Protein AF-0000000066937094 (afdb_homodimer)

Solvent-accessible surface area (backbone atoms only — not comparable to full-atom values): 58870 Å² total; per-residue (Å²): 141,88,82,90,90,79,93,78,87,83,82,85,70,92,77,89,86,86,92,88,85,76,85,80,78,78,75,83,84,70,74,81,71,80,71,82,70,67,65,80,76,81,76,72,77,78,65,53,54,15,79,53,80,78,81,79,72,78,82,64,87,67,72,87,69,83,79,69,82,76,73,72,65,81,46,59,64,57,49,49,49,55,46,52,71,67,68,49,63,71,70,76,47,98,64,79,74,77,84,73,80,79,71,79,73,72,82,66,80,80,77,72,86,78,73,82,68,75,74,68,67,77,71,56,58,86,73,41,40,57,66,53,36,38,50,50,53,49,49,52,48,54,50,31,56,53,35,59,75,34,50,42,61,63,88,70,42,30,37,35,48,46,65,52,85,87,37,66,68,50,35,44,52,49,36,50,51,50,51,57,50,58,34,83,86,42,95,53,90,35,32,40,28,35,51,50,80,42,61,81,28,73,76,44,28,46,66,62,58,28,67,74,36,74,70,38,55,79,27,55,44,66,37,52,67,62,49,38,52,74,43,40,72,69,37,49,31,33,39,35,46,37,54,49,67,52,52,52,48,51,47,58,40,28,62,48,67,45,48,46,33,40,30,25,9,87,65,76,65,40,88,65,9,77,35,57,48,91,49,41,69,63,52,49,49,42,40,64,71,69,18,40,25,38,43,57,34,60,19,34,34,36,34,38,30,40,52,48,89,59,90,74,60,87,54,89,71,48,51,65,39,42,65,54,40,90,40,18,65,50,29,70,51,37,42,81,74,54,74,48,49,28,54,29,32,42,33,43,25,18,69,91,50,90,54,68,27,58,36,38,36,29,46,64,78,36,80,53,38,57,44,48,13,46,24,40,37,39,20,26,26,64,11,13,77,45,69,36,35,77,47,70,31,50,38,35,42,55,82,39,68,41,33,39,40,25,50,30,72,48,69,53,83,60,72,64,33,37,39,36,45,39,53,47,41,35,33,47,27,30,37,56,81,50,91,62,54,35,24,40,28,46,56,83,74,46,75,43,81,34,50,61,46,14,32,36,39,39,30,52,37,92,47,44,42,33,36,46,42,70,78,96,44,69,74,57,46,55,42,50,30,47,30,66,72,42,53,52,54,68,70,72,67,76,72,71,80,69,74,75,76,73,75,76,74,76,77,73,72,77,74,87,116,142,82,88,74,85,71,91,80,79,91,78,81,77,87,72,87,75,85,89,80,82,74,77,79,77,79,75,80,83,70,72,81,72,79,73,78,69,67,65,80,78,81,76,72,76,77,66,53,52,17,78,52,79,78,81,77,73,78,83,65,86,66,73,88,70,82,79,70,82,75,74,73,67,79,46,59,64,57,48,50,49,53,48,52,70,67,67,50,62,71,69,76,48,98,62,82,76,76,84,73,78,80,70,81,71,70,82,69,78,79,75,71,85,77,74,80,65,75,72,68,66,77,71,56,57,87,70,41,40,58,65,52,35,37,49,49,52,49,51,53,48,54,49,32,57,55,35,58,74,35,49,45,62,60,88,69,44,30,37,36,49,43,64,53,85,87,37,69,68,51,34,43,52,49,36,53,52,50,50,56,51,57,34,82,86,42,94,52,88,35,30,41,29,35,51,51,78,41,60,80,26,75,76,45,28,47,66,64,56,26,67,73,38,74,71,37,55,79,27,55,44,65,37,52,67,64,48,38,52,75,43,41,72,69,38,48,30,33,40,36,48,37,56,48,67,53,51,53,48,51,46,56,40,28,61,48,67,46,47,46,33,41,30,24,9,89,64,74,64,42,90,65,10,77,35,56,48,92,49,42,68,63,51,49,50,42,38,65,72,70,18,39,26,38,43,57,35,59,20,34,34,38,34,38,31,40,53,48,88,60,92,73,60,86,53,89,69,48,52,65,39,43,66,54,41,90,39,19,66,50,29,70,51,38,42,82,75,52,73,46,51,28,53,28,32,43,32,43,24,17,68,90,49,91,56,66,27,58,37,38,34,29,46,65,78,35,79,53,38,56,44,48,13,45,23,40,37,40,22,26,26,64,11,14,77,44,68,38,34,78,46,69,32,49,38,36,41,55,84,39,69,42,33,38,39,27,51,30,72,49,70,54,85,61,70,66,35,36,37,37,46,38,52,46,40,32,32,46,26,30,37,56,81,48,91,62,54,36,26,40,29,45,57,81,74,46,76,44,82,36,51,59,46,14,32,36,40,38,29,51,37,92,47,43,41,34,36,45,43,70,80,96,44,70,73,56,48,57,41,50,31,46,30,66,71,43,53,52,54,68,69,73,66,75,73,71,80,70,75,76,76,74,76,76,74,75,76,71,76,77,74,86,116

InterPro domains:
  IPR002504 NAD kinase [MF_00361] (157-488)
  IPR002504 NAD kinase [PF01513] (160-290)
  IPR016064 NAD kinase/diacylglycerol kinase-like domain superfamily [SSF111331] (159-494)
  IPR017437 ATP-NAD kinase, PpnK-type, C-terminal [G3DSA:2.60.200.30] (332-476)
  IPR017438 Inorganic polyphosphate/ATP-NAD kinase, N-terminal [G3DSA:3.40.50.10330] (118-331)

Nearest PDB structures (foldseek):
  8kgc-assembly1_A  TM=9.316E-01  e=1.746E-36  Homo sapiens
  8kgc-assembly1_C  TM=9.253E-01  e=1.781E-34  Homo sapiens
  3pfn-assembly1_A  TM=8.921E-01  e=1.651E-33  Homo sapiens
  7mh7-assembly1_A  TM=9.205E-01  e=5.599E-28  Pseudomonas aeruginosa PAO1
  7qvs-assembly1_B-2  TM=9.093E-01  e=5.497E-27  Pseudomonas aeruginosa

Structure (mmCIF, N/CA/C/O backbone):
data_AF-0000000066937094-model_v1
#
loop_
_entity.id
_entity.type
_entity.pdbx_description
1 polymer 'NAD+ kinase'
#
loop_
_atom_site.group_PDB
_atom_site.id
_atom_site.type_symbol
_atom_site.label_atom_id
_atom_site.label_alt_id
_atom_site.label_comp_id
_atom_site.label_asym_id
_atom_site.label_entity_id
_atom_site.label_seq_id
_atom_site.pdbx_PDB_ins_code
_atom_site.Cartn_x
_atom_site.Cartn_y
_atom_site.Cartn_z
_atom_site.occupancy
_atom_site.B_iso_or_equiv
_atom_site.auth_seq_id
_atom_site.auth_comp_id
_atom_site.auth_asym_id
_atom_site.auth_atom_id
_atom_site.pdbx_PDB_model_num
ATOM 1 N N . MET A 1 1 ? -3.939 -84.562 -85.438 1 17.72 1 MET A N 1
ATOM 2 C CA . MET A 1 1 ? -4.18 -83.812 -86.625 1 17.72 1 MET A CA 1
ATOM 3 C C . MET A 1 1 ? -3.537 -82.438 -86.5 1 17.72 1 MET A C 1
ATOM 5 O O . MET A 1 1 ? -3.262 -81.938 -85.438 1 17.72 1 MET A O 1
ATOM 9 N N . SER A 1 2 ? -3.688 -81.562 -87.75 1 17.11 2 SER A N 1
ATOM 10 C CA . SER A 1 2 ? -2.906 -80.562 -88.438 1 17.11 2 SER A CA 1
ATOM 11 C C . SER A 1 2 ? -2.855 -79.25 -87.688 1 17.11 2 SER A C 1
ATOM 13 O O . SER A 1 2 ? -1.774 -78.812 -87.375 1 17.11 2 SER A O 1
ATOM 15 N N . SER A 1 3 ? -3.424 -78.188 -88.312 1 15.8 3 SER A N 1
ATOM 16 C CA . SER A 1 3 ? -2.898 -77.062 -89.125 1 15.8 3 SER A CA 1
ATOM 17 C C . SER A 1 3 ? -2.854 -75.812 -88.312 1 15.8 3 SER A C 1
ATOM 19 O O . SER A 1 3 ? -1.812 -75.125 -88.312 1 15.8 3 SER A O 1
ATOM 21 N N . SER A 1 4 ? -3.781 -74.812 -88.688 1 15.62 4 SER A N 1
ATOM 22 C CA . SER A 1 4 ? -3.613 -73.562 -89.438 1 15.62 4 SER A CA 1
ATOM 23 C C . SER A 1 4 ? -3.242 -72.438 -88.5 1 15.62 4 SER A C 1
ATOM 25 O O . SER A 1 4 ? -3.469 -72.5 -87.25 1 15.62 4 SER A O 1
ATOM 27 N N . ARG A 1 5 ? -3.305 -71 -89.125 1 16.33 5 ARG A N 1
ATOM 28 C CA . ARG A 1 5 ? -2.457 -69.938 -89.5 1 16.33 5 ARG A CA 1
ATOM 29 C C . ARG A 1 5 ? -2.467 -68.812 -88.5 1 16.33 5 ARG A C 1
ATOM 31 O O . ARG A 1 5 ? -3.219 -68.812 -87.5 1 16.33 5 ARG A O 1
ATOM 38 N N . ASP A 1 6 ? -2.875 -67.562 -88.938 1 15.14 6 ASP A N 1
ATOM 39 C CA . ASP A 1 6 ? -2.15 -66.312 -89.312 1 15.14 6 ASP A CA 1
ATOM 40 C C . ASP A 1 6 ? -2.387 -65.25 -88.25 1 15.14 6 ASP A C 1
ATOM 42 O O . ASP A 1 6 ? -1.456 -64.562 -87.812 1 15.14 6 ASP A O 1
ATOM 46 N N . ALA A 1 7 ? -3.674 -64.75 -87.938 1 17.91 7 ALA A N 1
ATOM 47 C CA . ALA A 1 7 ? -4.039 -63.375 -88.375 1 17.91 7 ALA A CA 1
ATOM 48 C C . ALA A 1 7 ? -3.533 -62.375 -87.312 1 17.91 7 ALA A C 1
ATOM 50 O O . ALA A 1 7 ? -3.768 -62.531 -86.125 1 17.91 7 ALA A O 1
ATOM 51 N N . PRO A 1 8 ? -2.709 -61.375 -87.75 1 17.17 8 PRO A N 1
ATOM 52 C CA . PRO A 1 8 ? -1.656 -60.5 -87.188 1 17.17 8 PRO A CA 1
ATOM 53 C C . PRO A 1 8 ? -2.201 -59.375 -86.312 1 17.17 8 PRO A C 1
ATOM 55 O O . PRO A 1 8 ? -1.7 -59.188 -85.188 1 17.17 8 PRO A O 1
ATOM 58 N N . GLN A 1 9 ? -3.01 -58.375 -86.875 1 16.08 9 GLN A N 1
ATOM 59 C CA . GLN A 1 9 ? -2.572 -57.031 -87.125 1 16.08 9 GLN A CA 1
ATOM 60 C C . GLN A 1 9 ? -2.891 -56.125 -85.938 1 16.08 9 GLN A C 1
ATOM 62 O O . GLN A 1 9 ? -4.012 -56.125 -85.375 1 16.08 9 GLN A O 1
ATOM 67 N N . VAL A 1 10 ? -1.925 -55.469 -85.125 1 18.11 10 VAL A N 1
ATOM 68 C CA . VAL A 1 10 ? -1.583 -54.688 -83.938 1 18.11 10 VAL A CA 1
ATOM 69 C C . VAL A 1 10 ? -2.082 -53.25 -84.125 1 18.11 10 VAL A C 1
ATOM 71 O O . VAL A 1 10 ? -1.78 -52.406 -83.25 1 18.11 10 VAL A O 1
ATOM 74 N N . SER A 1 11 ? -3.092 -53 -85.062 1 15.03 11 SER A N 1
ATOM 75 C CA . SER A 1 11 ? -3.025 -51.688 -85.625 1 15.03 11 SER A CA 1
ATOM 76 C C . SER A 1 11 ? -3.043 -50.594 -84.562 1 15.03 11 SER A C 1
ATOM 78 O O . SER A 1 11 ? -3.434 -50.875 -83.375 1 15.03 11 SER A O 1
ATOM 80 N N . ARG A 1 12 ? -3.17 -49.25 -85.062 1 15.29 12 ARG A N 1
ATOM 81 C CA . ARG A 1 12 ? -2.561 -47.938 -85.25 1 15.29 12 ARG A CA 1
ATOM 82 C C . ARG A 1 12 ? -3.121 -46.938 -84.25 1 15.29 12 ARG A C 1
ATOM 84 O O . ARG A 1 12 ? -2.365 -46.25 -83.562 1 15.29 12 ARG A O 1
ATOM 91 N N . ARG A 1 13 ? -4.316 -46.281 -84.625 1 15.41 13 ARG A N 1
ATOM 92 C CA . ARG A 1 13 ? -4.293 -44.906 -85.062 1 15.41 13 ARG A CA 1
ATOM 93 C C . ARG A 1 13 ? -4.477 -43.938 -83.875 1 15.41 13 ARG A C 1
ATOM 95 O O . ARG A 1 13 ? -4.098 -42.781 -84 1 15.41 13 ARG A O 1
ATOM 102 N N . ILE A 1 14 ? -5.316 -44.156 -82.938 1 17.12 14 ILE A N 1
ATOM 103 C CA . ILE A 1 14 ? -6.254 -43.031 -82.812 1 17.12 14 ILE A CA 1
ATOM 104 C C . ILE A 1 14 ? -5.531 -41.812 -82.25 1 17.12 14 ILE A C 1
ATOM 106 O O . ILE A 1 14 ? -4.852 -41.875 -81.25 1 17.12 14 ILE A O 1
ATOM 110 N N . SER A 1 15 ? -5.672 -40.656 -82.938 1 15.67 15 SER A N 1
ATOM 111 C CA . SER A 1 15 ? -5.047 -39.375 -83.188 1 15.67 15 SER A CA 1
ATOM 112 C C . SER A 1 15 ? -5.039 -38.531 -81.938 1 15.67 15 SER A C 1
ATOM 114 O O . SER A 1 15 ? -3.992 -38.031 -81.5 1 15.67 15 SER A O 1
ATOM 116 N N . GLU A 1 16 ? -5.992 -37.531 -81.812 1 16.97 16 GLU A N 1
ATOM 117 C CA . GLU A 1 16 ? -5.746 -36.094 -82 1 16.97 16 GLU A CA 1
ATOM 118 C C . GLU A 1 16 ? -5.371 -35.469 -80.688 1 16.97 16 GLU A C 1
ATOM 120 O O . GLU A 1 16 ? -5.676 -36 -79.625 1 16.97 16 GLU A O 1
ATOM 125 N N . VAL A 1 17 ? -5.223 -34 -80.688 1 16.84 17 VAL A N 1
ATOM 126 C CA . VAL A 1 17 ? -4.289 -32.938 -80.312 1 16.84 17 VAL A CA 1
ATOM 127 C C . VAL A 1 17 ? -4.586 -32.438 -78.875 1 16.84 17 VAL A C 1
ATOM 129 O O . VAL A 1 17 ? -3.699 -32.406 -78.062 1 16.84 17 VAL A O 1
ATOM 132 N N . LEU A 1 18 ? -5.227 -31.094 -78.688 1 16.41 18 LEU A N 1
ATOM 133 C CA . LEU A 1 18 ? -4.441 -29.906 -78.375 1 16.41 18 LEU A CA 1
ATOM 134 C C . LEU A 1 18 ? -4.508 -29.562 -76.938 1 16.41 18 LEU A C 1
ATOM 136 O O . LEU A 1 18 ? -3.475 -29.391 -76.25 1 16.41 18 LEU A O 1
ATOM 140 N N . PRO A 1 19 ? -5.324 -28.328 -76.438 1 17.52 19 PRO A N 1
ATOM 141 C CA . PRO A 1 19 ? -4.734 -27.062 -76 1 17.52 19 PRO A CA 1
ATOM 142 C C . PRO A 1 19 ? -4.531 -26.984 -74.5 1 17.52 19 PRO A C 1
ATOM 144 O O . PRO A 1 19 ? -5.051 -27.828 -73.75 1 17.52 19 PRO A O 1
ATOM 147 N N . ASP A 1 20 ? -4.578 -25.562 -73.875 1 17.92 20 ASP A N 1
ATOM 148 C CA . ASP A 1 20 ? -3.883 -24.625 -73 1 17.92 20 ASP A CA 1
ATOM 149 C C . ASP A 1 20 ? -4.457 -24.656 -71.625 1 17.92 20 ASP A C 1
ATOM 151 O O . ASP A 1 20 ? -5.664 -24.828 -71.438 1 17.92 20 ASP A O 1
ATOM 155 N N . ASP A 1 21 ? -3.68 -24.656 -70.5 1 17.38 21 ASP A N 1
ATOM 156 C CA . ASP A 1 21 ? -3.652 -25.031 -69.062 1 17.38 21 ASP A CA 1
ATOM 157 C C . ASP A 1 21 ? -4.492 -24.062 -68.25 1 17.38 21 ASP A C 1
ATOM 159 O O . ASP A 1 21 ? -5.027 -24.438 -67.188 1 17.38 21 ASP A O 1
ATOM 163 N N . ARG A 1 22 ? -4.324 -22.594 -68.25 1 18.39 22 ARG A N 1
ATOM 164 C CA . ARG A 1 22 ? -3.805 -21.859 -67.125 1 18.39 22 ARG A CA 1
ATOM 165 C C . ARG A 1 22 ? -4.922 -21.516 -66.125 1 18.39 22 ARG A C 1
ATOM 167 O O . ARG A 1 22 ? -4.707 -20.781 -65.188 1 18.39 22 ARG A O 1
ATOM 174 N N . GLN A 1 23 ? -6.137 -21.781 -66.188 1 17.23 23 GLN A N 1
ATOM 175 C CA . GLN A 1 23 ? -7.008 -20.781 -65.562 1 17.23 23 GLN A CA 1
ATOM 176 C C . GLN A 1 23 ? -6.816 -20.719 -64.062 1 17.23 23 GLN A C 1
ATOM 178 O O . GLN A 1 23 ? -6.883 -21.75 -63.375 1 17.23 23 GLN A O 1
ATOM 183 N N . ASP A 1 24 ? -6.285 -19.5 -63.5 1 19.53 24 ASP A N 1
ATOM 184 C CA . ASP A 1 24 ? -5.797 -18.906 -62.25 1 19.53 24 ASP A CA 1
ATOM 185 C C . ASP A 1 24 ? -6.922 -18.766 -61.219 1 19.53 24 ASP A C 1
ATOM 187 O O . ASP A 1 24 ? -7.836 -17.953 -61.406 1 19.53 24 ASP A O 1
ATOM 191 N N . GLY A 1 25 ? -7.605 -19.734 -60.781 1 17.98 25 GLY A N 1
ATOM 192 C CA . GLY A 1 25 ? -8.742 -19.531 -59.906 1 17.98 25 GLY A CA 1
ATOM 193 C C . GLY A 1 25 ? -8.367 -18.812 -58.625 1 17.98 25 GLY A C 1
ATOM 194 O O . GLY A 1 25 ? -7.52 -19.297 -57.875 1 17.98 25 GLY A O 1
ATOM 195 N N . SER A 1 26 ? -8.477 -17.453 -58.5 1 20.27 26 SER A N 1
ATOM 196 C CA . SER A 1 26 ? -8.281 -16.453 -57.469 1 20.27 26 SER A CA 1
ATOM 197 C C . SER A 1 26 ? -9.172 -16.75 -56.25 1 20.27 26 SER A C 1
ATOM 199 O O . SER A 1 26 ? -10.391 -16.594 -56.312 1 20.27 26 SER A O 1
ATOM 201 N N . SER A 1 27 ? -9.117 -17.875 -55.625 1 19.81 27 SER A N 1
ATOM 202 C CA . SER A 1 27 ? -10.039 -18.141 -54.531 1 19.81 27 SER A CA 1
ATOM 203 C C . SER A 1 27 ? -9.953 -17.062 -53.469 1 19.81 27 SER A C 1
ATOM 205 O O . SER A 1 27 ? -8.859 -16.594 -53.125 1 19.81 27 SER A O 1
ATOM 207 N N . SER A 1 28 ? -11.109 -16.375 -53.125 1 19.28 28 SER A N 1
ATOM 208 C CA . SER A 1 28 ? -11.547 -15.266 -52.312 1 19.28 28 SER A CA 1
ATOM 209 C C . SER A 1 28 ? -11.242 -15.523 -50.844 1 19.28 28 SER A C 1
ATOM 211 O O . SER A 1 28 ? -11.641 -16.547 -50.281 1 19.28 28 SER A O 1
ATOM 213 N N . GLU A 1 29 ? -10.141 -15.023 -50.281 1 20.19 29 GLU A N 1
ATOM 214 C CA . GLU A 1 29 ? -9.5 -14.953 -48.969 1 20.19 29 GLU A CA 1
ATOM 215 C C . GLU A 1 29 ? -10.43 -14.336 -47.938 1 20.19 29 GLU A C 1
ATOM 217 O O . GLU A 1 29 ? -10.008 -14.047 -46.812 1 20.19 29 GLU A O 1
ATOM 222 N N . ASP A 1 30 ? -11.766 -14.016 -48.188 1 20.27 30 ASP A N 1
ATOM 223 C CA . ASP A 1 30 ? -12.477 -13.023 -47.375 1 20.27 30 ASP A CA 1
ATOM 224 C C . ASP A 1 30 ? -12.836 -13.586 -46 1 20.27 30 ASP A C 1
ATOM 226 O O . ASP A 1 30 ? -13.156 -12.828 -45.094 1 20.27 30 ASP A O 1
ATOM 230 N N . ASP A 1 31 ? -13.227 -14.852 -45.812 1 19.94 31 ASP A N 1
ATOM 231 C CA . ASP A 1 31 ? -14.32 -15.031 -44.844 1 19.94 31 ASP A CA 1
ATOM 232 C C . ASP A 1 31 ? -13.82 -14.922 -43.406 1 19.94 31 ASP A C 1
ATOM 234 O O . ASP A 1 31 ? -14.625 -14.836 -42.469 1 19.94 31 ASP A O 1
ATOM 238 N N . TYR A 1 32 ? -12.711 -15.531 -43.125 1 20.08 32 TYR A N 1
ATOM 239 C CA . TYR A 1 32 ? -12.648 -16.047 -41.75 1 20.08 32 TYR A CA 1
ATOM 240 C C . TYR A 1 32 ? -12.406 -14.93 -40.75 1 20.08 32 TYR A C 1
ATOM 242 O O . TYR A 1 32 ? -11.398 -14.938 -40.031 1 20.08 32 TYR A O 1
ATOM 250 N N . ASN A 1 33 ? -12.609 -13.695 -41.125 1 22.41 33 ASN A N 1
ATOM 251 C CA . ASN A 1 33 ? -12.25 -12.641 -40.188 1 22.41 33 ASN A CA 1
ATOM 252 C C . ASN A 1 33 ? -13.18 -12.641 -38.969 1 22.41 33 ASN A C 1
ATOM 254 O O . ASN A 1 33 ? -14.07 -11.797 -38.875 1 22.41 33 ASN A O 1
ATOM 258 N N . ARG A 1 34 ? -13.695 -13.75 -38.406 1 21.59 34 ARG A N 1
ATOM 259 C CA . ARG A 1 34 ? -14.672 -13.562 -37.344 1 21.59 34 ARG A CA 1
ATOM 260 C C . ARG A 1 34 ? -14.047 -12.891 -36.125 1 21.59 34 ARG A C 1
ATOM 262 O O . ARG A 1 34 ? -13.023 -13.352 -35.625 1 21.59 34 ARG A O 1
ATOM 269 N N . LYS A 1 35 ? -14.523 -11.703 -35.75 1 24.5 35 LYS A N 1
ATOM 270 C CA . LYS A 1 35 ? -14.305 -10.516 -34.938 1 24.5 35 LYS A CA 1
ATOM 271 C C . LYS A 1 35 ? -14.484 -10.828 -33.438 1 24.5 35 LYS A C 1
ATOM 273 O O . LYS A 1 35 ? -15.422 -11.531 -33.062 1 24.5 35 LYS A O 1
ATOM 278 N N . ILE A 1 36 ? -13.43 -10.93 -32.688 1 25.38 36 ILE A N 1
ATOM 279 C CA . ILE A 1 36 ? -13.531 -11.008 -31.234 1 25.38 36 ILE A CA 1
ATOM 280 C C . ILE A 1 36 ? -14.422 -9.883 -30.719 1 25.38 36 ILE A C 1
ATOM 282 O O . ILE A 1 36 ? -14.172 -8.703 -31 1 25.38 36 ILE A O 1
ATOM 286 N N . GLU A 1 37 ? -15.625 -10.086 -30.453 1 24 37 GLU A N 1
ATOM 287 C CA . GLU A 1 37 ? -16.609 -9.156 -29.922 1 24 37 GLU A CA 1
ATOM 288 C C . GLU A 1 37 ? -16.391 -8.906 -28.438 1 24 37 GLU A C 1
ATOM 290 O O . GLU A 1 37 ? -16.266 -9.852 -27.656 1 24 37 GLU A O 1
ATOM 295 N N . VAL A 1 38 ? -15.797 -7.898 -28.156 1 26.7 38 VAL A N 1
ATOM 296 C CA . VAL A 1 38 ? -15.688 -7.484 -26.75 1 26.7 38 VAL A CA 1
ATOM 297 C C . VAL A 1 38 ? -17.016 -6.906 -26.281 1 26.7 38 VAL A C 1
ATOM 299 O O . VAL A 1 38 ? -17.547 -5.969 -26.875 1 26.7 38 VAL A O 1
ATOM 302 N N . VAL A 1 39 ? -17.781 -7.59 -25.562 1 27 39 VAL A N 1
ATOM 303 C CA . VAL A 1 39 ? -19.031 -7.094 -24.984 1 27 39 VAL A CA 1
ATOM 304 C C . VAL A 1 39 ? -18.734 -6.398 -23.656 1 27 39 VAL A C 1
ATOM 306 O O . VAL A 1 39 ? -18.094 -6.973 -22.766 1 27 39 VAL A O 1
ATOM 309 N N . PHE A 1 40 ? -18.875 -5.145 -23.609 1 24.61 40 PHE A N 1
ATOM 310 C CA . PHE A 1 40 ? -18.797 -4.348 -22.391 1 24.61 40 PHE A CA 1
ATOM 311 C C . PHE A 1 40 ? -20.047 -4.527 -21.531 1 24.61 40 PHE A C 1
ATOM 313 O O . PHE A 1 40 ? -21.156 -4.332 -22.016 1 24.61 40 PHE A O 1
ATOM 320 N N . ASP A 1 41 ? -20.062 -5.355 -20.578 1 29.72 41 ASP A N 1
ATOM 321 C CA . ASP A 1 41 ? -21.172 -5.316 -19.641 1 29.72 41 ASP A CA 1
ATOM 322 C C . ASP A 1 41 ? -21.141 -4.055 -18.781 1 29.72 41 ASP A C 1
ATOM 324 O O . ASP A 1 41 ? -20.094 -3.717 -18.219 1 29.72 41 ASP A O 1
ATOM 328 N N . ASN A 1 42 ? -22 -3.082 -18.938 1 28.95 42 ASN A N 1
ATOM 329 C CA . ASN A 1 42 ? -22.25 -1.836 -18.219 1 28.95 42 ASN A CA 1
ATOM 330 C C . ASN A 1 42 ? -22.578 -2.09 -16.75 1 28.95 42 ASN A C 1
ATOM 332 O O . ASN A 1 42 ? -23.734 -1.959 -16.344 1 28.95 42 ASN A O 1
ATOM 336 N N . ASP A 1 43 ? -22.219 -3.029 -16.109 1 30.31 43 ASP A N 1
ATOM 337 C CA . ASP A 1 43 ? -22.719 -3.051 -14.727 1 30.31 43 ASP A CA 1
ATOM 338 C C . ASP A 1 43 ? -22.094 -1.93 -13.906 1 30.31 43 ASP A C 1
ATOM 340 O O . ASP A 1 43 ? -20.891 -1.964 -13.602 1 30.31 43 ASP A O 1
ATOM 344 N N . VAL A 1 44 ? -22.625 -0.716 -13.93 1 31.69 44 VAL A N 1
ATOM 345 C CA . VAL A 1 44 ? -22.391 0.461 -13.102 1 31.69 44 VAL A CA 1
ATOM 346 C C . VAL A 1 44 ? -22.594 0.104 -11.633 1 31.69 44 VAL A C 1
ATOM 348 O O . VAL A 1 44 ? -23.703 -0.245 -11.211 1 31.69 44 VAL A O 1
ATOM 351 N N . ALA A 1 45 ? -21.797 -0.437 -11.023 1 35.44 45 ALA A N 1
ATOM 352 C CA . ALA A 1 45 ? -21.953 -0.576 -9.57 1 35.44 45 ALA A CA 1
ATOM 353 C C . ALA A 1 45 ? -22.328 0.753 -8.93 1 35.44 45 ALA A C 1
ATOM 355 O O . ALA A 1 45 ? -21.547 1.709 -8.953 1 35.44 45 ALA A O 1
ATOM 356 N N . ARG A 1 46 ? -23.688 1.083 -8.711 1 34.34 46 ARG A N 1
ATOM 357 C CA . ARG A 1 46 ? -24.281 2.285 -8.133 1 34.34 46 ARG A CA 1
ATOM 358 C C . ARG A 1 46 ? -24.016 2.35 -6.629 1 34.34 46 ARG A C 1
ATOM 360 O O . ARG A 1 46 ? -24.188 1.356 -5.922 1 34.34 46 ARG A O 1
ATOM 367 N N . ARG A 1 47 ? -23.203 3.221 -6.203 1 41.69 47 ARG A N 1
ATOM 368 C CA . ARG A 1 47 ? -23.109 3.562 -4.785 1 41.69 47 ARG A CA 1
ATOM 369 C C . ARG A 1 47 ? -24.422 4.137 -4.27 1 41.69 47 ARG A C 1
ATOM 371 O O . ARG A 1 47 ? -25.203 4.715 -5.035 1 41.69 47 ARG A O 1
ATOM 378 N N . ARG A 1 48 ? -24.844 3.875 -3.1 1 36.41 48 ARG A N 1
ATOM 379 C CA . ARG A 1 48 ? -26.109 4.262 -2.494 1 36.41 48 ARG A CA 1
ATOM 380 C C . ARG A 1 48 ? -26.297 5.773 -2.539 1 36.41 48 ARG A C 1
ATOM 382 O O . ARG A 1 48 ? -25.406 6.531 -2.148 1 36.41 48 ARG A O 1
ATOM 389 N N . LYS A 1 49 ? -27.422 6.188 -3.16 1 35.72 49 LYS A N 1
ATOM 390 C CA . LYS A 1 49 ? -27.859 7.559 -3.391 1 35.72 49 LYS A CA 1
ATOM 391 C C . LYS A 1 49 ? -28.125 8.281 -2.072 1 35.72 49 LYS A C 1
ATOM 393 O O . LYS A 1 49 ? -27.938 9.5 -1.977 1 35.72 49 LYS A O 1
ATOM 398 N N . SER A 1 50 ? -28.703 7.523 -1.178 1 34.47 50 SER A N 1
ATOM 399 C CA . SER A 1 50 ? -29.188 8.227 0.004 1 34.47 50 SER A CA 1
ATOM 400 C C . SER A 1 50 ? -28.078 9.023 0.673 1 34.47 50 SER A C 1
ATOM 402 O O . SER A 1 50 ? -28.328 9.859 1.537 1 34.47 50 SER A O 1
ATOM 404 N N . SER A 1 51 ? -26.969 8.586 0.444 1 33.03 51 SER A N 1
ATOM 405 C CA . SER A 1 51 ? -25.891 9.375 1.037 1 33.03 51 SER A CA 1
ATOM 406 C C . SER A 1 51 ? -25.75 10.719 0.337 1 33.03 51 SER A C 1
ATOM 408 O O . SER A 1 51 ? -24.812 11.469 0.613 1 33.03 51 SER A O 1
ATOM 410 N N . THR A 1 52 ? -26.766 10.961 -0.594 1 30.48 52 THR A N 1
ATOM 411 C CA . THR A 1 52 ? -26.75 12.219 -1.338 1 30.48 52 THR A CA 1
ATOM 412 C C . THR A 1 52 ? -27.656 13.25 -0.672 1 30.48 52 THR A C 1
ATOM 414 O O . THR A 1 52 ? -28.812 12.961 -0.348 1 30.48 52 THR A O 1
ATOM 417 N N . VAL A 1 53 ? -27.328 14.148 0.107 1 29.16 53 VAL A N 1
ATOM 418 C CA . VAL A 1 53 ? -28.141 15.227 0.673 1 29.16 53 VAL A CA 1
ATOM 419 C C . VAL A 1 53 ? -28.672 16.109 -0.447 1 29.16 53 VAL A C 1
ATOM 421 O O . VAL A 1 53 ? -27.906 16.609 -1.272 1 29.16 53 VAL A O 1
ATOM 424 N N . LEU A 1 54 ? -29.922 15.922 -0.793 1 25.83 54 LEU A N 1
ATOM 425 C CA . LEU A 1 54 ? -30.578 16.938 -1.599 1 25.83 54 LEU A CA 1
ATOM 426 C C . LEU A 1 54 ? -30.656 18.266 -0.849 1 25.83 54 LEU A C 1
ATOM 428 O O . LEU A 1 54 ? -31.156 18.312 0.28 1 25.83 54 LEU A O 1
ATOM 432 N N . ALA A 1 55 ? -29.875 19.266 -1.021 1 27.72 55 ALA A N 1
ATOM 433 C CA . ALA A 1 55 ? -29.984 20.641 -0.533 1 27.72 55 ALA A CA 1
ATOM 434 C C . ALA A 1 55 ? -31.359 21.234 -0.843 1 27.72 55 ALA A C 1
ATOM 436 O O . ALA A 1 55 ? -31.672 21.5 -2.004 1 27.72 55 ALA A O 1
ATOM 437 N N . GLU A 1 56 ? -32.438 20.875 -0.249 1 27.14 56 GLU A N 1
ATOM 438 C CA . GLU A 1 56 ? -33.625 21.703 -0.353 1 27.14 56 GLU A CA 1
ATOM 439 C C . GLU A 1 56 ? -33.406 23.078 0.282 1 27.14 56 GLU A C 1
ATOM 441 O O . GLU A 1 56 ? -33.312 23.188 1.505 1 27.14 56 GLU A O 1
ATOM 446 N N . THR A 1 57 ? -32.625 24.078 -0.193 1 26.08 57 THR A N 1
ATOM 447 C CA . THR A 1 57 ? -32.656 25.453 0.305 1 26.08 57 THR A CA 1
ATOM 448 C C . THR A 1 57 ? -34.031 26.047 0.153 1 26.08 57 THR A C 1
ATOM 450 O O . THR A 1 57 ? -34.625 26.016 -0.934 1 26.08 57 THR A O 1
ATOM 453 N N . PRO A 1 58 ? -34.781 26.203 1.175 1 26.47 58 PRO A N 1
ATOM 454 C CA . PRO A 1 58 ? -35.938 27.094 1.071 1 26.47 58 PRO A CA 1
ATOM 455 C C . PRO A 1 58 ? -35.594 28.422 0.393 1 26.47 58 PRO A C 1
ATOM 457 O O . PRO A 1 58 ? -34.469 28.875 0.457 1 26.47 58 PRO A O 1
ATOM 460 N N . ALA A 1 59 ? -36.406 28.969 -0.595 1 27.02 59 ALA A N 1
ATOM 461 C CA . ALA A 1 59 ? -36.375 30.125 -1.472 1 27.02 59 ALA A CA 1
ATOM 462 C C . ALA A 1 59 ? -36.375 31.422 -0.663 1 27.02 59 ALA A C 1
ATOM 464 O O . ALA A 1 59 ? -37.406 31.969 -0.356 1 27.02 59 ALA A O 1
ATOM 465 N N . VAL A 1 60 ? -35.812 31.5 0.547 1 25.42 60 VAL A N 1
ATOM 466 C CA . VAL A 1 60 ? -36 32.844 1.059 1 25.42 60 VAL A CA 1
ATOM 467 C C . VAL A 1 60 ? -35.469 33.875 0.033 1 25.42 60 VAL A C 1
ATOM 469 O O . VAL A 1 60 ? -34.562 33.562 -0.745 1 25.42 60 VAL A O 1
ATOM 472 N N . GLU A 1 61 ? -36.25 34.969 -0.246 1 26.97 61 GLU A N 1
ATOM 473 C CA . GLU A 1 61 ? -36.094 36.094 -1.147 1 26.97 61 GLU A CA 1
ATOM 474 C C . GLU A 1 61 ? -34.656 36.656 -1.043 1 26.97 61 GLU A C 1
ATOM 476 O O . GLU A 1 61 ? -34.312 37.25 -0.027 1 26.97 61 GLU A O 1
ATOM 481 N N . LYS A 1 62 ? -33.719 35.844 -1.48 1 26.67 62 LYS A N 1
ATOM 482 C CA . LYS A 1 62 ? -32.312 36.188 -1.23 1 26.67 62 LYS A CA 1
ATOM 483 C C . LYS A 1 62 ? -31.953 37.531 -1.867 1 26.67 62 LYS A C 1
ATOM 485 O O . LYS A 1 62 ? -32.219 37.75 -3.055 1 26.67 62 LYS A O 1
ATOM 490 N N . PRO A 1 63 ? -31.812 38.5 -0.994 1 23.75 63 PRO A N 1
ATOM 491 C CA . PRO A 1 63 ? -31.484 39.812 -1.565 1 23.75 63 PRO A CA 1
ATOM 492 C C . PRO A 1 63 ? -30.344 39.75 -2.582 1 23.75 63 PRO A C 1
ATOM 494 O O . PRO A 1 63 ? -29.531 38.812 -2.543 1 23.75 63 PRO A O 1
ATOM 497 N N . GLN A 1 64 ? -30.328 40.406 -3.725 1 25.25 64 GLN A N 1
ATOM 498 C CA . GLN A 1 64 ? -29.5 40.531 -4.922 1 25.25 64 GLN A CA 1
ATOM 499 C C . GLN A 1 64 ? -28.031 40.719 -4.559 1 25.25 64 GLN A C 1
ATOM 501 O O . GLN A 1 64 ? -27.609 41.844 -4.223 1 25.25 64 GLN A O 1
ATOM 506 N N . ARG A 1 65 ? -27.469 39.875 -3.615 1 24.75 65 ARG A N 1
ATOM 507 C CA . ARG A 1 65 ? -26.141 40.344 -3.252 1 24.75 65 ARG A CA 1
ATOM 508 C C . ARG A 1 65 ? -25.188 40.312 -4.453 1 24.75 65 ARG A C 1
ATOM 510 O O . ARG A 1 65 ? -25.344 39.438 -5.328 1 24.75 65 ARG A O 1
ATOM 517 N N . ILE A 1 66 ? -24.328 41.281 -4.738 1 25.05 66 ILE A N 1
ATOM 518 C CA . ILE A 1 66 ? -23.328 41.719 -5.699 1 25.05 66 ILE A CA 1
ATOM 519 C C . ILE A 1 66 ? -22.266 40.625 -5.867 1 25.05 66 ILE A C 1
ATOM 521 O O . ILE A 1 66 ? -21.641 40.219 -4.891 1 25.05 66 ILE A O 1
ATOM 525 N N . GLN A 1 67 ? -22.453 39.75 -6.82 1 26.38 67 GLN A N 1
ATOM 526 C CA . GLN A 1 67 ? -21.641 38.594 -7.164 1 26.38 67 GLN A CA 1
ATOM 527 C C . GLN A 1 67 ? -20.188 39 -7.359 1 26.38 67 GLN A C 1
ATOM 529 O O . GLN A 1 67 ? -19.828 39.625 -8.352 1 26.38 67 GLN A O 1
ATOM 534 N N . ALA A 1 68 ? -19.438 39.375 -6.363 1 25.95 68 ALA A N 1
ATOM 535 C CA . ALA A 1 68 ? -18.031 39.688 -6.559 1 25.95 68 ALA A CA 1
ATOM 536 C C . ALA A 1 68 ? -17.297 38.531 -7.234 1 25.95 68 ALA A C 1
ATOM 538 O O . ALA A 1 68 ? -17.531 37.375 -6.922 1 25.95 68 ALA A O 1
ATOM 539 N N . GLU A 1 69 ? -16.938 38.625 -8.5 1 27.78 69 GLU A N 1
ATOM 540 C CA . GLU A 1 69 ? -16.109 37.781 -9.352 1 27.78 69 GLU A CA 1
ATOM 541 C C . GLU A 1 69 ? -15.055 37.031 -8.531 1 27.78 69 GLU A C 1
ATOM 543 O O . GLU A 1 69 ? -14.211 37.688 -7.891 1 27.78 69 GLU A O 1
ATOM 548 N N . ARG A 1 70 ? -15.391 35.906 -7.938 1 27.39 70 ARG A N 1
ATOM 549 C CA . ARG A 1 70 ? -14.523 35.062 -7.125 1 27.39 70 ARG A CA 1
ATOM 550 C C . ARG A 1 70 ? -13.219 34.75 -7.859 1 27.39 70 ARG A C 1
ATOM 552 O O . ARG A 1 70 ? -13.2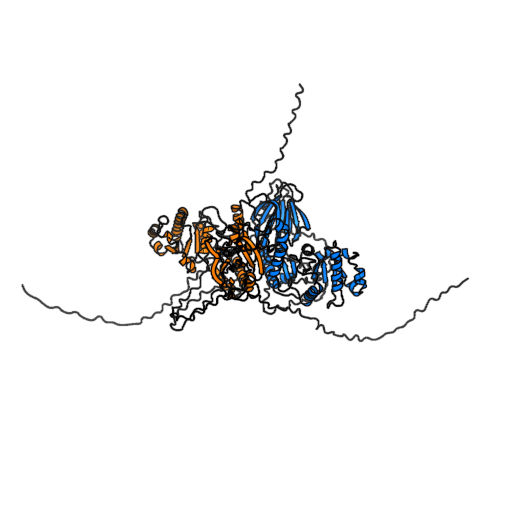42 34.25 -8.984 1 27.39 70 ARG A O 1
ATOM 559 N N . THR A 1 71 ? -12.211 35.5 -7.668 1 27.95 71 THR A N 1
ATOM 560 C CA . THR A 1 71 ? -10.812 35.281 -8.016 1 27.95 71 THR A CA 1
ATOM 561 C C . THR A 1 71 ? -10.453 33.812 -7.84 1 27.95 71 THR A C 1
ATOM 563 O O . THR A 1 71 ? -10.633 33.25 -6.758 1 27.95 71 THR A O 1
ATOM 566 N N . LYS A 1 72 ? -10.453 33 -8.938 1 32.28 72 LYS A N 1
ATOM 567 C CA . LYS A 1 72 ? -9.961 31.625 -9.047 1 32.28 72 LYS A CA 1
ATOM 568 C C . LYS A 1 72 ? -8.789 31.375 -8.109 1 32.28 72 LYS A C 1
ATOM 570 O O . LYS A 1 72 ? -7.906 32.219 -7.973 1 32.28 72 LYS A O 1
ATOM 575 N N . SER A 1 73 ? -9.039 30.641 -7.168 1 32.22 73 SER A N 1
ATOM 576 C CA . SER A 1 73 ? -8.07 30.266 -6.145 1 32.22 73 SER A CA 1
ATOM 577 C C . SER A 1 73 ? -6.691 30 -6.754 1 32.22 73 SER A C 1
ATOM 579 O O . SER A 1 73 ? -6.582 29.375 -7.812 1 32.22 73 SER A O 1
ATOM 581 N N . GLN A 1 74 ? -5.68 30.812 -6.617 1 34 74 GLN A N 1
ATOM 582 C CA . GLN A 1 74 ? -4.25 30.781 -6.906 1 34 74 GLN A CA 1
ATOM 583 C C . GLN A 1 74 ? -3.602 29.5 -6.375 1 34 74 GLN A C 1
ATOM 585 O O . GLN A 1 74 ? -2.377 29.375 -6.391 1 34 74 GLN A O 1
ATOM 590 N N . CYS A 1 75 ? -4.355 28.672 -5.887 1 41.34 75 CYS A N 1
ATOM 591 C CA . CYS A 1 75 ? -3.635 27.531 -5.336 1 41.34 75 CYS A CA 1
ATOM 592 C C . CYS A 1 75 ? -3.203 26.562 -6.441 1 41.34 75 CYS A C 1
ATOM 594 O O . CYS A 1 75 ? -4.039 26.047 -7.188 1 41.34 75 CYS A O 1
ATOM 596 N N . LEU A 1 76 ? -2.016 26.531 -6.75 1 43.97 76 LEU A N 1
ATOM 597 C CA . LEU A 1 76 ? -1.343 25.797 -7.82 1 43.97 76 LEU A CA 1
ATOM 598 C C . LEU A 1 76 ? -1.844 24.359 -7.902 1 43.97 76 LEU A C 1
ATOM 600 O O . LEU A 1 76 ? -2.203 23.891 -8.984 1 43.97 76 LEU A O 1
ATOM 604 N N . VAL A 1 77 ? -1.835 23.797 -6.82 1 45.75 77 VAL A N 1
ATOM 605 C CA . VAL A 1 77 ? -2.156 22.375 -6.844 1 45.75 77 VAL A CA 1
ATOM 606 C C . VAL A 1 77 ? -3.604 22.172 -7.285 1 45.75 77 VAL A C 1
ATOM 608 O O . VAL A 1 77 ? -3.893 21.328 -8.133 1 45.75 77 VAL A O 1
ATOM 611 N N . HIS A 1 78 ? -4.371 22.969 -6.723 1 48.19 78 HIS A N 1
ATOM 612 C CA . HIS A 1 78 ? -5.785 22.828 -7.055 1 48.19 78 HIS A CA 1
ATOM 613 C C . HIS A 1 78 ? -6.062 23.25 -8.492 1 48.19 78 HIS A C 1
ATOM 615 O O . HIS A 1 78 ? -6.848 22.609 -9.195 1 48.19 78 HIS A O 1
ATOM 621 N N . LYS A 1 79 ? -5.348 24.25 -8.828 1 51 79 LYS A N 1
ATOM 622 C CA . LYS A 1 79 ? -5.434 24.672 -10.227 1 51 79 LYS A CA 1
ATOM 623 C C . LYS A 1 79 ? -4.934 23.578 -11.164 1 51 79 LYS A C 1
ATOM 625 O O . LYS A 1 79 ? -5.52 23.344 -12.219 1 51 79 LYS A O 1
ATOM 630 N N . LEU A 1 80 ? -3.912 23.016 -10.57 1 50 80 LEU A N 1
ATOM 631 C CA . LEU A 1 80 ? -3.328 21.953 -11.383 1 50 80 LEU A CA 1
ATOM 632 C C . LEU A 1 80 ? -4.246 20.734 -11.43 1 50 80 LEU A C 1
ATOM 634 O O . LEU A 1 80 ? -4.418 20.125 -12.484 1 50 80 LEU A O 1
ATOM 638 N N . VAL A 1 81 ? -4.816 20.438 -10.344 1 48.75 81 VAL A N 1
ATOM 639 C CA . VAL A 1 81 ? -5.73 19.297 -10.25 1 48.75 81 VAL A CA 1
ATOM 640 C C . VAL A 1 81 ? -6.996 19.594 -11.055 1 48.75 81 VAL A C 1
ATOM 642 O O . VAL A 1 81 ? -7.496 18.719 -11.773 1 48.75 81 VAL A O 1
ATOM 645 N N . GLU A 1 82 ? -7.551 20.703 -10.93 1 46.88 82 GLU A N 1
ATOM 646 C CA . GLU A 1 82 ? -8.75 21.109 -11.664 1 46.88 82 GLU A CA 1
ATOM 647 C C . GLU A 1 82 ? -8.508 21.062 -13.172 1 46.88 82 GLU A C 1
ATOM 649 O O . GLU A 1 82 ? -9.383 20.625 -13.93 1 46.88 82 GLU A O 1
ATOM 654 N N . LYS A 1 83 ? -7.383 21.453 -13.539 1 44.69 83 LYS A N 1
ATOM 655 C CA . LYS A 1 83 ? -7.059 21.422 -14.961 1 44.69 83 LYS A CA 1
ATOM 656 C C . LYS A 1 83 ? -6.914 19.984 -15.461 1 44.69 83 LYS A C 1
ATOM 658 O O . LYS A 1 83 ? -7.293 19.672 -16.594 1 44.69 83 LYS A O 1
ATOM 663 N N . SER A 1 84 ? -6.355 19.188 -14.68 1 44.25 84 SER A N 1
ATOM 664 C CA . SER A 1 84 ? -6.176 17.797 -15.062 1 44.25 84 SER A CA 1
ATOM 665 C C . SER A 1 84 ? -7.512 17.062 -15.109 1 44.25 84 SER A C 1
ATOM 667 O O . SER A 1 84 ? -7.711 16.188 -15.953 1 44.25 84 SER A O 1
ATOM 669 N N . SER A 1 85 ? -8.406 17.266 -14.234 1 39.28 85 SER A N 1
ATOM 670 C CA . SER A 1 85 ? -9.703 16.609 -14.164 1 39.28 85 SER A CA 1
ATOM 671 C C . SER A 1 85 ? -10.562 16.938 -15.367 1 39.28 85 SER A C 1
ATOM 673 O O . SER A 1 85 ? -11.562 16.266 -15.641 1 39.28 85 SER A O 1
ATOM 675 N N . LEU A 1 86 ? -10.453 18.156 -15.883 1 34.59 86 LEU A N 1
ATOM 676 C CA . LEU A 1 86 ? -11.305 18.562 -17 1 34.59 86 LEU A CA 1
ATOM 677 C C . LEU A 1 86 ? -10.836 17.922 -18.297 1 34.59 86 LEU A C 1
ATOM 679 O O . LEU A 1 86 ? -11.289 18.297 -19.375 1 34.59 86 LEU A O 1
ATOM 683 N N . GLY A 1 87 ? -10.219 16.688 -18.359 1 35.25 87 GLY A N 1
ATOM 684 C CA . GLY A 1 87 ? -9.914 15.961 -19.578 1 35.25 87 GLY A CA 1
ATOM 685 C C . GLY A 1 87 ? -8.867 16.641 -20.438 1 35.25 87 GLY A C 1
ATOM 686 O O . GLY A 1 87 ? -8.648 16.25 -21.578 1 35.25 87 GLY A O 1
ATOM 687 N N . GLN A 1 88 ? -8.688 17.891 -20.312 1 32.09 88 GLN A N 1
ATOM 688 C CA . GLN A 1 88 ? -7.684 18.516 -21.156 1 32.09 88 GLN A CA 1
ATOM 689 C C . GLN A 1 88 ? -6.301 17.938 -20.906 1 32.09 88 GLN A C 1
ATOM 691 O O . GLN A 1 88 ? -5.789 18 -19.781 1 32.09 88 GLN A O 1
ATOM 696 N N . GLN A 1 89 ? -6.148 16.781 -21.547 1 31.8 89 GLN A N 1
ATOM 697 C CA . GLN A 1 89 ? -4.781 16.266 -21.547 1 31.8 89 GLN A CA 1
ATOM 698 C C . GLN A 1 89 ? -3.77 17.406 -21.703 1 31.8 89 GLN A C 1
ATOM 700 O O . GLN A 1 89 ? -3.828 18.156 -22.672 1 31.8 89 GLN A O 1
ATOM 705 N N . PRO A 1 90 ? -3.254 18 -20.797 1 31.03 90 PRO A N 1
ATOM 706 C CA . PRO A 1 90 ? -2.238 18.906 -21.344 1 31.03 90 PRO A CA 1
ATOM 707 C C . PRO A 1 90 ? -1.375 18.25 -22.422 1 31.03 90 PRO A C 1
ATOM 709 O O . PRO A 1 90 ? -0.999 17.078 -22.281 1 31.03 90 PRO A O 1
ATOM 712 N N . LEU A 1 91 ? -1.738 18.375 -23.719 1 27.55 91 LEU A N 1
ATOM 713 C CA . LEU A 1 91 ? -0.667 18.078 -24.672 1 27.55 91 LEU A CA 1
ATOM 714 C C . LEU A 1 91 ? 0.699 18.328 -24.031 1 27.55 91 LEU A C 1
ATOM 716 O O . LEU A 1 91 ? 1.013 19.453 -23.641 1 27.55 91 LEU A O 1
ATOM 720 N N . VAL A 1 92 ? 1.099 17.375 -23.422 1 28.84 92 VAL A N 1
ATOM 721 C CA . VAL A 1 92 ? 2.514 17.469 -23.078 1 28.84 92 VAL A CA 1
ATOM 722 C C . VAL A 1 92 ? 3.314 17.922 -24.297 1 28.84 92 VAL A C 1
ATOM 724 O O . VAL A 1 92 ? 3.664 17.109 -25.156 1 28.84 92 VAL A O 1
ATOM 727 N N . GLU A 1 93 ? 2.873 18.781 -25.219 1 27.39 93 GLU A N 1
ATOM 728 C CA . GLU A 1 93 ? 3.988 19.422 -25.906 1 27.39 93 GLU A CA 1
ATOM 729 C C . GLU A 1 93 ? 5.102 19.797 -24.938 1 27.39 93 GLU A C 1
ATOM 731 O O . GLU A 1 93 ? 4.848 20 -23.75 1 27.39 93 GLU A O 1
ATOM 736 N N . SER A 1 94 ? 6.383 19.609 -25.312 1 28.48 94 SER A N 1
ATOM 737 C CA . SER A 1 94 ? 7.551 19.984 -24.531 1 28.48 94 SER A CA 1
ATOM 738 C C . SER A 1 94 ? 7.273 21.234 -23.703 1 28.48 94 SER A C 1
ATOM 740 O O . SER A 1 94 ? 8 21.516 -22.75 1 28.48 94 SER A O 1
ATOM 742 N N . LYS A 1 95 ? 6.465 22.266 -24.406 1 24.64 95 LYS A N 1
ATOM 743 C CA . LYS A 1 95 ? 6.324 23.625 -23.891 1 24.64 95 LYS A CA 1
ATOM 744 C C . LYS A 1 95 ? 5.098 23.75 -22.984 1 24.64 95 LYS A C 1
ATOM 746 O O . LYS A 1 95 ? 3.963 23.609 -23.453 1 24.64 95 LYS A O 1
ATOM 751 N N . LEU A 1 96 ? 5.043 23.359 -21.75 1 27.58 96 LEU A N 1
ATOM 752 C CA . LEU A 1 96 ? 3.98 23.641 -20.797 1 27.58 96 LEU A CA 1
ATOM 753 C C . LEU A 1 96 ? 3.328 24.984 -21.094 1 27.58 96 LEU A C 1
ATOM 755 O O . LEU A 1 96 ? 3.996 26.031 -21.078 1 27.58 96 LEU A O 1
ATOM 759 N N . GLU A 1 97 ? 2.279 25.156 -22 1 26.58 97 GLU A N 1
ATOM 760 C CA . GLU A 1 97 ? 1.48 26.344 -22.344 1 26.58 97 GLU A CA 1
ATOM 761 C C . GLU A 1 97 ? 1.166 27.172 -21.109 1 26.58 97 GLU A C 1
ATOM 763 O O . GLU A 1 97 ? 1.054 26.625 -20 1 26.58 97 GLU A O 1
ATOM 768 N N . GLN A 1 98 ? 1.233 28.531 -21.219 1 25.36 98 GLN A N 1
ATOM 769 C CA . GLN A 1 98 ? 0.956 29.688 -20.375 1 25.36 98 GLN A CA 1
ATOM 770 C C . GLN A 1 98 ? -0.47 29.641 -19.844 1 25.36 98 GLN A C 1
ATOM 772 O O . GLN A 1 98 ? -1.432 29.609 -20.609 1 25.36 98 GLN A O 1
ATOM 777 N N . ILE A 1 99 ? -0.907 28.922 -19 1 26.95 99 ILE A N 1
ATOM 778 C CA . ILE A 1 99 ? -2.24 29.094 -18.438 1 26.95 99 ILE A CA 1
ATOM 779 C C . ILE A 1 99 ? -2.533 30.578 -18.266 1 26.95 99 ILE A C 1
ATOM 781 O O . ILE A 1 99 ? -1.888 31.266 -17.469 1 26.95 99 ILE A O 1
ATOM 785 N N . ASP A 1 100 ? -3.025 31.312 -19.359 1 24.62 100 ASP A N 1
ATOM 786 C CA . ASP A 1 100 ? -3.412 32.719 -19.484 1 24.62 100 ASP A CA 1
ATOM 787 C C . ASP A 1 100 ? -4.469 33.094 -18.453 1 24.62 100 ASP A C 1
ATOM 789 O O . ASP A 1 100 ? -5.395 32.312 -18.203 1 24.62 100 ASP A O 1
ATOM 793 N N . GLU A 1 101 ? -4.156 34.031 -17.594 1 25.03 101 GLU A N 1
ATOM 794 C CA . GLU A 1 101 ? -5.047 34.812 -16.719 1 25.03 101 GLU A CA 1
ATOM 795 C C . GLU A 1 101 ? -6.191 35.438 -17.516 1 25.03 101 GLU A C 1
ATOM 797 O O . GLU A 1 101 ? -5.961 36.188 -18.453 1 25.03 101 GLU A O 1
ATOM 802 N N . ILE A 1 102 ? -7.309 34.844 -17.812 1 25.3 102 ILE A N 1
ATOM 803 C CA . ILE A 1 102 ? -8.461 35.594 -18.328 1 25.3 102 ILE A CA 1
ATOM 804 C C . ILE A 1 102 ? -8.727 36.812 -17.469 1 25.3 102 ILE A C 1
ATOM 806 O O . ILE A 1 102 ? -8.859 36.719 -16.25 1 25.3 102 ILE A O 1
ATOM 810 N N . GLU A 1 103 ? -8.359 37.969 -18 1 23.12 103 GLU A N 1
ATOM 811 C CA . GLU A 1 103 ? -8.758 39.281 -17.484 1 23.12 103 GLU A CA 1
ATOM 812 C C . GLU A 1 103 ? -10.266 39.375 -17.297 1 23.12 103 GLU A C 1
ATOM 814 O O . GLU A 1 103 ? -11.031 39 -18.188 1 23.12 103 GLU A O 1
ATOM 819 N N . PRO A 1 104 ? -10.719 39.562 -16.016 1 23.73 104 PRO A N 1
ATOM 820 C CA . PRO A 1 104 ? -12.133 39.906 -15.844 1 23.73 104 PRO A CA 1
ATOM 821 C C . PRO A 1 104 ? -12.555 41.125 -16.672 1 23.73 104 PRO A C 1
ATOM 823 O O . PRO A 1 104 ? -11.922 42.156 -16.578 1 23.73 104 PRO A O 1
ATOM 826 N N . SER A 1 105 ? -12.719 41 -17.922 1 23.39 105 SER A N 1
ATOM 827 C CA . SER A 1 105 ? -13.344 42.156 -18.531 1 23.39 105 SER A CA 1
ATOM 828 C C . SER A 1 105 ? -14.578 42.594 -17.75 1 23.39 105 SER A C 1
ATOM 830 O O . SER A 1 105 ? -15.367 41.781 -17.297 1 23.39 105 SER A O 1
ATOM 832 N N . SER A 1 106 ? -14.539 43.844 -17.203 1 22.39 106 SER A N 1
ATOM 833 C CA . SER A 1 106 ? -15.43 44.688 -16.406 1 22.39 106 SER A CA 1
ATOM 834 C C . SER A 1 106 ? -16.766 44.906 -17.094 1 22.39 106 SER A C 1
ATOM 836 O O . SER A 1 106 ? -17.547 45.781 -16.703 1 22.39 106 SER A O 1
ATOM 838 N N . LYS A 1 107 ? -17.047 44.375 -18.312 1 23.45 107 LYS A N 1
ATOM 839 C CA . LYS A 1 107 ? -18.344 44.938 -18.656 1 23.45 107 LYS A CA 1
ATOM 840 C C . LYS A 1 107 ? -19.406 44.562 -17.641 1 23.45 107 LYS A C 1
ATOM 842 O O . LYS A 1 107 ? -19.703 43.375 -17.469 1 23.45 107 LYS A O 1
ATOM 847 N N . LEU A 1 108 ? -19.578 45.438 -16.594 1 23.11 108 LEU A N 1
ATOM 848 C CA . LEU A 1 108 ? -20.609 45.562 -15.578 1 23.11 108 LEU A CA 1
ATOM 849 C C . LEU A 1 108 ? -22 45.562 -16.203 1 23.11 108 LEU A C 1
ATOM 851 O O . LEU A 1 108 ? -22.828 46.406 -15.891 1 23.11 108 LEU A O 1
ATOM 855 N N . ASP A 1 109 ? -22.219 44.969 -17.391 1 24.11 109 ASP A N 1
ATOM 856 C CA . ASP A 1 109 ? -23.625 45.25 -17.609 1 24.11 109 ASP A CA 1
ATOM 857 C C . ASP A 1 109 ? -24.484 44.75 -16.453 1 24.11 109 ASP A C 1
ATOM 859 O O . ASP A 1 109 ? -24.25 43.656 -15.938 1 24.11 109 ASP A O 1
ATOM 863 N N . VAL A 1 110 ? -25.266 45.625 -15.734 1 24.05 110 VAL A N 1
ATOM 864 C CA . VAL A 1 110 ? -26.016 45.844 -14.5 1 24.05 110 VAL A CA 1
ATOM 865 C C . VAL A 1 110 ? -26.984 44.656 -14.281 1 24.05 110 VAL A C 1
ATOM 867 O O . VAL A 1 110 ? -27.094 44.156 -13.164 1 24.05 110 VAL A O 1
ATOM 870 N N . ASN A 1 111 ? -28 44.531 -15.094 1 26.23 111 ASN A N 1
ATOM 871 C CA . ASN A 1 111 ? -29.344 44.219 -14.609 1 26.23 111 ASN A CA 1
ATOM 872 C C . ASN A 1 111 ? -29.562 42.719 -14.477 1 26.23 111 ASN A C 1
ATOM 874 O O . ASN A 1 111 ? -30.594 42.281 -13.969 1 26.23 111 ASN A O 1
ATOM 878 N N . GLY A 1 112 ? -28.953 41.906 -15.43 1 25.66 112 GLY A N 1
ATOM 879 C CA . GLY A 1 112 ? -29.797 40.719 -15.469 1 25.66 112 GLY A CA 1
ATOM 880 C C . GLY A 1 112 ? -29.516 39.75 -14.328 1 25.66 112 GLY A C 1
ATOM 881 O O . GLY A 1 112 ? -28.484 39.844 -13.672 1 25.66 112 GLY A O 1
ATOM 882 N N . PRO A 1 113 ? -30.516 38.875 -13.719 1 26.67 113 PRO A N 1
ATOM 883 C CA . PRO A 1 113 ? -30.547 38 -12.555 1 26.67 113 PRO A CA 1
ATOM 884 C C . PRO A 1 113 ? -29.438 36.938 -12.586 1 26.67 113 PRO A C 1
ATOM 886 O O . PRO A 1 113 ? -29.25 36.281 -13.602 1 26.67 113 PRO A O 1
ATOM 889 N N . THR A 1 114 ? -28.172 37.344 -12.109 1 28.02 114 THR A N 1
ATOM 890 C CA . THR A 1 114 ? -26.984 36.5 -12.117 1 28.02 114 THR A CA 1
ATOM 891 C C . THR A 1 114 ? -27.297 35.156 -11.477 1 28.02 114 THR A C 1
ATOM 893 O O . THR A 1 114 ? -27.625 35.062 -10.297 1 28.02 114 THR A O 1
ATOM 896 N N . SER A 1 115 ? -27.922 34.188 -12.164 1 27.38 115 SER A N 1
ATOM 897 C CA . SER A 1 115 ? -28.156 32.812 -11.742 1 27.38 115 SER A CA 1
ATOM 898 C C . SER A 1 115 ? -26.875 32.156 -11.25 1 27.38 115 SER A C 1
ATOM 900 O O . SER A 1 115 ? -25.828 32.25 -11.891 1 27.38 115 SER A O 1
ATOM 902 N N . GLY A 1 116 ? -26.609 32.188 -9.914 1 26.42 116 GLY A N 1
ATOM 903 C CA . GLY A 1 116 ? -25.594 31.5 -9.141 1 26.42 116 GLY A CA 1
ATOM 904 C C . GLY A 1 116 ? -25.312 30.094 -9.656 1 26.42 116 GLY A C 1
ATOM 905 O O . GLY A 1 116 ? -25.562 29.109 -8.945 1 26.42 116 GLY A O 1
ATOM 906 N N . LYS A 1 117 ? -25.391 29.812 -10.93 1 30.14 117 LYS A N 1
ATOM 907 C CA . LYS A 1 117 ? -25.156 28.484 -11.461 1 30.14 117 LYS A CA 1
ATOM 908 C C . LYS A 1 117 ? -23.719 28.031 -11.172 1 30.14 117 LYS A C 1
ATOM 910 O O . LYS A 1 117 ? -23.344 26.906 -11.531 1 30.14 117 LYS A O 1
ATOM 915 N N . ASP A 1 118 ? -22.844 28.906 -10.992 1 30.86 118 ASP A N 1
ATOM 916 C CA . ASP A 1 118 ? -21.5 28.391 -11.219 1 30.86 118 ASP A CA 1
ATOM 917 C C . ASP A 1 118 ? -21 27.641 -9.992 1 30.86 118 ASP A C 1
ATOM 919 O O . ASP A 1 118 ? -19.797 27.344 -9.883 1 30.86 118 ASP A O 1
ATOM 923 N N . ASP A 1 119 ? -21.594 27.719 -8.773 1 30.95 119 ASP A N 1
ATOM 924 C CA . ASP A 1 119 ? -21.125 26.812 -7.73 1 30.95 119 ASP A CA 1
ATOM 925 C C . ASP A 1 119 ? -21.125 25.375 -8.227 1 30.95 119 ASP A C 1
ATOM 927 O O . ASP A 1 119 ? -22.125 24.656 -8.102 1 30.95 119 ASP A O 1
ATOM 931 N N . ILE A 1 120 ? -20.609 25.188 -9.227 1 31.78 120 ILE A N 1
ATOM 932 C CA . ILE A 1 120 ? -20.391 23.766 -9.469 1 31.78 120 ILE A CA 1
ATOM 933 C C . ILE A 1 120 ? -19.703 23.141 -8.258 1 31.78 120 ILE A C 1
ATOM 935 O O . ILE A 1 120 ? -18.516 23.375 -8.008 1 31.78 120 ILE A O 1
ATOM 939 N N . ARG A 1 121 ? -20.219 23.125 -7.047 1 35.31 121 ARG A N 1
ATOM 940 C CA . ARG A 1 121 ? -19.844 22.438 -5.812 1 35.31 121 ARG A CA 1
ATOM 941 C C . ARG A 1 121 ? -19.125 21.125 -6.105 1 35.31 121 ARG A C 1
ATOM 943 O O . ARG A 1 121 ? -19.688 20.25 -6.762 1 35.31 121 ARG A O 1
ATOM 950 N N . ALA A 1 122 ? -17.812 21.219 -6.066 1 45.78 122 ALA A N 1
ATOM 951 C CA . ALA A 1 122 ? -17.062 19.953 -6.141 1 45.78 122 ALA A CA 1
ATOM 952 C C . ALA A 1 122 ? -17.734 18.875 -5.312 1 45.78 122 ALA A C 1
ATOM 954 O O . ALA A 1 122 ? -18.062 19.078 -4.145 1 45.78 122 ALA A O 1
ATOM 955 N N . THR A 1 123 ? -18.281 18.016 -5.848 1 48.91 123 THR A N 1
ATOM 956 C CA . THR A 1 123 ? -18.938 16.875 -5.23 1 48.91 123 THR A CA 1
ATOM 957 C C . THR A 1 123 ? -18.016 16.188 -4.234 1 48.91 123 THR A C 1
ATOM 959 O O . THR A 1 123 ? -16.859 15.93 -4.535 1 48.91 123 THR A O 1
ATOM 962 N N . GLU A 1 124 ? -18.453 16.156 -2.943 1 63.22 124 GLU A N 1
ATOM 963 C CA . GLU A 1 124 ? -17.766 15.398 -1.906 1 63.22 124 GLU A CA 1
ATOM 964 C C . GLU A 1 124 ? -17.359 14.016 -2.41 1 63.22 124 GLU A C 1
ATOM 966 O O . GLU A 1 124 ? -18.109 13.383 -3.17 1 63.22 124 GLU A O 1
ATOM 971 N N . SER A 1 125 ? -16.188 13.648 -2.111 1 65.25 125 SER A N 1
ATOM 972 C CA . SER A 1 125 ? -15.617 12.383 -2.568 1 65.25 125 SER A CA 1
ATOM 973 C C . SER A 1 125 ? -16.562 11.219 -2.293 1 65.25 125 SER A C 1
ATOM 975 O O . SER A 1 125 ? -16.641 10.281 -3.092 1 65.25 125 SER A O 1
ATOM 977 N N . ARG A 1 126 ? -17.312 11.336 -1.199 1 60.69 126 ARG A N 1
ATOM 978 C CA . ARG A 1 126 ? -18.203 10.234 -0.809 1 60.69 126 ARG A CA 1
ATOM 979 C C . ARG A 1 126 ? -19.297 10.016 -1.848 1 60.69 126 ARG A C 1
ATOM 981 O O . ARG A 1 126 ? -19.906 8.945 -1.897 1 60.69 126 ARG A O 1
ATOM 988 N N . LEU A 1 127 ? -19.453 11.062 -2.566 1 65.75 127 LEU A N 1
ATOM 989 C CA . LEU A 1 127 ? -20.547 11 -3.527 1 65.75 127 LEU A CA 1
ATOM 990 C C . LEU A 1 127 ? -20.062 10.516 -4.887 1 65.75 127 LEU A C 1
ATOM 992 O O . LEU A 1 127 ? -20.859 10.312 -5.805 1 65.75 127 LEU A O 1
ATOM 996 N N . LEU A 1 128 ? -18.859 10.289 -4.875 1 66.44 128 LEU A N 1
ATOM 997 C CA . LEU A 1 128 ? -18.281 9.852 -6.141 1 66.44 128 LEU A CA 1
ATOM 998 C C . LEU A 1 128 ? -18.484 8.352 -6.34 1 66.44 128 LEU A C 1
ATOM 1000 O O . LEU A 1 128 ? -18.5 7.586 -5.375 1 66.44 128 LEU A O 1
ATOM 1004 N N . THR A 1 129 ? -18.781 8.023 -7.547 1 70.81 129 THR A N 1
ATOM 1005 C CA . THR A 1 129 ? -18.766 6.602 -7.891 1 70.81 129 THR A CA 1
ATOM 1006 C C . THR A 1 129 ? -17.359 6.023 -7.734 1 70.81 129 THR A C 1
ATOM 1008 O O . THR A 1 129 ? -16.391 6.766 -7.59 1 70.81 129 THR A O 1
ATOM 1011 N N . LYS A 1 130 ? -17.359 4.762 -7.699 1 76.44 130 LYS A N 1
ATOM 1012 C CA . LYS A 1 130 ? -16.062 4.094 -7.621 1 76.44 130 LYS A CA 1
ATOM 1013 C C . LYS A 1 130 ? -15.148 4.523 -8.766 1 76.44 130 LYS A C 1
ATOM 1015 O O . LYS A 1 130 ? -13.969 4.789 -8.555 1 76.44 130 LYS A O 1
ATOM 1020 N N . LYS A 1 131 ? -15.727 4.621 -9.898 1 75.31 131 LYS A N 1
ATOM 1021 C CA . LYS A 1 131 ? -14.945 5.027 -11.07 1 75.31 131 LYS A CA 1
ATOM 1022 C C . LYS A 1 131 ? -14.461 6.469 -10.93 1 75.31 131 LYS A C 1
ATOM 1024 O O . LYS A 1 131 ? -13.297 6.77 -11.211 1 75.31 131 LYS A O 1
ATOM 1029 N N . GLN A 1 132 ? -15.344 7.301 -10.453 1 76.12 132 GLN A N 1
ATOM 1030 C CA . GLN A 1 132 ? -14.984 8.703 -10.289 1 76.12 132 GLN A CA 1
ATOM 1031 C C . GLN A 1 132 ? -13.906 8.883 -9.234 1 76.12 132 GLN A C 1
ATOM 1033 O O . GLN A 1 132 ? -12.984 9.68 -9.406 1 76.12 132 GLN A O 1
ATOM 1038 N N . LEU A 1 133 ? -14.078 8.109 -8.211 1 80.75 133 LEU A N 1
ATOM 1039 C CA . LEU A 1 133 ? -13.078 8.164 -7.152 1 80.75 133 LEU A CA 1
ATOM 1040 C C . LEU A 1 133 ? -11.727 7.656 -7.648 1 80.75 133 LEU A C 1
ATOM 1042 O O . LEU A 1 133 ? -10.688 8.234 -7.336 1 80.75 133 LEU A O 1
ATOM 1046 N N . SER A 1 134 ? -11.773 6.59 -8.352 1 79.25 134 SER A N 1
ATOM 1047 C CA . SER A 1 134 ? -10.555 6.031 -8.922 1 79.25 134 SER A CA 1
ATOM 1048 C C . SER A 1 134 ? -9.867 7.031 -9.852 1 79.25 134 SER A C 1
ATOM 1050 O O . SER A 1 134 ? -8.656 7.223 -9.781 1 79.25 134 SER A O 1
ATOM 1052 N N . ASP A 1 135 ? -10.633 7.684 -10.641 1 78.31 135 ASP A N 1
ATOM 1053 C CA . ASP A 1 135 ? -10.094 8.68 -11.562 1 78.31 135 ASP A CA 1
ATOM 1054 C C . ASP A 1 135 ? -9.5 9.867 -10.805 1 78.31 135 ASP A C 1
ATOM 1056 O O . ASP A 1 135 ? -8.43 10.359 -11.156 1 78.31 135 ASP A O 1
ATOM 1060 N N . MET A 1 136 ? -10.234 10.258 -9.852 1 81.56 136 MET A N 1
ATOM 1061 C CA . MET A 1 136 ? -9.758 11.352 -9.016 1 81.56 136 MET A CA 1
ATOM 1062 C C . MET A 1 136 ? -8.438 10.984 -8.336 1 81.56 136 MET A C 1
ATOM 1064 O O . MET A 1 136 ? -7.477 11.758 -8.383 1 81.56 136 MET A O 1
ATOM 1068 N N . ALA A 1 137 ? -8.445 9.836 -7.766 1 80.19 137 ALA A N 1
ATOM 1069 C CA . ALA A 1 137 ? -7.242 9.383 -7.066 1 80.19 137 ALA A CA 1
ATOM 1070 C C . ALA A 1 137 ? -6.059 9.273 -8.023 1 80.19 137 ALA A C 1
ATOM 1072 O O . ALA A 1 137 ? -4.938 9.656 -7.688 1 80.19 137 ALA A O 1
ATOM 1073 N N . MET A 1 138 ? -6.305 8.805 -9.188 1 76.25 138 MET A N 1
ATOM 1074 C CA . MET A 1 138 ? -5.262 8.664 -10.195 1 76.25 138 MET A CA 1
ATOM 1075 C C . MET A 1 138 ? -4.75 10.031 -10.648 1 76.25 138 MET A C 1
ATOM 1077 O O . MET A 1 138 ? -3.553 10.203 -10.883 1 76.25 138 MET A O 1
ATOM 1081 N N . SER A 1 139 ? -5.633 10.898 -10.75 1 77.81 139 SER A N 1
ATOM 1082 C CA . SER A 1 139 ? -5.254 12.25 -11.148 1 77.81 139 SER A CA 1
ATOM 1083 C C . SER A 1 139 ? -4.359 12.906 -10.094 1 77.81 139 SER A C 1
ATOM 1085 O O . SER A 1 139 ? -3.348 13.523 -10.438 1 77.81 139 SER A O 1
ATOM 1087 N N . VAL A 1 140 ? -4.75 12.742 -8.93 1 81.5 140 VAL A N 1
ATOM 1088 C CA . VAL A 1 140 ? -3.965 13.305 -7.836 1 81.5 140 VAL A CA 1
ATOM 1089 C C . VAL A 1 140 ? -2.578 12.664 -7.812 1 81.5 140 VAL A C 1
ATOM 1091 O O . VAL A 1 140 ? -1.574 13.352 -7.605 1 81.5 140 VAL A O 1
ATOM 1094 N N . ARG A 1 141 ? -2.516 11.414 -8.133 1 79.19 141 ARG A N 1
ATOM 1095 C CA . ARG A 1 141 ? -1.247 10.695 -8.141 1 79.19 141 ARG A CA 1
ATOM 1096 C C . ARG A 1 141 ? -0.349 11.18 -9.273 1 79.19 141 ARG A C 1
ATOM 1098 O O . ARG A 1 141 ? 0.862 11.32 -9.094 1 79.19 141 ARG A O 1
ATOM 1105 N N . THR A 1 142 ? -0.933 11.289 -10.367 1 76.25 142 THR A N 1
ATOM 1106 C CA . THR A 1 142 ? -0.178 11.766 -11.523 1 76.25 142 THR A CA 1
ATOM 1107 C C . THR A 1 142 ? 0.394 13.156 -11.242 1 76.25 142 THR A C 1
ATOM 1109 O O . THR A 1 142 ? 1.552 13.43 -11.57 1 76.25 142 THR A O 1
ATOM 1112 N N . LEU A 1 143 ? -0.397 13.93 -10.656 1 79.12 143 LEU A N 1
ATOM 1113 C CA . LEU A 1 143 ? 0.054 15.266 -10.289 1 79.12 143 LEU A CA 1
ATOM 1114 C C . LEU A 1 143 ? 1.184 15.195 -9.266 1 79.12 143 LEU A C 1
ATOM 1116 O O . LEU A 1 143 ? 2.17 15.93 -9.375 1 79.12 143 LEU A O 1
ATOM 1120 N N . ALA A 1 144 ? 0.978 14.352 -8.289 1 82.38 144 ALA A N 1
ATOM 1121 C CA . ALA A 1 144 ? 1.987 14.188 -7.25 1 82.38 144 ALA A CA 1
ATOM 1122 C C . ALA A 1 144 ? 3.326 13.758 -7.844 1 82.38 144 ALA A C 1
ATOM 1124 O O . ALA A 1 144 ? 4.375 14.281 -7.457 1 82.38 144 ALA A O 1
ATOM 1125 N N . LYS A 1 145 ? 3.309 12.906 -8.711 1 75.5 145 LYS A N 1
ATOM 1126 C CA . LYS A 1 145 ? 4.523 12.43 -9.367 1 75.5 145 LYS A CA 1
ATOM 1127 C C . LYS A 1 145 ? 5.207 13.555 -10.141 1 75.5 145 LYS A C 1
ATOM 1129 O O . LYS A 1 145 ? 6.43 13.703 -10.086 1 75.5 145 LYS A O 1
ATOM 1134 N N . ARG A 1 146 ? 4.473 14.258 -10.781 1 73.56 146 ARG A N 1
ATOM 1135 C CA . ARG A 1 146 ? 5.008 15.359 -11.57 1 73.56 146 ARG A CA 1
ATOM 1136 C C . ARG A 1 146 ? 5.645 16.422 -10.672 1 73.56 146 ARG A C 1
ATOM 1138 O O . ARG A 1 146 ? 6.738 16.906 -10.961 1 73.56 146 ARG A O 1
ATOM 1145 N N . LEU A 1 147 ? 4.992 16.734 -9.641 1 76.62 147 LEU A N 1
ATOM 1146 C CA . LEU A 1 147 ? 5.465 17.781 -8.742 1 76.62 147 LEU A CA 1
ATOM 1147 C C . LEU A 1 147 ? 6.695 17.312 -7.969 1 76.62 147 LEU A C 1
ATOM 1149 O O . LEU A 1 147 ? 7.547 18.125 -7.605 1 76.62 147 LEU A O 1
ATOM 1153 N N . GLY A 1 148 ? 6.668 16.047 -7.703 1 74.88 148 GLY A N 1
ATOM 1154 C CA . GLY A 1 148 ? 7.777 15.508 -6.93 1 74.88 148 GLY A CA 1
ATOM 1155 C C . GLY A 1 148 ? 9.117 15.641 -7.637 1 74.88 148 GLY A C 1
ATOM 1156 O O . GLY A 1 148 ? 10.164 15.672 -6.992 1 74.88 148 GLY A O 1
ATOM 1157 N N . ASN A 1 149 ? 9.109 15.805 -8.867 1 70.06 149 ASN A N 1
ATOM 1158 C CA . ASN A 1 149 ? 10.344 15.844 -9.641 1 70.06 149 ASN A CA 1
ATOM 1159 C C . ASN A 1 149 ? 10.641 17.25 -10.164 1 70.06 149 ASN A C 1
ATOM 1161 O O . ASN A 1 149 ? 11.633 17.469 -10.859 1 70.06 149 ASN A O 1
ATOM 1165 N N . LEU A 1 150 ? 9.805 18.219 -9.711 1 74.19 150 LEU A N 1
ATOM 1166 C CA . LEU A 1 150 ? 9.953 19.562 -10.258 1 74.19 150 LEU A CA 1
ATOM 1167 C C . LEU A 1 150 ? 10.086 20.594 -9.133 1 74.19 150 LEU A C 1
ATOM 1169 O O . LEU A 1 150 ? 9.5 20.422 -8.062 1 74.19 150 LEU A O 1
ATOM 1173 N N . LYS A 1 151 ? 10.938 21.5 -9.414 1 81.31 151 LYS A N 1
ATOM 1174 C CA . LYS A 1 151 ? 10.945 22.703 -8.586 1 81.31 151 LYS A CA 1
ATOM 1175 C C . LYS A 1 151 ? 9.891 23.688 -9.055 1 81.31 151 LYS A C 1
ATOM 1177 O O . LYS A 1 151 ? 9.828 24.031 -10.234 1 81.31 151 LYS A O 1
ATOM 1182 N N . VAL A 1 152 ? 9.086 24.156 -8.117 1 82.62 152 VAL A N 1
ATOM 1183 C CA . VAL A 1 152 ? 7.984 25.047 -8.453 1 82.62 152 VAL A CA 1
ATOM 1184 C C . VAL A 1 152 ? 8.266 26.438 -7.918 1 82.62 152 VAL A C 1
ATOM 1186 O O . VAL A 1 152 ? 8.539 26.609 -6.727 1 82.62 152 VAL A O 1
ATOM 1189 N N . ARG A 1 153 ? 8.227 27.359 -8.766 1 84.75 153 ARG A N 1
ATOM 1190 C CA . ARG A 1 153 ? 8.375 28.75 -8.336 1 84.75 153 ARG A CA 1
ATOM 1191 C C . ARG A 1 153 ? 7.023 29.344 -7.961 1 84.75 153 ARG A C 1
ATOM 1193 O O . ARG A 1 153 ? 6.082 29.312 -8.758 1 84.75 153 ARG A O 1
ATOM 1200 N N . LEU A 1 154 ? 6.973 29.828 -6.758 1 84 154 LEU A N 1
ATOM 1201 C CA . LEU A 1 154 ? 5.738 30.391 -6.227 1 84 154 LEU A CA 1
ATOM 1202 C C . LEU A 1 154 ? 5.824 31.922 -6.133 1 84 154 LEU A C 1
ATOM 1204 O O . LEU A 1 154 ? 6.898 32.469 -5.875 1 84 154 LEU A O 1
ATOM 1208 N N . ARG A 1 155 ? 4.762 32.594 -6.473 1 86.5 155 ARG A N 1
ATOM 1209 C CA . ARG A 1 155 ? 4.656 34.031 -6.156 1 86.5 155 ARG A CA 1
ATOM 1210 C C . ARG A 1 155 ? 4.102 34.25 -4.75 1 86.5 155 ARG A C 1
ATOM 1212 O O . ARG A 1 155 ? 2.887 34.281 -4.555 1 86.5 155 ARG A O 1
ATOM 1219 N N . VAL A 1 156 ? 4.973 34.438 -3.895 1 93.5 156 VAL A N 1
ATOM 1220 C CA . VAL A 1 156 ? 4.598 34.5 -2.486 1 93.5 156 VAL A CA 1
ATOM 1221 C C . VAL A 1 156 ? 4.539 35.938 -2.014 1 93.5 156 VAL A C 1
ATOM 1223 O O . VAL A 1 156 ? 5.477 36.719 -2.238 1 93.5 156 VAL A O 1
ATOM 1226 N N . ARG A 1 157 ? 3.447 36.375 -1.461 1 95.25 157 ARG A N 1
ATOM 1227 C CA . ARG A 1 157 ? 3.312 37.656 -0.83 1 95.25 157 ARG A CA 1
ATOM 1228 C C . ARG A 1 157 ? 2.789 37.531 0.597 1 95.25 157 ARG A C 1
ATOM 1230 O O . ARG A 1 157 ? 3.336 38.125 1.522 1 95.25 157 ARG A O 1
ATOM 1237 N N . ALA A 1 158 ? 1.721 36.781 0.737 1 97.5 158 ALA A N 1
ATOM 1238 C CA . ALA A 1 158 ? 1.109 36.562 2.047 1 97.5 158 ALA A CA 1
ATOM 1239 C C . ALA A 1 158 ? 1.598 35.25 2.682 1 97.5 158 ALA A C 1
ATOM 1241 O O . ALA A 1 158 ? 1.297 34.188 2.191 1 97.5 158 ALA A O 1
ATOM 1242 N N . ILE A 1 159 ? 2.314 35.406 3.77 1 98.31 159 ILE A N 1
ATOM 1243 C CA . ILE A 1 159 ? 2.92 34.25 4.426 1 98.31 159 ILE A CA 1
ATOM 1244 C C . ILE A 1 159 ? 2.225 34 5.762 1 98.31 159 ILE A C 1
ATOM 1246 O O . ILE A 1 159 ? 2.088 34.906 6.582 1 98.31 159 ILE A O 1
ATOM 1250 N N . PHE A 1 160 ? 1.771 32.781 5.934 1 98.38 160 PHE A N 1
ATOM 1251 C CA . PHE A 1 160 ? 1.106 32.312 7.145 1 98.38 160 PHE A CA 1
ATOM 1252 C C . PHE A 1 160 ? 2.1 31.641 8.078 1 98.38 160 PHE A C 1
ATOM 1254 O O . PHE A 1 160 ? 2.695 30.625 7.723 1 98.38 160 PHE A O 1
ATOM 1261 N N . LEU A 1 161 ? 2.25 32.188 9.32 1 98.56 161 LEU A N 1
ATOM 1262 C CA . LEU A 1 161 ? 3.119 31.578 10.305 1 98.56 161 LEU A CA 1
ATOM 1263 C C . LEU A 1 161 ? 2.301 30.828 11.352 1 98.56 161 LEU A C 1
ATOM 1265 O O . LEU A 1 161 ? 1.375 31.391 11.945 1 98.56 161 LEU A O 1
ATOM 1269 N N . LEU A 1 162 ? 2.68 29.578 11.531 1 97.81 162 LEU A N 1
ATOM 1270 C CA . LEU A 1 162 ? 2 28.734 12.508 1 97.81 162 LEU A CA 1
ATOM 1271 C C . LEU A 1 162 ? 2.99 28.172 13.531 1 97.81 162 LEU A C 1
ATOM 1273 O O . LEU A 1 162 ? 4.012 27.594 13.156 1 97.81 162 LEU A O 1
ATOM 1277 N N . THR A 1 163 ? 2.701 28.406 14.812 1 95.94 163 THR A N 1
ATOM 1278 C CA . THR A 1 163 ? 3.531 27.891 15.898 1 95.94 163 THR A CA 1
ATOM 1279 C C . THR A 1 163 ? 2.67 27.469 17.078 1 95.94 163 THR A C 1
ATOM 1281 O O . THR A 1 163 ? 1.454 27.672 17.078 1 95.94 163 THR A O 1
ATOM 1284 N N . LYS A 1 164 ? 3.316 26.766 17.984 1 90.62 164 LYS A N 1
ATOM 1285 C CA . LYS A 1 164 ? 2.646 26.469 19.25 1 90.62 164 LYS A CA 1
ATOM 1286 C C . LYS A 1 164 ? 2.719 27.641 20.203 1 90.62 164 LYS A C 1
ATOM 1288 O O . LYS A 1 164 ? 3.795 27.984 20.703 1 90.62 164 LYS A O 1
ATOM 1293 N N . ILE A 1 165 ? 1.637 28.156 20.594 1 89.25 165 ILE A N 1
ATOM 1294 C CA . ILE A 1 165 ? 1.577 29.453 21.266 1 89.25 165 ILE A CA 1
ATOM 1295 C C . ILE A 1 165 ? 1.859 29.266 22.75 1 89.25 165 ILE A C 1
ATOM 1297 O O . ILE A 1 165 ? 2.102 30.25 23.469 1 89.25 165 ILE A O 1
ATOM 1301 N N . TYR A 1 166 ? 1.91 28.078 23.203 1 87.06 166 TYR A N 1
ATOM 1302 C CA . TYR A 1 166 ? 2.143 27.875 24.625 1 87.06 166 TYR A CA 1
ATOM 1303 C C . TYR A 1 166 ? 3.629 27.703 24.922 1 87.06 166 TYR A C 1
ATOM 1305 O O . TYR A 1 166 ? 4.043 27.688 26.078 1 87.06 166 TYR A O 1
ATOM 1313 N N . ASP A 1 167 ? 4.391 27.688 23.938 1 90.06 167 ASP A N 1
ATOM 1314 C CA . ASP A 1 167 ? 5.836 27.531 24.062 1 90.06 167 ASP A CA 1
ATOM 1315 C C . ASP A 1 167 ? 6.551 28.859 23.844 1 90.06 167 ASP A C 1
ATOM 1317 O O . ASP A 1 167 ? 6.684 29.312 22.703 1 90.06 167 ASP A O 1
ATOM 1321 N N . LYS A 1 168 ? 7.156 29.422 24.875 1 91.12 168 LYS A N 1
ATOM 1322 C CA . LYS A 1 168 ? 7.797 30.734 24.812 1 91.12 168 LYS A CA 1
ATOM 1323 C C . LYS A 1 168 ? 8.961 30.734 23.828 1 91.12 168 LYS A C 1
ATOM 1325 O O . LYS A 1 168 ? 9.188 31.734 23.141 1 91.12 168 LYS A O 1
ATOM 1330 N N . THR A 1 169 ? 9.641 29.656 23.859 1 92.56 169 THR A N 1
ATOM 1331 C CA . THR A 1 169 ? 10.766 29.562 22.938 1 92.56 169 THR A CA 1
ATOM 1332 C C . THR A 1 169 ? 10.289 29.641 21.5 1 92.56 169 THR A C 1
ATOM 1334 O O . THR A 1 169 ? 10.914 30.312 20.672 1 92.56 169 THR A O 1
ATOM 1337 N N . LEU A 1 170 ? 9.25 29.016 21.219 1 94.5 170 LEU A N 1
ATOM 1338 C CA . LEU A 1 170 ? 8.703 29.016 19.859 1 94.5 170 LEU A CA 1
ATOM 1339 C C . LEU A 1 170 ? 8.164 30.391 19.5 1 94.5 170 LEU A C 1
ATOM 1341 O O . LEU A 1 170 ? 8.25 30.797 18.344 1 94.5 170 LEU A O 1
ATOM 1345 N N . ILE A 1 171 ? 7.645 31.078 20.453 1 96.06 171 ILE A N 1
ATOM 1346 C CA . ILE A 1 171 ? 7.137 32.406 20.219 1 96.06 171 ILE A CA 1
ATOM 1347 C C . ILE A 1 171 ? 8.289 33.344 19.844 1 96.06 171 ILE A C 1
ATOM 1349 O O . ILE A 1 171 ? 8.18 34.156 18.938 1 96.06 171 ILE A O 1
ATOM 1353 N N . SER A 1 172 ? 9.359 33.188 20.578 1 95.88 172 SER A N 1
ATOM 1354 C CA . SER A 1 172 ? 10.539 34 20.281 1 95.88 172 SER A CA 1
ATOM 1355 C C . SER A 1 172 ? 11.062 33.719 18.875 1 95.88 172 SER A C 1
ATOM 1357 O O . SER A 1 172 ? 11.453 34.656 18.172 1 95.88 172 SER A O 1
ATOM 1359 N N . LYS A 1 173 ? 11.102 32.469 18.562 1 96.94 173 LYS A N 1
ATOM 1360 C CA . LYS A 1 173 ? 11.547 32.094 17.219 1 96.94 173 LYS A CA 1
ATOM 1361 C C . LYS A 1 173 ? 10.594 32.625 16.156 1 96.94 173 LYS A C 1
ATOM 1363 O O . LYS A 1 173 ? 11.023 33.031 15.07 1 96.94 173 LYS A O 1
ATOM 1368 N N . THR A 1 174 ? 9.328 32.594 16.422 1 97.81 174 THR A N 1
ATOM 1369 C CA . THR A 1 174 ? 8.328 33.156 15.523 1 97.81 174 THR A CA 1
ATOM 1370 C C . THR A 1 174 ? 8.562 34.656 15.328 1 97.81 174 THR A C 1
ATOM 1372 O O . THR A 1 174 ? 8.43 35.156 14.219 1 97.81 174 THR A O 1
ATOM 1375 N N . LYS A 1 175 ? 8.883 35.312 16.406 1 97.94 175 LYS A N 1
ATOM 1376 C CA . LYS A 1 175 ? 9.219 36.75 16.344 1 97.94 175 LYS A CA 1
ATOM 1377 C C . LYS A 1 175 ? 10.414 37 15.43 1 97.94 175 LYS A C 1
ATOM 1379 O O . LYS A 1 175 ? 10.391 37.906 14.602 1 97.94 175 LYS A O 1
ATOM 1384 N N . GLU A 1 176 ? 11.359 36.156 15.578 1 97.38 176 GLU A N 1
ATOM 1385 C CA . GLU A 1 176 ? 12.57 36.25 14.766 1 97.38 176 GLU A CA 1
ATOM 1386 C C . GLU A 1 176 ? 12.258 36.094 13.281 1 97.38 176 GLU A C 1
ATOM 1388 O O . GLU A 1 176 ? 12.719 36.906 12.461 1 97.38 176 GLU A O 1
ATOM 1393 N N . VAL A 1 177 ? 11.523 35.094 12.93 1 98.38 177 VAL A N 1
ATOM 1394 C CA . VAL A 1 177 ? 11.172 34.844 11.539 1 98.38 177 VAL A CA 1
ATOM 1395 C C . VAL A 1 177 ? 10.305 35.969 11 1 98.38 177 VAL A C 1
ATOM 1397 O O . VAL A 1 177 ? 10.484 36.406 9.852 1 98.38 177 VAL A O 1
ATOM 1400 N N . THR A 1 178 ? 9.367 36.469 11.805 1 98.5 178 THR A N 1
ATOM 1401 C CA . THR A 1 178 ? 8.492 37.562 11.406 1 98.5 178 THR A CA 1
ATOM 1402 C C . THR A 1 178 ? 9.312 38.812 11.062 1 98.5 178 THR A C 1
ATOM 1404 O O . THR A 1 178 ? 9.109 39.406 10.016 1 98.5 178 THR A O 1
ATOM 1407 N N . ARG A 1 179 ? 10.227 39.094 11.945 1 97.5 179 ARG A N 1
ATOM 1408 C CA . ARG A 1 179 ? 11.094 40.25 11.742 1 97.5 179 ARG A CA 1
ATOM 1409 C C . ARG A 1 179 ? 11.898 40.125 10.453 1 97.5 179 ARG A C 1
ATOM 1411 O O . ARG A 1 179 ? 12.031 41.062 9.688 1 97.5 179 ARG A O 1
ATOM 1418 N N . TRP A 1 180 ? 12.375 38.938 10.289 1 97.88 180 TRP A N 1
ATOM 1419 C CA . TRP A 1 180 ? 13.188 38.688 9.109 1 97.88 180 TRP A CA 1
ATOM 1420 C C . TRP A 1 180 ? 12.367 38.844 7.832 1 97.88 180 TRP A C 1
ATOM 1422 O O . TRP A 1 180 ? 12.828 39.438 6.859 1 97.88 180 TRP A O 1
ATOM 1432 N N . LEU A 1 181 ? 11.164 38.344 7.816 1 98.25 181 LEU A N 1
ATOM 1433 C CA . LEU A 1 181 ? 10.297 38.375 6.652 1 98.25 181 LEU A CA 1
ATOM 1434 C C . LEU A 1 181 ? 9.875 39.812 6.348 1 98.25 181 LEU A C 1
ATOM 1436 O O . LEU A 1 181 ? 9.703 40.188 5.184 1 98.25 181 LEU A O 1
ATOM 1440 N N . LEU A 1 182 ? 9.727 40.625 7.398 1 97.94 182 LEU A N 1
ATOM 1441 C CA . LEU A 1 182 ? 9.258 42 7.238 1 97.94 182 LEU A CA 1
ATOM 1442 C C . LEU A 1 182 ? 10.406 42.938 6.879 1 97.94 182 LEU A C 1
ATOM 1444 O O . LEU A 1 182 ? 10.18 44.062 6.41 1 97.94 182 LEU A O 1
ATOM 1448 N N . SER A 1 183 ? 11.555 42.438 7.109 1 95.81 183 SER A N 1
ATOM 1449 C CA . SER A 1 183 ? 12.734 43.281 6.938 1 95.81 183 SER A CA 1
ATOM 1450 C C . SER A 1 183 ? 12.82 43.844 5.52 1 95.81 183 SER A C 1
ATOM 1452 O O . SER A 1 183 ? 12.391 43.188 4.566 1 95.81 183 SER A O 1
ATOM 1454 N N . LYS A 1 184 ? 13.484 44.969 5.305 1 91.25 184 LYS A N 1
ATOM 1455 C CA . LYS A 1 184 ? 13.641 45.656 4.031 1 91.25 184 LYS A CA 1
ATOM 1456 C C . LYS A 1 184 ? 14.648 44.938 3.133 1 91.25 184 LYS A C 1
ATOM 1458 O O . LYS A 1 184 ? 14.703 45.188 1.928 1 91.25 184 LYS A O 1
ATOM 1463 N N . ASP A 1 185 ? 15.328 44.031 3.77 1 91.31 185 ASP A N 1
ATOM 1464 C CA . ASP A 1 185 ? 16.344 43.312 3.012 1 91.31 185 ASP A CA 1
ATOM 1465 C C . ASP A 1 185 ? 15.695 42.281 2.072 1 91.31 185 ASP A C 1
ATOM 1467 O O . ASP A 1 185 ? 16.359 41.719 1.194 1 91.31 185 ASP A O 1
ATOM 1471 N N . ARG A 1 186 ? 14.445 42.094 2.256 1 91.94 186 ARG A N 1
ATOM 1472 C CA . ARG A 1 186 ? 13.727 41.156 1.385 1 91.94 186 ARG A CA 1
ATOM 1473 C C . ARG A 1 186 ? 13.391 41.812 0.051 1 91.94 186 ARG A C 1
ATOM 1475 O O . ARG A 1 186 ? 13.062 43 0.001 1 91.94 186 ARG A O 1
ATOM 1482 N N . SER A 1 187 ? 13.406 41.031 -1.026 1 90 187 SER A N 1
ATOM 1483 C CA . SER A 1 187 ? 13.094 41.562 -2.355 1 90 187 SER A CA 1
ATOM 1484 C C . SER A 1 187 ? 11.594 41.812 -2.512 1 90 187 SER A C 1
ATOM 1486 O O . SER A 1 187 ? 11.172 42.531 -3.406 1 90 187 SER A O 1
ATOM 1488 N N . VAL A 1 188 ? 10.797 41.188 -1.74 1 93.38 188 VAL A N 1
ATOM 1489 C CA . VAL A 1 188 ? 9.344 41.312 -1.768 1 93.38 188 VAL A CA 1
ATOM 1490 C C . VAL A 1 188 ? 8.836 41.781 -0.411 1 93.38 188 VAL A C 1
ATOM 1492 O O . VAL A 1 188 ? 9.305 41.344 0.634 1 93.38 188 VAL A O 1
ATOM 1495 N N . PRO A 1 189 ? 7.934 42.812 -0.44 1 95.69 189 PRO A N 1
ATOM 1496 C CA . PRO A 1 189 ? 7.305 43.219 0.822 1 95.69 189 PRO A CA 1
ATOM 1497 C C . PRO A 1 189 ? 6.246 42.219 1.296 1 95.69 189 PRO A C 1
ATOM 1499 O O . PRO A 1 189 ? 5.047 42.469 1.122 1 95.69 189 PRO A O 1
ATOM 1502 N N . TYR A 1 190 ? 6.668 41.25 1.939 1 97.69 190 TYR A N 1
ATOM 1503 C CA . TYR A 1 190 ? 5.777 40.188 2.375 1 97.69 190 TYR A CA 1
ATOM 1504 C C . TYR A 1 190 ? 4.773 40.688 3.4 1 97.69 190 TYR A C 1
ATOM 1506 O O . TYR A 1 190 ? 5.09 41.562 4.207 1 97.69 190 TYR A O 1
ATOM 1514 N N . ILE A 1 191 ? 3.57 40.219 3.314 1 98.31 191 ILE A N 1
ATOM 1515 C CA . ILE A 1 191 ? 2.588 40.344 4.383 1 98.31 191 ILE A CA 1
ATOM 1516 C C . ILE A 1 191 ? 2.637 39.094 5.273 1 98.31 191 ILE A C 1
ATOM 1518 O O . ILE A 1 191 ? 2.549 37.969 4.785 1 98.31 191 ILE A O 1
ATOM 1522 N N . VAL A 1 192 ? 2.816 39.281 6.531 1 98.69 192 VAL A N 1
ATOM 1523 C CA . VAL A 1 192 ? 3.002 38.156 7.449 1 98.69 192 VAL A CA 1
ATOM 1524 C C . VAL A 1 192 ? 1.784 38.031 8.359 1 98.69 192 VAL A C 1
ATOM 1526 O O . VAL A 1 192 ? 1.384 39 9.016 1 98.69 192 VAL A O 1
ATOM 1529 N N . TYR A 1 193 ? 1.191 36.906 8.367 1 98.62 193 TYR A N 1
ATOM 1530 C CA . TYR A 1 193 ? 0.058 36.594 9.234 1 98.62 193 TYR A CA 1
ATOM 1531 C C . TYR A 1 193 ? 0.486 35.719 10.406 1 98.62 193 TYR A C 1
ATOM 1533 O O . TYR A 1 193 ? 1.015 34.625 10.211 1 98.62 193 TYR A O 1
ATOM 1541 N N . VAL A 1 194 ? 0.294 36.188 11.609 1 98.38 194 VAL A N 1
ATOM 1542 C CA . VAL A 1 194 ? 0.506 35.406 12.82 1 98.38 194 VAL A CA 1
ATOM 1543 C C . VAL A 1 194 ? -0.824 35.188 13.539 1 98.38 194 VAL A C 1
ATOM 1545 O O . VAL A 1 194 ? -1.815 35.844 13.234 1 98.38 194 VAL A O 1
ATOM 1548 N N . GLU A 1 195 ? -0.85 34.156 14.414 1 97.69 195 GLU A N 1
ATOM 1549 C CA . GLU A 1 195 ? -2.088 33.875 15.133 1 97.69 195 GLU A CA 1
ATOM 1550 C C . GLU A 1 195 ? -2.539 35.062 15.953 1 97.69 195 GLU A C 1
ATOM 1552 O O . GLU A 1 195 ? -1.713 35.781 16.531 1 97.69 195 GLU A O 1
ATOM 1557 N N . ASP A 1 196 ? -3.775 35.312 16.062 1 96.94 196 ASP A N 1
ATOM 1558 C CA . ASP A 1 196 ? -4.348 36.5 16.703 1 96.94 196 ASP A CA 1
ATOM 1559 C C . ASP A 1 196 ? -3.986 36.531 18.188 1 96.94 196 ASP A C 1
ATOM 1561 O O . ASP A 1 196 ? -3.875 37.625 18.766 1 96.94 196 ASP A O 1
ATOM 1565 N N . SER A 1 197 ? -3.785 35.406 18.75 1 94.94 197 SER A N 1
ATOM 1566 C CA . SER A 1 197 ? -3.42 35.375 20.172 1 94.94 197 SER A CA 1
ATOM 1567 C C . SER A 1 197 ? -2.049 36 20.406 1 94.94 197 SER A C 1
ATOM 1569 O O . SER A 1 197 ? -1.705 36.312 21.547 1 94.94 197 SER A O 1
ATOM 1571 N N . LEU A 1 198 ? -1.3 36.219 19.359 1 96.38 198 LEU A N 1
ATOM 1572 C CA . LEU A 1 198 ? 0.039 36.781 19.5 1 96.38 198 LEU A CA 1
ATOM 1573 C C . LEU A 1 198 ? -0.007 38.281 19.484 1 96.38 198 LEU A C 1
ATOM 1575 O O . LEU A 1 198 ? 0.98 38.938 19.812 1 96.38 198 LEU A O 1
ATOM 1579 N N . LYS A 1 199 ? -1.104 38.844 19.125 1 95.75 199 LYS A N 1
ATOM 1580 C CA . LYS A 1 199 ? -1.231 40.312 18.984 1 95.75 199 LYS A CA 1
ATOM 1581 C C . LYS A 1 199 ? -0.821 41 20.281 1 95.75 199 LYS A C 1
ATOM 1583 O O . LYS A 1 199 ? -0.077 42 20.234 1 95.75 199 LYS A O 1
ATOM 1588 N N . ASP A 1 200 ? -1.283 40.438 21.375 1 94.31 200 ASP A N 1
ATOM 1589 C CA . ASP A 1 200 ? -1.025 41.094 22.656 1 94.31 200 ASP A CA 1
ATOM 1590 C C . ASP A 1 200 ? -0.05 40.281 23.5 1 94.31 200 ASP A C 1
ATOM 1592 O O . ASP A 1 200 ? 0.056 40.5 24.719 1 94.31 200 ASP A O 1
ATOM 1596 N N . ASN A 1 201 ? 0.542 39.344 22.875 1 95.62 201 ASN A N 1
ATOM 1597 C CA . ASN A 1 201 ? 1.5 38.5 23.594 1 95.62 201 ASN A CA 1
ATOM 1598 C C . ASN A 1 201 ? 2.811 39.25 23.844 1 95.62 201 ASN A C 1
ATOM 1600 O O . ASN A 1 201 ? 3.465 39.688 22.906 1 95.62 201 ASN A O 1
ATOM 1604 N N . PRO A 1 202 ? 3.221 39.344 25.031 1 94.12 202 PRO A N 1
ATOM 1605 C CA . PRO A 1 202 ? 4.41 40.156 25.344 1 94.12 202 PRO A CA 1
ATOM 1606 C C . PRO A 1 202 ? 5.688 39.562 24.766 1 94.12 202 PRO A C 1
ATOM 1608 O O . PRO A 1 202 ? 6.621 40.281 24.422 1 94.12 202 PRO A O 1
ATOM 1611 N N . ALA A 1 203 ? 5.707 38.281 24.703 1 94.44 203 ALA A N 1
ATOM 1612 C CA . ALA A 1 203 ? 6.91 37.625 24.172 1 94.44 203 ALA A CA 1
ATOM 1613 C C . ALA A 1 203 ? 7.055 37.875 22.672 1 94.44 203 ALA A C 1
ATOM 1615 O O . ALA A 1 203 ? 8.172 38.031 22.172 1 94.44 203 ALA A O 1
ATOM 1616 N N . PHE A 1 204 ? 6.023 37.906 21.984 1 96.94 204 PHE A N 1
ATOM 1617 C CA . PHE A 1 204 ? 6.047 38.188 20.547 1 96.94 204 PHE A CA 1
ATOM 1618 C C . PHE A 1 204 ? 6.297 39.656 20.297 1 96.94 204 PHE A C 1
ATOM 1620 O O . PHE A 1 204 ? 7.016 40.031 19.375 1 96.94 204 PHE A O 1
ATOM 1627 N N . ASP A 1 205 ? 5.652 40.531 21.078 1 96.69 205 ASP A N 1
ATOM 1628 C CA . ASP A 1 205 ? 5.895 41.969 21.094 1 96.69 205 ASP A CA 1
ATOM 1629 C C . ASP A 1 205 ? 5.621 42.594 19.734 1 96.69 205 ASP A C 1
ATOM 1631 O O . ASP A 1 205 ? 6.496 43.25 19.156 1 96.69 205 ASP A O 1
ATOM 1635 N N . ALA A 1 206 ? 4.375 42.438 19.281 1 97 206 ALA A N 1
ATOM 1636 C CA . ALA A 1 206 ? 3.969 42.969 17.984 1 97 206 ALA A CA 1
ATOM 1637 C C . ALA A 1 206 ? 4.246 44.469 17.891 1 97 206 ALA A C 1
ATOM 1639 O O . ALA A 1 206 ? 4.684 44.969 16.859 1 97 206 ALA A O 1
ATOM 1640 N N . GLU A 1 207 ? 3.99 45.188 18.938 1 95.94 207 GLU A N 1
ATOM 1641 C CA . GLU A 1 207 ? 4.223 46.625 18.953 1 95.94 207 GLU A CA 1
ATOM 1642 C C . GLU A 1 207 ? 5.703 46.969 18.781 1 95.94 207 GLU A C 1
ATOM 1644 O O . GLU A 1 207 ? 6.059 47.906 18.094 1 95.94 207 GLU A O 1
ATOM 1649 N N . GLY A 1 208 ? 6.449 46.188 19.531 1 96.38 208 GLY A N 1
ATOM 1650 C CA . GLY A 1 208 ? 7.883 46.344 19.375 1 96.38 208 GLY A CA 1
ATOM 1651 C C . GLY A 1 208 ? 8.367 46.125 17.953 1 96.38 208 GLY A C 1
ATOM 1652 O O . GLY A 1 208 ? 9.227 46.844 17.469 1 96.38 208 GLY A O 1
ATOM 1653 N N . ILE A 1 209 ? 7.875 45.156 17.281 1 96.69 209 ILE A N 1
ATOM 1654 C CA . ILE A 1 209 ? 8.227 44.844 15.898 1 96.69 209 ILE A CA 1
ATOM 1655 C C . ILE A 1 209 ? 7.828 46.031 15 1 96.69 209 ILE A C 1
ATOM 1657 O O . ILE A 1 209 ? 8.633 46.5 14.188 1 96.69 209 ILE A O 1
ATOM 1661 N N . CYS A 1 210 ? 6.613 46.5 15.195 1 95.75 210 CYS A N 1
ATOM 1662 C CA . CYS A 1 210 ? 6.062 47.562 14.328 1 95.75 210 CYS A CA 1
ATOM 1663 C C . CYS A 1 210 ? 6.762 48.875 14.57 1 95.75 210 CYS A C 1
ATOM 1665 O O . CYS A 1 210 ? 6.738 49.75 13.703 1 95.75 210 CYS A O 1
ATOM 1667 N N . ALA A 1 211 ? 7.34 49.031 15.711 1 95.81 211 ALA A N 1
ATOM 1668 C CA . ALA A 1 211 ? 8.055 50.25 16.047 1 95.81 211 ALA A CA 1
ATOM 1669 C C . ALA A 1 211 ? 9.359 50.344 15.266 1 95.81 211 ALA A C 1
ATOM 1671 O O . ALA A 1 211 ? 9.906 51.438 15.094 1 95.81 211 ALA A O 1
ATOM 1672 N N . GLU A 1 212 ? 9.836 49.281 14.82 1 94.44 212 GLU A N 1
ATOM 1673 C CA . GLU A 1 212 ? 11.109 49.25 14.102 1 94.44 212 GLU A CA 1
ATOM 1674 C C . GLU A 1 212 ? 10.977 49.906 12.734 1 94.44 212 GLU A C 1
ATOM 1676 O O . GLU A 1 212 ? 11.914 50.562 12.258 1 94.44 212 GLU A O 1
ATOM 1681 N N . ASP A 1 213 ? 9.898 49.719 12.117 1 93.31 213 ASP A N 1
ATOM 1682 C CA . ASP A 1 213 ? 9.602 50.281 10.805 1 93.31 213 ASP A CA 1
ATOM 1683 C C . ASP A 1 213 ? 8.094 50.469 10.617 1 93.31 213 ASP A C 1
ATOM 1685 O O . ASP A 1 213 ? 7.324 49.531 10.75 1 93.31 213 ASP A O 1
ATOM 1689 N N . PRO A 1 214 ? 7.691 51.688 10.289 1 91.38 214 PRO A N 1
ATOM 1690 C CA . PRO A 1 214 ? 6.262 51.969 10.133 1 91.38 214 PRO A CA 1
ATOM 1691 C C . PRO A 1 214 ? 5.598 51.062 9.086 1 91.38 214 PRO A C 1
ATOM 1693 O O . PRO A 1 214 ? 4.406 50.75 9.203 1 91.38 214 PRO A O 1
ATOM 1696 N N . SER A 1 215 ? 6.348 50.625 8.086 1 93.31 215 SER A N 1
ATOM 1697 C CA . SER A 1 215 ? 5.777 49.781 7.051 1 93.31 215 SER A CA 1
ATOM 1698 C C . SER A 1 215 ? 5.375 48.438 7.617 1 93.31 215 SER A C 1
ATOM 1700 O O . SER A 1 215 ? 4.551 47.719 7.031 1 93.31 215 SER A O 1
ATOM 1702 N N . PHE A 1 216 ? 5.953 48 8.703 1 96.5 216 PHE A N 1
ATOM 1703 C CA . PHE A 1 216 ? 5.672 46.688 9.32 1 96.5 216 PHE A CA 1
ATOM 1704 C C . PHE A 1 216 ? 4.234 46.625 9.82 1 96.5 216 PHE A C 1
ATOM 1706 O O . PHE A 1 216 ? 3.604 45.562 9.781 1 96.5 216 PHE A O 1
ATOM 1713 N N . ARG A 1 217 ? 3.717 47.781 10.297 1 94.62 217 ARG A N 1
ATOM 1714 C CA . ARG A 1 217 ? 2.383 47.812 10.883 1 94.62 217 ARG A CA 1
ATOM 1715 C C . ARG A 1 217 ? 1.317 47.438 9.867 1 94.62 217 ARG A C 1
ATOM 1717 O O . ARG A 1 217 ? 0.331 46.781 10.203 1 94.62 217 ARG A O 1
ATOM 1724 N N . GLU A 1 218 ? 1.544 47.812 8.656 1 95.12 218 GLU A N 1
ATOM 1725 C CA . GLU A 1 218 ? 0.587 47.5 7.598 1 95.12 218 GLU A CA 1
ATOM 1726 C C . GLU A 1 218 ? 0.759 46.062 7.102 1 95.12 218 GLU A C 1
ATOM 1728 O O . GLU A 1 218 ? -0.162 45.469 6.52 1 95.12 218 GLU A O 1
ATOM 1733 N N . ARG A 1 219 ? 1.889 45.5 7.312 1 98.06 219 ARG A N 1
ATOM 1734 C CA . ARG A 1 219 ? 2.215 44.219 6.703 1 98.06 219 ARG A CA 1
ATOM 1735 C C . ARG A 1 219 ? 2.135 43.062 7.727 1 98.06 219 ARG A C 1
ATOM 1737 O O . ARG A 1 219 ? 2.146 41.906 7.359 1 98.06 219 ARG A O 1
ATOM 1744 N N . LEU A 1 220 ? 2.08 43.375 8.992 1 98.44 220 LEU A N 1
ATOM 1745 C CA . LEU A 1 220 ? 1.833 42.406 10.039 1 98.44 220 LEU A CA 1
ATOM 1746 C C . LEU A 1 220 ? 0.338 42.25 10.289 1 98.44 220 LEU A C 1
ATOM 1748 O O . LEU A 1 220 ? -0.334 43.188 10.703 1 98.44 220 LEU A O 1
ATOM 1752 N N . ARG A 1 221 ? -0.141 41.094 9.945 1 98.19 221 ARG A N 1
ATOM 1753 C CA . ARG A 1 221 ? -1.562 40.781 10.086 1 98.19 221 ARG A CA 1
ATOM 1754 C C . ARG A 1 221 ? -1.783 39.594 11 1 98.19 221 ARG A C 1
ATOM 1756 O O . ARG A 1 221 ? -0.823 38.969 11.445 1 98.19 221 ARG A O 1
ATOM 1763 N N . TYR A 1 222 ? -3.062 39.344 11.336 1 97.81 222 TYR A N 1
ATOM 1764 C CA . TYR A 1 222 ? -3.402 38.312 12.289 1 97.81 222 TYR A CA 1
ATOM 1765 C C . TYR A 1 222 ? -4.434 37.344 11.703 1 97.81 222 TYR A C 1
ATOM 1767 O O . TYR A 1 222 ? -5.332 37.781 10.969 1 97.81 222 TYR A O 1
ATOM 1775 N N . TRP A 1 223 ? -4.23 36.094 11.977 1 97.19 223 TRP A N 1
ATOM 1776 C CA . TRP A 1 223 ? -5.195 35.094 11.516 1 97.19 223 TRP A CA 1
ATOM 1777 C C . TRP A 1 223 ? -5.84 34.375 12.703 1 97.19 223 TRP A C 1
ATOM 1779 O O . TRP A 1 223 ? -5.273 34.344 13.797 1 97.19 223 TRP A O 1
ATOM 1789 N N . ASP A 1 224 ? -7.059 33.875 12.547 1 95.81 224 ASP A N 1
ATOM 1790 C CA . ASP A 1 224 ? -7.727 32.906 13.414 1 95.81 224 ASP A CA 1
ATOM 1791 C C . ASP A 1 224 ? -8.25 31.703 12.609 1 95.81 224 ASP A C 1
ATOM 1793 O O . ASP A 1 224 ? -8.102 31.672 11.383 1 95.81 224 ASP A O 1
ATOM 1797 N N . ALA A 1 225 ? -8.734 30.766 13.297 1 93.25 225 ALA A N 1
ATOM 1798 C CA . ALA A 1 225 ? -9.156 29.516 12.664 1 93.25 225 ALA A CA 1
ATOM 1799 C C . ALA A 1 225 ? -10.219 29.781 11.602 1 93.25 225 ALA A C 1
ATOM 1801 O O . ALA A 1 225 ? -10.242 29.109 10.555 1 93.25 225 ALA A O 1
ATOM 1802 N N . GLU A 1 226 ? -11.055 30.703 11.828 1 94 226 GLU A N 1
ATOM 1803 C CA . GLU A 1 226 ? -12.133 31.016 10.891 1 94 226 GLU A CA 1
ATOM 1804 C C . GLU A 1 226 ? -11.586 31.594 9.594 1 94 226 GLU A C 1
ATOM 1806 O O . GLU A 1 226 ? -12.031 31.234 8.5 1 94 226 GLU A O 1
ATOM 1811 N N . LEU A 1 227 ? -10.68 32.5 9.773 1 93.62 227 LEU A N 1
ATOM 1812 C CA . LEU A 1 227 ? -10.07 33.094 8.594 1 93.62 227 LEU A CA 1
ATOM 1813 C C . LEU A 1 227 ? -9.383 32.031 7.738 1 93.62 227 LEU A C 1
ATOM 1815 O O . LEU A 1 227 ? -9.539 32.031 6.516 1 93.62 227 LEU A O 1
ATOM 1819 N N . ALA A 1 228 ? -8.594 31.172 8.359 1 92.06 228 ALA A N 1
ATOM 1820 C CA . ALA A 1 228 ? -7.891 30.125 7.633 1 92.06 228 ALA A CA 1
ATOM 1821 C C . ALA A 1 228 ? -8.867 29.188 6.926 1 92.06 228 ALA A C 1
ATOM 1823 O O . ALA A 1 228 ? -8.625 28.766 5.797 1 92.06 228 ALA A O 1
ATOM 1824 N N . ARG A 1 229 ? -9.906 28.891 7.539 1 89.19 229 ARG A N 1
ATOM 1825 C CA . ARG A 1 229 ? -10.898 27.953 7.02 1 89.19 229 ARG A CA 1
ATOM 1826 C C . ARG A 1 229 ? -11.703 28.578 5.883 1 89.19 229 ARG A C 1
ATOM 1828 O O . ARG A 1 229 ? -11.938 27.938 4.855 1 89.19 229 ARG A O 1
ATOM 1835 N N . ARG A 1 230 ? -12.117 29.797 6.012 1 90.44 230 ARG A N 1
ATOM 1836 C CA . ARG A 1 230 ? -13.047 30.422 5.086 1 90.44 230 ARG A CA 1
ATOM 1837 C C . ARG A 1 230 ? -12.312 31.078 3.922 1 90.44 230 ARG A C 1
ATOM 1839 O O . ARG A 1 230 ? -12.836 31.141 2.809 1 90.44 230 ARG A O 1
ATOM 1846 N N . HIS A 1 231 ? -11.117 31.516 4.238 1 92.19 231 HIS A N 1
ATOM 1847 C CA . HIS A 1 231 ? -10.383 32.219 3.203 1 92.19 231 HIS A CA 1
ATOM 1848 C C . HIS A 1 231 ? -8.969 31.688 3.047 1 92.19 231 HIS A C 1
ATOM 1850 O O . HIS A 1 231 ? -7.996 32.438 3.113 1 92.19 231 HIS A O 1
ATOM 1856 N N . PRO A 1 232 ? -8.914 30.453 2.703 1 90.5 232 PRO A N 1
ATOM 1857 C CA . PRO A 1 232 ? -7.582 29.844 2.582 1 90.5 232 PRO A CA 1
ATOM 1858 C C . PRO A 1 232 ? -6.742 30.484 1.48 1 90.5 232 PRO A C 1
ATOM 1860 O O . PRO A 1 232 ? -5.512 30.453 1.542 1 90.5 232 PRO A O 1
ATOM 1863 N N . HIS A 1 233 ? -7.32 31.125 0.537 1 89.5 233 HIS A N 1
ATOM 1864 C CA . HIS A 1 233 ? -6.633 31.703 -0.609 1 89.5 233 HIS A CA 1
ATOM 1865 C C . HIS A 1 233 ? -5.914 33 -0.22 1 89.5 233 HIS A C 1
ATOM 1867 O O . HIS A 1 233 ? -5.105 33.531 -0.992 1 89.5 233 HIS A O 1
ATOM 1873 N N . THR A 1 234 ? -6.234 33.438 0.926 1 93.25 234 THR A N 1
ATOM 1874 C CA . THR A 1 234 ? -5.559 34.625 1.444 1 93.25 234 THR A CA 1
ATOM 1875 C C . THR A 1 234 ? -4.059 34.375 1.584 1 93.25 234 THR A C 1
ATOM 1877 O O . THR A 1 234 ? -3.254 35.312 1.48 1 93.25 234 THR A O 1
ATOM 1880 N N . PHE A 1 235 ? -3.693 33.188 1.721 1 95.81 235 PHE A N 1
ATOM 1881 C CA . PHE A 1 235 ? -2.312 32.844 2.051 1 95.81 235 PHE A CA 1
ATOM 1882 C C . PHE A 1 235 ? -1.632 32.156 0.877 1 95.81 235 PHE A C 1
ATOM 1884 O O . PHE A 1 235 ? -2.211 31.25 0.254 1 95.81 235 PHE A O 1
ATOM 1891 N N . ASP A 1 236 ? -0.387 32.5 0.67 1 93.94 236 ASP A N 1
ATOM 1892 C CA . ASP A 1 236 ? 0.357 31.922 -0.448 1 93.94 236 ASP A CA 1
ATOM 1893 C C . ASP A 1 236 ? 1.306 30.828 0.028 1 93.94 236 ASP A C 1
ATOM 1895 O O . ASP A 1 236 ? 1.708 29.969 -0.755 1 93.94 236 ASP A O 1
ATOM 1899 N N . PHE A 1 237 ? 1.621 31 1.212 1 96.06 237 PHE A N 1
ATOM 1900 C CA . PHE A 1 237 ? 2.68 30.156 1.751 1 96.06 237 PHE A CA 1
ATOM 1901 C C . PHE A 1 237 ? 2.537 30 3.26 1 96.06 237 PHE A C 1
ATOM 1903 O O . PHE A 1 237 ? 2.205 30.969 3.957 1 96.06 237 PHE A O 1
ATOM 1910 N N . VAL A 1 238 ? 2.768 28.797 3.729 1 98.31 238 VAL A N 1
ATOM 1911 C CA . VAL A 1 238 ? 2.658 28.531 5.16 1 98.31 238 VAL A CA 1
ATOM 1912 C C . VAL A 1 238 ? 4.008 28.078 5.703 1 98.31 238 VAL A C 1
ATOM 1914 O O . VAL A 1 238 ? 4.68 27.234 5.09 1 98.31 238 VAL A O 1
ATOM 1917 N N . ILE A 1 239 ? 4.391 28.625 6.809 1 98.5 239 ILE A N 1
ATOM 1918 C CA . ILE A 1 239 ? 5.586 28.219 7.539 1 98.5 239 ILE A CA 1
ATOM 1919 C C . ILE A 1 239 ? 5.199 27.734 8.938 1 98.5 239 ILE A C 1
ATOM 1921 O O . ILE A 1 239 ? 4.523 28.453 9.68 1 98.5 239 ILE A O 1
ATOM 1925 N N . THR A 1 240 ? 5.602 26.531 9.234 1 98.25 240 THR A N 1
ATOM 1926 C CA . THR A 1 240 ? 5.332 26.031 10.578 1 98.25 240 THR A CA 1
ATOM 1927 C C . THR A 1 240 ? 6.617 25.953 11.398 1 98.25 240 THR A C 1
ATOM 1929 O O . THR A 1 240 ? 7.68 25.641 10.859 1 98.25 240 THR A O 1
ATOM 1932 N N . LEU A 1 241 ? 6.527 26.344 12.648 1 97.5 241 LEU A N 1
ATOM 1933 C CA . LEU A 1 241 ? 7.594 26.203 13.633 1 97.5 241 LEU A CA 1
ATOM 1934 C C . LEU A 1 241 ? 7.176 25.25 14.758 1 97.5 241 LEU A C 1
ATOM 1936 O O . LEU A 1 241 ? 6.414 25.625 15.648 1 97.5 241 LEU A O 1
ATOM 1940 N N . GLY A 1 242 ? 7.652 24.094 14.758 1 95.06 242 GLY A N 1
ATOM 1941 C CA . GLY A 1 242 ? 7.289 23.047 15.711 1 95.06 242 GLY A CA 1
ATOM 1942 C C . GLY A 1 242 ? 7.523 21.641 15.188 1 95.06 242 GLY A C 1
ATOM 1943 O O . GLY A 1 242 ? 8.375 21.438 14.32 1 95.06 242 GLY A O 1
ATOM 1944 N N . GLY A 1 243 ? 6.859 20.672 15.773 1 93.62 243 GLY A N 1
ATOM 1945 C CA . GLY A 1 243 ? 6.973 19.297 15.344 1 93.62 243 GLY A CA 1
ATOM 1946 C C . GLY A 1 243 ? 5.891 18.891 14.359 1 93.62 243 GLY A C 1
ATOM 1947 O O . GLY A 1 243 ? 5.152 19.734 13.852 1 93.62 243 GLY A O 1
ATOM 1948 N N . ASP A 1 244 ? 5.812 17.578 14.109 1 93.94 244 ASP A N 1
ATOM 1949 C CA . ASP A 1 244 ? 4.816 17.047 13.195 1 93.94 244 ASP A CA 1
ATOM 1950 C C . ASP A 1 244 ? 3.402 17.391 13.648 1 93.94 244 ASP A C 1
ATOM 1952 O O . ASP A 1 244 ? 2.512 17.594 12.82 1 93.94 244 ASP A O 1
ATOM 1956 N N . GLY A 1 245 ? 3.225 17.531 14.922 1 94.75 245 GLY A N 1
ATOM 1957 C CA . GLY A 1 245 ? 1.926 17.938 15.43 1 94.75 245 GLY A CA 1
ATOM 1958 C C . GLY A 1 245 ? 1.486 19.297 14.938 1 94.75 245 GLY A C 1
ATOM 1959 O O . GLY A 1 245 ? 0.295 19.531 14.727 1 94.75 245 GLY A O 1
ATOM 1960 N N . THR A 1 246 ? 2.395 20.234 14.828 1 95.94 246 THR A N 1
ATOM 1961 C CA . THR A 1 246 ? 2.088 21.562 14.305 1 95.94 246 THR A CA 1
ATOM 1962 C C . THR A 1 246 ? 1.678 21.484 12.844 1 95.94 246 THR A C 1
ATOM 1964 O O . THR A 1 246 ? 0.793 22.219 12.398 1 95.94 246 THR A O 1
ATOM 1967 N N . VAL A 1 247 ? 2.326 20.609 12.141 1 97.25 247 VAL A N 1
ATOM 1968 C CA . VAL A 1 247 ? 1.968 20.406 10.734 1 97.25 247 VAL A CA 1
ATOM 1969 C C . VAL A 1 247 ? 0.564 19.812 10.641 1 97.25 247 VAL A C 1
ATOM 1971 O O . VAL A 1 247 ? -0.22 20.203 9.773 1 97.25 247 VAL A O 1
ATOM 1974 N N . LEU A 1 248 ? 0.293 18.875 11.508 1 97.12 248 LEU A N 1
ATOM 1975 C CA . LEU A 1 248 ? -1.049 18.297 11.555 1 97.12 248 LEU A CA 1
ATOM 1976 C C . LEU A 1 248 ? -2.09 19.375 11.82 1 97.12 248 LEU A C 1
ATOM 1978 O O . LEU A 1 248 ? -3.195 19.328 11.273 1 97.12 248 LEU A O 1
ATOM 1982 N N . TYR A 1 249 ? -1.759 20.328 12.656 1 96.88 249 TYR A N 1
ATOM 1983 C CA . TYR A 1 249 ? -2.658 21.453 12.922 1 96.88 249 TYR A CA 1
ATOM 1984 C C . TYR A 1 249 ? -2.859 22.297 11.672 1 96.88 249 TYR A C 1
ATOM 1986 O O . TYR A 1 249 ? -3.971 22.766 11.406 1 96.88 249 TYR A O 1
ATOM 1994 N N . ALA A 1 250 ? -1.799 22.531 10.922 1 97.12 250 ALA A N 1
ATOM 1995 C CA . ALA A 1 250 ? -1.946 23.25 9.656 1 97.12 250 ALA A CA 1
ATOM 1996 C C . ALA A 1 250 ? -2.943 22.531 8.742 1 97.12 250 ALA A C 1
ATOM 1998 O O . ALA A 1 250 ? -3.812 23.172 8.148 1 97.12 250 ALA A O 1
ATOM 1999 N N . SER A 1 251 ? -2.762 21.188 8.664 1 96.81 251 SER A N 1
ATOM 2000 C CA . SER A 1 251 ? -3.691 20.406 7.855 1 96.81 251 SER A CA 1
ATOM 2001 C C . SER A 1 251 ? -5.125 20.578 8.336 1 96.81 251 SER A C 1
ATOM 2003 O O . SER A 1 251 ? -6.059 20.625 7.531 1 96.81 251 SER A O 1
ATOM 2005 N N . TRP A 1 252 ? -5.25 20.719 9.609 1 96.56 252 TRP A N 1
ATOM 2006 C CA . TRP A 1 252 ? -6.566 20.875 10.219 1 96.56 252 TRP A CA 1
ATOM 2007 C C . TRP A 1 252 ? -7.168 22.234 9.891 1 96.56 252 TRP A C 1
ATOM 2009 O O . TRP A 1 252 ? -8.375 22.359 9.68 1 96.56 252 TRP A O 1
ATOM 2019 N N . LEU A 1 253 ? -6.395 23.219 9.922 1 96.06 253 LEU A N 1
ATOM 2020 C CA . LEU A 1 253 ? -6.859 24.594 9.672 1 96.06 253 LEU A CA 1
ATOM 2021 C C . LEU A 1 253 ? -7.309 24.75 8.227 1 96.06 253 LEU A C 1
ATOM 2023 O O . LEU A 1 253 ? -8.297 25.438 7.949 1 96.06 253 LEU A O 1
ATOM 2027 N N . PHE A 1 254 ? -6.586 24.109 7.34 1 95.38 254 PHE A N 1
ATOM 2028 C CA . PHE A 1 254 ? -6.883 24.234 5.914 1 95.38 254 PHE A CA 1
ATOM 2029 C C . PHE A 1 254 ? -7.602 22.984 5.414 1 95.38 254 PHE A C 1
ATOM 2031 O O . PHE A 1 254 ? -6.965 22.047 4.918 1 95.38 254 PHE A O 1
ATOM 2038 N N . GLN A 1 255 ? -8.859 22.938 5.344 1 92.81 255 GLN A N 1
ATOM 2039 C CA . GLN A 1 255 ? -9.672 21.75 5.094 1 92.81 255 GLN A CA 1
ATOM 2040 C C . GLN A 1 255 ? -9.93 21.578 3.6 1 92.81 255 GLN A C 1
ATOM 2042 O O . GLN A 1 255 ? -10.469 20.547 3.18 1 92.81 255 GLN A O 1
ATOM 2047 N N . ARG A 1 256 ? -9.633 22.422 2.795 1 86.88 256 ARG A N 1
ATOM 2048 C CA . ARG A 1 256 ? -9.766 22.266 1.351 1 86.88 256 ARG A CA 1
ATOM 2049 C C . ARG A 1 256 ? -8.461 22.609 0.641 1 86.88 256 ARG A C 1
ATOM 2051 O O . ARG A 1 256 ? -7.492 21.859 0.719 1 86.88 256 ARG A O 1
ATOM 2058 N N . VAL A 1 257 ? -8.414 23.844 0.294 1 84.12 257 VAL A N 1
ATOM 2059 C CA . VAL A 1 257 ? -7.184 24.281 -0.354 1 84.12 257 VAL A CA 1
ATOM 2060 C C . VAL A 1 257 ? -6.086 24.469 0.69 1 84.12 257 VAL A C 1
ATOM 2062 O O . VAL A 1 257 ? -6.293 25.109 1.718 1 84.12 257 VAL A O 1
ATOM 2065 N N . VAL A 1 258 ? -4.996 23.797 0.389 1 89.94 258 VAL A N 1
ATOM 2066 C CA . VAL A 1 258 ? -3.857 23.906 1.297 1 89.94 258 VAL A CA 1
ATOM 2067 C C . VAL A 1 258 ? -2.693 24.594 0.588 1 89.94 258 VAL A C 1
ATOM 2069 O O . VAL A 1 258 ? -2.176 24.094 -0.408 1 89.94 258 VAL A O 1
ATOM 2072 N N . PRO A 1 259 ? -2.32 25.781 1.06 1 93.5 259 PRO A N 1
ATOM 2073 C CA . PRO A 1 259 ? -1.079 26.344 0.518 1 93.5 259 PRO A CA 1
ATOM 2074 C C . PRO A 1 259 ? 0.139 25.469 0.816 1 93.5 259 PRO A C 1
ATOM 2076 O O . PRO A 1 259 ? 0.089 24.625 1.705 1 93.5 259 PRO A O 1
ATOM 2079 N N . PRO A 1 260 ? 1.26 25.703 0.031 1 95.19 260 PRO A N 1
ATOM 2080 C CA . PRO A 1 260 ? 2.48 24.969 0.365 1 95.19 260 PRO A CA 1
ATOM 2081 C C . PRO A 1 260 ? 2.949 25.219 1.796 1 95.19 260 PRO A C 1
ATOM 2083 O O . PRO A 1 260 ? 2.939 26.359 2.26 1 95.19 260 PRO A O 1
ATOM 2086 N N . VAL A 1 261 ? 3.299 24.156 2.434 1 97.88 261 VAL A N 1
ATOM 2087 C CA . VAL A 1 261 ? 3.662 24.25 3.844 1 97.88 261 VAL A CA 1
ATOM 2088 C C . VAL A 1 261 ? 5.129 23.875 4.027 1 97.88 261 VAL A C 1
ATOM 2090 O O . VAL A 1 261 ? 5.512 22.719 3.771 1 97.88 261 VAL A O 1
ATOM 2093 N N . LEU A 1 262 ? 5.93 24.797 4.395 1 97.69 262 LEU A N 1
ATOM 2094 C CA . LEU A 1 262 ? 7.316 24.562 4.777 1 97.69 262 LEU A CA 1
ATOM 2095 C C . LEU A 1 262 ? 7.453 24.469 6.293 1 97.69 262 LEU A C 1
ATOM 2097 O O . LEU A 1 262 ? 7.098 25.406 7.012 1 97.69 262 LEU A O 1
ATOM 2101 N N . SER A 1 263 ? 8.023 23.391 6.805 1 97.81 263 SER A N 1
ATOM 2102 C CA . SER A 1 263 ? 7.988 23.141 8.242 1 97.81 263 SER A CA 1
ATOM 2103 C C . SER A 1 263 ? 9.398 23.031 8.82 1 97.81 263 SER A C 1
ATOM 2105 O O . SER A 1 263 ? 10.172 22.156 8.422 1 97.81 263 SER A O 1
ATOM 2107 N N . PHE A 1 264 ? 9.672 23.891 9.781 1 97.19 264 PHE A N 1
ATOM 2108 C CA . PHE A 1 264 ? 10.945 23.875 10.484 1 97.19 264 PHE A CA 1
ATOM 2109 C C . PHE A 1 264 ? 10.852 23.047 11.758 1 97.19 264 PHE A C 1
ATOM 2111 O O . PHE A 1 264 ? 9.898 23.188 12.531 1 97.19 264 PHE A O 1
ATOM 2118 N N . ALA A 1 265 ? 11.812 22.188 11.914 1 93.38 265 ALA A N 1
ATOM 2119 C CA . ALA A 1 265 ? 11.992 21.484 13.18 1 93.38 265 ALA A CA 1
ATOM 2120 C C . ALA A 1 265 ? 12.867 22.281 14.141 1 93.38 265 ALA A C 1
ATOM 2122 O O . ALA A 1 265 ? 13.852 22.906 13.719 1 93.38 265 ALA A O 1
ATOM 2123 N N . LEU A 1 266 ? 12.547 22.406 15.43 1 88.06 266 LEU A N 1
ATOM 2124 C CA . LEU A 1 266 ? 13.375 23.078 16.438 1 88.06 266 LEU A CA 1
ATOM 2125 C C . LEU A 1 266 ? 14.305 22.078 17.109 1 88.06 266 LEU A C 1
ATOM 2127 O O . LEU A 1 266 ? 15.094 22.453 17.984 1 88.06 266 LEU A O 1
ATOM 2131 N N . GLY A 1 267 ? 14.5 20.891 16.734 1 82 267 GLY A N 1
ATOM 2132 C CA . GLY A 1 267 ? 15.344 19.781 17.156 1 82 267 GLY A CA 1
ATOM 2133 C C . GLY A 1 267 ? 15.531 18.719 16.094 1 82 267 GLY A C 1
ATOM 2134 O O . GLY A 1 267 ? 15.938 19.031 14.977 1 82 267 GLY A O 1
ATOM 2135 N N . SER A 1 268 ? 15.148 17.609 16.547 1 82.5 268 SER A N 1
ATOM 2136 C CA . SER A 1 268 ? 15.305 16.531 15.594 1 82.5 268 SER A CA 1
ATOM 2137 C C . SER A 1 268 ? 14.242 16.594 14.508 1 82.5 268 SER A C 1
ATOM 2139 O O . SER A 1 268 ? 13.086 16.922 14.773 1 82.5 268 SER A O 1
ATOM 2141 N N . LEU A 1 269 ? 14.648 16.297 13.344 1 85.62 269 LEU A N 1
ATOM 2142 C CA . LEU A 1 269 ? 13.742 16.281 12.203 1 85.62 269 LEU A CA 1
ATOM 2143 C C . LEU A 1 269 ? 12.68 15.203 12.367 1 85.62 269 LEU A C 1
ATOM 2145 O O . LEU A 1 269 ? 12.969 14.117 12.867 1 85.62 269 LEU A O 1
ATOM 2149 N N . GLY A 1 270 ? 11.469 15.555 11.938 1 89.31 270 GLY A N 1
ATOM 2150 C CA . GLY A 1 270 ? 10.367 14.609 11.961 1 89.31 270 GLY A CA 1
ATOM 2151 C C . GLY A 1 270 ? 10.062 14 10.602 1 89.31 270 GLY A C 1
ATOM 2152 O O . GLY A 1 270 ? 10.93 13.984 9.719 1 89.31 270 GLY A O 1
ATOM 2153 N N . PHE A 1 271 ? 8.922 13.367 10.492 1 90.94 271 PHE A N 1
ATOM 2154 C CA . PHE A 1 271 ? 8.492 12.789 9.227 1 90.94 271 PHE A CA 1
ATOM 2155 C C . PHE A 1 271 ? 7.984 13.875 8.281 1 90.94 271 PHE A C 1
ATOM 2157 O O . PHE A 1 271 ? 8.102 13.742 7.059 1 90.94 271 PHE A O 1
ATOM 2164 N N . LEU A 1 272 ? 7.438 14.914 8.898 1 93.69 272 LEU A N 1
ATOM 2165 C CA . LEU A 1 272 ? 6.895 15.992 8.078 1 93.69 272 LEU A CA 1
ATOM 2166 C C . LEU A 1 272 ? 7.758 17.25 8.195 1 93.69 272 LEU A C 1
ATOM 2168 O O . LEU A 1 272 ? 7.742 18.109 7.309 1 93.69 272 LEU A O 1
ATOM 2172 N N . THR A 1 273 ? 8.43 17.453 9.273 1 94.56 273 THR A N 1
ATOM 2173 C CA . THR A 1 273 ? 9.289 18.609 9.5 1 94.56 273 THR A CA 1
ATOM 2174 C C . THR A 1 273 ? 10.703 18.344 9.008 1 94.56 273 THR A C 1
ATOM 2176 O O . THR A 1 273 ? 11.516 17.75 9.727 1 94.56 273 THR A O 1
ATOM 2179 N N . LYS A 1 274 ? 11.023 18.906 7.91 1 91.81 274 LYS A N 1
ATOM 2180 C CA . LYS A 1 274 ? 12.219 18.469 7.203 1 91.81 274 LYS A CA 1
ATOM 2181 C C . LYS A 1 274 ? 13.297 19.547 7.199 1 91.81 274 LYS A C 1
ATOM 2183 O O . LYS A 1 274 ? 14.406 19.328 6.703 1 91.81 274 LYS A O 1
ATOM 2188 N N . PHE A 1 275 ? 13.016 20.672 7.738 1 95 275 PHE A N 1
ATOM 2189 C CA . PHE A 1 275 ? 13.977 21.766 7.703 1 95 275 PHE A CA 1
ATOM 2190 C C . PHE A 1 275 ? 14.438 22.125 9.109 1 95 275 PHE A C 1
ATOM 2192 O O . PHE A 1 275 ? 13.625 22.188 10.039 1 95 275 PHE A O 1
ATOM 2199 N N . ASP A 1 276 ? 15.695 22.344 9.195 1 95 276 ASP A N 1
ATOM 2200 C CA . ASP A 1 276 ? 16.281 22.75 10.469 1 95 276 ASP A CA 1
ATOM 2201 C C . ASP A 1 276 ? 16.125 24.266 10.68 1 95 276 ASP A C 1
ATOM 2203 O O . ASP A 1 276 ? 16.547 25.062 9.844 1 95 276 ASP A O 1
ATOM 2207 N N . PHE A 1 277 ? 15.68 24.641 11.797 1 96.81 277 PHE A N 1
ATOM 2208 C CA . PHE A 1 277 ? 15.438 26.047 12.086 1 96.81 277 PHE A CA 1
ATOM 2209 C C . PHE A 1 277 ? 16.75 26.828 12.156 1 96.81 277 PHE A C 1
ATOM 2211 O O . PHE A 1 277 ? 16.781 28.031 11.898 1 96.81 277 PHE A O 1
ATOM 2218 N N . GLU A 1 278 ? 17.797 26.188 12.477 1 95.56 278 GLU A N 1
ATOM 2219 C CA . GLU A 1 278 ? 19.078 26.859 12.609 1 95.56 278 GLU A CA 1
ATOM 2220 C C . GLU A 1 278 ? 19.5 27.531 11.305 1 95.56 278 GLU A C 1
ATOM 2222 O O . GLU A 1 278 ? 20.219 28.531 11.312 1 95.56 278 GLU A O 1
ATOM 2227 N N . ASP A 1 279 ? 19.016 27 10.242 1 95.5 279 ASP A N 1
ATOM 2228 C CA . ASP A 1 279 ? 19.359 27.531 8.93 1 95.5 279 ASP A CA 1
ATOM 2229 C C . ASP A 1 279 ? 18.141 28.156 8.25 1 95.5 279 ASP A C 1
ATOM 2231 O O . ASP A 1 279 ? 18.016 28.109 7.023 1 95.5 279 ASP A O 1
ATOM 2235 N N . TYR A 1 280 ? 17.203 28.703 8.992 1 97.44 280 TYR A N 1
ATOM 2236 C CA . TYR A 1 280 ? 15.914 29.094 8.438 1 97.44 280 TYR A CA 1
ATOM 2237 C C . TYR A 1 280 ? 16.062 30.234 7.434 1 97.44 280 TYR A C 1
ATOM 2239 O O . TYR A 1 280 ? 15.336 30.297 6.438 1 97.44 280 TYR A O 1
ATOM 2247 N N . GLN A 1 281 ? 17.031 31.203 7.609 1 97.75 281 GLN A N 1
ATOM 2248 C CA . GLN A 1 281 ? 17.188 32.344 6.703 1 97.75 281 GLN A CA 1
ATOM 2249 C C . GLN A 1 281 ? 17.562 31.875 5.301 1 97.75 281 GLN A C 1
ATOM 2251 O O . GLN A 1 281 ? 16.984 32.312 4.312 1 97.75 281 GLN A O 1
ATOM 2256 N N . ASN A 1 282 ? 18.531 30.953 5.312 1 96.5 282 ASN A N 1
ATOM 2257 C CA . ASN A 1 282 ? 18.969 30.406 4.027 1 96.5 282 ASN A CA 1
ATOM 2258 C C . ASN A 1 282 ? 17.859 29.594 3.365 1 96.5 282 ASN A C 1
ATOM 2260 O O . ASN A 1 282 ? 17.641 29.703 2.158 1 96.5 282 ASN A O 1
ATOM 2264 N N . THR A 1 283 ? 17.25 28.781 4.156 1 96.5 283 THR A N 1
ATOM 2265 C CA . THR A 1 283 ? 16.172 27.922 3.66 1 96.5 283 THR A CA 1
ATOM 2266 C C . THR A 1 283 ? 15.047 28.766 3.066 1 96.5 283 THR A C 1
ATOM 2268 O O . THR A 1 283 ? 14.586 28.5 1.955 1 96.5 283 THR A O 1
ATOM 2271 N N . LEU A 1 284 ? 14.625 29.766 3.775 1 97.31 284 LEU A N 1
ATOM 2272 C CA . LEU A 1 284 ? 13.516 30.609 3.318 1 97.31 284 LEU A CA 1
ATOM 2273 C C . LEU A 1 284 ? 13.93 31.438 2.111 1 97.31 284 LEU A C 1
ATOM 2275 O O . LEU A 1 284 ? 13.133 31.641 1.193 1 97.31 284 LEU A O 1
ATOM 2279 N N . SER A 1 285 ? 15.133 31.938 2.125 1 95.81 285 SER A N 1
ATOM 2280 C CA . SER A 1 285 ? 15.617 32.688 0.974 1 95.81 285 SER A CA 1
ATOM 2281 C C . SER A 1 285 ? 15.578 31.859 -0.297 1 95.81 285 SER A C 1
ATOM 2283 O O . SER A 1 285 ? 15.086 32.312 -1.334 1 95.81 285 SER A O 1
ATOM 2285 N N . GLN A 1 286 ? 16.031 30.656 -0.162 1 93.31 286 GLN A N 1
ATOM 2286 C CA . GLN A 1 286 ? 16.047 29.766 -1.311 1 93.31 286 GLN A CA 1
ATOM 2287 C C . GLN A 1 286 ? 14.641 29.406 -1.748 1 93.31 286 GLN A C 1
ATOM 2289 O O . GLN A 1 286 ? 14.328 29.406 -2.941 1 93.31 286 GLN A O 1
ATOM 2294 N N . ALA A 1 287 ? 13.812 29.078 -0.811 1 93.69 287 ALA A N 1
ATOM 2295 C CA . ALA A 1 287 ? 12.445 28.656 -1.101 1 93.69 287 ALA A CA 1
ATOM 2296 C C . ALA A 1 287 ? 11.656 29.781 -1.776 1 93.69 287 ALA A C 1
ATOM 2298 O O . ALA A 1 287 ? 10.914 29.531 -2.73 1 93.69 287 ALA A O 1
ATOM 2299 N N . LEU A 1 288 ? 11.82 30.984 -1.323 1 93 288 LEU A N 1
ATOM 2300 C CA . LEU A 1 288 ? 11.039 32.125 -1.798 1 93 288 LEU A CA 1
ATOM 2301 C C . LEU A 1 288 ? 11.602 32.656 -3.104 1 93 288 LEU A C 1
ATOM 2303 O O . LEU A 1 288 ? 10.859 33.188 -3.934 1 93 288 LEU A O 1
ATOM 2307 N N . LYS A 1 289 ? 12.867 32.5 -3.312 1 89.19 289 LYS A N 1
ATOM 2308 C CA . LYS A 1 289 ? 13.516 33.031 -4.512 1 89.19 289 LYS A CA 1
ATOM 2309 C C . LYS A 1 289 ? 13.555 31.984 -5.625 1 89.19 289 LYS A C 1
ATOM 2311 O O . LYS A 1 289 ? 13.234 32.281 -6.773 1 89.19 289 LYS A O 1
ATOM 2316 N N . ASP A 1 290 ? 13.992 30.781 -5.262 1 87.5 290 ASP A N 1
ATOM 2317 C CA . ASP A 1 290 ? 14.305 29.766 -6.27 1 87.5 290 ASP A CA 1
ATOM 2318 C C . ASP A 1 290 ? 13.133 28.812 -6.465 1 87.5 290 ASP A C 1
ATOM 2320 O O . ASP A 1 290 ? 13.062 28.094 -7.469 1 87.5 290 ASP A O 1
ATOM 2324 N N . GLY A 1 291 ? 12.32 28.797 -5.547 1 87.88 291 GLY A N 1
ATOM 2325 C CA . GLY A 1 291 ? 11.211 27.859 -5.637 1 87.88 291 GLY A CA 1
ATOM 2326 C C . GLY A 1 291 ? 11.352 26.688 -4.691 1 87.88 291 GLY A C 1
ATOM 2327 O O . GLY A 1 291 ? 12.312 26.609 -3.924 1 87.88 291 GLY A O 1
ATOM 2328 N N . VAL A 1 292 ? 10.281 25.828 -4.758 1 89.62 292 VAL A N 1
ATOM 2329 C CA . VAL A 1 292 ? 10.266 24.734 -3.801 1 89.62 292 VAL A CA 1
ATOM 2330 C C . VAL A 1 292 ? 9.875 23.438 -4.512 1 89.62 292 VAL A C 1
ATOM 2332 O O . VAL A 1 292 ? 9.266 23.469 -5.578 1 89.62 292 VAL A O 1
ATOM 2335 N N . THR A 1 293 ? 10.312 22.297 -3.898 1 88.81 293 THR A N 1
ATOM 2336 C CA . THR A 1 293 ? 9.797 20.984 -4.25 1 88.81 293 THR A CA 1
ATOM 2337 C C . THR A 1 293 ? 8.641 20.594 -3.334 1 88.81 293 THR A C 1
ATOM 2339 O O . THR A 1 293 ? 8.734 20.734 -2.113 1 88.81 293 THR A O 1
ATOM 2342 N N . ILE A 1 294 ? 7.586 20.109 -3.998 1 89.38 294 ILE A N 1
ATOM 2343 C CA . ILE A 1 294 ? 6.375 19.844 -3.227 1 89.38 294 ILE A CA 1
ATOM 2344 C C . ILE A 1 294 ? 6.043 18.344 -3.287 1 89.38 294 ILE A C 1
ATOM 2346 O O . ILE A 1 294 ? 6.094 17.734 -4.355 1 89.38 294 ILE A O 1
ATOM 2350 N N . SER A 1 295 ? 5.82 17.75 -2.146 1 90.75 295 SER A N 1
ATOM 2351 C CA . SER A 1 295 ? 5.262 16.406 -2.027 1 90.75 295 SER A CA 1
ATOM 2352 C C . SER A 1 295 ? 3.791 16.453 -1.623 1 90.75 295 SER A C 1
ATOM 2354 O O . SER A 1 295 ? 3.451 16.969 -0.558 1 90.75 295 SER A O 1
ATOM 2356 N N . LEU A 1 296 ? 2.973 15.953 -2.471 1 91.38 296 LEU A N 1
ATOM 2357 C CA . LEU A 1 296 ? 1.553 15.883 -2.143 1 91.38 296 LEU A CA 1
ATOM 2358 C C . LEU A 1 296 ? 1.251 14.672 -1.27 1 91.38 296 LEU A C 1
ATOM 2360 O O . LEU A 1 296 ? 1.49 13.531 -1.677 1 91.38 296 LEU A O 1
ATOM 2364 N N . ARG A 1 297 ? 0.75 14.938 -0.076 1 94.62 297 ARG A N 1
ATOM 2365 C CA . ARG A 1 297 ? 0.413 13.875 0.865 1 94.62 297 ARG A CA 1
ATOM 2366 C C . ARG A 1 297 ? -1.079 13.562 0.827 1 94.62 297 ARG A C 1
ATOM 2368 O O . ARG A 1 297 ? -1.91 14.469 0.858 1 94.62 297 ARG A O 1
ATOM 2375 N N . LEU A 1 298 ? -1.341 12.258 0.793 1 94.69 298 LEU A N 1
ATOM 2376 C CA . LEU A 1 298 ? -2.721 11.789 0.761 1 94.69 298 LEU A CA 1
ATOM 2377 C C . LEU A 1 298 ? -3.455 12.164 2.043 1 94.69 298 LEU A C 1
ATOM 2379 O O . LEU A 1 298 ? -2.906 12.031 3.141 1 94.69 298 LEU A O 1
ATOM 2383 N N . ARG A 1 299 ? -4.68 12.734 1.862 1 96.88 299 ARG A N 1
ATOM 2384 C CA . ARG A 1 299 ? -5.609 12.93 2.969 1 96.88 299 ARG A CA 1
ATOM 2385 C C . ARG A 1 299 ? -6.879 12.109 2.77 1 96.88 299 ARG A C 1
ATOM 2387 O O . ARG A 1 299 ? -7.188 11.695 1.65 1 96.88 299 ARG A O 1
ATOM 2394 N N . PHE A 1 300 ? -7.516 11.828 3.863 1 97.44 300 PHE A N 1
ATOM 2395 C CA . PHE A 1 300 ? -8.828 11.203 3.791 1 97.44 300 PHE A CA 1
ATOM 2396 C C . PHE A 1 300 ? -9.938 12.219 4.023 1 97.44 300 PHE A C 1
ATOM 2398 O O . PHE A 1 300 ? -9.758 13.172 4.793 1 97.44 300 PHE A O 1
ATOM 2405 N N . GLU A 1 301 ? -11 12.023 3.355 1 96.69 301 GLU A N 1
ATOM 2406 C CA . GLU A 1 301 ? -12.266 12.68 3.682 1 96.69 301 GLU A CA 1
ATOM 2407 C C . GLU A 1 301 ? -13.148 11.773 4.531 1 96.69 301 GLU A C 1
ATOM 2409 O O . GLU A 1 301 ? -13.469 10.648 4.129 1 96.69 301 GLU A O 1
ATOM 2414 N N . GLY A 1 302 ? -13.453 12.203 5.699 1 97.19 302 GLY A N 1
ATOM 2415 C CA . GLY A 1 302 ? -14.336 11.469 6.598 1 97.19 302 GLY A CA 1
ATOM 2416 C C . GLY A 1 302 ? -15.648 12.188 6.863 1 97.19 302 GLY A C 1
ATOM 2417 O O . GLY A 1 302 ? -15.656 13.375 7.195 1 97.19 302 GLY A O 1
ATOM 2418 N N . THR A 1 303 ? -16.75 11.492 6.672 1 96.88 303 THR A N 1
ATOM 2419 C CA . THR A 1 303 ? -18.062 12.07 6.91 1 96.88 303 THR A CA 1
ATOM 2420 C C . THR A 1 303 ? -18.859 11.227 7.906 1 96.88 303 THR A C 1
ATOM 2422 O O . THR A 1 303 ? -19 10.016 7.73 1 96.88 303 THR A O 1
ATOM 2425 N N . VAL A 1 304 ? -19.375 11.875 8.906 1 97.88 304 VAL A N 1
ATOM 2426 C CA . VAL A 1 304 ? -20.266 11.219 9.852 1 97.88 304 VAL A CA 1
ATOM 2427 C C . VAL A 1 304 ? -21.672 11.156 9.266 1 97.88 304 VAL A C 1
ATOM 2429 O O . VAL A 1 304 ? -22.219 12.172 8.836 1 97.88 304 VAL A O 1
ATOM 2432 N N . MET A 1 305 ? -22.188 9.961 9.258 1 96.25 305 MET A N 1
ATOM 2433 C CA . MET A 1 305 ? -23.562 9.727 8.781 1 96.25 305 MET A CA 1
ATOM 2434 C C . MET A 1 305 ? -24.469 9.344 9.938 1 96.25 305 MET A C 1
ATOM 2436 O O . MET A 1 305 ? -24.25 8.328 10.602 1 96.25 305 MET A O 1
ATOM 2440 N N . ARG A 1 306 ? -25.562 10.133 10.078 1 96.44 306 ARG A N 1
ATOM 2441 C CA . ARG A 1 306 ? -26.516 9.898 11.164 1 96.44 306 ARG A CA 1
ATOM 2442 C C . ARG A 1 306 ? -27.703 9.078 10.68 1 96.44 306 ARG A C 1
ATOM 2444 O O . ARG A 1 306 ? -28.25 9.344 9.609 1 96.44 306 ARG A O 1
ATOM 2451 N N . THR A 1 307 ? -28 8.078 11.477 1 93.88 307 THR A N 1
ATOM 2452 C CA . THR A 1 307 ? -29.203 7.305 11.164 1 93.88 307 THR A CA 1
ATOM 2453 C C . THR A 1 307 ? -30.453 8.156 11.336 1 93.88 307 THR A C 1
ATOM 2455 O O . THR A 1 307 ? -30.547 8.961 12.266 1 93.88 307 THR A O 1
ATOM 2458 N N . ASN A 1 308 ? -31.359 7.965 10.367 1 91.31 308 ASN A N 1
ATOM 2459 C CA . ASN A 1 308 ? -32.656 8.641 10.477 1 91.31 308 ASN A CA 1
ATOM 2460 C C . ASN A 1 308 ? -33.656 7.797 11.25 1 91.31 308 ASN A C 1
ATOM 2462 O O . ASN A 1 308 ? -33.656 6.57 11.148 1 91.31 308 ASN A O 1
ATOM 2466 N N . ARG A 1 309 ? -34.531 8.477 11.953 1 82.44 309 ARG A N 1
ATOM 2467 C CA . ARG A 1 309 ? -35.594 7.773 12.648 1 82.44 309 ARG A CA 1
ATOM 2468 C C . ARG A 1 309 ? -36.656 7.281 11.672 1 82.44 309 ARG A C 1
ATOM 2470 O O . ARG A 1 309 ? -37.031 7.992 10.742 1 82.44 309 ARG A O 1
ATOM 2477 N N . ARG A 1 310 ? -36.875 5.957 11.727 1 73.94 310 ARG A N 1
ATOM 2478 C CA . ARG A 1 310 ? -37.938 5.438 10.867 1 73.94 310 ARG A CA 1
ATOM 2479 C C . ARG A 1 310 ? -39.219 5.254 11.648 1 73.94 310 ARG A C 1
ATOM 2481 O O . ARG A 1 310 ? -39.188 4.934 12.836 1 73.94 310 ARG A O 1
ATOM 2488 N N . VAL A 1 311 ? -40.375 5.77 11.125 1 61.38 311 VAL A N 1
ATOM 2489 C CA . VAL A 1 311 ? -41.688 5.668 11.719 1 61.38 311 VAL A CA 1
ATOM 2490 C C . VAL A 1 311 ? -42 4.207 12.023 1 61.38 311 VAL A C 1
ATOM 2492 O O . VAL A 1 311 ? -42.625 3.898 13.055 1 61.38 311 VAL A O 1
ATOM 2495 N N . ASP A 1 312 ? -41.812 3.312 11.18 1 54.59 312 ASP A N 1
ATOM 2496 C CA . ASP A 1 312 ? -42.188 1.92 11.391 1 54.59 312 ASP A CA 1
ATOM 2497 C C . ASP A 1 312 ? -41.094 1.161 12.148 1 54.59 312 ASP A C 1
ATOM 2499 O O . ASP A 1 312 ? -40.625 0.118 11.688 1 54.59 312 ASP A O 1
ATOM 2503 N N . ASP A 1 313 ? -40.438 1.699 13.062 1 56.22 313 ASP A N 1
ATOM 2504 C CA . ASP A 1 313 ? -39.281 1.197 13.781 1 56.22 313 ASP A CA 1
ATOM 2505 C C . ASP A 1 313 ? -39.562 -0.173 14.398 1 56.22 313 ASP A C 1
ATOM 2507 O O . ASP A 1 313 ? -38.812 -0.65 15.242 1 56.22 313 ASP A O 1
ATOM 2511 N N . ALA A 1 314 ? -40.844 -0.577 14.273 1 49.97 314 ALA A N 1
ATOM 2512 C CA . ALA A 1 314 ? -41.156 -1.894 14.828 1 49.97 314 ALA A CA 1
ATOM 2513 C C . ALA A 1 314 ? -40.25 -2.963 14.242 1 49.97 314 ALA A C 1
ATOM 2515 O O . ALA A 1 314 ? -40.188 -4.094 14.734 1 49.97 314 ALA A O 1
ATOM 2516 N N . GLU A 1 315 ? -39.594 -2.646 13.156 1 57.34 315 GLU A N 1
ATOM 2517 C CA . GLU A 1 315 ? -38.844 -3.68 12.438 1 57.34 315 GLU A CA 1
ATOM 2518 C C . GLU A 1 315 ? -37.375 -3.652 12.805 1 57.34 315 GLU A C 1
ATOM 2520 O O . GLU A 1 315 ? -36.844 -2.607 13.188 1 57.34 315 GLU A O 1
ATOM 2525 N N . CYS A 1 316 ? -36.719 -4.812 13.141 1 74.56 316 CYS A N 1
ATOM 2526 C CA . CYS A 1 316 ? -35.312 -5.137 13.438 1 74.56 316 CYS A CA 1
ATOM 2527 C C . CYS A 1 316 ? -34.375 -4.543 12.391 1 74.56 316 CYS A C 1
ATOM 2529 O O . CYS A 1 316 ? -34.219 -5.102 11.305 1 74.56 316 CYS A O 1
ATOM 2531 N N . ARG A 1 317 ? -33.969 -3.268 12.594 1 86 317 ARG A N 1
ATOM 2532 C CA . ARG A 1 317 ? -33.062 -2.59 11.672 1 86 317 ARG A CA 1
ATOM 2533 C C . ARG A 1 317 ? -31.672 -3.213 11.703 1 86 317 ARG A C 1
ATOM 2535 O O . ARG A 1 317 ? -31.219 -3.664 12.758 1 86 317 ARG A O 1
ATOM 2542 N N . ASP A 1 318 ? -31.109 -3.365 10.562 1 90.5 318 ASP A N 1
ATOM 2543 C CA . ASP A 1 318 ? -29.781 -3.93 10.391 1 90.5 318 ASP A CA 1
ATOM 2544 C C . ASP A 1 318 ? -28.922 -3.041 9.5 1 90.5 318 ASP A C 1
ATOM 2546 O O . ASP A 1 318 ? -29.219 -2.855 8.32 1 90.5 318 ASP A O 1
ATOM 2550 N N . ILE A 1 319 ? -27.891 -2.572 10.055 1 92.75 319 ILE A N 1
ATOM 2551 C CA . ILE A 1 319 ? -27.047 -1.608 9.352 1 92.75 319 ILE A CA 1
ATOM 2552 C C . ILE A 1 319 ? -26.422 -2.266 8.125 1 92.75 319 ILE A C 1
ATOM 2554 O O . ILE A 1 319 ? -26.188 -1.604 7.109 1 92.75 319 ILE A O 1
ATOM 2558 N N . VAL A 1 320 ? -26.109 -3.521 8.141 1 90.62 320 VAL A N 1
ATOM 2559 C CA . VAL A 1 320 ? -25.547 -4.242 7.004 1 90.62 320 VAL A CA 1
ATOM 2560 C C . VAL A 1 320 ? -26.531 -4.234 5.844 1 90.62 320 VAL A C 1
ATOM 2562 O O . VAL A 1 320 ? -26.156 -3.951 4.703 1 90.62 320 VAL A O 1
ATOM 2565 N N . GLU A 1 321 ? -27.781 -4.492 6.16 1 87.38 321 GLU A N 1
ATOM 2566 C CA . GLU A 1 321 ? -28.812 -4.477 5.141 1 87.38 321 GLU A CA 1
ATOM 2567 C C . GLU A 1 321 ? -29.031 -3.07 4.59 1 87.38 321 GLU A C 1
ATOM 2569 O O . GLU A 1 321 ? -29.297 -2.898 3.398 1 87.38 321 GLU A O 1
ATOM 2574 N N . GLU A 1 322 ? -28.891 -2.172 5.492 1 88.81 322 GLU A N 1
ATOM 2575 C CA . GLU A 1 322 ? -29.141 -0.791 5.094 1 88.81 322 GLU A CA 1
ATOM 2576 C C . GLU A 1 322 ? -28.016 -0.253 4.215 1 88.81 322 GLU A C 1
ATOM 2578 O O . GLU A 1 322 ? -28.25 0.561 3.32 1 88.81 322 GLU A O 1
ATOM 2583 N N . LEU A 1 323 ? -26.812 -0.703 4.434 1 88.44 323 LEU A N 1
ATOM 2584 C CA . LEU A 1 323 ? -25.672 -0.118 3.732 1 88.44 323 LEU A CA 1
ATOM 2585 C C . LEU A 1 323 ? -25.344 -0.905 2.467 1 88.44 323 LEU A C 1
ATOM 2587 O O . LEU A 1 323 ? -24.906 -0.329 1.467 1 88.44 323 LEU A O 1
ATOM 2591 N N . ILE A 1 324 ? -25.516 -2.219 2.418 1 84.31 324 ILE A N 1
ATOM 2592 C CA . ILE A 1 324 ? -25.078 -2.982 1.254 1 84.31 324 ILE A CA 1
ATOM 2593 C C . ILE A 1 324 ? -26.156 -3.98 0.855 1 84.31 324 ILE A C 1
ATOM 2595 O O . ILE A 1 324 ? -26.016 -4.684 -0.149 1 84.31 324 ILE A O 1
ATOM 2599 N N . GLY A 1 325 ? -27.172 -4.102 1.588 1 84.44 325 GLY A N 1
ATOM 2600 C CA . GLY A 1 325 ? -28.219 -5.078 1.32 1 84.44 325 GLY A CA 1
ATOM 2601 C C . GLY A 1 325 ? -29.344 -4.52 0.483 1 84.44 325 GLY A C 1
ATOM 2602 O O . GLY A 1 325 ? -29.125 -3.719 -0.427 1 84.44 325 GLY A O 1
ATOM 2603 N N . GLU A 1 326 ? -30.531 -4.984 0.734 1 75 326 GLU A N 1
ATOM 2604 C CA . GLU A 1 326 ? -31.734 -4.668 -0.031 1 75 326 GLU A CA 1
ATOM 2605 C C . GLU A 1 326 ? -32.094 -3.191 0.1 1 75 326 GLU A C 1
ATOM 2607 O O . GLU A 1 326 ? -32.688 -2.604 -0.82 1 75 326 GLU A O 1
ATOM 2612 N N . GLU A 1 327 ? -31.672 -2.68 1.207 1 74.5 327 GLU A N 1
ATOM 2613 C CA . GLU A 1 327 ? -32.094 -1.304 1.48 1 74.5 327 GLU A CA 1
ATOM 2614 C C . GLU A 1 327 ? -30.984 -0.317 1.095 1 74.5 327 GLU A C 1
ATOM 2616 O O . GLU A 1 327 ? -31.078 0.876 1.39 1 74.5 327 GLU A O 1
ATOM 2621 N N . ALA A 1 328 ? -29.984 -0.799 0.503 1 76.94 328 ALA A N 1
ATOM 2622 C CA . ALA A 1 328 ? -28.812 0.021 0.199 1 76.94 328 ALA A CA 1
ATOM 2623 C C . ALA A 1 328 ? -29.188 1.18 -0.724 1 76.94 328 ALA A C 1
ATOM 2625 O O . ALA A 1 328 ? -28.531 2.227 -0.708 1 76.94 328 ALA A O 1
ATOM 2626 N N . GLU A 1 329 ? -30.312 1.081 -1.364 1 70.38 329 GLU A N 1
ATOM 2627 C CA . GLU A 1 329 ? -30.734 2.098 -2.326 1 70.38 329 GLU A CA 1
ATOM 2628 C C . GLU A 1 329 ? -31.578 3.176 -1.66 1 70.38 329 GLU A C 1
ATOM 2630 O O . GLU A 1 329 ? -31.812 4.238 -2.238 1 70.38 329 GLU A O 1
ATOM 2635 N N . ASP A 1 330 ? -32 2.859 -0.403 1 71.88 330 ASP A N 1
ATOM 2636 C CA . ASP A 1 330 ? -32.812 3.84 0.32 1 71.88 330 ASP A CA 1
ATOM 2637 C C . ASP A 1 330 ? -31.938 4.984 0.842 1 71.88 330 ASP A C 1
ATOM 2639 O O . ASP A 1 330 ? -31.188 4.812 1.808 1 71.88 330 ASP A O 1
ATOM 2643 N N . ARG A 1 331 ? -32.125 6.105 0.333 1 73.12 331 ARG A N 1
ATOM 2644 C CA . ARG A 1 331 ? -31.297 7.262 0.652 1 73.12 331 ARG A CA 1
ATOM 2645 C C . ARG A 1 331 ? -31.766 7.934 1.938 1 73.12 331 ARG A C 1
ATOM 2647 O O . ARG A 1 331 ? -31.094 8.836 2.453 1 73.12 331 ARG A O 1
ATOM 2654 N N . ASN A 1 332 ? -32.812 7.414 2.436 1 79.62 332 ASN A N 1
ATOM 2655 C CA . ASN A 1 332 ? -33.406 8.102 3.58 1 79.62 332 ASN A CA 1
ATOM 2656 C C . ASN A 1 332 ? -33 7.445 4.898 1 79.62 332 ASN A C 1
ATOM 2658 O O . ASN A 1 332 ? -33.406 7.902 5.973 1 79.62 332 ASN A O 1
ATOM 2662 N N . THR A 1 333 ? -32.125 6.48 4.734 1 87.25 333 THR A N 1
ATOM 2663 C CA . THR A 1 333 ? -31.781 5.773 5.961 1 87.25 333 THR A CA 1
ATOM 2664 C C . THR A 1 333 ? -30.812 6.602 6.805 1 87.25 333 THR A C 1
ATOM 2666 O O . THR A 1 333 ? -30.781 6.473 8.031 1 87.25 333 THR A O 1
ATOM 2669 N N . HIS A 1 334 ? -30.031 7.418 6.145 1 92.56 334 HIS A N 1
ATOM 2670 C CA . HIS A 1 334 ? -29.031 8.188 6.859 1 92.56 334 HIS A CA 1
ATOM 2671 C C . HIS A 1 334 ? -28.906 9.594 6.281 1 92.56 334 HIS A C 1
ATOM 2673 O O . HIS A 1 334 ? -29.328 9.852 5.156 1 92.56 334 HIS A O 1
ATOM 2679 N N . ARG A 1 335 ? -28.344 10.531 7.074 1 92.5 335 ARG A N 1
ATOM 2680 C CA . ARG A 1 335 ? -28.047 11.891 6.641 1 92.5 335 ARG A CA 1
ATOM 2681 C C . ARG A 1 335 ? -26.641 12.297 7.066 1 92.5 335 ARG A C 1
ATOM 2683 O O . ARG A 1 335 ? -26.172 11.922 8.148 1 92.5 335 ARG A O 1
ATOM 2690 N N . PRO A 1 336 ? -26.016 13.078 6.203 1 93.44 336 PRO A N 1
ATOM 2691 C CA . PRO A 1 336 ? -24.672 13.547 6.586 1 93.44 336 PRO A CA 1
ATOM 2692 C C . PRO A 1 336 ? -24.719 14.586 7.711 1 93.44 336 PRO A C 1
ATOM 2694 O O . PRO A 1 336 ? -25.641 15.398 7.77 1 93.44 336 PRO A O 1
ATOM 2697 N N . ASP A 1 337 ? -23.75 14.57 8.586 1 95.19 337 ASP A N 1
ATOM 2698 C CA . ASP A 1 337 ? -23.641 15.523 9.688 1 95.19 337 ASP A CA 1
ATOM 2699 C C . ASP A 1 337 ? -22.406 16.406 9.531 1 95.19 337 ASP A C 1
ATOM 2701 O O . ASP A 1 337 ? -22.516 17.547 9.07 1 95.19 337 ASP A O 1
ATOM 2705 N N . ARG A 1 338 ? -21.219 15.883 9.766 1 95.44 338 ARG A N 1
ATOM 2706 C CA . ARG A 1 338 ? -19.953 16.625 9.664 1 95.44 338 ARG A CA 1
ATOM 2707 C C . ARG A 1 338 ? -18.969 15.883 8.773 1 95.44 338 ARG A C 1
ATOM 2709 O O . ARG A 1 338 ? -18.938 14.648 8.75 1 95.44 338 ARG A O 1
ATOM 2716 N N . THR A 1 339 ? -18.172 16.688 8.023 1 95.75 339 THR A N 1
ATOM 2717 C CA . THR A 1 339 ? -17.141 16.156 7.156 1 95.75 339 THR A CA 1
ATOM 2718 C C . THR A 1 339 ? -15.789 16.812 7.453 1 95.75 339 THR A C 1
ATOM 2720 O O . THR A 1 339 ? -15.719 18.016 7.676 1 95.75 339 THR A O 1
ATOM 2723 N N . PHE A 1 340 ? -14.773 16.031 7.504 1 96.88 340 PHE A N 1
ATOM 2724 C CA . PHE A 1 340 ? -13.438 16.547 7.777 1 96.88 340 PHE A CA 1
ATOM 2725 C C . PHE A 1 340 ? -12.414 15.938 6.82 1 96.88 340 PHE A C 1
ATOM 2727 O O . PHE A 1 340 ? -12.539 14.773 6.422 1 96.88 340 PHE A O 1
ATOM 2734 N N . GLU A 1 341 ? -11.398 16.703 6.441 1 96.38 341 GLU A N 1
ATOM 2735 C CA . GLU A 1 341 ? -10.195 16.219 5.773 1 96.38 341 GLU A CA 1
ATOM 2736 C C . GLU A 1 341 ? -9.094 15.898 6.777 1 96.38 341 GLU A C 1
ATOM 2738 O O . GLU A 1 341 ? -8.742 16.734 7.613 1 96.38 341 GLU A O 1
ATOM 2743 N N . ILE A 1 342 ? -8.562 14.672 6.672 1 97.62 342 ILE A N 1
ATOM 2744 C CA . ILE A 1 342 ? -7.625 14.242 7.703 1 97.62 342 ILE A CA 1
ATOM 2745 C C . ILE A 1 342 ? -6.301 13.836 7.055 1 97.62 342 ILE A C 1
ATOM 2747 O O . ILE A 1 342 ? -6.289 13.227 5.98 1 97.62 342 ILE A O 1
ATOM 2751 N N . LEU A 1 343 ? -5.211 14.117 7.797 1 98.25 343 LEU A N 1
ATOM 2752 C CA . LEU A 1 343 ? -3.877 13.82 7.289 1 98.25 343 LEU A CA 1
ATOM 2753 C C . LEU A 1 343 ? -3.354 12.516 7.883 1 98.25 343 LEU A C 1
ATOM 2755 O O . LEU A 1 343 ? -2.607 11.781 7.227 1 98.25 343 LEU A O 1
ATOM 2759 N N . ASN A 1 344 ? -3.746 12.203 9.125 1 98.31 344 ASN A N 1
ATOM 2760 C CA . ASN A 1 344 ? -3.215 11.023 9.797 1 98.31 344 ASN A CA 1
ATOM 2761 C C . ASN A 1 344 ? -4.23 9.883 9.812 1 98.31 344 ASN A C 1
ATOM 2763 O O . ASN A 1 344 ? -4.062 8.891 9.102 1 98.31 344 ASN A O 1
ATOM 2767 N N . ASP A 1 345 ? -5.297 10.047 10.594 1 98.69 345 ASP A N 1
ATOM 2768 C CA . ASP A 1 345 ? -6.145 8.867 10.75 1 98.69 345 ASP A CA 1
ATOM 2769 C C . ASP A 1 345 ? -7.547 9.25 11.211 1 98.69 345 ASP A C 1
ATOM 2771 O O . ASP A 1 345 ? -7.777 10.391 11.625 1 98.69 345 ASP A O 1
ATOM 2775 N N . ILE A 1 346 ? -8.461 8.445 10.969 1 98.75 346 ILE A N 1
ATOM 2776 C CA . ILE A 1 346 ? -9.797 8.398 11.562 1 98.75 346 ILE A CA 1
ATOM 2777 C C . ILE A 1 346 ? -9.922 7.16 12.453 1 98.75 346 ILE A C 1
ATOM 2779 O O . ILE A 1 346 ? -9.656 6.039 12.008 1 98.75 346 ILE A O 1
ATOM 2783 N N . VAL A 1 347 ? -10.289 7.391 13.711 1 98.69 347 VAL A N 1
ATOM 2784 C CA . VAL A 1 347 ? -10.406 6.289 14.664 1 98.69 347 VAL A CA 1
ATOM 2785 C C . VAL A 1 347 ? -11.844 6.195 15.172 1 98.69 347 VAL A C 1
ATOM 2787 O O . VAL A 1 347 ? -12.43 7.195 15.586 1 98.69 347 VAL A O 1
ATOM 2790 N N . VAL A 1 348 ? -12.438 5.082 15.047 1 98.5 348 VAL A N 1
ATOM 2791 C CA . VAL A 1 348 ? -13.703 4.793 15.719 1 98.5 348 VAL A CA 1
ATOM 2792 C C . VAL A 1 348 ? -13.453 3.854 16.891 1 98.5 348 VAL A C 1
ATOM 2794 O O . VAL A 1 348 ? -12.969 2.734 16.719 1 98.5 348 VAL A O 1
ATOM 2797 N N . ASP A 1 349 ? -13.781 4.328 18.062 1 97.81 349 ASP A N 1
ATOM 2798 C CA . ASP A 1 349 ? -13.43 3.555 19.25 1 97.81 349 ASP A CA 1
ATOM 2799 C C . ASP A 1 349 ? -14.531 3.625 20.297 1 97.81 349 ASP A C 1
ATOM 2801 O O . ASP A 1 349 ? -15.586 4.223 20.062 1 97.81 349 ASP A O 1
ATOM 2805 N N . ARG A 1 350 ? -14.312 3.055 21.438 1 95.81 350 ARG A N 1
ATOM 2806 C CA . ARG A 1 350 ? -15.312 2.891 22.484 1 95.81 350 ARG A CA 1
ATOM 2807 C C . ARG A 1 350 ? -15.445 4.16 23.328 1 95.81 350 ARG A C 1
ATOM 2809 O O . ARG A 1 350 ? -16.375 4.297 24.125 1 95.81 350 ARG A O 1
ATOM 2816 N N . GLY A 1 351 ? -14.555 5.059 23.188 1 95.12 351 GLY A N 1
ATOM 2817 C CA . GLY A 1 351 ? -14.586 6.246 24.031 1 95.12 351 GLY A CA 1
ATOM 2818 C C . GLY A 1 351 ? -14.492 5.93 25.5 1 95.12 351 GLY A C 1
ATOM 2819 O O . GLY A 1 351 ? -13.617 5.18 25.938 1 95.12 351 GLY A O 1
ATOM 2820 N N . PRO A 1 352 ? -15.414 6.566 26.219 1 92.12 352 PRO A N 1
ATOM 2821 C CA . PRO A 1 352 ? -15.352 6.352 27.672 1 92.12 352 PRO A CA 1
ATOM 2822 C C . PRO A 1 352 ? -16.016 5.051 28.109 1 92.12 352 PRO A C 1
ATOM 2824 O O . PRO A 1 352 ? -15.992 4.699 29.281 1 92.12 352 PRO A O 1
ATOM 2827 N N . ASN A 1 353 ? -16.531 4.359 27.219 1 92.06 353 ASN A N 1
ATOM 2828 C CA . ASN A 1 353 ? -17.266 3.146 27.562 1 92.06 353 ASN A CA 1
ATOM 2829 C C . ASN A 1 353 ? -16.328 2.033 28.016 1 92.06 353 ASN A C 1
ATOM 2831 O O . ASN A 1 353 ? -15.25 1.844 27.438 1 92.06 353 ASN A O 1
ATOM 2835 N N . PRO A 1 354 ? -16.656 1.278 29.031 1 89.88 354 PRO A N 1
ATOM 2836 C CA . PRO A 1 354 ? -15.789 0.224 29.562 1 89.88 354 PRO A CA 1
ATOM 2837 C C . PRO A 1 354 ? -15.781 -1.032 28.688 1 89.88 354 PRO A C 1
ATOM 2839 O O . PRO A 1 354 ? -14.914 -1.894 28.844 1 89.88 354 PRO A O 1
ATOM 2842 N N . THR A 1 355 ? -16.734 -1.205 27.891 1 89.88 355 THR A N 1
ATOM 2843 C CA . THR A 1 355 ? -16.828 -2.402 27.078 1 89.88 355 THR A CA 1
ATOM 2844 C C . THR A 1 355 ? -16.266 -2.143 25.672 1 89.88 355 THR A C 1
ATOM 2846 O O . THR A 1 355 ? -16.188 -0.995 25.234 1 89.88 355 THR A O 1
ATOM 2849 N N . MET A 1 356 ? -15.93 -3.201 25.016 1 90.62 356 MET A N 1
ATOM 2850 C CA . MET A 1 356 ? -15.398 -3.115 23.672 1 90.62 356 MET A CA 1
ATOM 2851 C C . MET A 1 356 ? -16.453 -2.605 22.703 1 90.62 356 MET A C 1
ATOM 2853 O O . MET A 1 356 ? -17.656 -2.754 22.953 1 90.62 356 MET A O 1
ATOM 2857 N N . SER A 1 357 ? -15.945 -2.066 21.688 1 92.31 357 SER A N 1
ATOM 2858 C CA . SER A 1 357 ? -16.828 -1.634 20.609 1 92.31 357 SER A CA 1
ATOM 2859 C C . SER A 1 357 ? -17.062 -2.754 19.609 1 92.31 357 SER A C 1
ATOM 2861 O O . SER A 1 357 ? -16.188 -3.6 19.391 1 92.31 357 SER A O 1
ATOM 2863 N N . THR A 1 358 ? -18.266 -2.789 19.109 1 93.38 358 THR A N 1
ATOM 2864 C CA . THR A 1 358 ? -18.578 -3.574 17.922 1 93.38 358 THR A CA 1
ATOM 2865 C C . THR A 1 358 ? -18.734 -2.668 16.703 1 93.38 358 THR A C 1
ATOM 2867 O O . THR A 1 358 ? -19.609 -1.791 16.688 1 93.38 358 THR A O 1
ATOM 2870 N N . ILE A 1 359 ? -17.922 -2.889 15.734 1 95.12 359 ILE A N 1
ATOM 2871 C CA . ILE A 1 359 ? -17.922 -2.016 14.562 1 95.12 359 ILE A CA 1
ATOM 2872 C C . ILE A 1 359 ? -18.062 -2.854 13.289 1 95.12 359 ILE A C 1
ATOM 2874 O O . ILE A 1 359 ? -17.312 -3.814 13.094 1 95.12 359 ILE A O 1
ATOM 2878 N N . GLU A 1 360 ? -19.047 -2.49 12.477 1 94.25 360 GLU A N 1
ATOM 2879 C CA . GLU A 1 360 ? -19.188 -3.094 11.148 1 94.25 360 GLU A CA 1
ATOM 2880 C C . GLU A 1 360 ? -18.312 -2.379 10.125 1 94.25 360 GLU A C 1
ATOM 2882 O O . GLU A 1 360 ? -18.469 -1.176 9.906 1 94.25 360 GLU A O 1
ATOM 2887 N N . LEU A 1 361 ? -17.406 -3.15 9.539 1 93.25 361 LEU A N 1
ATOM 2888 C CA . LEU A 1 361 ? -16.484 -2.596 8.555 1 93.25 361 LEU A CA 1
ATOM 2889 C C . LEU A 1 361 ? -16.922 -2.957 7.137 1 93.25 361 LEU A C 1
ATOM 2891 O O . LEU A 1 361 ? -17.094 -4.137 6.812 1 93.25 361 LEU A O 1
ATOM 2895 N N . PHE A 1 362 ? -17.109 -1.855 6.332 1 91.31 362 PHE A N 1
ATOM 2896 C CA . PHE A 1 362 ? -17.516 -2.045 4.941 1 91.31 362 PHE A CA 1
ATOM 2897 C C . PHE A 1 362 ? -16.469 -1.447 4 1 91.31 362 PHE A C 1
ATOM 2899 O O . PHE A 1 362 ? -15.844 -0.439 4.324 1 91.31 362 PHE A O 1
ATOM 2906 N N . GLY A 1 363 ? -16.266 -2.064 2.881 1 89.31 363 GLY A N 1
ATOM 2907 C CA . GLY A 1 363 ? -15.523 -1.536 1.742 1 89.31 363 GLY A CA 1
ATOM 2908 C C . GLY A 1 363 ? -16.312 -1.606 0.444 1 89.31 363 GLY A C 1
ATOM 2909 O O . GLY A 1 363 ? -16.641 -2.695 -0.024 1 89.31 363 GLY A O 1
ATOM 2910 N N . ASP A 1 364 ? -16.469 -0.457 -0.085 1 86.56 364 ASP A N 1
ATOM 2911 C CA . ASP A 1 364 ? -17.359 -0.379 -1.245 1 86.56 364 ASP A CA 1
ATOM 2912 C C . ASP A 1 364 ? -18.688 -1.07 -0.968 1 86.56 364 ASP A C 1
ATOM 2914 O O . ASP A 1 364 ? -19.375 -0.734 -0.004 1 86.56 364 ASP A O 1
ATOM 2918 N N . GLU A 1 365 ? -19.094 -2.08 -1.697 1 82.75 365 GLU A N 1
ATOM 2919 C CA . GLU A 1 365 ? -20.406 -2.715 -1.534 1 82.75 365 GLU A CA 1
ATOM 2920 C C . GLU A 1 365 ? -20.281 -4.062 -0.825 1 82.75 365 GLU A C 1
ATOM 2922 O O . GLU A 1 365 ? -21.125 -4.941 -1.001 1 82.75 365 GLU A O 1
ATOM 2927 N N . GLU A 1 366 ? -19.25 -4.117 -0.013 1 85 366 GLU A N 1
ATOM 2928 C CA . GLU A 1 366 ? -19.031 -5.402 0.647 1 85 366 GLU A CA 1
ATOM 2929 C C . GLU A 1 366 ? -18.859 -5.223 2.154 1 85 366 GLU A C 1
ATOM 2931 O O . GLU A 1 366 ? -18.25 -4.254 2.605 1 85 366 GLU A O 1
ATOM 2936 N N . HIS A 1 367 ? -19.484 -6.129 2.824 1 89.44 367 HIS A N 1
ATOM 2937 C CA . HIS A 1 367 ? -19.188 -6.246 4.246 1 89.44 367 HIS A CA 1
ATOM 2938 C C . HIS A 1 367 ? -17.875 -6.98 4.477 1 89.44 367 HIS A C 1
ATOM 2940 O O . HIS A 1 367 ? -17.766 -8.18 4.207 1 89.44 367 HIS A O 1
ATOM 2946 N N . LEU A 1 368 ? -16.906 -6.309 4.953 1 87.38 368 LEU A N 1
ATOM 2947 C CA . LEU A 1 368 ? -15.594 -6.93 5.16 1 87.38 368 LEU A CA 1
ATOM 2948 C C . LEU A 1 368 ? -15.602 -7.801 6.41 1 87.38 368 LEU A C 1
ATOM 2950 O O . LEU A 1 368 ? -15.227 -8.977 6.352 1 87.38 368 LEU A O 1
ATOM 2954 N N . THR A 1 369 ? -15.984 -7.184 7.531 1 87.06 369 THR A N 1
ATOM 2955 C CA . THR A 1 369 ? -16.016 -7.949 8.773 1 87.06 369 THR A CA 1
ATOM 2956 C C . THR A 1 369 ? -16.656 -7.133 9.891 1 87.06 369 THR A C 1
ATOM 2958 O O . THR A 1 369 ? -16.953 -5.949 9.711 1 87.06 369 THR A O 1
ATOM 2961 N N . THR A 1 370 ? -16.953 -7.855 10.938 1 89.62 370 THR A N 1
ATOM 2962 C CA . THR A 1 370 ? -17.328 -7.234 12.203 1 89.62 370 THR A CA 1
ATOM 2963 C C . THR A 1 370 ? -16.156 -7.25 13.18 1 89.62 370 THR A C 1
ATOM 2965 O O . THR A 1 370 ? -15.617 -8.312 13.492 1 89.62 370 THR A O 1
ATOM 2968 N N . VAL A 1 371 ? -15.844 -6.094 13.672 1 90 371 VAL A N 1
ATOM 2969 C CA . VAL A 1 371 ? -14.68 -5.992 14.547 1 90 371 VAL A CA 1
ATOM 2970 C C . VAL A 1 371 ? -15.133 -5.773 15.984 1 90 371 VAL A C 1
ATOM 2972 O O . VAL A 1 371 ? -15.906 -4.855 16.266 1 90 371 VAL A O 1
ATOM 2975 N N . GLN A 1 372 ? -14.773 -6.652 16.812 1 91.06 372 GLN A N 1
ATOM 2976 C CA . GLN A 1 372 ? -14.891 -6.453 18.25 1 91.06 372 GLN A CA 1
ATOM 2977 C C . GLN A 1 372 ? -13.547 -6.09 18.859 1 91.06 372 GLN A C 1
ATOM 2979 O O . GLN A 1 372 ? -12.633 -6.918 18.906 1 91.06 372 GLN A O 1
ATOM 2984 N N . ALA A 1 373 ? -13.422 -4.871 19.25 1 93.94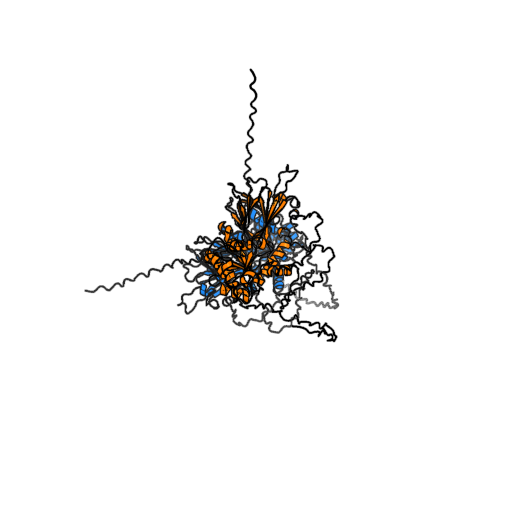 373 ALA A N 1
ATOM 2985 C CA . ALA A 1 373 ? -12.148 -4.312 19.719 1 93.94 373 ALA A CA 1
ATOM 2986 C C . ALA A 1 373 ? -12.375 -3.021 20.5 1 93.94 373 ALA A C 1
ATOM 2988 O O . ALA A 1 373 ? -13.516 -2.578 20.656 1 93.94 373 ALA A O 1
ATOM 2989 N N . ASP A 1 374 ? -11.258 -2.512 21.047 1 96 374 ASP A N 1
ATOM 2990 C CA . ASP A 1 374 ? -11.336 -1.157 21.578 1 96 374 ASP A CA 1
ATOM 2991 C C . ASP A 1 374 ? -11.672 -0.15 20.484 1 96 374 ASP A C 1
ATOM 2993 O O . ASP A 1 374 ? -12.266 0.896 20.75 1 96 374 ASP A O 1
ATOM 2997 N N . GLY A 1 375 ? -11.25 -0.469 19.281 1 96.81 375 GLY A N 1
ATOM 2998 C CA . GLY A 1 375 ? -11.602 0.365 18.141 1 96.81 375 GLY A CA 1
ATOM 2999 C C . GLY A 1 375 ? -10.883 -0.042 16.859 1 96.81 375 GLY A C 1
ATOM 3000 O O . GLY A 1 375 ? -10.273 -1.107 16.797 1 96.81 375 GLY A O 1
ATOM 3001 N N . ILE A 1 376 ? -11.086 0.795 15.867 1 97.25 376 ILE A N 1
ATOM 3002 C CA . ILE A 1 376 ? -10.422 0.637 14.578 1 97.25 376 ILE A CA 1
ATOM 3003 C C . ILE A 1 376 ? -9.742 1.946 14.18 1 97.25 376 ILE A C 1
ATOM 3005 O O . ILE A 1 376 ? -10.344 3.02 14.289 1 97.25 376 ILE A O 1
ATOM 3009 N N . CYS A 1 377 ? -8.539 1.825 13.805 1 98.5 377 CYS A N 1
ATOM 3010 C CA . CYS A 1 377 ? -7.793 2.957 13.273 1 98.5 377 CYS A CA 1
ATOM 3011 C C . CYS A 1 377 ? -7.656 2.859 11.758 1 98.5 377 CYS A C 1
ATOM 3013 O O . CYS A 1 377 ? -7.113 1.882 11.242 1 98.5 377 CYS A O 1
ATOM 3015 N N . VAL A 1 378 ? -8.188 3.799 11.016 1 98.62 378 VAL A N 1
ATOM 3016 C CA . VAL A 1 378 ? -7.988 3.928 9.57 1 98.62 378 VAL A CA 1
ATOM 3017 C C . VAL A 1 378 ? -7 5.055 9.289 1 98.62 378 VAL A C 1
ATOM 3019 O O . VAL A 1 378 ? -7.312 6.23 9.477 1 98.62 378 VAL A O 1
ATOM 3022 N N . ALA A 1 379 ? -5.859 4.699 8.711 1 98.81 379 ALA A N 1
ATOM 3023 C CA . ALA A 1 379 ? -4.781 5.68 8.625 1 98.81 379 ALA A CA 1
ATOM 3024 C C . ALA A 1 379 ? -4.32 5.871 7.184 1 98.81 379 ALA A C 1
ATOM 3026 O O . ALA A 1 379 ? -4.398 4.941 6.375 1 98.81 379 ALA A O 1
ATOM 3027 N N . THR A 1 380 ? -3.914 7.09 6.867 1 98.31 380 THR A N 1
ATOM 3028 C CA . THR A 1 380 ? -3.168 7.375 5.645 1 98.31 380 THR A CA 1
ATOM 3029 C C . THR A 1 380 ? -1.73 6.879 5.762 1 98.31 380 THR A C 1
ATOM 3031 O O . THR A 1 380 ? -1.283 6.5 6.844 1 98.31 380 THR A O 1
ATOM 3034 N N . PRO A 1 381 ? -0.995 6.887 4.648 1 97.38 381 PRO A N 1
ATOM 3035 C CA . PRO A 1 381 ? 0.429 6.562 4.754 1 97.38 381 PRO A CA 1
ATOM 3036 C C . PRO A 1 381 ? 1.189 7.523 5.664 1 97.38 381 PRO A C 1
ATOM 3038 O O . PRO A 1 381 ? 2.076 7.102 6.41 1 97.38 381 PRO A O 1
ATOM 3041 N N . THR A 1 382 ? 0.844 8.789 5.609 1 97 382 THR A N 1
ATOM 3042 C CA . THR A 1 382 ? 1.451 9.742 6.539 1 97 382 THR A CA 1
ATOM 3043 C C . THR A 1 382 ? 1.134 9.359 7.984 1 97 382 THR A C 1
ATOM 3045 O O . THR A 1 382 ? 2.02 9.367 8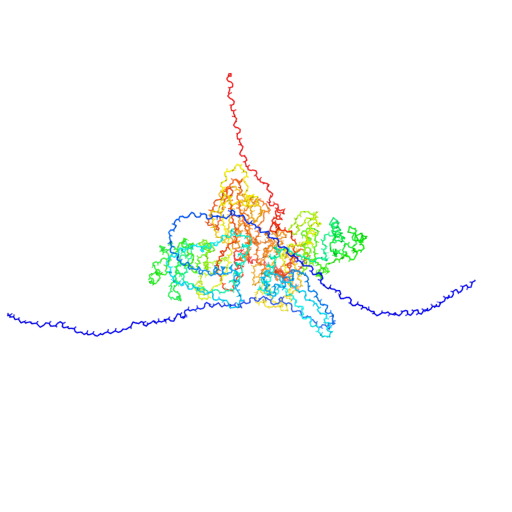.844 1 97 382 THR A O 1
ATOM 3048 N N . GLY A 1 383 ? -0.101 8.938 8.227 1 97.75 383 GLY A N 1
ATOM 3049 C CA . GLY A 1 383 ? -0.543 8.562 9.562 1 97.75 383 GLY A CA 1
ATOM 3050 C C . GLY A 1 383 ? 0.008 7.23 10.023 1 97.75 383 GLY A C 1
ATOM 3051 O O . GLY A 1 383 ? -0.148 6.855 11.188 1 97.75 383 GLY A O 1
ATOM 3052 N N . SER A 1 384 ? 0.672 6.504 9.141 1 97 384 SER A N 1
ATOM 3053 C CA . SER A 1 384 ? 1.209 5.191 9.492 1 97 384 SER A CA 1
ATOM 3054 C C . SER A 1 384 ? 2.219 5.297 10.625 1 97 384 SER A C 1
ATOM 3056 O O . SER A 1 384 ? 2.453 4.32 11.344 1 97 384 SER A O 1
ATOM 3058 N N . THR A 1 385 ? 2.854 6.469 10.883 1 93.38 385 THR A N 1
ATOM 3059 C CA . THR A 1 385 ? 3.893 6.656 11.891 1 93.38 385 THR A CA 1
ATOM 3060 C C . THR A 1 385 ? 3.301 7.211 13.188 1 93.38 385 THR A C 1
ATOM 3062 O O . THR A 1 385 ? 4.027 7.477 14.141 1 93.38 385 THR A O 1
ATOM 3065 N N . ALA A 1 386 ? 2.043 7.387 13.195 1 95.19 386 ALA A N 1
ATOM 3066 C CA . ALA A 1 386 ? 1.377 7.957 14.367 1 95.19 386 ALA A CA 1
ATOM 3067 C C . ALA A 1 386 ? 0.614 6.883 15.133 1 95.19 386 ALA A C 1
ATOM 3069 O O . ALA A 1 386 ? 1.197 5.883 15.562 1 95.19 386 ALA A O 1
ATOM 3070 N N . TYR A 1 387 ? -0.72 7.035 15.359 1 96.75 387 TYR A N 1
ATOM 3071 C CA . TYR A 1 387 ? -1.504 6.109 16.172 1 96.75 387 TYR A CA 1
ATOM 3072 C C . TYR A 1 387 ? -1.508 4.715 15.555 1 96.75 387 TYR A C 1
ATOM 3074 O O . TYR A 1 387 ? -1.531 3.711 16.266 1 96.75 387 TYR A O 1
ATOM 3082 N N . ASN A 1 388 ? -1.517 4.645 14.219 1 97 388 ASN A N 1
ATOM 3083 C CA . ASN A 1 388 ? -1.45 3.361 13.531 1 97 388 ASN A CA 1
ATOM 3084 C C . ASN A 1 388 ? -0.28 2.518 14.023 1 97 388 ASN A C 1
ATOM 3086 O O . ASN A 1 388 ? -0.44 1.325 14.297 1 97 388 ASN A O 1
ATOM 3090 N N . LEU A 1 389 ? 0.812 3.18 14.07 1 93.5 389 LEU A N 1
ATOM 3091 C CA . LEU A 1 389 ? 2.006 2.477 14.523 1 93.5 389 LEU A CA 1
ATOM 3092 C C . LEU A 1 389 ? 1.824 1.96 15.945 1 93.5 389 LEU A C 1
ATOM 3094 O O . LEU A 1 389 ? 2.168 0.813 16.25 1 93.5 389 LEU A O 1
ATOM 3098 N N . ALA A 1 390 ? 1.332 2.744 16.797 1 92.75 390 ALA A N 1
ATOM 3099 C CA . ALA A 1 390 ? 1.103 2.381 18.203 1 92.75 390 ALA A CA 1
ATOM 3100 C C . ALA A 1 390 ? 0.112 1.226 18.312 1 92.75 390 ALA A C 1
ATOM 3102 O O . ALA A 1 390 ? 0.2 0.41 19.234 1 92.75 390 ALA A O 1
ATOM 3103 N N . ALA A 1 391 ? -0.802 1.18 17.359 1 94.62 391 ALA A N 1
ATOM 3104 C CA . ALA A 1 391 ? -1.837 0.149 17.375 1 94.62 391 ALA A CA 1
ATOM 3105 C C . ALA A 1 391 ? -1.327 -1.146 16.75 1 94.62 391 ALA A C 1
ATOM 3107 O O . ALA A 1 391 ? -2.059 -2.137 16.672 1 94.62 391 ALA A O 1
ATOM 3108 N N . GLY A 1 392 ? -0.138 -1.151 16.266 1 92 392 GLY A N 1
ATOM 3109 C CA . GLY A 1 392 ? 0.448 -2.373 15.734 1 92 392 GLY A CA 1
ATOM 3110 C C . GLY A 1 392 ? 0.427 -2.436 14.219 1 92 392 GLY A C 1
ATOM 3111 O O . GLY A 1 392 ? 0.717 -3.48 13.633 1 92 392 GLY A O 1
ATOM 3112 N N . GLY A 1 393 ? 0.103 -1.365 13.57 1 95.06 393 GLY A N 1
ATOM 3113 C CA . GLY A 1 393 ? 0.093 -1.323 12.117 1 95.06 393 GLY A CA 1
ATOM 3114 C C . GLY A 1 393 ? 1.475 -1.144 11.516 1 95.06 393 GLY A C 1
ATOM 3115 O O . GLY A 1 393 ? 2.436 -0.855 12.234 1 95.06 393 GLY A O 1
ATOM 3116 N N . SER A 1 394 ? 1.558 -1.284 10.219 1 95.62 394 SER A N 1
ATOM 3117 C CA . SER A 1 394 ? 2.816 -1.184 9.484 1 95.62 394 SER A CA 1
ATOM 3118 C C . SER A 1 394 ? 3.195 0.272 9.234 1 95.62 394 SER A C 1
ATOM 3120 O O . SER A 1 394 ? 2.334 1.153 9.242 1 95.62 394 SER A O 1
ATOM 3122 N N . LEU A 1 395 ? 4.516 0.469 9.102 1 94.56 395 LEU A N 1
ATOM 3123 C CA . LEU A 1 395 ? 4.992 1.725 8.531 1 94.56 395 LEU A CA 1
ATOM 3124 C C . LEU A 1 395 ? 4.77 1.756 7.023 1 94.56 395 LEU A C 1
ATOM 3126 O O . LEU A 1 395 ? 4.953 0.743 6.344 1 94.56 395 LEU A O 1
ATOM 3130 N N . CYS A 1 396 ? 4.363 2.879 6.492 1 96.38 396 CYS A N 1
ATOM 3131 C CA . CYS A 1 396 ? 4.012 2.967 5.078 1 96.38 396 CYS A CA 1
ATOM 3132 C C . CYS A 1 396 ? 4.625 4.207 4.441 1 96.38 396 CYS A C 1
ATOM 3134 O O . CYS A 1 396 ? 4.453 5.32 4.945 1 96.38 396 CYS A O 1
ATOM 3136 N N . HIS A 1 397 ? 5.312 3.961 3.379 1 94.38 397 HIS A N 1
ATOM 3137 C CA . HIS A 1 397 ? 5.871 5.086 2.639 1 94.38 397 HIS A CA 1
ATOM 3138 C C . HIS A 1 397 ? 4.773 6.043 2.182 1 94.38 397 HIS A C 1
ATOM 3140 O O . HIS A 1 397 ? 3.713 5.605 1.729 1 94.38 397 HIS A O 1
ATOM 3146 N N . PRO A 1 398 ? 5.004 7.336 2.236 1 92.62 398 PRO A N 1
ATOM 3147 C CA . PRO A 1 398 ? 3.947 8.312 1.986 1 92.62 398 PRO A CA 1
ATOM 3148 C C . PRO A 1 398 ? 3.449 8.297 0.543 1 92.62 398 PRO A C 1
ATOM 3150 O O . PRO A 1 398 ? 2.344 8.758 0.261 1 92.62 398 PRO A O 1
ATOM 3153 N N . GLU A 1 399 ? 4.195 7.785 -0.347 1 89.19 399 GLU A N 1
ATOM 3154 C CA . GLU A 1 399 ? 3.816 7.797 -1.756 1 89.19 399 GLU A CA 1
ATOM 3155 C C . GLU A 1 399 ? 2.879 6.637 -2.084 1 89.19 399 GLU A C 1
ATOM 3157 O O . GLU A 1 399 ? 2.285 6.598 -3.162 1 89.19 399 GLU A O 1
ATOM 3162 N N . ASN A 1 400 ? 2.748 5.711 -1.187 1 94.69 400 ASN A N 1
ATOM 3163 C CA . ASN A 1 400 ? 1.875 4.57 -1.443 1 94.69 400 ASN A CA 1
ATOM 3164 C C . ASN A 1 400 ? 0.407 4.984 -1.482 1 94.69 400 ASN A C 1
ATOM 3166 O O . ASN A 1 400 ? -0.075 5.66 -0.571 1 94.69 400 ASN A O 1
ATOM 3170 N N . PRO A 1 401 ? -0.309 4.645 -2.502 1 93.31 401 PRO A N 1
ATOM 3171 C CA . PRO A 1 401 ? -1.738 4.945 -2.604 1 93.31 401 PRO A CA 1
ATOM 3172 C C . PRO A 1 401 ? -2.613 3.92 -1.888 1 93.31 401 PRO A C 1
ATOM 3174 O O . PRO A 1 401 ? -3.383 3.203 -2.533 1 93.31 401 PRO A O 1
ATOM 3177 N N . VAL A 1 402 ? -2.562 3.93 -0.568 1 97.25 402 VAL A N 1
ATOM 3178 C CA . VAL A 1 402 ? -3.229 2.854 0.157 1 97.25 402 VAL A CA 1
ATOM 3179 C C . VAL A 1 402 ? -3.932 3.416 1.39 1 97.25 402 VAL A C 1
ATOM 3181 O O . VAL A 1 402 ? -3.695 4.562 1.776 1 97.25 402 VAL A O 1
ATOM 3184 N N . ILE A 1 403 ? -4.84 2.646 1.964 1 97.56 403 ILE A N 1
ATOM 3185 C CA . ILE A 1 403 ? -5.496 2.852 3.25 1 97.56 403 ILE A CA 1
ATOM 3186 C C . ILE A 1 403 ? -5.055 1.772 4.234 1 97.56 403 ILE A C 1
ATOM 3188 O O . ILE A 1 403 ? -5.078 0.582 3.914 1 97.56 403 ILE A O 1
ATOM 3192 N N . LEU A 1 404 ? -4.594 2.186 5.375 1 98.5 404 LEU A N 1
ATOM 3193 C CA . LEU A 1 404 ? -4.227 1.237 6.418 1 98.5 404 LEU A CA 1
ATOM 3194 C C . LEU A 1 404 ? -5.359 1.061 7.422 1 98.5 404 LEU A C 1
ATOM 3196 O O . LEU A 1 404 ? -5.871 2.041 7.969 1 98.5 404 LEU A O 1
ATOM 3200 N N . VAL A 1 405 ? -5.781 -0.17 7.652 1 96.88 405 VAL A N 1
ATOM 3201 C CA . VAL A 1 405 ? -6.812 -0.489 8.633 1 96.88 405 VAL A CA 1
ATOM 3202 C C . VAL A 1 405 ? -6.227 -1.371 9.734 1 96.88 405 VAL A C 1
ATOM 3204 O O . VAL A 1 405 ? -5.785 -2.49 9.469 1 96.88 405 VAL A O 1
ATOM 3207 N N . THR A 1 406 ? -6.254 -0.88 10.953 1 96.88 406 THR A N 1
ATOM 3208 C CA . THR A 1 406 ? -5.672 -1.573 12.102 1 96.88 406 THR A CA 1
ATOM 3209 C C . THR A 1 406 ? -6.648 -1.61 13.266 1 96.88 406 THR A C 1
ATOM 3211 O O . THR A 1 406 ? -7.172 -0.573 13.68 1 96.88 406 THR A O 1
ATOM 3214 N N . ALA A 1 407 ? -6.918 -2.779 13.781 1 95 407 ALA A N 1
ATOM 3215 C CA . ALA A 1 407 ? -7.75 -2.893 14.977 1 95 407 ALA A CA 1
ATOM 3216 C C . ALA A 1 407 ? -6.945 -2.582 16.234 1 95 407 ALA A C 1
ATOM 3218 O O . ALA A 1 407 ? -5.777 -2.961 16.344 1 95 407 ALA A O 1
ATOM 3219 N N . ILE A 1 408 ? -7.574 -1.885 17.109 1 95.75 408 ILE A N 1
ATOM 3220 C CA . ILE A 1 408 ? -6.965 -1.562 18.391 1 95.75 408 ILE A CA 1
ATOM 3221 C C . ILE A 1 408 ? -7.375 -2.6 19.438 1 95.75 408 ILE A C 1
ATOM 3223 O O . ILE A 1 408 ? -8.539 -2.648 19.844 1 95.75 408 ILE A O 1
ATOM 3227 N N . CYS A 1 409 ? -6.453 -3.455 19.828 1 91.56 409 CYS A N 1
ATOM 3228 C CA . CYS A 1 409 ? -6.707 -4.488 20.828 1 91.56 409 CYS A CA 1
ATOM 3229 C C . CYS A 1 409 ? -7.906 -5.344 20.438 1 91.56 409 CYS A C 1
ATOM 3231 O O . CYS A 1 409 ? -8.859 -5.48 21.203 1 91.56 409 CYS A O 1
ATOM 3233 N N . ALA A 1 410 ? -7.793 -5.961 19.344 1 89.12 410 ALA A N 1
ATOM 3234 C CA . ALA A 1 410 ? -8.875 -6.797 18.828 1 89.12 410 ALA A CA 1
ATOM 3235 C C . ALA A 1 410 ? -9.094 -8.016 19.734 1 89.12 410 ALA A C 1
ATOM 3237 O O . ALA A 1 410 ? -8.133 -8.609 20.219 1 89.12 410 ALA A O 1
ATOM 3238 N N . HIS A 1 411 ? -10.312 -8.359 19.859 1 82.69 411 HIS A N 1
ATOM 3239 C CA . HIS A 1 411 ? -10.656 -9.539 20.641 1 82.69 411 HIS A CA 1
ATOM 3240 C C . HIS A 1 411 ? -10.281 -10.82 19.906 1 82.69 411 HIS A C 1
ATOM 3242 O O . HIS A 1 411 ? -9.906 -11.812 20.547 1 82.69 411 HIS A O 1
ATOM 3248 N N . THR A 1 412 ? -10.523 -10.789 18.688 1 75.31 412 THR A N 1
ATOM 3249 C CA . THR A 1 412 ? -10.18 -11.977 17.906 1 75.31 412 THR A CA 1
ATOM 3250 C C . THR A 1 412 ? -8.68 -12.031 17.625 1 75.31 412 THR A C 1
ATOM 3252 O O . THR A 1 412 ? -8.078 -11.039 17.234 1 75.31 412 THR A O 1
ATOM 3255 N N . LEU A 1 413 ? -8.219 -13.156 17.812 1 64.81 413 LEU A N 1
ATOM 3256 C CA . LEU A 1 413 ? -6.785 -13.375 17.672 1 64.81 413 LEU A CA 1
ATOM 3257 C C . LEU A 1 413 ? -6.375 -13.359 16.203 1 64.81 413 LEU A C 1
ATOM 3259 O O . LEU A 1 413 ? -5.203 -13.156 15.883 1 64.81 413 LEU A O 1
ATOM 3263 N N . SER A 1 414 ? -7.332 -13.445 15.469 1 70.25 414 SER A N 1
ATOM 3264 C CA . SER A 1 414 ? -6.945 -13.68 14.078 1 70.25 414 SER A CA 1
ATOM 3265 C C . SER A 1 414 ? -6.973 -12.375 13.273 1 70.25 414 SER A C 1
ATOM 3267 O O . SER A 1 414 ? -6.582 -12.359 12.109 1 70.25 414 SER A O 1
ATOM 3269 N N . PHE A 1 415 ? -7.277 -11.375 14 1 80.31 415 PHE A N 1
ATOM 3270 C CA . PHE A 1 415 ? -7.316 -10.141 13.227 1 80.31 415 PHE A CA 1
ATOM 3271 C C . PHE A 1 415 ? -5.906 -9.664 12.898 1 80.31 415 PHE A C 1
ATOM 3273 O O . PHE A 1 415 ? -5.031 -9.656 13.766 1 80.31 415 PHE A O 1
ATOM 3280 N N . ARG A 1 416 ? -5.742 -9.328 11.625 1 88.25 416 ARG A N 1
ATOM 3281 C CA . ARG A 1 416 ? -4.5 -8.742 11.125 1 88.25 416 ARG A CA 1
ATOM 3282 C C . ARG A 1 416 ? -4.754 -7.387 10.477 1 88.25 416 ARG A C 1
ATOM 3284 O O . ARG A 1 416 ? -5.832 -7.148 9.922 1 88.25 416 ARG A O 1
ATOM 3291 N N . PRO A 1 417 ? -3.738 -6.469 10.633 1 93.62 417 PRO A N 1
ATOM 3292 C CA . PRO A 1 417 ? -3.885 -5.223 9.875 1 93.62 417 PRO A CA 1
ATOM 3293 C C . PRO A 1 417 ? -4.066 -5.461 8.375 1 93.62 417 PRO A C 1
ATOM 3295 O O . PRO A 1 417 ? -3.455 -6.371 7.812 1 93.62 417 PRO A O 1
ATOM 3298 N N . ILE A 1 418 ? -4.848 -4.613 7.789 1 94.06 418 ILE A N 1
ATOM 3299 C CA . ILE A 1 418 ? -5.156 -4.77 6.371 1 94.06 418 ILE A CA 1
ATOM 3300 C C . ILE A 1 418 ? -4.746 -3.51 5.613 1 94.06 418 ILE A C 1
ATOM 3302 O O . ILE A 1 418 ? -4.934 -2.393 6.102 1 94.06 418 ILE A O 1
ATOM 3306 N N . ILE A 1 419 ? -4.188 -3.686 4.398 1 97.19 419 ILE A N 1
ATOM 3307 C CA . ILE A 1 419 ? -3.842 -2.596 3.492 1 97.19 419 ILE A CA 1
ATOM 3308 C C . ILE A 1 419 ? -4.77 -2.621 2.277 1 97.19 419 ILE A C 1
ATOM 3310 O O . ILE A 1 419 ? -4.781 -3.596 1.521 1 97.19 419 ILE A O 1
ATOM 3314 N N . LEU A 1 420 ? -5.516 -1.529 2.072 1 95.25 420 LEU A N 1
ATOM 3315 C CA . LEU A 1 420 ? -6.492 -1.434 0.993 1 95.25 420 LEU A CA 1
ATOM 3316 C C . LEU A 1 420 ? -6.109 -0.328 0.013 1 95.25 420 LEU A C 1
ATOM 3318 O O . LEU A 1 420 ? -5.406 0.615 0.378 1 95.25 420 LEU A O 1
ATOM 3322 N N . PRO A 1 421 ? -6.598 -0.475 -1.226 1 92.62 421 PRO A N 1
ATOM 3323 C CA . PRO A 1 421 ? -6.367 0.62 -2.17 1 92.62 421 PRO A CA 1
ATOM 3324 C C . PRO A 1 421 ? -7.066 1.913 -1.758 1 92.62 421 PRO A C 1
ATOM 3326 O O . PRO A 1 421 ? -8.148 1.872 -1.173 1 92.62 421 PRO A O 1
ATOM 3329 N N . ASP A 1 422 ? -6.488 3.021 -2.119 1 92.31 422 ASP A N 1
ATOM 3330 C CA . ASP A 1 422 ? -7.066 4.312 -1.749 1 92.31 422 ASP A CA 1
ATOM 3331 C C . ASP A 1 422 ? -8.297 4.625 -2.594 1 92.31 422 ASP A C 1
ATOM 3333 O O . ASP A 1 422 ? -8.945 5.652 -2.396 1 92.31 422 ASP A O 1
ATOM 3337 N N . THR A 1 423 ? -8.688 3.734 -3.516 1 88 423 THR A N 1
ATOM 3338 C CA . THR A 1 423 ? -9.859 3.934 -4.355 1 88 423 THR A CA 1
ATOM 3339 C C . THR A 1 423 ? -11.094 3.301 -3.715 1 88 423 THR A C 1
ATOM 3341 O O . THR A 1 423 ? -12.195 3.383 -4.262 1 88 423 THR A O 1
ATOM 3344 N N . ILE A 1 424 ? -10.883 2.693 -2.594 1 89.94 424 ILE A N 1
ATOM 3345 C CA . ILE A 1 424 ? -11.992 2.064 -1.881 1 89.94 424 ILE A CA 1
ATOM 3346 C C . ILE A 1 424 ? -12.633 3.074 -0.935 1 89.94 424 ILE A C 1
ATOM 3348 O O . ILE A 1 424 ? -11.938 3.883 -0.312 1 89.94 424 ILE A O 1
ATOM 3352 N N . VAL A 1 425 ? -13.977 3.008 -0.847 1 92.38 425 VAL A N 1
ATOM 3353 C CA . VAL A 1 425 ? -14.703 3.762 0.172 1 92.38 425 VAL A CA 1
ATOM 3354 C C . VAL A 1 425 ? -14.992 2.863 1.371 1 92.38 425 VAL A C 1
ATOM 3356 O O . VAL A 1 425 ? -15.672 1.843 1.238 1 92.38 425 VAL A O 1
ATOM 3359 N N . LEU A 1 426 ? -14.523 3.283 2.508 1 95 426 LEU A N 1
ATOM 3360 C CA . LEU A 1 426 ? -14.75 2.525 3.732 1 95 426 LEU A CA 1
ATOM 3361 C C . LEU A 1 426 ? -15.914 3.111 4.527 1 95 426 LEU A C 1
ATOM 3363 O O . LEU A 1 426 ? -16.141 4.324 4.5 1 95 426 LEU A O 1
ATOM 3367 N N . ARG A 1 427 ? -16.594 2.229 5.164 1 96.12 427 ARG A N 1
ATOM 3368 C CA . ARG A 1 427 ? -17.609 2.633 6.129 1 96.12 427 ARG A CA 1
ATOM 3369 C C . ARG A 1 427 ? -17.453 1.86 7.438 1 96.12 427 ARG A C 1
ATOM 3371 O O . ARG A 1 427 ? -17.328 0.635 7.426 1 96.12 427 ARG A O 1
ATOM 3378 N N . LEU A 1 428 ? -17.406 2.564 8.469 1 97.81 428 LEU A N 1
ATOM 3379 C CA . LEU A 1 428 ? -17.406 2.002 9.82 1 97.81 428 LEU A CA 1
ATOM 3380 C C . LEU A 1 428 ? -18.719 2.285 10.531 1 97.81 428 LEU A C 1
ATOM 3382 O O . LEU A 1 428 ? -18.984 3.426 10.914 1 97.81 428 LEU A O 1
ATOM 3386 N N . GLY A 1 429 ? -19.5 1.239 10.734 1 97.5 429 GLY A N 1
ATOM 3387 C CA . GLY A 1 429 ? -20.828 1.414 11.281 1 97.5 429 GLY A CA 1
ATOM 3388 C C . GLY A 1 429 ? -20.984 0.824 12.672 1 97.5 429 GLY A C 1
ATOM 3389 O O . GLY A 1 429 ? -20.438 -0.235 12.969 1 97.5 429 GLY A O 1
ATOM 3390 N N . VAL A 1 430 ? -21.797 1.538 13.453 1 97.5 430 VAL A N 1
ATOM 3391 C CA . VAL A 1 430 ? -22.219 1.012 14.742 1 97.5 430 VAL A CA 1
ATOM 3392 C C . VAL A 1 430 ? -23.516 0.22 14.594 1 97.5 430 VAL A C 1
ATOM 3394 O O . VAL A 1 430 ? -24.547 0.78 14.227 1 97.5 430 VAL A O 1
ATOM 3397 N N . PRO A 1 431 ? -23.391 -1.072 14.867 1 96 431 PRO A N 1
ATOM 3398 C CA . PRO A 1 431 ? -24.625 -1.855 14.711 1 96 431 PRO A CA 1
ATOM 3399 C C . PRO A 1 431 ? -25.75 -1.366 15.609 1 96 431 PRO A C 1
ATOM 3401 O O . PRO A 1 431 ? -25.5 -0.845 16.703 1 96 431 PRO A O 1
ATOM 3404 N N . PHE A 1 432 ? -27.016 -1.639 15.188 1 94 432 PHE A N 1
ATOM 3405 C CA . PHE A 1 432 ? -28.188 -1.188 15.93 1 94 432 PHE A CA 1
ATOM 3406 C C . PHE A 1 432 ? -28.281 -1.896 17.281 1 94 432 PHE A C 1
ATOM 3408 O O . PHE A 1 432 ? -28.828 -1.352 18.234 1 94 432 PHE A O 1
ATOM 3415 N N . ASP A 1 433 ? -27.734 -3.045 17.375 1 91.94 433 ASP A N 1
ATOM 3416 C CA . ASP A 1 433 ? -27.812 -3.828 18.609 1 91.94 433 ASP A CA 1
ATOM 3417 C C . ASP A 1 433 ? -26.562 -3.658 19.453 1 91.94 433 ASP A C 1
ATOM 3419 O O . ASP A 1 433 ? -26.328 -4.441 20.375 1 91.94 433 ASP A O 1
ATOM 3423 N N . ALA A 1 434 ? -25.766 -2.686 19.141 1 92.62 434 ALA A N 1
ATOM 3424 C CA . ALA A 1 434 ? -24.578 -2.426 19.938 1 92.62 434 ALA A CA 1
ATOM 3425 C C . ALA A 1 434 ? -24.938 -2.084 21.391 1 92.62 434 ALA A C 1
ATOM 3427 O O . ALA A 1 434 ? -25.906 -1.37 21.641 1 92.62 434 ALA A O 1
ATOM 3428 N N . ARG A 1 435 ? -24.141 -2.514 22.297 1 89 435 ARG A N 1
ATOM 3429 C CA . ARG A 1 435 ? -24.391 -2.303 23.719 1 89 435 ARG A CA 1
ATOM 3430 C C . ARG A 1 435 ? -24.031 -0.878 24.141 1 89 435 ARG A C 1
ATOM 3432 O O . ARG A 1 435 ? -24.594 -0.354 25.109 1 89 435 ARG A O 1
ATOM 3439 N N . SER A 1 436 ? -23.078 -0.341 23.453 1 92.25 436 SER A N 1
ATOM 3440 C CA . SER A 1 436 ? -22.594 1 23.781 1 92.25 436 SER A CA 1
ATOM 3441 C C . SER A 1 436 ? -22.375 1.828 22.516 1 92.25 436 SER A C 1
ATOM 3443 O O . SER A 1 436 ? -22.219 1.276 21.438 1 92.25 436 SER A O 1
ATOM 3445 N N . ASN A 1 437 ? -22.453 3.15 22.781 1 95.31 437 ASN A N 1
ATOM 3446 C CA . ASN A 1 437 ? -22.078 4.07 21.703 1 95.31 437 ASN A CA 1
ATOM 3447 C C . ASN A 1 437 ? -20.609 3.957 21.359 1 95.31 437 ASN A C 1
ATOM 3449 O O . ASN A 1 437 ? -19.828 3.373 22.125 1 95.31 437 ASN A O 1
ATOM 3453 N N . SER A 1 438 ? -20.266 4.453 20.172 1 97.38 438 SER A N 1
ATOM 3454 C CA . SER A 1 438 ? -18.875 4.594 19.766 1 97.38 438 SER A CA 1
ATOM 3455 C C . SER A 1 438 ? -18.5 6.059 19.547 1 97.38 438 SER A C 1
ATOM 3457 O O . SER A 1 438 ? -19.359 6.941 19.672 1 97.38 438 SER A O 1
ATOM 3459 N N . TRP A 1 439 ? -17.312 6.277 19.359 1 98.25 439 TRP A N 1
ATOM 3460 C CA . TRP A 1 439 ? -16.812 7.625 19.109 1 98.25 439 TRP A CA 1
ATOM 3461 C C . TRP A 1 439 ? -15.883 7.648 17.906 1 98.25 439 TRP A C 1
ATOM 3463 O O . TRP A 1 439 ? -15.062 6.746 17.719 1 98.25 439 TRP A O 1
ATOM 3473 N N . ALA A 1 440 ? -16.016 8.648 17.078 1 98.5 440 ALA A N 1
ATOM 3474 C CA . ALA A 1 440 ? -15.117 8.883 15.945 1 98.5 440 ALA A CA 1
ATOM 3475 C C . ALA A 1 440 ? -14.156 10.031 16.234 1 98.5 440 ALA A C 1
ATOM 3477 O O . ALA A 1 440 ? -14.57 11.094 16.688 1 98.5 440 ALA A O 1
ATOM 3478 N N . SER A 1 441 ? -12.93 9.781 16.047 1 98.5 441 SER A N 1
ATOM 3479 C CA . SER A 1 441 ? -11.891 10.789 16.203 1 98.5 441 SER A CA 1
ATOM 3480 C C . SER A 1 441 ? -11.242 11.125 14.867 1 98.5 441 SER A C 1
ATOM 3482 O O . SER A 1 441 ? -10.938 10.227 14.078 1 98.5 441 SER A O 1
ATOM 3484 N N . PHE A 1 442 ? -11.078 12.383 14.562 1 98.25 442 PHE A N 1
ATOM 3485 C CA . PHE A 1 442 ? -10.469 12.867 13.336 1 98.25 442 PHE A CA 1
ATOM 3486 C C . PHE A 1 442 ? -9.141 13.562 13.625 1 98.25 442 PHE A C 1
ATOM 3488 O O . PHE A 1 442 ? -9.125 14.664 14.164 1 98.25 442 PHE A O 1
ATOM 3495 N N . ASP A 1 443 ? -8.016 12.906 13.281 1 97.81 443 ASP A N 1
ATOM 3496 C CA . ASP A 1 443 ? -6.652 13.344 13.531 1 97.81 443 ASP A CA 1
ATOM 3497 C C . ASP A 1 443 ? -6.445 13.68 15.008 1 97.81 443 ASP A C 1
ATOM 3499 O O . ASP A 1 443 ? -5.668 14.57 15.352 1 97.81 443 ASP A O 1
ATOM 3503 N N . GLY A 1 444 ? -7.238 13.109 15.805 1 95.5 444 GLY A N 1
ATOM 3504 C CA . GLY A 1 444 ? -7.117 13.352 17.234 1 95.5 444 GLY A CA 1
ATOM 3505 C C . GLY A 1 444 ? -7.566 14.734 17.641 1 95.5 444 GLY A C 1
ATOM 3506 O O . GLY A 1 444 ? -7.375 15.148 18.797 1 95.5 444 GLY A O 1
ATOM 3507 N N . ARG A 1 445 ? -8.156 15.477 16.844 1 93.06 445 ARG A N 1
ATOM 3508 C CA . ARG A 1 445 ? -8.5 16.859 17.125 1 93.06 445 ARG A CA 1
ATOM 3509 C C . ARG A 1 445 ? -10 17.016 17.375 1 93.06 445 ARG A C 1
ATOM 3511 O O . ARG A 1 445 ? -10.422 17.781 18.25 1 93.06 445 ARG A O 1
ATOM 3518 N N . GLU A 1 446 ? -10.773 16.375 16.531 1 95.5 446 GLU A N 1
ATOM 3519 C CA . GLU A 1 446 ? -12.227 16.391 16.688 1 95.5 446 GLU A CA 1
ATOM 3520 C C . GLU A 1 446 ? -12.75 15.008 17.078 1 95.5 446 GLU A C 1
ATOM 3522 O O . GLU A 1 446 ? -12.344 14 16.5 1 95.5 446 GLU A O 1
ATOM 3527 N N . ARG A 1 447 ? -13.641 14.961 18.031 1 96.94 447 ARG A N 1
ATOM 3528 C CA . ARG A 1 447 ? -14.297 13.727 18.453 1 96.94 447 ARG A CA 1
ATOM 3529 C C . ARG A 1 447 ? -15.812 13.859 18.391 1 96.94 447 ARG A C 1
ATOM 3531 O O . ARG A 1 447 ? -16.375 14.875 18.812 1 96.94 447 ARG A O 1
ATOM 3538 N N . ILE A 1 448 ? -16.391 12.891 17.844 1 98 448 ILE A N 1
ATOM 3539 C CA . ILE A 1 448 ? -17.844 12.898 17.672 1 98 448 ILE A CA 1
ATOM 3540 C C . ILE A 1 448 ? -18.422 11.57 18.156 1 98 448 ILE A C 1
ATOM 3542 O O . ILE A 1 448 ? -17.953 10.5 17.766 1 98 448 ILE A O 1
ATOM 3546 N N . GLU A 1 449 ? -19.406 11.656 18.969 1 98 449 GLU A N 1
ATOM 3547 C CA . GLU A 1 449 ? -20.094 10.453 19.422 1 98 449 GLU A CA 1
ATOM 3548 C C . GLU A 1 449 ? -20.953 9.852 18.328 1 98 449 GLU A C 1
ATOM 3550 O O . GLU A 1 449 ? -21.641 10.578 17.594 1 98 449 GLU A O 1
ATOM 3555 N N . LEU A 1 450 ? -20.875 8.57 18.156 1 98.19 450 LEU A N 1
ATOM 3556 C CA . LEU A 1 450 ? -21.703 7.812 17.234 1 98.19 450 LEU A CA 1
ATOM 3557 C C . LEU A 1 450 ? -22.719 6.949 17.969 1 98.19 450 LEU A C 1
ATOM 3559 O O . LEU A 1 450 ? -22.344 6.156 18.844 1 98.19 450 LEU A O 1
ATOM 3563 N N . PHE A 1 451 ? -23.922 7.082 17.594 1 96.69 451 PHE A N 1
ATOM 3564 C CA . PHE A 1 451 ? -24.984 6.266 18.188 1 96.69 451 PHE A CA 1
ATOM 3565 C C . PHE A 1 451 ? -25.234 5.027 17.328 1 96.69 451 PHE A C 1
ATOM 3567 O O . PHE A 1 451 ? -24.859 4.973 16.172 1 96.69 451 PHE A O 1
ATOM 3574 N N . PRO A 1 452 ? -25.844 3.938 17.969 1 95.75 452 PRO A N 1
ATOM 3575 C CA . PRO A 1 452 ? -26.188 2.768 17.156 1 95.75 452 PRO A CA 1
ATOM 3576 C C . PRO A 1 452 ? -26.953 3.135 15.891 1 95.75 452 PRO A C 1
ATOM 3578 O O . PRO A 1 452 ? -27.922 3.896 15.945 1 95.75 452 PRO A O 1
ATOM 3581 N N . GLY A 1 453 ? -26.453 2.609 14.805 1 95.75 453 GLY A N 1
ATOM 3582 C CA . GLY A 1 453 ? -27.047 2.93 13.516 1 95.75 453 GLY A CA 1
ATOM 3583 C C . GLY A 1 453 ? -26.25 3.971 12.742 1 95.75 453 GLY A C 1
ATOM 3584 O O . GLY A 1 453 ? -26.422 4.098 11.523 1 95.75 453 GLY A O 1
ATOM 3585 N N . ASP A 1 454 ? -25.453 4.773 13.43 1 97.44 454 ASP A N 1
ATOM 3586 C CA . ASP A 1 454 ? -24.609 5.758 12.773 1 97.44 454 ASP A CA 1
ATOM 3587 C C . ASP A 1 454 ? -23.406 5.086 12.109 1 97.44 454 ASP A C 1
ATOM 3589 O O . ASP A 1 454 ? -23.047 3.953 12.445 1 97.44 454 ASP A O 1
ATOM 3593 N N . TYR A 1 455 ? -22.781 5.719 11.141 1 97.12 455 TYR A N 1
ATOM 3594 C CA . TYR A 1 455 ? -21.531 5.234 10.578 1 97.12 455 TYR A CA 1
ATOM 3595 C C . TYR A 1 455 ? -20.688 6.395 10.062 1 97.12 455 TYR A C 1
ATOM 3597 O O . TYR A 1 455 ? -21.156 7.527 9.977 1 97.12 455 TYR A O 1
ATOM 3605 N N . VAL A 1 456 ? -19.391 6.164 9.82 1 98.25 456 VAL A N 1
ATOM 3606 C CA . VAL A 1 456 ? -18.453 7.113 9.227 1 98.25 456 VAL A CA 1
ATOM 3607 C C . VAL A 1 456 ? -18 6.609 7.855 1 98.25 456 VAL A C 1
ATOM 3609 O O . VAL A 1 456 ? -17.625 5.445 7.711 1 98.25 456 VAL A O 1
ATOM 3612 N N . THR A 1 457 ? -18.109 7.457 6.875 1 96.88 457 THR A N 1
ATOM 3613 C CA . THR A 1 457 ? -17.547 7.145 5.566 1 96.88 457 THR A CA 1
ATOM 3614 C C . THR A 1 457 ? -16.141 7.703 5.434 1 96.88 457 THR A C 1
ATOM 3616 O O . THR A 1 457 ? -15.867 8.828 5.855 1 96.88 457 THR A O 1
ATOM 3619 N N . ILE A 1 458 ? -15.266 6.938 4.879 1 97.75 458 ILE A N 1
ATOM 3620 C CA . ILE A 1 458 ? -13.867 7.332 4.711 1 97.75 458 ILE A CA 1
ATOM 3621 C C . ILE A 1 458 ? -13.438 7.082 3.268 1 97.75 458 ILE A C 1
ATOM 3623 O O . ILE A 1 458 ? -13.586 5.973 2.75 1 97.75 458 ILE A O 1
ATOM 3627 N N . SER A 1 459 ? -12.883 8.07 2.617 1 95.06 459 SER A N 1
ATOM 3628 C CA . SER A 1 459 ? -12.352 7.953 1.261 1 95.06 459 SER A CA 1
ATOM 3629 C C . SER A 1 459 ? -11.172 8.891 1.042 1 95.06 459 SER A C 1
ATOM 3631 O O . SER A 1 459 ? -10.922 9.781 1.854 1 95.06 459 SER A O 1
ATOM 3633 N N . ALA A 1 460 ? -10.414 8.586 -0.053 1 93.81 460 ALA A N 1
ATOM 3634 C CA . ALA A 1 460 ? -9.359 9.516 -0.44 1 93.81 460 ALA A CA 1
ATOM 3635 C C . ALA A 1 460 ? -9.93 10.898 -0.722 1 93.81 460 ALA A C 1
ATOM 3637 O O . ALA A 1 460 ? -10.992 11.031 -1.325 1 93.81 460 ALA A O 1
ATOM 3638 N N . SER A 1 461 ? -9.219 11.883 -0.279 1 93.12 461 SER A N 1
ATOM 3639 C CA . SER A 1 461 ? -9.648 13.266 -0.47 1 93.12 461 SER A CA 1
ATOM 3640 C C . SER A 1 461 ? -9.156 13.82 -1.805 1 93.12 461 SER A C 1
ATOM 3642 O O . SER A 1 461 ? -8.102 13.414 -2.299 1 93.12 461 SER A O 1
ATOM 3644 N N . ARG A 1 462 ? -9.898 14.742 -2.338 1 87.25 462 ARG A N 1
ATOM 3645 C CA . ARG A 1 462 ? -9.461 15.461 -3.529 1 87.25 462 ARG A CA 1
ATOM 3646 C C . ARG A 1 462 ? -8.492 16.578 -3.168 1 87.25 462 ARG A C 1
ATOM 3648 O O . ARG A 1 462 ? -7.891 17.188 -4.051 1 87.25 462 ARG A O 1
ATOM 3655 N N . TYR A 1 463 ? -8.336 16.797 -1.837 1 90.44 463 TYR A N 1
ATOM 3656 C CA . TYR A 1 463 ? -7.488 17.875 -1.357 1 90.44 463 TYR A CA 1
ATOM 3657 C C . TYR A 1 463 ? -6.254 17.328 -0.654 1 90.44 463 TYR A C 1
ATOM 3659 O O . TYR A 1 463 ? -6.191 17.297 0.577 1 90.44 463 TYR A O 1
ATOM 3667 N N . PRO A 1 464 ? -5.254 16.984 -1.431 1 93.56 464 PRO A N 1
ATOM 3668 C CA . PRO A 1 464 ? -4.023 16.516 -0.79 1 93.56 464 PRO A CA 1
ATOM 3669 C C . PRO A 1 464 ? -3.305 17.625 -0.019 1 93.56 464 PRO A C 1
ATOM 3671 O O . PRO A 1 464 ? -3.625 18.812 -0.184 1 93.56 464 PRO A O 1
ATOM 3674 N N . PHE A 1 465 ? -2.49 17.234 0.852 1 95.94 465 PHE A N 1
ATOM 3675 C CA . PHE A 1 465 ? -1.688 18.172 1.628 1 95.94 465 PHE A CA 1
ATOM 3676 C C . PHE A 1 465 ? -0.378 18.484 0.913 1 95.94 465 PHE A C 1
ATOM 3678 O O . PHE A 1 465 ? 0.372 17.562 0.555 1 95.94 465 PHE A O 1
ATOM 3685 N N . ALA A 1 466 ? -0.032 19.734 0.759 1 93.94 466 ALA A N 1
ATOM 3686 C CA . ALA A 1 466 ? 1.159 20.156 0.027 1 93.94 466 ALA A CA 1
ATOM 3687 C C . ALA A 1 466 ? 2.336 20.359 0.973 1 93.94 466 ALA A C 1
ATOM 3689 O O . ALA A 1 466 ? 2.51 21.453 1.519 1 93.94 466 ALA A O 1
ATOM 3690 N N . ASN A 1 467 ? 3.146 19.391 1.018 1 94.81 467 ASN A N 1
ATOM 3691 C CA . ASN A 1 467 ? 4.309 19.422 1.899 1 94.81 467 ASN A CA 1
ATOM 3692 C C . ASN A 1 467 ? 5.574 19.828 1.146 1 94.81 467 ASN A C 1
ATOM 3694 O O . ASN A 1 467 ? 5.973 19.156 0.196 1 94.81 467 ASN A O 1
ATOM 3698 N N . VAL A 1 468 ? 6.199 20.906 1.565 1 93.94 468 VAL A N 1
ATOM 3699 C CA . VAL A 1 468 ? 7.441 21.344 0.935 1 93.94 468 VAL A CA 1
ATOM 3700 C C . VAL A 1 468 ? 8.594 20.453 1.378 1 93.94 468 VAL A C 1
ATOM 3702 O O . VAL A 1 468 ? 8.75 20.172 2.568 1 93.94 468 VAL A O 1
ATOM 3705 N N . MET A 1 469 ? 9.344 20.047 0.396 1 91.62 469 MET A N 1
ATOM 3706 C CA . MET A 1 469 ? 10.461 19.141 0.657 1 91.62 469 MET A CA 1
ATOM 3707 C C . MET A 1 469 ? 11.789 19.797 0.304 1 91.62 469 MET A C 1
ATOM 3709 O O . MET A 1 469 ? 11.844 20.672 -0.564 1 91.62 469 MET A O 1
ATOM 3713 N N . PRO A 1 470 ? 12.828 19.375 1.062 1 86.94 470 PRO A N 1
ATOM 3714 C CA . PRO A 1 470 ? 14.141 19.828 0.622 1 86.94 470 PRO A CA 1
ATOM 3715 C C . PRO A 1 470 ? 14.5 19.344 -0.783 1 86.94 470 PRO A C 1
ATOM 3717 O O . PRO A 1 470 ? 14.008 18.312 -1.223 1 86.94 470 PRO A O 1
ATOM 3720 N N . PRO A 1 471 ? 15.266 20.172 -1.517 1 73.38 471 PRO A N 1
ATOM 3721 C CA . PRO A 1 471 ? 15.648 19.766 -2.871 1 73.38 471 PRO A CA 1
ATOM 3722 C C . PRO A 1 471 ? 16.453 18.469 -2.891 1 73.38 471 PRO A C 1
ATOM 3724 O O . PRO A 1 471 ? 17.234 18.219 -1.973 1 73.38 471 PRO A O 1
ATOM 3727 N N . GLY A 1 472 ? 16.406 17.609 -4.016 1 61.16 472 GLY A N 1
ATOM 3728 C CA . GLY A 1 472 ? 17.219 16.438 -4.305 1 61.16 472 GLY A CA 1
ATOM 3729 C C . GLY A 1 472 ? 16.812 15.211 -3.5 1 61.16 472 GLY A C 1
ATOM 3730 O O . GLY A 1 472 ? 17.234 14.094 -3.812 1 61.16 472 GLY A O 1
ATOM 3731 N N . ARG A 1 473 ? 16.297 15.32 -2.273 1 55.56 473 ARG A N 1
ATOM 3732 C CA . ARG A 1 473 ? 16.375 14.227 -1.305 1 55.56 473 ARG A CA 1
ATOM 3733 C C . ARG A 1 473 ? 15.016 13.578 -1.104 1 55.56 473 ARG A C 1
ATOM 3735 O O . ARG A 1 473 ? 14.516 13.508 0.022 1 55.56 473 ARG A O 1
ATOM 3742 N N . ARG A 1 474 ? 14.195 13.109 -2.068 1 55.31 474 ARG A N 1
ATOM 3743 C CA . ARG A 1 474 ? 12.82 12.75 -1.714 1 55.31 474 ARG A CA 1
ATOM 3744 C C . ARG A 1 474 ? 12.789 11.453 -0.902 1 55.31 474 ARG A C 1
ATOM 3746 O O . ARG A 1 474 ? 12.312 11.445 0.234 1 55.31 474 ARG A O 1
ATOM 3753 N N . SER A 1 475 ? 13.203 10.219 -1.483 1 53.81 475 SER A N 1
ATOM 3754 C CA . SER A 1 475 ? 13.102 8.93 -0.816 1 53.81 475 SER A CA 1
ATOM 3755 C C . SER A 1 475 ? 14.062 8.836 0.364 1 53.81 475 SER A C 1
ATOM 3757 O O . SER A 1 475 ? 13.734 8.25 1.396 1 53.81 475 SER A O 1
ATOM 3759 N N . GLU A 1 476 ? 15.078 9.625 0.212 1 56.94 476 GLU A N 1
ATOM 3760 C CA . GLU A 1 476 ? 16.125 9.609 1.233 1 56.94 476 GLU A CA 1
ATOM 3761 C C . GLU A 1 476 ? 15.609 10.18 2.553 1 56.94 476 GLU A C 1
ATOM 3763 O O . GLU A 1 476 ? 15.953 9.688 3.627 1 56.94 476 GLU A O 1
ATOM 3768 N N . ASP A 1 477 ? 14.672 10.969 2.303 1 72.06 477 ASP A N 1
ATOM 3769 C CA . ASP A 1 477 ? 14.219 11.703 3.486 1 72.06 477 ASP A CA 1
ATOM 3770 C C . ASP A 1 477 ? 13.312 10.828 4.355 1 72.06 477 ASP A C 1
ATOM 3772 O O . ASP A 1 477 ? 13.453 10.812 5.582 1 72.06 477 ASP A O 1
ATOM 3776 N N . TRP A 1 478 ? 12.602 9.953 3.799 1 78.44 478 TRP A N 1
ATOM 3777 C CA . TRP A 1 478 ? 11.68 9.148 4.598 1 78.44 478 TRP A CA 1
ATOM 3778 C C . TRP A 1 478 ? 12.414 8.039 5.34 1 78.44 478 TRP A C 1
ATOM 3780 O O . TRP A 1 478 ? 12.164 7.793 6.52 1 78.44 478 TRP A O 1
ATOM 3790 N N . VAL A 1 479 ? 13.352 7.594 4.734 1 75.5 479 VAL A N 1
ATOM 3791 C CA . VAL A 1 479 ? 14.156 6.52 5.309 1 75.5 479 VAL A CA 1
ATOM 3792 C C . VAL A 1 479 ? 14.953 7.047 6.5 1 75.5 479 VAL A C 1
ATOM 3794 O O . VAL A 1 479 ? 15.055 6.379 7.531 1 75.5 479 VAL A O 1
ATOM 3797 N N . ASN A 1 480 ? 15.453 8.141 6.297 1 77.75 480 ASN A N 1
ATOM 3798 C CA . ASN A 1 480 ? 16.188 8.75 7.395 1 77.75 480 ASN A CA 1
ATOM 3799 C C . ASN A 1 480 ? 15.297 9.008 8.602 1 77.75 480 ASN A C 1
ATOM 3801 O O . ASN A 1 480 ? 15.727 8.844 9.75 1 77.75 480 ASN A O 1
ATOM 3805 N N . SER A 1 481 ? 14.102 9.391 8.273 1 82.19 481 SER A N 1
ATOM 3806 C CA . SER A 1 481 ? 13.156 9.656 9.352 1 82.19 481 SER A CA 1
ATOM 3807 C C . SER A 1 481 ? 12.828 8.383 10.117 1 82.19 481 SER A C 1
ATOM 3809 O O . SER A 1 481 ? 12.719 8.398 11.344 1 82.19 481 SER A O 1
ATOM 3811 N N . ILE A 1 482 ? 12.695 7.34 9.43 1 79.25 482 ILE A N 1
ATOM 3812 C CA . ILE A 1 482 ? 12.391 6.062 10.07 1 79.25 482 ILE A CA 1
ATOM 3813 C C . ILE A 1 482 ? 13.562 5.637 10.945 1 79.25 482 ILE A C 1
ATOM 3815 O O . ILE A 1 482 ? 13.367 5.191 12.078 1 79.25 482 ILE A O 1
ATOM 3819 N N . SER A 1 483 ? 14.727 5.762 10.367 1 74.06 483 SER A N 1
ATOM 3820 C CA . SER A 1 483 ? 15.93 5.355 11.086 1 74.06 483 SER A CA 1
ATOM 3821 C C . SER A 1 483 ? 16.094 6.145 12.383 1 74.06 483 SER A C 1
ATOM 3823 O O . SER A 1 483 ? 16.438 5.578 13.422 1 74.06 483 SER A O 1
ATOM 3825 N N . ARG A 1 484 ? 15.844 7.309 12.305 1 73.81 484 ARG A N 1
ATOM 3826 C CA . ARG A 1 484 ? 15.992 8.188 13.469 1 73.81 484 ARG A CA 1
ATOM 3827 C C . ARG A 1 484 ? 14.945 7.875 14.531 1 73.81 484 ARG A C 1
ATOM 3829 O O . ARG A 1 484 ? 15.25 7.844 15.719 1 73.81 484 ARG A O 1
ATOM 3836 N N . THR A 1 485 ? 13.758 7.637 14.047 1 65.38 485 THR A N 1
ATOM 3837 C CA . THR A 1 485 ? 12.641 7.5 14.977 1 65.38 485 THR A CA 1
ATOM 3838 C C . THR A 1 485 ? 12.594 6.094 15.562 1 65.38 485 THR A C 1
ATOM 3840 O O . THR A 1 485 ? 12.242 5.914 16.734 1 65.38 485 THR A O 1
ATOM 3843 N N . LEU A 1 486 ? 12.953 5.141 14.734 1 63.75 486 LEU A N 1
ATOM 3844 C CA . LEU A 1 486 ? 12.797 3.766 15.195 1 63.75 486 LEU A CA 1
ATOM 3845 C C . LEU A 1 486 ? 14.141 3.189 15.641 1 63.75 486 LEU A C 1
ATOM 3847 O O . LEU A 1 486 ? 14.211 2.037 16.078 1 63.75 486 LEU A O 1
ATOM 3851 N N . GLN A 1 487 ? 15.07 4.098 15.867 1 59.69 487 GLN A N 1
ATOM 3852 C CA . GLN A 1 487 ? 16.422 3.684 16.266 1 59.69 487 GLN A CA 1
ATOM 3853 C C . GLN A 1 487 ? 16.812 2.387 15.562 1 59.69 487 GLN A C 1
ATOM 3855 O O . GLN A 1 487 ? 17.375 1.482 16.188 1 59.69 487 GLN A O 1
ATOM 3860 N N . TRP A 1 488 ? 16.281 2.092 14.453 1 55.28 488 TRP A N 1
ATOM 3861 C CA . TRP A 1 488 ? 16.531 0.857 13.719 1 55.28 488 TRP A CA 1
ATOM 3862 C C . TRP A 1 488 ? 18.031 0.613 13.562 1 55.28 488 TRP A C 1
ATOM 3864 O O . TRP A 1 488 ? 18.484 -0.534 13.578 1 55.28 488 TRP A O 1
ATOM 3874 N N . ASN A 1 489 ? 18.891 1.582 13.312 1 51.44 489 ASN A N 1
ATOM 3875 C CA . ASN A 1 489 ? 20.281 1.369 12.945 1 51.44 489 ASN A CA 1
ATOM 3876 C C . ASN A 1 489 ? 21.203 1.418 14.172 1 51.44 489 ASN A C 1
ATOM 3878 O O . ASN A 1 489 ? 22.406 1.639 14.039 1 51.44 489 ASN A O 1
ATOM 3882 N N . SER A 1 490 ? 20.562 1.345 15.336 1 47.19 490 SER A N 1
ATOM 3883 C CA . SER A 1 490 ? 21.609 1.457 16.344 1 47.19 490 SER A CA 1
ATOM 3884 C C . SER A 1 490 ? 22.547 0.252 16.312 1 47.19 490 SER A C 1
ATOM 3886 O O . SER A 1 490 ? 22.109 -0.881 16.531 1 47.19 490 SER A O 1
ATOM 3888 N N . ARG A 1 491 ? 23.422 0.318 15.312 1 42.28 491 ARG A N 1
ATOM 3889 C CA . ARG A 1 491 ? 24.5 -0.646 15.07 1 42.28 491 ARG A CA 1
ATOM 3890 C C . ARG A 1 491 ? 25.156 -1.074 16.375 1 42.28 491 ARG A C 1
ATOM 3892 O O . ARG A 1 491 ? 26.078 -0.42 16.859 1 42.28 491 ARG A O 1
ATOM 3899 N N . GLN A 1 492 ? 24.547 -1.347 17.375 1 43 492 GLN A N 1
ATOM 3900 C CA . GLN A 1 492 ? 25.469 -2.01 18.281 1 43 492 GLN A CA 1
ATOM 3901 C C . GLN A 1 492 ? 25.906 -3.369 17.719 1 43 492 GLN A C 1
ATOM 3903 O O . GLN A 1 492 ? 25.109 -4.316 17.719 1 43 492 GLN A O 1
ATOM 3908 N N . ARG A 1 493 ? 26.672 -3.32 16.625 1 44.53 493 ARG A N 1
ATOM 3909 C CA . ARG A 1 493 ? 27.188 -4.566 16.062 1 44.53 493 ARG A CA 1
ATOM 3910 C C . ARG A 1 493 ? 27.812 -5.438 17.156 1 44.53 493 ARG A C 1
ATOM 3912 O O . ARG A 1 493 ? 28.609 -4.957 17.969 1 44.53 493 ARG A O 1
ATOM 3919 N N . GLN A 1 494 ? 27.219 -6.523 17.328 1 41.78 494 GLN A N 1
ATOM 3920 C CA . GLN A 1 494 ? 27.938 -7.473 18.172 1 41.78 494 GLN A CA 1
ATOM 3921 C C . GLN A 1 494 ? 29.344 -7.75 17.625 1 41.78 494 GLN A C 1
ATOM 3923 O O . GLN A 1 494 ? 29.5 -8.008 16.438 1 41.78 494 GLN A O 1
ATOM 3928 N N . LYS A 1 495 ? 30.297 -7.316 18.172 1 40.56 495 LYS A N 1
ATOM 3929 C CA . LYS A 1 495 ? 31.703 -7.535 17.828 1 40.56 495 LYS A CA 1
ATOM 3930 C C . LYS A 1 495 ? 31.969 -9 17.484 1 40.56 495 LYS A C 1
ATOM 3932 O O . LYS A 1 495 ? 31.469 -9.898 18.172 1 40.56 495 LYS A O 1
ATOM 3937 N N . ALA A 1 496 ? 32.344 -9.195 16.266 1 43.28 496 ALA A N 1
ATOM 3938 C CA . ALA A 1 496 ? 32.781 -10.508 15.836 1 43.28 496 ALA A CA 1
ATOM 3939 C C . ALA A 1 496 ? 33.656 -11.18 16.922 1 43.28 496 ALA A C 1
ATOM 3941 O O . ALA A 1 496 ? 34.375 -10.508 17.641 1 43.28 496 ALA A O 1
ATOM 3942 N N . PHE A 1 497 ? 33.375 -12.336 17.266 1 38.53 497 PHE A N 1
ATOM 3943 C CA . PHE A 1 497 ? 34.219 -13.078 18.188 1 38.53 497 PHE A CA 1
ATOM 3944 C C . PHE A 1 497 ? 35.656 -13.055 17.75 1 38.53 497 PHE A C 1
ATOM 3946 O O . PHE A 1 497 ? 35.969 -13.477 16.625 1 38.53 497 PHE A O 1
ATOM 3953 N N . HIS A 1 498 ? 36.344 -12.102 18.078 1 40.06 498 HIS A N 1
ATOM 3954 C CA . HIS A 1 498 ? 37.781 -12.242 17.875 1 40.06 498 HIS A CA 1
ATOM 3955 C C . HIS A 1 498 ? 38.312 -13.578 18.422 1 40.06 498 HIS A C 1
ATOM 3957 O O . HIS A 1 498 ? 38.031 -13.922 19.578 1 40.06 498 HIS A O 1
ATOM 3963 N N . GLU A 1 499 ? 38.469 -14.508 17.578 1 37.56 499 GLU A N 1
ATOM 3964 C CA . GLU A 1 499 ? 39.188 -15.695 18.047 1 37.56 499 GLU A CA 1
ATOM 3965 C C . GLU A 1 499 ? 40.406 -15.32 18.891 1 37.56 499 GLU A C 1
ATOM 3967 O O . GLU A 1 499 ? 41.188 -14.438 18.516 1 37.56 499 GLU A O 1
ATOM 3972 N N . TRP A 1 500 ? 40.438 -15.477 20.141 1 35.19 500 TRP A N 1
ATOM 3973 C CA . TRP A 1 500 ? 41.594 -15.375 21.047 1 35.19 500 TRP A CA 1
ATOM 3974 C C . TRP A 1 500 ? 42.812 -16.031 20.422 1 35.19 500 TRP A C 1
ATOM 3976 O O . TRP A 1 500 ? 42.781 -17.203 20.047 1 35.19 500 TRP A O 1
ATOM 3986 N N . ASP A 1 501 ? 43.594 -15.32 19.734 1 38.84 501 ASP A N 1
ATOM 3987 C CA . ASP A 1 501 ? 44.906 -15.828 19.406 1 38.84 501 ASP A CA 1
ATOM 3988 C C . ASP A 1 501 ? 45.562 -16.469 20.641 1 38.84 501 ASP A C 1
ATOM 3990 O O . ASP A 1 501 ? 45.719 -15.836 21.672 1 38.84 501 ASP A O 1
ATOM 3994 N N . GLY A 1 502 ? 45.406 -17.734 20.844 1 36.41 502 GLY A N 1
ATOM 3995 C CA . GLY A 1 502 ? 46.188 -18.5 21.812 1 36.41 502 GLY A CA 1
ATOM 3996 C C . GLY A 1 502 ? 47.656 -18.109 21.812 1 36.41 502 GLY A C 1
ATOM 3997 O O . GLY A 1 502 ? 48.281 -18.031 20.766 1 36.41 502 GLY A O 1
ATOM 3998 N N . GLU A 1 503 ? 48.062 -17.266 22.672 1 34.41 503 GLU A N 1
ATOM 3999 C CA . GLU A 1 503 ? 49.469 -17.047 22.984 1 34.41 503 GLU A CA 1
ATOM 4000 C C . GLU A 1 503 ? 50.25 -18.375 22.984 1 34.41 503 GLU A C 1
ATOM 4002 O O . GLU A 1 503 ? 49.938 -19.266 23.781 1 34.41 503 GLU A O 1
ATOM 4007 N N . LYS A 1 504 ? 50.781 -18.812 21.875 1 35.69 504 LYS A N 1
ATOM 4008 C CA . LYS A 1 504 ? 51.844 -19.797 21.922 1 35.69 504 LYS A CA 1
ATOM 4009 C C . LYS A 1 504 ? 52.875 -19.438 23 1 35.69 504 LYS A C 1
ATOM 4011 O O . LYS A 1 504 ? 53.5 -18.391 22.922 1 35.69 504 LYS A O 1
ATOM 4016 N N . THR A 1 505 ? 52.625 -19.844 24.188 1 34.31 505 THR A N 1
ATOM 4017 C CA . THR A 1 505 ? 53.656 -19.875 25.219 1 34.31 505 THR A CA 1
ATOM 4018 C C . THR A 1 505 ? 54.969 -20.484 24.672 1 34.31 505 THR A C 1
ATOM 4020 O O . THR A 1 505 ? 55 -21.656 24.281 1 34.31 505 THR A O 1
ATOM 4023 N N . VAL A 1 506 ? 55.781 -19.75 23.984 1 34.06 506 VAL A N 1
ATOM 4024 C CA . VAL A 1 506 ? 57.156 -20.141 23.703 1 34.06 506 VAL A CA 1
ATOM 4025 C C . VAL A 1 506 ? 57.781 -20.75 24.953 1 34.06 506 VAL A C 1
ATOM 4027 O O . VAL A 1 506 ? 57.906 -20.094 25.984 1 34.06 506 VAL A O 1
ATOM 4030 N N . LYS A 1 507 ? 57.656 -22.062 25.094 1 35.09 507 LYS A N 1
ATOM 4031 C CA . LYS A 1 507 ? 58.406 -22.859 26.047 1 35.09 507 LYS A CA 1
ATOM 4032 C C . LYS A 1 507 ? 59.906 -22.5 25.984 1 35.09 507 LYS A C 1
ATOM 4034 O O . LYS A 1 507 ? 60.562 -22.656 24.953 1 35.09 507 LYS A O 1
ATOM 4039 N N . GLU A 1 508 ? 60.312 -21.453 26.656 1 31.2 508 GLU A N 1
ATOM 4040 C CA . GLU A 1 508 ? 61.719 -21.203 26.938 1 31.2 508 GLU A CA 1
ATOM 4041 C C . GLU A 1 508 ? 62.438 -22.484 27.328 1 31.2 508 GLU A C 1
ATOM 4043 O O . GLU A 1 508 ? 61.938 -23.266 28.156 1 31.2 508 GLU A O 1
ATOM 4048 N N . ALA A 1 509 ? 63.25 -23.125 26.453 1 36.53 509 ALA A N 1
ATOM 4049 C CA . ALA A 1 509 ? 64.188 -24.234 26.672 1 36.53 509 ALA A CA 1
ATOM 4050 C C . ALA A 1 509 ? 64.875 -24.109 28.047 1 36.53 509 ALA A C 1
ATOM 4052 O O . ALA A 1 509 ? 65.188 -23.016 28.484 1 36.53 509 ALA A O 1
ATOM 4053 N N . PRO A 1 510 ? 64.625 -25.141 28.875 1 34.31 510 PRO A N 1
ATOM 4054 C CA . PRO A 1 510 ? 65.375 -25.219 30.172 1 34.31 510 PRO A CA 1
ATOM 4055 C C . PRO A 1 510 ? 66.812 -24.859 30.062 1 34.31 510 PRO A C 1
ATOM 4057 O O . PRO A 1 510 ? 67.438 -25 28.984 1 34.31 510 PRO A O 1
ATOM 4060 N N . ASN A 1 511 ? 67.188 -23.656 30.656 1 28.48 511 ASN A N 1
ATOM 4061 C CA . ASN A 1 511 ? 68.625 -23.516 30.953 1 28.48 511 ASN A CA 1
ATOM 4062 C C . ASN A 1 511 ? 69.188 -24.828 31.5 1 28.48 511 ASN A C 1
ATOM 4064 O O . ASN A 1 511 ? 68.688 -25.359 32.5 1 28.48 511 ASN A O 1
ATOM 4068 N N . LYS A 1 512 ? 69.75 -25.656 30.672 1 24.95 512 LYS A N 1
ATOM 4069 C CA . LYS A 1 512 ? 70.75 -26.641 31.016 1 24.95 512 LYS A CA 1
ATOM 4070 C C . LYS A 1 512 ? 71.75 -26.078 32 1 24.95 512 LYS A C 1
ATOM 4072 O O . LYS A 1 512 ? 72.562 -25.188 31.672 1 24.95 512 LYS A O 1
ATOM 4077 N N . GLY A 1 513 ? 71.25 -25.531 33.281 1 21.42 513 GLY A N 1
ATOM 4078 C CA . GLY A 1 513 ? 71.938 -26.141 34.375 1 21.42 513 GLY A CA 1
ATOM 4079 C C . GLY A 1 513 ? 71.562 -27.578 34.656 1 21.42 513 GLY A C 1
ATOM 4080 O O . GLY A 1 513 ? 70.438 -27.969 34.344 1 21.42 513 GLY A O 1
ATOM 4081 N N . MET B 1 1 ? -15.633 95.812 34.406 1 17.53 1 MET B N 1
ATOM 4082 C CA . MET B 1 1 ? -14.977 96.375 33.188 1 17.53 1 MET B CA 1
ATOM 4083 C C . MET B 1 1 ? -15.305 95.5 31.984 1 17.53 1 MET B C 1
ATOM 4085 O O . MET B 1 1 ? -15.5 94.25 32.125 1 17.53 1 MET B O 1
ATOM 4089 N N . SER B 1 2 ? -15.422 95.938 30.562 1 16.55 2 SER B N 1
ATOM 4090 C CA . SER B 1 2 ? -16.328 96 29.422 1 16.55 2 SER B CA 1
ATOM 4091 C C . SER B 1 2 ? -15.961 95 28.359 1 16.55 2 SER B C 1
ATOM 4093 O O . SER B 1 2 ? -16.719 94.75 27.406 1 16.55 2 SER B O 1
ATOM 4095 N N . SER B 1 3 ? -14.773 94.25 28.219 1 18.27 3 SER B N 1
ATOM 4096 C CA . SER B 1 3 ? -14.07 94.5 26.969 1 18.27 3 SER B CA 1
ATOM 4097 C C . SER B 1 3 ? -14.484 93.5 25.891 1 18.27 3 SER B C 1
ATOM 4099 O O . SER B 1 3 ? -14.297 92.312 26.047 1 18.27 3 SER B O 1
ATOM 4101 N N . SER B 1 4 ? -15.422 93.688 24.859 1 17.61 4 SER B N 1
ATOM 4102 C CA . SER B 1 4 ? -16.406 93 24 1 17.61 4 SER B CA 1
ATOM 4103 C C . SER B 1 4 ? -15.758 92.5 22.719 1 17.61 4 SER B C 1
ATOM 4105 O O . SER B 1 4 ? -15.781 93.188 21.688 1 17.61 4 SER B O 1
ATOM 4107 N N . ARG B 1 5 ? -14.57 91.812 22.703 1 18.48 5 ARG B N 1
ATOM 4108 C CA . ARG B 1 5 ? -13.711 91.875 21.531 1 18.48 5 ARG B CA 1
ATOM 4109 C C . ARG B 1 5 ? -14.32 91.125 20.359 1 18.48 5 ARG B C 1
ATOM 4111 O O . ARG B 1 5 ? -14.461 89.938 20.422 1 18.48 5 ARG B O 1
ATOM 4118 N N . ASP B 1 6 ? -15.156 91.625 19.438 1 16.28 6 ASP B N 1
ATOM 4119 C CA . ASP B 1 6 ? -16.219 91.188 18.531 1 16.28 6 ASP B CA 1
ATOM 4120 C C . ASP B 1 6 ? -15.617 90.562 17.266 1 16.28 6 ASP B C 1
ATOM 4122 O O . ASP B 1 6 ? -16.312 89.812 16.547 1 16.28 6 ASP B O 1
ATOM 4126 N N . ALA B 1 7 ? -14.273 90.625 16.797 1 18.27 7 ALA B N 1
ATOM 4127 C CA . ALA B 1 7 ? -14.188 91.125 15.438 1 18.27 7 ALA B CA 1
ATOM 4128 C C . ALA B 1 7 ? -14.375 90 14.414 1 18.27 7 ALA B C 1
ATOM 4130 O O . ALA B 1 7 ? -13.664 89 14.445 1 18.27 7 ALA B O 1
ATOM 4131 N N . PRO B 1 8 ? -15.406 89.875 13.539 1 17.92 8 PRO B N 1
ATOM 4132 C CA . PRO B 1 8 ? -16.141 88.812 12.828 1 17.92 8 PRO B CA 1
ATOM 4133 C C . PRO B 1 8 ? -15.43 88.312 11.57 1 17.92 8 PRO B C 1
ATOM 4135 O O . PRO B 1 8 ? -15.266 87.125 11.375 1 17.92 8 PRO B O 1
ATOM 4138 N N . GLN B 1 9 ? -15.172 89.188 10.492 1 16.14 9 GLN B N 1
ATOM 4139 C CA . GLN B 1 9 ? -16 89.062 9.297 1 16.14 9 GLN B CA 1
ATOM 4140 C C . GLN B 1 9 ? -15.312 88.25 8.203 1 16.14 9 GLN B C 1
ATOM 4142 O O . GLN B 1 9 ? -15.938 87.438 7.562 1 16.14 9 GLN B O 1
ATOM 4147 N N . VAL B 1 10 ? -14.031 88.562 7.66 1 16.39 10 VAL B N 1
ATOM 4148 C CA . VAL B 1 10 ? -13.945 89 6.262 1 16.39 10 VAL B CA 1
ATOM 4149 C C . VAL B 1 10 ? -13.734 87.75 5.371 1 16.39 10 VAL B C 1
ATOM 4151 O O . VAL B 1 10 ? -12.844 86.938 5.633 1 16.39 10 VAL B O 1
ATOM 4154 N N . SER B 1 11 ? -14.617 87.375 4.328 1 16.81 11 SER B N 1
ATOM 4155 C CA . SER B 1 11 ? -15.188 86.438 3.375 1 16.81 11 SER B CA 1
ATOM 4156 C C . SER B 1 11 ? -14.289 86.25 2.156 1 16.81 11 SER B C 1
ATOM 4158 O O . SER B 1 11 ? -14.648 85.562 1.212 1 16.81 11 SER B O 1
ATOM 4160 N N . ARG B 1 12 ? -13.062 86.812 2.129 1 16.03 12 ARG B N 1
ATOM 4161 C CA . ARG B 1 12 ? -12.781 87.25 0.769 1 16.03 12 ARG B CA 1
ATOM 4162 C C . ARG B 1 12 ? -12.727 86.062 -0.193 1 16.03 12 ARG B C 1
ATOM 4164 O O . ARG B 1 12 ? -12.5 84.938 0.224 1 16.03 12 ARG B O 1
ATOM 4171 N N . ARG B 1 13 ? -12.562 86.25 -1.551 1 16.56 13 ARG B N 1
ATOM 4172 C CA . ARG B 1 13 ? -13.07 86.125 -2.908 1 16.56 13 ARG B CA 1
ATOM 4173 C C . ARG B 1 13 ? -12.266 85.062 -3.668 1 16.56 13 ARG B C 1
ATOM 4175 O O . ARG B 1 13 ? -12.781 84.438 -4.59 1 16.56 13 ARG B O 1
ATOM 4182 N N . ILE B 1 14 ? -10.938 84.688 -3.375 1 16.94 14 ILE B N 1
ATOM 4183 C CA . ILE B 1 14 ? -10.109 84.812 -4.566 1 16.94 14 ILE B CA 1
ATOM 4184 C C . ILE B 1 14 ? -10.344 83.625 -5.488 1 16.94 14 ILE B C 1
ATOM 4186 O O . ILE B 1 14 ? -10.336 82.5 -5.043 1 16.94 14 ILE B O 1
ATOM 4190 N N . SER B 1 15 ? -10.523 83.812 -6.805 1 17.25 15 SER B N 1
ATOM 4191 C CA . SER B 1 15 ? -11.133 83.312 -8.047 1 17.25 15 SER B CA 1
ATOM 4192 C C . SER B 1 15 ? -10.266 82.25 -8.727 1 17.25 15 SER B C 1
ATOM 4194 O O . SER B 1 15 ? -10.641 81.688 -9.758 1 17.25 15 SER B O 1
ATOM 4196 N N . GLU B 1 16 ? -9.07 81.938 -8.219 1 17.77 16 GLU B N 1
ATOM 4197 C CA . GLU B 1 16 ? -8.117 81.688 -9.305 1 17.77 16 GLU B CA 1
ATOM 4198 C C . GLU B 1 16 ? -8.492 80.438 -10.125 1 17.77 16 GLU B C 1
ATOM 4200 O O . GLU B 1 16 ? -8.766 79.375 -9.562 1 17.77 16 GLU B O 1
ATOM 4205 N N . VAL B 1 17 ? -8.68 80.562 -11.375 1 17.69 17 VAL B N 1
ATOM 4206 C CA . VAL B 1 17 ? -9.336 79.938 -12.531 1 17.69 17 VAL B CA 1
ATOM 4207 C C . VAL B 1 17 ? -8.633 78.625 -12.922 1 17.69 17 VAL B C 1
ATOM 4209 O O . VAL B 1 17 ? -9.273 77.625 -13.062 1 17.69 17 VAL B O 1
ATOM 4212 N N . LEU B 1 18 ? -7.371 78.625 -13.586 1 16.95 18 LEU B N 1
ATOM 4213 C CA . LEU B 1 18 ? -7.465 78.312 -15.008 1 16.95 18 LEU B CA 1
ATOM 4214 C C . LEU B 1 18 ? -7.363 76.812 -15.25 1 16.95 18 LEU B C 1
ATOM 4216 O O . LEU B 1 18 ? -8.227 76.25 -15.906 1 16.95 18 LEU B O 1
ATOM 4220 N N . PRO B 1 19 ? -6.133 76.188 -15.859 1 19.09 19 PRO B N 1
ATOM 4221 C CA . PRO B 1 19 ? -5.98 75.625 -17.203 1 19.09 19 PRO B CA 1
ATOM 4222 C C . PRO B 1 19 ? -6.094 74.125 -17.25 1 19.09 19 PRO B C 1
ATOM 4224 O O . PRO B 1 19 ? -5.891 73.438 -16.234 1 19.09 19 PRO B O 1
ATOM 4227 N N . ASP B 1 20 ? -6.422 73.438 -18.469 1 18.28 20 ASP B N 1
ATOM 4228 C CA . ASP B 1 20 ? -7.113 72.312 -19.016 1 18.28 20 ASP B CA 1
ATOM 4229 C C . ASP B 1 20 ? -6.195 71.062 -19.047 1 18.28 20 ASP B C 1
ATOM 4231 O O . ASP B 1 20 ? -6.652 69.938 -18.875 1 18.28 20 ASP B O 1
ATOM 4235 N N . ASP B 1 21 ? -4.895 71.125 -19.391 1 19.36 21 ASP B N 1
ATOM 4236 C CA . ASP B 1 21 ? -4.391 70.312 -20.484 1 19.36 21 ASP B CA 1
ATOM 4237 C C . ASP B 1 21 ? -4.016 68.875 -19.984 1 19.36 21 ASP B C 1
ATOM 4239 O O . ASP B 1 21 ? -2.947 68.688 -19.391 1 19.36 21 ASP B O 1
ATOM 4243 N N . ARG B 1 22 ? -4.785 68.062 -19.484 1 19.44 22 ARG B N 1
ATOM 4244 C CA . ARG B 1 22 ? -4.375 66.875 -18.734 1 19.44 22 ARG B CA 1
ATOM 4245 C C . ARG B 1 22 ? -3.846 65.812 -19.672 1 19.44 22 ARG B C 1
ATOM 4247 O O . ARG B 1 22 ? -4.594 65.25 -20.484 1 19.44 22 ARG B O 1
ATOM 4254 N N . GLN B 1 23 ? -2.607 66 -20.172 1 19.03 23 GLN B N 1
ATOM 4255 C CA . GLN B 1 23 ? -2.008 65.125 -21.141 1 19.03 23 GLN B CA 1
ATOM 4256 C C . GLN B 1 23 ? -1.954 63.688 -20.594 1 19.03 23 GLN B C 1
ATOM 4258 O O . GLN B 1 23 ? -1.524 63.469 -19.469 1 19.03 23 GLN B O 1
ATOM 4263 N N . ASP B 1 24 ? -2.713 62.75 -21.219 1 20.09 24 ASP B N 1
ATOM 4264 C CA . ASP B 1 24 ? -3.141 61.375 -20.969 1 20.09 24 ASP B CA 1
ATOM 4265 C C . ASP B 1 24 ? -1.961 60.406 -21.031 1 20.09 24 ASP B C 1
ATOM 4267 O O . ASP B 1 24 ? -1.41 60.188 -22.109 1 20.09 24 ASP B O 1
ATOM 4271 N N . GLY B 1 25 ? -0.904 60.562 -20.172 1 18.59 25 GLY B N 1
ATOM 4272 C CA . GLY B 1 25 ? 0.28 59.719 -20.312 1 18.59 25 GLY B CA 1
ATOM 4273 C C . GLY B 1 25 ? -0.026 58.25 -20.297 1 18.59 25 GLY B C 1
ATOM 4274 O O . GLY B 1 25 ? -0.734 57.75 -19.406 1 18.59 25 GLY B O 1
ATOM 4275 N N . SER B 1 26 ? -0.021 57.531 -21.453 1 20.72 26 SER B N 1
ATOM 4276 C CA . SER B 1 26 ? -0.234 56.156 -21.875 1 20.72 26 SER B CA 1
ATOM 4277 C C . SER B 1 26 ? 0.753 55.188 -21.203 1 20.72 26 SER B C 1
ATOM 4279 O O . SER B 1 26 ? 1.925 55.125 -21.594 1 20.72 26 SER B O 1
ATOM 4281 N N . SER B 1 27 ? 0.967 55.25 -19.906 1 19.92 27 SER B N 1
ATOM 4282 C CA . SER B 1 27 ? 2.08 54.469 -19.375 1 19.92 27 SER B CA 1
ATOM 4283 C C . SER B 1 27 ? 1.933 53 -19.734 1 19.92 27 SER B C 1
ATOM 4285 O O . SER B 1 27 ? 0.83 52.438 -19.703 1 19.92 27 SER B O 1
ATOM 4287 N N . SER B 1 28 ? 2.977 52.469 -20.438 1 20.06 28 SER B N 1
ATOM 4288 C CA . SER B 1 28 ? 3.342 51.219 -21.094 1 20.06 28 SER B CA 1
ATOM 4289 C C . SER B 1 28 ? 3.305 50.031 -20.109 1 20.06 28 SER B C 1
ATOM 4291 O O . SER B 1 28 ? 3.924 50.094 -19.047 1 20.06 28 SER B O 1
ATOM 4293 N N . GLU B 1 29 ? 2.246 49.312 -20.062 1 20.42 29 GLU B N 1
ATOM 4294 C CA . GLU B 1 29 ? 1.805 48.125 -19.297 1 20.42 29 GLU B CA 1
ATOM 4295 C C . GLU B 1 29 ? 2.781 46.969 -19.453 1 20.42 29 GLU B C 1
ATOM 4297 O O . GLU B 1 29 ? 2.498 45.844 -19.016 1 20.42 29 GLU B O 1
ATOM 4302 N N . ASP B 1 30 ? 3.979 47.156 -20.156 1 20.45 30 ASP B N 1
ATOM 4303 C CA . ASP B 1 30 ? 4.695 46 -20.688 1 20.45 30 ASP B CA 1
ATOM 4304 C C . ASP B 1 30 ? 5.359 45.219 -19.578 1 20.45 30 ASP B C 1
ATOM 4306 O O . ASP B 1 30 ? 5.773 44.062 -19.781 1 20.45 30 ASP B O 1
ATOM 4310 N N . ASP B 1 31 ? 5.891 45.812 -18.5 1 19.83 31 ASP B N 1
ATOM 4311 C CA . ASP B 1 31 ? 7.148 45.25 -18.031 1 19.83 31 ASP B CA 1
ATOM 4312 C C . ASP B 1 31 ? 6.902 43.969 -17.234 1 19.83 31 ASP B C 1
ATOM 4314 O O . ASP B 1 31 ? 7.832 43.188 -16.984 1 19.83 31 ASP B O 1
ATOM 4318 N N . TYR B 1 32 ? 5.926 43.969 -16.359 1 19.92 32 TYR B N 1
ATOM 4319 C CA . TYR B 1 32 ? 6.195 43.188 -15.172 1 19.92 32 TYR B CA 1
ATOM 4320 C C . TYR B 1 32 ? 5.977 41.719 -15.445 1 19.92 32 TYR B C 1
ATOM 4322 O O . TYR B 1 32 ? 5.16 41.062 -14.789 1 19.92 32 TYR B O 1
ATOM 4330 N N . ASN B 1 33 ? 5.906 41.281 -16.672 1 22.34 33 ASN B N 1
ATOM 4331 C CA . ASN B 1 33 ? 5.621 39.875 -16.906 1 22.34 33 ASN B CA 1
ATOM 4332 C C . ASN B 1 33 ? 6.75 39 -16.391 1 22.34 33 ASN B C 1
ATOM 4334 O O . ASN B 1 33 ? 7.562 38.5 -17.188 1 22.34 33 ASN B O 1
ATOM 4338 N N . ARG B 1 34 ? 7.461 39.281 -15.32 1 22.38 34 ARG B N 1
ATOM 4339 C CA . ARG B 1 34 ? 8.633 38.438 -15.062 1 22.38 34 ARG B CA 1
ATOM 4340 C C . ARG B 1 34 ? 8.234 37 -14.742 1 22.38 34 ARG B C 1
ATOM 4342 O O . ARG B 1 34 ? 7.406 36.781 -13.852 1 22.38 34 ARG B O 1
ATOM 4349 N N . LYS B 1 35 ? 8.656 36.031 -15.555 1 24.25 35 LYS B N 1
ATOM 4350 C CA . LYS B 1 35 ? 8.477 34.625 -15.984 1 24.25 35 LYS B CA 1
ATOM 4351 C C . LYS B 1 35 ? 9.023 33.656 -14.945 1 24.25 35 LYS B C 1
ATOM 4353 O O . LYS B 1 35 ? 10.117 33.875 -14.406 1 24.25 35 LYS B O 1
ATOM 4358 N N . ILE B 1 36 ? 8.18 33 -14.242 1 24.75 36 ILE B N 1
ATOM 4359 C CA . ILE B 1 36 ? 8.602 31.938 -13.352 1 24.75 36 ILE B CA 1
ATOM 4360 C C . ILE B 1 36 ? 9.445 30.922 -14.133 1 24.75 36 ILE B C 1
ATOM 4362 O O . ILE B 1 36 ? 9 30.406 -15.156 1 24.75 36 ILE B O 1
ATOM 4366 N N . GLU B 1 37 ? 10.688 30.938 -14.094 1 23.53 37 GLU B N 1
ATOM 4367 C CA . GLU B 1 37 ? 11.664 30.047 -14.711 1 23.53 37 GLU B CA 1
ATOM 4368 C C . GLU B 1 37 ? 11.734 28.703 -13.984 1 23.53 37 GLU B C 1
ATOM 4370 O O . GLU B 1 37 ? 11.875 28.672 -12.758 1 23.53 37 GLU B O 1
ATOM 4375 N N . VAL B 1 38 ? 11.102 27.812 -14.484 1 26.25 38 VAL B N 1
ATOM 4376 C CA . VAL B 1 38 ? 11.234 26.469 -13.945 1 26.25 38 VAL B CA 1
ATOM 4377 C C . VAL B 1 38 ? 12.57 25.859 -14.375 1 26.25 38 VAL B C 1
ATOM 4379 O O . VAL B 1 38 ? 12.875 25.797 -15.57 1 26.25 38 VAL B O 1
ATOM 4382 N N . VAL B 1 39 ? 13.547 25.844 -13.578 1 26.55 39 VAL B N 1
ATOM 4383 C CA . VAL B 1 39 ? 14.828 25.203 -13.859 1 26.55 39 VAL B CA 1
ATOM 4384 C C . VAL B 1 39 ? 14.75 23.719 -13.547 1 26.55 39 VAL B C 1
ATOM 4386 O O . VAL B 1 39 ? 14.352 23.328 -12.445 1 26.55 39 VAL B O 1
ATOM 4389 N N . PHE B 1 40 ? 14.75 22.922 -14.516 1 24.19 40 PHE B N 1
ATOM 4390 C CA . PHE B 1 40 ? 14.844 21.484 -14.383 1 24.19 40 PHE B CA 1
ATOM 4391 C C . PHE B 1 40 ? 16.25 21.062 -13.969 1 24.19 40 PHE B C 1
ATOM 4393 O O . PHE B 1 40 ? 17.234 21.438 -14.625 1 24.19 40 PHE B O 1
ATOM 4400 N N . ASP B 1 41 ? 16.516 20.859 -12.742 1 29.44 41 ASP B N 1
ATOM 4401 C CA . ASP B 1 41 ? 17.781 20.219 -12.43 1 29.44 41 ASP B CA 1
ATOM 4402 C C . ASP B 1 41 ? 17.812 18.766 -12.898 1 29.44 41 ASP B C 1
ATOM 4404 O O . ASP B 1 41 ? 16.875 18.016 -12.625 1 29.44 41 ASP B O 1
ATOM 4408 N N . ASN B 1 42 ? 18.516 18.391 -13.938 1 28.64 42 ASN B N 1
ATOM 4409 C CA . ASN B 1 42 ? 18.797 17.078 -14.531 1 28.64 42 ASN B CA 1
ATOM 4410 C C . ASN B 1 42 ? 19.422 16.125 -13.516 1 28.64 42 ASN B C 1
ATOM 4412 O O . ASN B 1 42 ? 20.594 15.781 -13.641 1 28.64 42 ASN B O 1
ATOM 4416 N N . ASP B 1 43 ? 19.281 16.172 -12.312 1 30.5 43 ASP B N 1
ATOM 4417 C CA . ASP B 1 43 ? 20.047 15.172 -11.57 1 30.5 43 ASP B CA 1
ATOM 4418 C C . ASP B 1 43 ? 19.469 13.773 -11.789 1 30.5 43 ASP B C 1
ATOM 4420 O O . ASP B 1 43 ? 18.375 13.469 -11.32 1 30.5 43 ASP B O 1
ATOM 4424 N N . VAL B 1 44 ? 19.828 13.078 -12.852 1 31.3 44 VAL B N 1
ATOM 4425 C CA . VAL B 1 44 ? 19.609 11.68 -13.195 1 31.3 44 VAL B CA 1
ATOM 4426 C C . VAL B 1 44 ? 20.141 10.781 -12.078 1 31.3 44 VAL B C 1
ATOM 4428 O O . VAL B 1 44 ? 21.344 10.75 -11.812 1 31.3 44 VAL B O 1
ATOM 4431 N N . ALA B 1 45 ? 19.516 10.578 -11.117 1 35.56 45 ALA B N 1
ATOM 4432 C CA . ALA B 1 45 ? 19.984 9.586 -10.148 1 35.56 45 ALA B CA 1
ATOM 4433 C C . ALA B 1 45 ? 20.359 8.273 -10.844 1 35.56 45 ALA B C 1
ATOM 4435 O O . ALA B 1 45 ? 19.5 7.625 -11.445 1 35.56 45 ALA B O 1
ATOM 4436 N N . ARG B 1 46 ? 21.719 8.031 -11.219 1 33.88 46 ARG B N 1
ATOM 4437 C CA . ARG B 1 46 ? 22.297 6.879 -11.914 1 33.88 46 ARG B CA 1
ATOM 4438 C C . ARG B 1 46 ? 22.312 5.652 -11.008 1 33.88 46 ARG B C 1
ATOM 4440 O O . ARG B 1 46 ? 22.719 5.738 -9.844 1 33.88 46 ARG B O 1
ATOM 4447 N N . ARG B 1 47 ? 21.547 4.707 -11.273 1 40.72 47 ARG B N 1
ATOM 4448 C CA . ARG B 1 47 ? 21.703 3.389 -10.664 1 40.72 47 ARG B CA 1
ATOM 4449 C C . ARG B 1 47 ? 23.031 2.754 -11.055 1 40.72 47 ARG B C 1
ATOM 4451 O O . ARG B 1 47 ? 23.578 3.051 -12.117 1 40.72 47 ARG B O 1
ATOM 4458 N N . ARG B 1 48 ? 23.672 2.051 -10.211 1 35.78 48 ARG B N 1
ATOM 4459 C CA . ARG B 1 48 ? 25 1.467 -10.391 1 35.78 48 ARG B CA 1
ATOM 4460 C C . ARG B 1 48 ? 25.031 0.554 -11.617 1 35.78 48 ARG B C 1
ATOM 4462 O O . ARG B 1 48 ? 24.172 -0.314 -11.773 1 35.78 48 ARG B O 1
ATOM 4469 N N . LYS B 1 49 ? 25.969 0.877 -12.523 1 35.62 49 LYS B N 1
ATOM 4470 C CA . LYS B 1 49 ? 26.219 0.234 -13.812 1 35.62 49 LYS B CA 1
ATOM 4471 C C . LYS B 1 49 ? 26.656 -1.218 -13.625 1 35.62 49 LYS B C 1
ATOM 4473 O O . LYS B 1 49 ? 26.375 -2.068 -14.469 1 35.62 49 LYS B O 1
ATOM 4478 N N . SER B 1 50 ? 27.469 -1.356 -12.602 1 34.69 50 SER B N 1
ATOM 4479 C CA . SER B 1 50 ? 28.094 -2.672 -12.523 1 34.69 50 SER B CA 1
ATOM 4480 C C . SER B 1 50 ? 27.047 -3.783 -12.508 1 34.69 50 SER B C 1
ATOM 4482 O O . SER B 1 50 ? 27.391 -4.961 -12.664 1 34.69 50 SER B O 1
ATOM 4484 N N . SER B 1 51 ? 25.953 -3.4 -12.102 1 32.97 51 SER 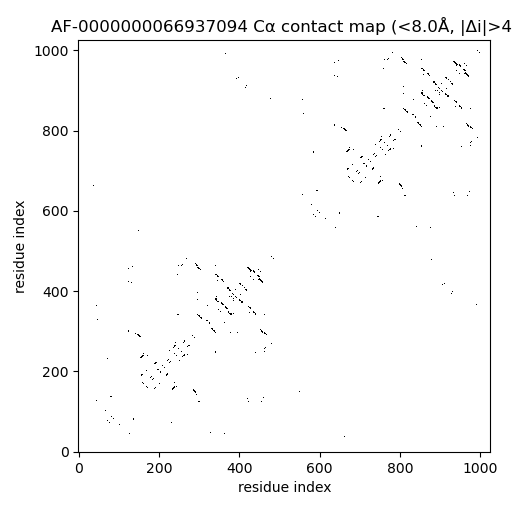B N 1
ATOM 4485 C CA . SER B 1 51 ? 24.922 -4.441 -12.172 1 32.97 51 SER B CA 1
ATOM 4486 C C . SER B 1 51 ? 24.547 -4.75 -13.609 1 32.97 51 SER B C 1
ATOM 4488 O O . SER B 1 51 ? 23.625 -5.531 -13.867 1 32.97 51 SER B O 1
ATOM 4490 N N . THR B 1 52 ? 25.344 -4.051 -14.547 1 30.17 52 THR B N 1
ATOM 4491 C CA . THR B 1 52 ? 25.094 -4.25 -15.969 1 30.17 52 THR B CA 1
ATOM 4492 C C . THR B 1 52 ? 26.031 -5.301 -16.547 1 30.17 52 THR B C 1
ATOM 4494 O O . THR B 1 52 ? 27.25 -5.238 -16.328 1 30.17 52 THR B O 1
ATOM 4497 N N . VAL B 1 53 ? 25.797 -6.512 -16.75 1 28.86 53 VAL B N 1
ATOM 4498 C CA . VAL B 1 53 ? 26.625 -7.52 -17.406 1 28.86 53 VAL B CA 1
ATOM 4499 C C . VAL B 1 53 ? 26.859 -7.121 -18.859 1 28.86 53 VAL B C 1
ATOM 4501 O O . VAL B 1 53 ? 25.906 -6.859 -19.594 1 28.86 53 VAL B O 1
ATOM 4504 N N . LEU B 1 54 ? 28.016 -6.594 -19.156 1 25.75 54 LEU B N 1
ATOM 4505 C CA . LEU B 1 54 ? 28.422 -6.5 -20.547 1 25.75 54 LEU B CA 1
ATOM 4506 C C . LEU B 1 54 ? 28.5 -7.879 -21.188 1 25.75 54 LEU B C 1
ATOM 4508 O O . LEU B 1 54 ? 29.188 -8.773 -20.672 1 25.75 54 LEU B O 1
ATOM 4512 N N . ALA B 1 55 ? 27.594 -8.422 -21.938 1 27.11 55 ALA B N 1
ATOM 4513 C CA . ALA B 1 55 ? 27.656 -9.625 -22.766 1 27.11 55 ALA B CA 1
ATOM 4514 C C . ALA B 1 55 ? 28.859 -9.602 -23.703 1 27.11 55 ALA B C 1
ATOM 4516 O O . ALA B 1 55 ? 28.906 -8.82 -24.656 1 27.11 55 ALA B O 1
ATOM 4517 N N . GLU B 1 56 ? 30.078 -9.695 -23.281 1 26.94 56 GLU B N 1
ATOM 4518 C CA . GLU B 1 56 ? 31.156 -9.977 -24.234 1 26.94 56 GLU B CA 1
ATOM 4519 C C . GLU B 1 56 ? 30.969 -11.352 -24.875 1 26.94 56 GLU B C 1
ATOM 4521 O O . GLU B 1 56 ? 31.156 -12.375 -24.234 1 26.94 56 GLU B O 1
ATOM 4526 N N . THR B 1 57 ? 29.984 -11.727 -25.734 1 26.14 57 THR B N 1
ATOM 4527 C CA . THR B 1 57 ? 30 -12.961 -26.516 1 26.14 57 THR B CA 1
ATOM 4528 C C . THR B 1 57 ? 31.234 -13.016 -27.406 1 26.14 57 THR B C 1
ATOM 4530 O O . THR B 1 57 ? 31.516 -12.078 -28.156 1 26.14 57 THR B O 1
ATOM 4533 N N . PRO B 1 58 ? 32.219 -13.797 -27.094 1 26.55 58 PRO B N 1
ATOM 4534 C CA . PRO B 1 58 ? 33.219 -14.109 -28.109 1 26.55 58 PRO B CA 1
ATOM 4535 C C . PRO B 1 58 ? 32.594 -14.477 -29.453 1 26.55 58 PRO B C 1
ATOM 4537 O O . PRO B 1 58 ? 31.469 -14.977 -29.5 1 26.55 58 PRO B O 1
ATOM 4540 N N . ALA B 1 59 ? 33.062 -13.969 -30.656 1 27.53 59 ALA B N 1
ATOM 4541 C CA . ALA B 1 59 ? 32.719 -14.047 -32.062 1 27.53 59 ALA B CA 1
ATOM 4542 C C . ALA B 1 59 ? 32.781 -15.492 -32.562 1 27.53 59 ALA B C 1
ATOM 4544 O O . ALA B 1 59 ? 33.844 -15.93 -33.062 1 27.53 59 ALA B O 1
ATOM 4545 N N . VAL B 1 60 ? 32.562 -16.531 -31.766 1 25.22 60 VAL B N 1
ATOM 4546 C CA . VAL B 1 60 ? 32.75 -17.75 -32.531 1 25.22 60 VAL B CA 1
ATOM 4547 C C . VAL B 1 60 ? 31.906 -17.688 -33.812 1 25.22 60 VAL B C 1
ATOM 4549 O O . VAL B 1 60 ? 30.859 -17.047 -33.844 1 25.22 60 VAL B O 1
ATOM 4552 N N . GLU B 1 61 ? 32.469 -18.094 -35 1 26.61 61 GLU B N 1
ATOM 4553 C CA . GLU B 1 61 ? 32 -18.156 -36.375 1 26.61 61 GLU B CA 1
ATOM 4554 C C . GLU B 1 61 ? 30.609 -18.797 -36.438 1 26.61 61 GLU B C 1
ATOM 4556 O O . GLU B 1 61 ? 30.484 -20.016 -36.281 1 26.61 61 GLU B O 1
ATOM 4561 N N . LYS B 1 62 ? 29.688 -18.188 -35.719 1 26.64 62 LYS B N 1
ATOM 4562 C CA . LYS B 1 62 ? 28.453 -18.938 -35.531 1 26.64 62 LYS B CA 1
ATOM 4563 C C . LYS B 1 62 ? 27.766 -19.219 -36.844 1 26.64 62 LYS B C 1
ATOM 4565 O O . LYS B 1 62 ? 27.641 -18.312 -37.688 1 26.64 62 LYS B O 1
ATOM 4570 N N . PRO B 1 63 ? 27.656 -20.469 -37.156 1 23.61 63 PRO B N 1
ATOM 4571 C CA . PRO B 1 63 ? 27.078 -20.875 -38.438 1 23.61 63 PRO B CA 1
ATOM 4572 C C . PRO B 1 63 ? 25.75 -20.188 -38.75 1 23.61 63 PRO B C 1
ATOM 4574 O O . PRO B 1 63 ? 25.062 -19.75 -37.812 1 23.61 63 PRO B O 1
ATOM 4577 N N . GLN B 1 64 ? 25.375 -19.734 -39.938 1 24.8 64 GLN B N 1
ATOM 4578 C CA . GLN B 1 64 ? 24.297 -18.984 -40.562 1 24.8 64 GLN B CA 1
ATOM 4579 C C . GLN B 1 64 ? 22.938 -19.562 -40.188 1 24.8 64 GLN B C 1
ATOM 4581 O O . GLN B 1 64 ? 22.484 -20.531 -40.781 1 24.8 64 GLN B O 1
ATOM 4586 N N . ARG B 1 65 ? 22.672 -19.844 -38.844 1 24.47 65 ARG B N 1
ATOM 4587 C CA . ARG B 1 65 ? 21.422 -20.578 -38.75 1 24.47 65 ARG B CA 1
ATOM 4588 C C . ARG B 1 65 ? 20.234 -19.734 -39.219 1 24.47 65 ARG B C 1
ATOM 4590 O O . ARG B 1 65 ? 20.266 -18.5 -39.094 1 24.47 65 ARG B O 1
ATOM 4597 N N . ILE B 1 66 ? 19.234 -20.25 -39.938 1 24.56 66 ILE B N 1
ATOM 4598 C CA . ILE B 1 66 ? 18 -19.906 -40.625 1 24.56 66 ILE B CA 1
ATOM 4599 C C . ILE B 1 66 ? 17.031 -19.203 -39.688 1 24.56 66 ILE B C 1
ATOM 4601 O O . ILE B 1 66 ? 16.719 -19.734 -38.594 1 24.56 66 ILE B O 1
ATOM 4605 N N . GLN B 1 67 ? 17.078 -17.891 -39.625 1 26.22 67 GLN B N 1
ATOM 4606 C CA . GLN B 1 67 ? 16.312 -16.984 -38.781 1 26.22 67 GLN B CA 1
ATOM 4607 C C . GLN B 1 67 ? 14.82 -17.281 -38.875 1 26.22 67 GLN B C 1
ATOM 4609 O O . GLN B 1 67 ? 14.188 -17 -39.875 1 26.22 67 GLN B O 1
ATOM 4614 N N . ALA B 1 68 ? 14.305 -18.375 -38.375 1 26 68 ALA B N 1
ATOM 4615 C CA . ALA B 1 68 ? 12.859 -18.609 -38.406 1 26 68 ALA B CA 1
ATOM 4616 C C . ALA B 1 68 ? 12.102 -17.453 -37.781 1 26 68 ALA B C 1
ATOM 4618 O O . ALA B 1 68 ? 12.523 -16.906 -36.781 1 26 68 ALA B O 1
ATOM 4619 N N . GLU B 1 69 ? 11.414 -16.609 -38.531 1 27.55 69 GLU B N 1
ATOM 4620 C CA . GLU B 1 69 ? 10.492 -15.523 -38.219 1 27.55 69 GLU B CA 1
ATOM 4621 C C . GLU B 1 69 ? 9.742 -15.797 -36.906 1 27.55 69 GLU B C 1
ATOM 4623 O O . GLU B 1 69 ? 9.031 -16.797 -36.812 1 27.55 69 GLU B O 1
ATOM 4628 N N . ARG B 1 70 ? 10.32 -15.484 -35.781 1 27.55 70 ARG B N 1
ATOM 4629 C CA . ARG B 1 70 ? 9.742 -15.664 -34.438 1 27.55 70 ARG B CA 1
ATOM 4630 C C . ARG B 1 70 ? 8.344 -15.062 -34.375 1 27.55 70 ARG B C 1
ATOM 4632 O O . ARG B 1 70 ? 8.148 -13.891 -34.688 1 27.55 70 ARG B O 1
ATOM 4639 N N . THR B 1 71 ? 7.352 -15.82 -34.625 1 27.83 71 THR B N 1
ATOM 4640 C CA . THR B 1 71 ? 5.938 -15.586 -34.375 1 27.83 71 THR B CA 1
ATOM 4641 C C . THR B 1 71 ? 5.75 -14.812 -33.062 1 27.83 71 THR B C 1
ATOM 4643 O O . THR B 1 71 ? 6.23 -15.242 -32 1 27.83 71 THR B O 1
ATOM 4646 N N . LYS B 1 72 ? 5.566 -13.461 -33.094 1 32.03 72 LYS B N 1
ATOM 4647 C CA . LYS B 1 72 ? 5.176 -12.547 -32.031 1 32.03 72 LYS B CA 1
ATOM 4648 C C . LYS B 1 72 ? 4.281 -13.25 -31.016 1 32.03 72 LYS B C 1
ATOM 4650 O O . LYS B 1 72 ? 3.391 -14.016 -31.391 1 32.03 72 LYS B O 1
ATOM 4655 N N . SER B 1 73 ? 4.816 -13.469 -29.938 1 31.97 73 SER B N 1
ATOM 4656 C CA . SER B 1 73 ? 4.141 -14.117 -28.812 1 31.97 73 SER B CA 1
ATOM 4657 C C . SER B 1 73 ? 2.695 -13.648 -28.688 1 31.97 73 SER B C 1
ATOM 4659 O O . SER B 1 73 ? 2.406 -12.461 -28.859 1 31.97 73 SER B O 1
ATOM 4661 N N . GLN B 1 74 ? 1.677 -14.383 -29.016 1 33.94 74 GLN B N 1
ATOM 4662 C CA . GLN B 1 74 ? 0.227 -14.305 -28.859 1 33.94 74 GLN B CA 1
ATOM 4663 C C . GLN B 1 74 ? -0.162 -13.953 -27.438 1 33.94 74 GLN B C 1
ATOM 4665 O O . GLN B 1 74 ? -1.343 -13.984 -27.078 1 33.94 74 GLN B O 1
ATOM 4670 N N . CYS B 1 75 ? 0.758 -13.711 -26.641 1 41.19 75 CYS B N 1
ATOM 4671 C CA . CYS B 1 75 ? 0.29 -13.469 -25.281 1 41.19 75 CYS B CA 1
ATOM 4672 C C . CYS B 1 75 ? -0.274 -12.062 -25.141 1 41.19 75 CYS B C 1
ATOM 4674 O O . CYS B 1 75 ? 0.428 -11.078 -25.391 1 41.19 75 CYS B O 1
ATOM 4676 N N . LEU B 1 76 ? -1.488 -11.922 -25.047 1 43.88 76 LEU B N 1
ATOM 4677 C CA . LEU B 1 76 ? -2.301 -10.711 -25.016 1 43.88 76 LEU B CA 1
ATOM 4678 C C . LEU B 1 76 ? -1.695 -9.68 -24.062 1 43.88 76 LEU B C 1
ATOM 4680 O O . LEU B 1 76 ? -1.534 -8.508 -24.438 1 43.88 76 LEU B O 1
ATOM 4684 N N . VAL B 1 77 ? -1.424 -10.141 -22.969 1 45.34 77 VAL B N 1
ATOM 4685 C CA . VAL B 1 77 ? -0.981 -9.18 -21.969 1 45.34 77 VAL B CA 1
ATOM 4686 C C . VAL B 1 77 ? 0.352 -8.562 -22.391 1 45.34 77 VAL B C 1
ATOM 4688 O O . VAL B 1 77 ? 0.532 -7.348 -22.328 1 45.34 77 VAL B O 1
ATOM 4691 N N . HIS B 1 78 ? 1.139 -9.422 -22.812 1 48 78 HIS B N 1
ATOM 4692 C CA . HIS B 1 78 ? 2.457 -8.93 -23.203 1 48 78 HIS B CA 1
ATOM 4693 C C . HIS B 1 78 ? 2.377 -8.078 -24.469 1 48 78 HIS B C 1
ATOM 4695 O O . HIS B 1 78 ? 3.057 -7.055 -24.578 1 48 78 HIS B O 1
ATOM 4701 N N . LYS B 1 79 ? 1.52 -8.547 -25.281 1 50.72 79 LYS B N 1
ATOM 4702 C CA . LYS B 1 79 ? 1.265 -7.742 -26.469 1 50.72 79 LYS B CA 1
ATOM 4703 C C . LYS B 1 79 ? 0.687 -6.379 -26.109 1 50.72 79 LYS B C 1
ATOM 4705 O O . LYS B 1 79 ? 1.057 -5.363 -26.703 1 50.72 79 LYS B O 1
ATOM 4710 N N . LEU B 1 80 ? -0.127 -6.559 -25.109 1 49.66 80 LEU B N 1
ATOM 4711 C CA . LEU B 1 80 ? -0.766 -5.324 -24.672 1 49.66 80 LEU B CA 1
ATOM 4712 C C . LEU B 1 80 ? 0.235 -4.418 -23.969 1 49.66 80 LEU B C 1
ATOM 4714 O O . LEU B 1 80 ? 0.236 -3.203 -24.172 1 49.66 80 LEU B O 1
ATOM 4718 N N . VAL B 1 81 ? 1.063 -5.012 -23.188 1 48.59 81 VAL B N 1
ATOM 4719 C CA . VAL B 1 81 ? 2.078 -4.258 -22.453 1 48.59 81 VAL B CA 1
ATOM 4720 C C . VAL B 1 81 ? 3.113 -3.703 -23.438 1 48.59 81 VAL B C 1
ATOM 4722 O O . VAL B 1 81 ? 3.535 -2.551 -23.312 1 48.59 81 VAL B O 1
ATOM 4725 N N . GLU B 1 82 ? 3.576 -4.441 -24.312 1 46.56 82 GLU B N 1
ATOM 4726 C CA . GLU B 1 82 ? 4.543 -4.016 -25.328 1 46.56 82 GLU B CA 1
ATOM 4727 C C . GLU B 1 82 ? 4 -2.859 -26.156 1 46.56 82 GLU B C 1
ATOM 4729 O O . GLU B 1 82 ? 4.73 -1.916 -26.469 1 46.56 82 GLU B O 1
ATOM 4734 N N . LYS B 1 83 ? 2.781 -2.957 -26.469 1 44.25 83 LYS B N 1
ATOM 4735 C CA . LYS B 1 83 ? 2.176 -1.878 -27.25 1 44.25 83 LYS B CA 1
ATOM 4736 C C . LYS B 1 83 ? 2.074 -0.598 -26.422 1 44.25 83 LYS B C 1
ATOM 4738 O O . LYS B 1 83 ? 2.244 0.502 -26.953 1 44.25 83 LYS B O 1
ATOM 4743 N N . SER B 1 84 ? 1.792 -0.738 -25.219 1 43.75 84 SER B N 1
ATOM 4744 C CA . SER B 1 84 ? 1.682 0.429 -24.344 1 43.75 84 SER B CA 1
ATOM 4745 C C . SER B 1 84 ? 3.047 1.06 -24.094 1 43.75 84 SER B C 1
ATOM 4747 O O . SER B 1 84 ? 3.162 2.281 -23.984 1 43.75 84 SER B O 1
ATOM 4749 N N . SER B 1 85 ? 4.086 0.341 -23.906 1 38.88 85 SER B N 1
ATOM 4750 C CA . SER B 1 85 ? 5.43 0.832 -23.609 1 38.88 85 SER B CA 1
ATOM 4751 C C . SER B 1 85 ? 5.992 1.621 -24.797 1 38.88 85 SER B C 1
ATOM 4753 O O . SER B 1 85 ? 6.98 2.342 -24.641 1 38.88 85 SER B O 1
ATOM 4755 N N . LEU B 1 86 ? 5.656 1.218 -26.016 1 34.31 86 LEU B N 1
ATOM 4756 C CA . LEU B 1 86 ? 6.219 1.89 -27.172 1 34.31 86 LEU B CA 1
ATOM 4757 C C . LEU B 1 86 ? 5.574 3.256 -27.391 1 34.31 86 LEU B C 1
ATOM 4759 O O . LEU B 1 86 ? 5.777 3.893 -28.422 1 34.31 86 LEU B O 1
ATOM 4763 N N . GLY B 1 87 ? 5.117 4.047 -26.359 1 34.91 87 GLY B N 1
ATOM 4764 C CA . GLY B 1 87 ? 4.664 5.422 -26.484 1 34.91 87 GLY B CA 1
ATOM 4765 C C . GLY B 1 87 ? 3.408 5.566 -27.312 1 34.91 87 GLY B C 1
ATOM 4766 O O . GLY B 1 87 ? 3.014 6.68 -27.656 1 34.91 87 GLY B O 1
ATOM 4767 N N . GLN B 1 88 ? 3.143 4.656 -28.172 1 31.89 88 GLN B N 1
ATOM 4768 C CA . GLN B 1 88 ? 1.937 4.84 -28.969 1 31.89 88 GLN B CA 1
ATOM 4769 C C . GLN B 1 88 ? 0.694 4.906 -28.094 1 31.89 88 GLN B C 1
ATOM 4771 O O . GLN B 1 88 ? 0.391 3.959 -27.359 1 31.89 88 GLN B O 1
ATOM 4776 N N . GLN B 1 89 ? 0.537 6.113 -27.578 1 31.44 89 GLN B N 1
ATOM 4777 C CA . GLN B 1 89 ? -0.742 6.328 -26.906 1 31.44 89 GLN B CA 1
ATOM 4778 C C . GLN B 1 89 ? -1.881 5.656 -27.672 1 31.44 89 GLN B C 1
ATOM 4780 O O . GLN B 1 89 ? -2.096 5.941 -28.859 1 31.44 89 GLN B O 1
ATOM 4785 N N . PRO B 1 90 ? -2.281 4.527 -27.5 1 30.78 90 PRO B N 1
ATOM 4786 C CA . PRO B 1 90 ? -3.469 4.301 -28.328 1 30.78 90 PRO B CA 1
ATOM 4787 C C . PRO B 1 90 ? -4.445 5.473 -28.297 1 30.78 90 PRO B C 1
ATOM 4789 O O . PRO B 1 90 ? -4.645 6.086 -27.234 1 30.78 90 PRO B O 1
ATOM 4792 N N . LEU B 1 91 ? -4.359 6.422 -29.266 1 27.42 91 LEU B N 1
ATOM 4793 C CA . LEU B 1 91 ? -5.562 7.234 -29.391 1 27.42 91 LEU B CA 1
ATOM 4794 C C . LEU B 1 91 ? -6.793 6.469 -28.922 1 27.42 91 LEU B C 1
ATOM 4796 O O . LEU B 1 91 ? -7.145 5.434 -29.5 1 27.42 91 LEU B O 1
ATOM 4800 N N . VAL B 1 92 ? -6.957 6.531 -27.75 1 28.47 92 VAL B N 1
ATOM 4801 C CA . VAL B 1 92 ? -8.273 6.082 -27.328 1 28.47 92 VAL B CA 1
ATOM 4802 C C . VAL B 1 92 ? -9.344 6.668 -28.25 1 28.47 92 VAL B C 1
ATOM 4804 O O . VAL B 1 92 ? -9.766 7.812 -28.078 1 28.47 92 VAL B O 1
ATOM 4807 N N . GLU B 1 93 ? -9.148 6.883 -29.562 1 27.19 93 GLU B N 1
ATOM 4808 C CA . GLU B 1 93 ? -10.438 6.895 -30.25 1 27.19 93 GLU B CA 1
ATOM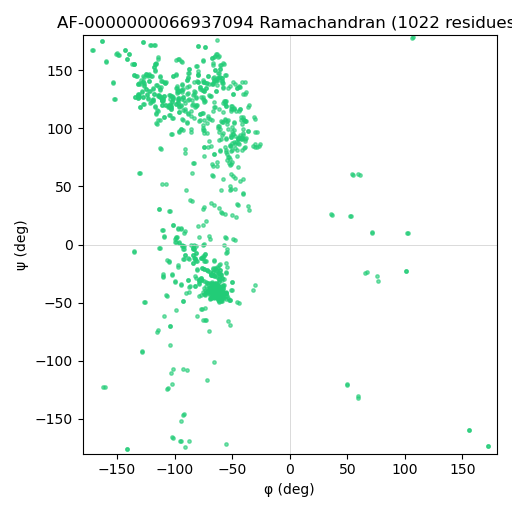 4809 C C . GLU B 1 93 ? -11.328 5.758 -29.766 1 27.19 93 GLU B C 1
ATOM 4811 O O . GLU B 1 93 ? -10.836 4.727 -29.297 1 27.19 93 GLU B O 1
ATOM 4816 N N . SER B 1 94 ? -12.625 6.027 -29.516 1 27.92 94 SER B N 1
ATOM 4817 C CA . SER B 1 94 ? -13.625 5.035 -29.141 1 27.92 94 SER B CA 1
ATOM 4818 C C . SER B 1 94 ? -13.312 3.674 -29.75 1 27.92 94 SER B C 1
ATOM 4820 O O . SER B 1 94 ? -13.945 2.672 -29.406 1 27.92 94 SER B O 1
ATOM 4822 N N . LYS B 1 95 ? -12.68 3.746 -31.109 1 24.53 95 LYS B N 1
ATOM 4823 C CA . LYS B 1 95 ? -12.578 2.547 -31.922 1 24.53 95 LYS B CA 1
ATOM 4824 C C . LYS B 1 95 ? -11.258 1.819 -31.672 1 24.53 95 LYS B C 1
ATOM 4826 O O . LYS B 1 95 ? -10.188 2.35 -31.984 1 24.53 95 LYS B O 1
ATOM 4831 N N . LEU B 1 96 ? -11.078 1.009 -30.672 1 27.23 96 LEU B N 1
ATOM 4832 C CA . LEU B 1 96 ? -9.953 0.1 -30.453 1 27.23 96 LEU B CA 1
ATOM 4833 C C . LEU B 1 96 ? -9.406 -0.406 -31.781 1 27.23 96 LEU B C 1
ATOM 4835 O O . LEU B 1 96 ? -10.133 -1.034 -32.562 1 27.23 96 LEU B O 1
ATOM 4839 N N . GLU B 1 97 ? -8.469 0.284 -32.562 1 26.27 97 GLU B N 1
ATOM 4840 C CA . GLU B 1 97 ? -7.793 -0.103 -33.781 1 26.27 97 GLU B CA 1
ATOM 4841 C C . GLU B 1 97 ? -7.41 -1.58 -33.781 1 26.27 97 GLU B C 1
ATOM 4843 O O . GLU B 1 97 ? -7.09 -2.127 -32.719 1 26.27 97 GLU B O 1
ATOM 4848 N N . GLN B 1 98 ? -7.707 -2.318 -34.844 1 25.08 98 GLN B N 1
ATOM 4849 C CA . GLN B 1 98 ? -7.438 -3.688 -35.281 1 25.08 98 GLN B CA 1
ATOM 4850 C C . GLN B 1 98 ? -5.945 -3.998 -35.219 1 25.08 98 GLN B C 1
ATOM 4852 O O . GLN B 1 98 ? -5.141 -3.318 -35.875 1 25.08 98 GLN B O 1
ATOM 4857 N N . ILE B 1 99 ? -5.305 -4.211 -34.25 1 26.78 99 ILE B N 1
ATOM 4858 C CA . ILE B 1 99 ? -3.924 -4.68 -34.312 1 26.78 99 ILE B CA 1
ATOM 4859 C C . ILE B 1 99 ? -3.779 -5.711 -35.438 1 26.78 99 ILE B C 1
ATOM 4861 O O . ILE B 1 99 ? -4.352 -6.801 -35.344 1 26.78 99 ILE B O 1
ATOM 4865 N N . ASP B 1 100 ? -3.6 -5.262 -36.75 1 24.38 100 ASP B N 1
ATOM 4866 C CA . ASP B 1 100 ? -3.414 -6.008 -37.969 1 24.38 100 ASP B CA 1
ATOM 4867 C C . ASP B 1 100 ? -2.236 -6.977 -37.875 1 24.38 100 ASP B C 1
ATOM 4869 O O . ASP B 1 100 ? -1.196 -6.633 -37.312 1 24.38 100 ASP B O 1
ATOM 4873 N N . GLU B 1 101 ? -2.518 -8.242 -38.031 1 24.91 101 GLU B N 1
ATOM 4874 C CA . GLU B 1 101 ? -1.576 -9.336 -38.281 1 24.91 101 GLU B CA 1
ATOM 4875 C C . GLU B 1 101 ? -0.666 -9.023 -39.438 1 24.91 101 GLU B C 1
ATOM 4877 O O . GLU B 1 101 ? -1.145 -8.758 -40.562 1 24.91 101 GLU B O 1
ATOM 4882 N N . ILE B 1 102 ? 0.431 -8.359 -39.375 1 25.16 102 ILE B N 1
ATOM 4883 C CA . ILE B 1 102 ? 1.386 -8.32 -40.5 1 25.16 102 ILE B CA 1
ATOM 4884 C C . ILE B 1 102 ? 1.637 -9.742 -41 1 25.16 102 ILE B C 1
ATOM 4886 O O . ILE B 1 102 ? 1.981 -10.633 -40.219 1 25.16 102 ILE B O 1
ATOM 4890 N N . GLU B 1 103 ? 1.043 -10.062 -42.125 1 23.03 103 GLU B N 1
ATOM 4891 C CA . GLU B 1 103 ? 1.35 -11.266 -42.906 1 23.03 103 GLU B CA 1
ATOM 4892 C C . GLU B 1 103 ? 2.85 -11.391 -43.156 1 23.03 103 GLU B C 1
ATOM 4894 O O . GLU B 1 103 ? 3.504 -10.422 -43.531 1 23.03 103 GLU B O 1
ATOM 4899 N N . PRO B 1 104 ? 3.465 -12.484 -42.562 1 23.36 104 PRO B N 1
ATOM 4900 C CA . PRO B 1 104 ? 4.836 -12.781 -42.969 1 23.36 104 PRO B CA 1
ATOM 4901 C C . PRO B 1 104 ? 4.977 -12.883 -44.5 1 23.36 104 PRO B C 1
ATOM 4903 O O . PRO B 1 104 ? 4.25 -13.648 -45.156 1 23.36 104 PRO B O 1
ATOM 4906 N N . SER B 1 105 ? 4.938 -11.836 -45.219 1 23.44 105 SER B N 1
ATOM 4907 C CA . SER B 1 105 ? 5.32 -12.062 -46.594 1 23.44 105 SER B CA 1
ATOM 4908 C C . SER B 1 105 ? 6.598 -12.891 -46.688 1 23.44 105 SER B C 1
ATOM 4910 O O . SER B 1 105 ? 7.543 -12.672 -45.938 1 23.44 105 SER B O 1
ATOM 4912 N N . SER B 1 106 ? 6.488 -14.109 -47.25 1 22.16 106 SER B N 1
ATOM 4913 C CA . SER B 1 106 ? 7.395 -15.219 -47.562 1 22.16 106 SER B CA 1
ATOM 4914 C C . SER B 1 106 ? 8.57 -14.75 -48.406 1 22.16 106 SER B C 1
ATOM 4916 O O . SER B 1 106 ? 9.305 -15.57 -48.969 1 22.16 106 SER B O 1
ATOM 4918 N N . LYS B 1 107 ? 8.648 -13.461 -48.844 1 23.5 107 LYS B N 1
ATOM 4919 C CA . LYS B 1 107 ? 9.781 -13.492 -49.781 1 23.5 107 LYS B CA 1
ATOM 4920 C C . LYS B 1 107 ? 11.07 -13.891 -49.062 1 23.5 107 LYS B C 1
ATOM 4922 O O . LYS B 1 107 ? 11.516 -13.188 -48.156 1 23.5 107 LYS B O 1
ATOM 4927 N N . LEU B 1 108 ? 11.344 -15.242 -49.031 1 22.89 108 LEU B N 1
ATOM 4928 C CA . LEU B 1 108 ? 12.547 -16 -48.688 1 22.89 108 LEU B CA 1
ATOM 4929 C C . LEU B 1 108 ? 13.773 -15.406 -49.375 1 22.89 108 LEU B C 1
ATOM 4931 O O . LEU B 1 108 ? 14.281 -15.984 -50.344 1 22.89 108 LEU B O 1
ATOM 4935 N N . ASP B 1 109 ? 13.773 -14.117 -49.75 1 23.97 109 ASP B N 1
ATOM 4936 C CA . ASP B 1 109 ? 15.07 -14 -50.406 1 23.97 109 ASP B CA 1
ATOM 4937 C C . ASP B 1 109 ? 16.203 -14.391 -49.438 1 23.97 109 ASP B C 1
ATOM 4939 O O . ASP B 1 109 ? 16.188 -14.031 -48.281 1 23.97 109 ASP B O 1
ATOM 4943 N N . VAL B 1 110 ? 17.062 -15.422 -49.781 1 23.75 110 VAL B N 1
ATOM 4944 C CA . VAL B 1 110 ? 18.062 -16.375 -49.281 1 23.75 110 VAL B CA 1
ATOM 4945 C C . VAL B 1 110 ? 19.156 -15.617 -48.531 1 23.75 110 VAL B C 1
ATOM 4947 O O . VAL B 1 110 ? 19.578 -16.047 -47.438 1 23.75 110 VAL B O 1
ATOM 4950 N N . ASN B 1 111 ? 19.938 -14.781 -49.188 1 25.78 111 ASN B N 1
ATOM 4951 C CA . ASN B 1 111 ? 21.375 -14.781 -48.938 1 25.78 111 ASN B CA 1
ATOM 4952 C C . ASN B 1 111 ? 21.75 -13.867 -47.781 1 25.78 111 ASN B C 1
ATOM 4954 O O . ASN B 1 111 ? 22.922 -13.828 -47.375 1 25.78 111 ASN B O 1
ATOM 4958 N N . GLY B 1 112 ? 21.047 -12.688 -47.625 1 25.05 112 GLY B N 1
ATOM 4959 C CA . GLY B 1 112 ? 21.953 -11.773 -46.969 1 25.05 112 GLY B CA 1
ATOM 4960 C C . GLY B 1 112 ? 22.031 -12.016 -45.469 1 25.05 112 GLY B C 1
ATOM 4961 O O . GLY B 1 112 ? 21.172 -12.672 -44.875 1 25.05 112 GLY B O 1
ATOM 4962 N N . PRO B 1 113 ? 23.234 -11.82 -44.688 1 26.52 113 PRO B N 1
ATOM 4963 C CA . PRO B 1 113 ? 23.625 -12.086 -43.312 1 26.52 113 PRO B CA 1
ATOM 4964 C C . PRO B 1 113 ? 22.672 -11.461 -42.281 1 26.52 113 PRO B C 1
ATOM 4966 O O . PRO B 1 113 ? 22.391 -10.258 -42.375 1 26.52 113 PRO B O 1
ATOM 4969 N N . THR B 1 114 ? 21.453 -12.148 -42.062 1 27.72 114 THR B N 1
ATOM 4970 C CA . THR B 1 114 ? 20.422 -11.633 -41.156 1 27.72 114 THR B CA 1
ATOM 4971 C C . THR B 1 114 ? 21.016 -11.266 -39.812 1 27.72 114 THR B C 1
ATOM 4973 O O . THR B 1 114 ? 21.547 -12.125 -39.094 1 27.72 114 THR B O 1
ATOM 4976 N N . SER B 1 115 ? 21.641 -10.102 -39.594 1 27.47 115 SER B N 1
ATOM 4977 C CA . SER B 1 115 ? 22.141 -9.547 -38.344 1 27.47 115 SER B CA 1
ATOM 4978 C C . SER B 1 115 ? 21.078 -9.617 -37.25 1 27.47 115 SER B C 1
ATOM 4980 O O . SER B 1 115 ? 19.922 -9.273 -37.469 1 27.47 115 SER B O 1
ATOM 4982 N N . GLY B 1 116 ? 21.125 -10.68 -36.438 1 27.33 116 GLY B N 1
ATOM 4983 C CA . GLY B 1 116 ? 20.391 -10.93 -35.188 1 27.33 116 GLY B CA 1
ATOM 4984 C C . GLY B 1 116 ? 20.172 -9.68 -34.375 1 27.33 116 GLY B C 1
ATOM 4985 O O . GLY B 1 116 ? 20.625 -9.609 -33.219 1 27.33 116 GLY B O 1
ATOM 4986 N N . LYS B 1 117 ? 20.062 -8.523 -34.906 1 29.08 117 LYS B N 1
ATOM 4987 C CA . LYS B 1 117 ? 19.938 -7.309 -34.094 1 29.08 117 LYS B CA 1
ATOM 4988 C C . LYS B 1 117 ? 18.656 -7.34 -33.25 1 29.08 117 LYS B C 1
ATOM 4990 O O . LYS B 1 117 ? 18.391 -6.418 -32.5 1 29.08 117 LYS B O 1
ATOM 4995 N N . ASP B 1 118 ? 17.703 -8.062 -33.688 1 31.19 118 ASP B N 1
ATOM 4996 C CA . ASP B 1 118 ? 16.422 -7.664 -33.125 1 31.19 118 ASP B CA 1
ATOM 4997 C C . ASP B 1 118 ? 16.281 -8.172 -31.688 1 31.19 118 ASP B C 1
ATOM 4999 O O . ASP B 1 118 ? 15.18 -8.164 -31.141 1 31.19 118 ASP B O 1
ATOM 5003 N N . ASP B 1 119 ? 17.141 -9.062 -31.172 1 31.19 119 ASP B N 1
ATOM 5004 C CA . ASP B 1 119 ? 17.016 -9.344 -29.75 1 31.19 119 ASP B CA 1
ATOM 5005 C C . ASP B 1 119 ? 17.016 -8.055 -28.922 1 31.19 119 ASP B C 1
ATOM 5007 O O . ASP B 1 119 ? 18.078 -7.586 -28.5 1 31.19 119 ASP B O 1
ATOM 5011 N N . ILE B 1 120 ? 16.328 -7.215 -29.297 1 31.72 120 ILE B N 1
ATOM 5012 C CA . ILE B 1 120 ? 16.156 -6.168 -28.297 1 31.72 120 ILE B CA 1
ATOM 5013 C C . ILE B 1 120 ? 15.797 -6.797 -26.953 1 31.72 120 ILE B C 1
ATOM 5015 O O . ILE B 1 120 ? 14.672 -7.277 -26.766 1 31.72 120 ILE B O 1
ATOM 5019 N N . ARG B 1 121 ? 16.562 -7.672 -26.312 1 35.47 121 ARG B N 1
ATOM 5020 C CA . ARG B 1 121 ? 16.484 -8.242 -24.969 1 35.47 121 ARG B CA 1
ATOM 5021 C C . ARG B 1 121 ? 15.836 -7.258 -24 1 35.47 121 ARG B C 1
ATOM 5023 O O . ARG B 1 121 ? 16.328 -6.145 -23.828 1 35.47 121 ARG B O 1
ATOM 5030 N N . ALA B 1 122 ? 14.547 -7.465 -23.812 1 45.88 122 ALA B N 1
ATOM 5031 C CA . ALA B 1 122 ? 13.922 -6.695 -22.734 1 45.88 122 ALA B CA 1
ATOM 5032 C C . ALA B 1 122 ? 14.859 -6.574 -21.531 1 45.88 122 ALA B C 1
ATOM 5034 O O . ALA B 1 122 ? 15.391 -7.574 -21.062 1 45.88 122 ALA B O 1
ATOM 5035 N N . THR B 1 123 ? 15.367 -5.559 -21.328 1 49.16 123 THR B N 1
ATOM 5036 C CA . THR B 1 123 ? 16.25 -5.238 -20.219 1 49.16 123 THR B CA 1
ATOM 5037 C C . THR B 1 123 ? 15.617 -5.66 -18.891 1 49.16 123 THR B C 1
ATOM 5039 O O . THR B 1 123 ? 14.438 -5.387 -18.641 1 49.16 123 THR B O 1
ATOM 5042 N N . GLU B 1 124 ? 16.312 -6.582 -18.172 1 63.66 124 GLU B N 1
ATOM 5043 C CA . GLU B 1 124 ? 15.914 -6.953 -16.828 1 63.66 124 GLU B CA 1
ATOM 5044 C C . GLU B 1 124 ? 15.539 -5.727 -15.992 1 63.66 124 GLU B C 1
ATOM 5046 O O . GLU B 1 124 ? 16.172 -4.672 -16.125 1 63.66 124 GLU B O 1
ATOM 5051 N N . SER B 1 125 ? 14.492 -5.832 -15.297 1 65.69 125 SER B N 1
ATOM 5052 C CA . SER B 1 125 ? 13.953 -4.73 -14.5 1 65.69 125 SER B CA 1
ATOM 5053 C C . SER B 1 125 ? 15.039 -4.105 -13.625 1 65.69 125 SER B C 1
ATOM 5055 O O . SER B 1 125 ? 15.047 -2.891 -13.414 1 65.69 125 SER B O 1
ATOM 5057 N N . ARG B 1 126 ? 15.992 -4.938 -13.188 1 60.94 126 ARG B N 1
ATOM 5058 C CA . ARG B 1 126 ? 17.031 -4.449 -12.289 1 60.94 126 ARG B CA 1
ATOM 5059 C C . ARG B 1 126 ? 17.922 -3.412 -12.977 1 60.94 126 ARG B C 1
ATOM 5061 O O . ARG B 1 126 ? 18.594 -2.633 -12.312 1 60.94 126 ARG B O 1
ATOM 5068 N N . LEU B 1 127 ? 17.828 -3.508 -14.25 1 66.06 127 LEU B N 1
ATOM 5069 C CA . LEU B 1 127 ? 18.719 -2.629 -15.016 1 66.06 127 LEU B CA 1
ATOM 5070 C C . LEU B 1 127 ? 18 -1.327 -15.375 1 66.06 127 LEU B C 1
ATOM 5072 O O . LEU B 1 127 ? 18.625 -0.42 -15.945 1 66.06 127 LEU B O 1
ATOM 5076 N N . LEU B 1 128 ? 16.859 -1.312 -14.977 1 66.75 128 LEU B N 1
ATOM 5077 C CA . LEU B 1 128 ? 16.078 -0.119 -15.289 1 66.75 128 LEU B CA 1
ATOM 5078 C C . LEU B 1 128 ? 16.391 1.007 -14.312 1 66.75 128 LEU B C 1
ATOM 5080 O O . LEU B 1 128 ? 16.672 0.754 -13.133 1 66.75 128 LEU B O 1
ATOM 5084 N N . THR B 1 129 ? 16.453 2.166 -14.852 1 70.88 129 THR B N 1
ATOM 5085 C CA . THR B 1 129 ? 16.516 3.33 -13.969 1 70.88 129 THR B CA 1
ATOM 5086 C C . THR B 1 129 ? 15.234 3.447 -13.141 1 70.88 129 THR B C 1
ATOM 5088 O O . THR B 1 129 ? 14.25 2.77 -13.422 1 70.88 129 THR B O 1
ATOM 5091 N N . LYS B 1 130 ? 15.375 4.211 -12.164 1 76.75 130 LYS B N 1
ATOM 5092 C CA . LYS B 1 130 ? 14.195 4.453 -11.328 1 76.75 130 LYS B CA 1
ATOM 5093 C C . LYS B 1 130 ? 13.031 4.969 -12.172 1 76.75 130 LYS B C 1
ATOM 5095 O O . LYS B 1 130 ? 11.891 4.52 -12 1 76.75 130 LYS B O 1
ATOM 5100 N N . LYS B 1 131 ? 13.344 5.832 -13.055 1 75.38 131 LYS B N 1
ATOM 5101 C CA . LYS B 1 131 ? 12.305 6.387 -13.922 1 75.38 131 LYS B CA 1
ATOM 5102 C C . LYS B 1 131 ? 11.719 5.316 -14.836 1 75.38 131 LYS B C 1
ATOM 5104 O O . LYS B 1 131 ? 10.5 5.223 -15 1 75.38 131 LYS B O 1
ATOM 5109 N N . GLN B 1 132 ? 12.586 4.508 -15.359 1 76.06 132 GLN B N 1
ATOM 5110 C CA . GLN B 1 132 ? 12.133 3.453 -16.266 1 76.06 132 GLN B CA 1
ATOM 5111 C C . GLN B 1 132 ? 11.281 2.426 -15.523 1 76.06 132 GLN B C 1
ATOM 5113 O O . GLN B 1 132 ? 10.273 1.957 -16.047 1 76.06 132 GLN B O 1
ATOM 5118 N N . LEU B 1 133 ? 11.734 2.158 -14.352 1 80.94 133 LEU B N 1
ATOM 5119 C CA . LEU B 1 133 ? 10.977 1.213 -13.539 1 80.94 133 LEU B CA 1
ATOM 5120 C C . LEU B 1 133 ? 9.609 1.784 -13.172 1 80.94 133 LEU B C 1
ATOM 5122 O O . LEU B 1 133 ? 8.609 1.072 -13.211 1 80.94 133 LEU B O 1
ATOM 5126 N N . SER B 1 134 ? 9.625 3.006 -12.797 1 79.31 134 SER B N 1
ATOM 5127 C CA . SER B 1 134 ? 8.367 3.682 -12.469 1 79.31 134 SER B CA 1
ATOM 5128 C C . SER B 1 134 ? 7.418 3.686 -13.664 1 79.31 134 SER B C 1
ATOM 5130 O O . SER B 1 134 ? 6.23 3.391 -13.516 1 79.31 134 SER B O 1
ATOM 5132 N N . ASP B 1 135 ? 7.941 3.947 -14.805 1 78.44 135 ASP B N 1
ATOM 5133 C CA . ASP B 1 135 ? 7.129 3.961 -16.016 1 78.44 135 ASP B CA 1
ATOM 5134 C C . ASP B 1 135 ? 6.594 2.568 -16.344 1 78.44 135 ASP B C 1
ATOM 5136 O O . ASP B 1 135 ? 5.43 2.416 -16.719 1 78.44 135 ASP B O 1
ATOM 5140 N N . MET B 1 136 ? 7.453 1.66 -16.203 1 81.62 136 MET B N 1
ATOM 5141 C CA . MET B 1 136 ? 7.055 0.274 -16.438 1 81.62 136 MET B CA 1
ATOM 5142 C C . MET B 1 136 ? 5.949 -0.138 -15.469 1 81.62 136 MET B C 1
ATOM 5144 O O . MET B 1 136 ? 4.926 -0.69 -15.883 1 81.62 136 MET B O 1
ATOM 5148 N N . ALA B 1 137 ? 6.176 0.157 -14.242 1 80.25 137 ALA B N 1
ATOM 5149 C CA . ALA B 1 137 ? 5.195 -0.203 -13.219 1 80.25 137 ALA B CA 1
ATOM 5150 C C . ALA B 1 137 ? 3.859 0.485 -13.477 1 80.25 137 ALA B C 1
ATOM 5152 O O . ALA B 1 137 ? 2.799 -0.132 -13.344 1 80.25 137 ALA B O 1
ATOM 5153 N N . MET B 1 138 ? 3.902 1.695 -13.883 1 76.19 138 MET B N 1
ATOM 5154 C CA . MET B 1 138 ? 2.689 2.453 -14.18 1 76.19 138 MET B CA 1
ATOM 5155 C C . MET B 1 138 ? 1.969 1.874 -15.391 1 76.19 138 MET B C 1
ATOM 5157 O O . MET B 1 138 ? 0.738 1.825 -15.422 1 76.19 138 MET B O 1
ATOM 5161 N N . SER B 1 139 ? 2.727 1.479 -16.297 1 77.81 139 SER B N 1
ATOM 5162 C CA . SER B 1 139 ? 2.146 0.879 -17.5 1 77.81 139 SER B CA 1
ATOM 5163 C C . SER B 1 139 ? 1.426 -0.424 -17.172 1 77.81 139 SER B C 1
ATOM 5165 O O . SER B 1 139 ? 0.308 -0.656 -17.641 1 77.81 139 SER B O 1
ATOM 5167 N N . VAL B 1 140 ? 2.059 -1.177 -16.406 1 81.56 140 VAL B N 1
ATOM 5168 C CA . VAL B 1 140 ? 1.462 -2.445 -16 1 81.56 140 VAL B CA 1
ATOM 5169 C C . VAL B 1 140 ? 0.179 -2.186 -15.219 1 81.56 140 VAL B C 1
ATOM 5171 O O . VAL B 1 140 ? -0.824 -2.877 -15.414 1 81.56 140 VAL B O 1
ATOM 5174 N N . ARG B 1 141 ? 0.176 -1.152 -14.453 1 79.12 141 ARG B N 1
ATOM 5175 C CA . ARG B 1 141 ? -0.988 -0.804 -13.641 1 79.12 141 ARG B CA 1
ATOM 5176 C C . ARG B 1 141 ? -2.143 -0.331 -14.523 1 79.12 141 ARG B C 1
ATOM 5178 O O . ARG B 1 141 ? -3.301 -0.671 -14.273 1 79.12 141 ARG B O 1
ATOM 5185 N N . THR B 1 142 ? -1.808 0.494 -15.391 1 76.19 142 THR B N 1
ATOM 5186 C CA . THR B 1 142 ? -2.826 0.99 -16.312 1 76.19 142 THR B CA 1
ATOM 5187 C C . THR B 1 142 ? -3.463 -0.161 -17.078 1 76.19 142 THR B C 1
ATOM 5189 O O . THR B 1 142 ? -4.684 -0.203 -17.25 1 76.19 142 THR B O 1
ATOM 5192 N N . LEU B 1 143 ? -2.65 -1.035 -17.469 1 79.19 143 LEU B N 1
ATOM 5193 C CA . LEU B 1 143 ? -3.145 -2.215 -18.172 1 79.19 143 LEU B CA 1
ATOM 5194 C C . LEU B 1 143 ? -4.027 -3.059 -17.266 1 79.19 143 LEU B C 1
ATOM 5196 O O . LEU B 1 143 ? -5.082 -3.541 -17.688 1 79.19 143 LEU B O 1
ATOM 5200 N N . ALA B 1 144 ? -3.541 -3.238 -16.062 1 82.38 144 ALA B N 1
ATOM 5201 C CA . ALA B 1 144 ? -4.293 -4.027 -15.094 1 82.38 144 ALA B CA 1
ATOM 5202 C C . ALA B 1 144 ? -5.676 -3.432 -14.852 1 82.38 144 ALA B C 1
ATOM 5204 O O . ALA B 1 144 ? -6.672 -4.16 -14.797 1 82.38 144 ALA B O 1
ATOM 5205 N N . LYS B 1 145 ? -5.75 -2.211 -14.727 1 75.38 145 LYS B N 1
ATOM 5206 C CA . LYS B 1 145 ? -7.023 -1.528 -14.516 1 75.38 145 LYS B CA 1
ATOM 5207 C C . LYS B 1 145 ? -7.957 -1.72 -15.703 1 75.38 145 LYS B C 1
ATOM 5209 O O . LYS B 1 145 ? -9.156 -1.97 -15.523 1 75.38 145 LYS B O 1
ATOM 5214 N N . ARG B 1 146 ? -7.445 -1.62 -16.797 1 73.69 146 ARG B N 1
ATOM 5215 C CA . ARG B 1 146 ? -8.242 -1.771 -18.016 1 73.69 146 ARG B CA 1
ATOM 5216 C C . ARG B 1 146 ? -8.781 -3.191 -18.141 1 73.69 146 ARG B C 1
ATOM 5218 O O . ARG B 1 146 ? -9.953 -3.389 -18.453 1 73.69 146 ARG B O 1
ATOM 5225 N N . LEU B 1 147 ? -7.973 -4.117 -17.875 1 76.94 147 LEU B N 1
ATOM 5226 C CA . LEU B 1 147 ? -8.352 -5.52 -18.031 1 76.94 147 LEU B CA 1
ATOM 5227 C C . LEU B 1 147 ? -9.336 -5.934 -16.953 1 76.94 147 LEU B C 1
ATOM 5229 O O . LEU B 1 147 ? -10.18 -6.809 -17.172 1 76.94 147 LEU B O 1
ATOM 5233 N N . GLY B 1 148 ? -9.133 -5.32 -15.812 1 75 148 GLY B N 1
ATOM 5234 C CA . GLY B 1 148 ? -10 -5.676 -14.711 1 75 148 GLY B CA 1
ATOM 5235 C C . GLY B 1 148 ? -11.461 -5.34 -14.961 1 75 148 GLY B C 1
ATOM 5236 O O . GLY B 1 148 ? -12.352 -5.949 -14.367 1 75 148 GLY B O 1
ATOM 5237 N N . ASN B 1 149 ? -11.734 -4.5 -15.844 1 70.12 149 ASN B N 1
ATOM 5238 C CA . ASN B 1 149 ? -13.094 -4.051 -16.094 1 70.12 149 ASN B CA 1
ATOM 5239 C C . ASN B 1 149 ? -13.625 -4.578 -17.422 1 70.12 149 ASN B C 1
ATOM 5241 O O . ASN B 1 149 ? -14.758 -4.273 -17.812 1 70.12 149 ASN B O 1
ATOM 5245 N N . LEU B 1 150 ? -12.82 -5.469 -18.047 1 74.5 150 LEU B N 1
ATOM 5246 C CA . LEU B 1 150 ? -13.211 -5.922 -19.375 1 74.5 150 LEU B CA 1
ATOM 5247 C C . LEU B 1 150 ? -13.203 -7.445 -19.453 1 74.5 150 LEU B C 1
ATOM 5249 O O . LEU B 1 150 ? -12.391 -8.102 -18.797 1 74.5 150 LEU B O 1
ATOM 5253 N N . LYS B 1 151 ? -14.172 -7.895 -20.156 1 81.38 151 LYS B N 1
ATOM 5254 C CA . LYS B 1 151 ? -14.125 -9.297 -20.562 1 81.38 151 LYS B CA 1
ATOM 5255 C C . LYS B 1 151 ? -13.297 -9.477 -21.828 1 81.38 151 LYS B C 1
ATOM 5257 O O . LYS B 1 151 ? -13.508 -8.773 -22.828 1 81.38 151 LYS B O 1
ATOM 5262 N N . VAL B 1 152 ? -12.367 -10.391 -21.781 1 82.75 152 VAL B N 1
ATOM 5263 C CA . VAL B 1 152 ? -11.453 -10.586 -22.891 1 82.75 152 VAL B CA 1
ATOM 5264 C C . VAL B 1 152 ? -11.758 -11.922 -23.578 1 82.75 152 VAL B C 1
ATOM 5266 O O . VAL B 1 152 ? -11.797 -12.969 -22.922 1 82.75 152 VAL B O 1
ATOM 5269 N N . ARG B 1 153 ? -11.984 -11.859 -24.797 1 85 153 ARG B N 1
ATOM 5270 C CA . ARG B 1 153 ? -12.172 -13.086 -25.578 1 85 153 ARG B CA 1
ATOM 5271 C C . ARG B 1 153 ? -10.836 -13.617 -26.078 1 85 153 ARG B C 1
ATOM 5273 O O . ARG B 1 153 ? -10.086 -12.898 -26.734 1 85 153 ARG B O 1
ATOM 5280 N N . LEU B 1 154 ? -10.602 -14.844 -25.75 1 84.38 154 LEU B N 1
ATOM 5281 C CA . LEU B 1 154 ? -9.344 -15.484 -26.109 1 84.38 154 LEU B CA 1
ATOM 5282 C C . LEU B 1 154 ? -9.555 -16.531 -27.188 1 84.38 154 LEU B C 1
ATOM 5284 O O . LEU B 1 154 ? -10.602 -17.188 -27.234 1 84.38 154 LEU B O 1
ATOM 5288 N N . ARG B 1 155 ? -8.648 -16.609 -28.141 1 86.62 155 ARG B N 1
ATOM 5289 C CA . ARG B 1 155 ? -8.617 -17.75 -29.047 1 86.62 155 ARG B CA 1
ATOM 5290 C C . ARG B 1 155 ? -7.812 -18.906 -28.453 1 86.62 155 ARG B C 1
ATOM 5292 O O . ARG B 1 155 ? -6.59 -18.953 -28.609 1 86.62 155 ARG B O 1
ATOM 5299 N N . VAL B 1 156 ? -8.516 -19.797 -27.922 1 93.69 156 VAL B N 1
ATOM 5300 C CA . VAL B 1 156 ? -7.871 -20.859 -27.172 1 93.69 156 VAL B CA 1
ATOM 5301 C C . VAL B 1 156 ? -7.859 -22.141 -28.016 1 93.69 156 VAL B C 1
ATOM 5303 O O . VAL B 1 156 ? -8.891 -22.562 -28.547 1 93.69 156 VAL B O 1
ATOM 5306 N N . ARG B 1 157 ? -6.723 -22.719 -28.219 1 95.25 157 ARG B N 1
ATOM 5307 C CA . ARG B 1 157 ? -6.59 -24.031 -28.859 1 95.25 157 ARG B CA 1
ATOM 5308 C C . ARG B 1 157 ? -5.773 -24.984 -28 1 95.25 157 ARG B C 1
ATOM 5310 O O . ARG B 1 157 ? -6.18 -26.125 -27.766 1 95.25 157 ARG B O 1
ATOM 5317 N N . ALA B 1 158 ? -4.629 -24.5 -27.562 1 97.56 158 ALA B N 1
ATOM 5318 C CA . ALA B 1 158 ? -3.744 -25.312 -26.734 1 97.56 158 ALA B CA 1
ATOM 5319 C C . ALA B 1 158 ? -3.961 -25.016 -25.25 1 97.56 158 ALA B C 1
ATOM 5321 O O . ALA B 1 158 ? -3.658 -23.922 -24.781 1 97.56 158 ALA B O 1
ATOM 5322 N N . ILE B 1 159 ? -4.453 -26 -24.547 1 98.31 159 ILE B N 1
ATOM 5323 C CA . ILE B 1 159 ? -4.793 -25.828 -23.141 1 98.31 159 ILE B CA 1
ATOM 5324 C C . ILE B 1 159 ? -3.814 -26.609 -22.266 1 98.31 159 ILE B C 1
ATOM 5326 O O . ILE B 1 159 ? -3.602 -27.812 -22.484 1 98.31 159 ILE B O 1
ATOM 5330 N N . PHE B 1 160 ? -3.209 -25.938 -21.344 1 98.38 160 PHE B N 1
ATOM 5331 C CA . PHE B 1 160 ? -2.266 -26.5 -20.375 1 98.38 160 PHE B CA 1
ATOM 5332 C C . PHE B 1 160 ? -2.973 -26.875 -19.078 1 98.38 160 PHE B C 1
ATOM 5334 O O . PHE B 1 160 ? -3.527 -26.016 -18.406 1 98.38 160 PHE B O 1
ATOM 5341 N N . LEU B 1 161 ? -2.932 -28.203 -18.719 1 98.56 161 LEU B N 1
ATOM 5342 C CA . LEU B 1 161 ? -3.512 -28.641 -17.469 1 98.56 161 LEU B CA 1
ATOM 5343 C C . LEU B 1 161 ? -2.426 -28.891 -16.422 1 98.56 161 LEU B C 1
ATOM 5345 O O . LEU B 1 161 ? -1.459 -29.609 -16.688 1 98.56 161 LEU B O 1
ATOM 5349 N N . LEU B 1 162 ? -2.619 -28.266 -15.273 1 97.81 162 LEU B N 1
ATOM 5350 C CA . LEU B 1 162 ? -1.673 -28.422 -14.172 1 97.81 162 LEU B CA 1
ATOM 5351 C C . LEU B 1 162 ? -2.371 -28.938 -12.922 1 97.81 162 LEU B C 1
ATOM 5353 O O . LEU B 1 162 ? -3.383 -28.391 -12.492 1 97.81 162 LEU B O 1
ATOM 5357 N N . THR B 1 163 ? -1.857 -30.031 -12.375 1 95.88 163 THR B N 1
ATOM 5358 C CA . THR B 1 163 ? -2.393 -30.625 -11.148 1 95.88 163 THR B CA 1
ATOM 5359 C C . THR B 1 163 ? -1.268 -31.172 -10.281 1 95.88 163 THR B C 1
ATOM 5361 O O . THR B 1 163 ? -0.106 -31.188 -10.695 1 95.88 163 THR B O 1
ATOM 5364 N N . LYS B 1 164 ? -1.645 -31.484 -9.055 1 90.62 164 LYS B N 1
ATOM 5365 C CA . LYS B 1 164 ? -0.704 -32.188 -8.195 1 90.62 164 LYS B CA 1
ATOM 5366 C C . LYS B 1 164 ? -0.697 -33.688 -8.5 1 90.62 164 LYS B C 1
ATOM 5368 O O . LYS B 1 164 ? -1.679 -34.375 -8.242 1 90.62 164 LYS B O 1
ATOM 5373 N N . ILE B 1 165 ? 0.388 -34.219 -8.883 1 89.19 165 ILE B N 1
ATOM 5374 C CA . ILE B 1 165 ? 0.452 -35.531 -9.477 1 89.19 165 ILE B CA 1
ATOM 5375 C C . ILE B 1 165 ? 0.503 -36.594 -8.375 1 89.19 165 ILE B C 1
ATOM 5377 O O . ILE B 1 165 ? 0.316 -37.781 -8.633 1 89.19 165 ILE B O 1
ATOM 5381 N N . TYR B 1 166 ? 0.658 -36.188 -7.16 1 86.88 166 TYR B N 1
ATOM 5382 C CA . TYR B 1 166 ? 0.744 -37.156 -6.09 1 86.88 166 TYR B CA 1
ATOM 5383 C C . TYR B 1 166 ? -0.626 -37.438 -5.473 1 86.88 166 TYR B C 1
ATOM 5385 O O . TYR B 1 166 ? -0.787 -38.344 -4.66 1 86.88 166 TYR B O 1
ATOM 5393 N N . ASP B 1 167 ? -1.574 -36.75 -5.914 1 90 167 ASP B N 1
ATOM 5394 C CA . ASP B 1 167 ? -2.939 -36.875 -5.418 1 90 167 ASP B CA 1
ATOM 5395 C C . ASP B 1 167 ? -3.814 -37.625 -6.422 1 90 167 ASP B C 1
ATOM 5397 O O . ASP B 1 167 ? -4.219 -37.062 -7.441 1 90 167 ASP B O 1
ATOM 5401 N N . LYS B 1 168 ? -4.25 -38.812 -6.102 1 91.31 168 LYS B N 1
ATOM 5402 C CA . LYS B 1 168 ? -5.016 -39.688 -7.008 1 91.31 168 LYS B CA 1
ATOM 5403 C C . LYS B 1 168 ? -6.352 -39.031 -7.375 1 91.31 168 LYS B C 1
ATOM 5405 O O . LYS B 1 168 ? -6.816 -39.156 -8.508 1 91.31 168 LYS B O 1
ATOM 5410 N N . THR B 1 169 ? -6.902 -38.438 -6.379 1 92.62 169 THR B N 1
ATOM 5411 C CA . THR B 1 169 ? -8.18 -37.781 -6.637 1 92.62 169 THR B CA 1
ATOM 5412 C C . THR B 1 169 ? -8.016 -36.688 -7.68 1 92.62 169 THR B C 1
ATOM 5414 O O . THR B 1 169 ? -8.859 -36.531 -8.57 1 92.62 169 THR B O 1
ATOM 5417 N N . LEU B 1 170 ? -6.996 -35.969 -7.574 1 94.5 170 LEU B N 1
ATOM 5418 C CA . LEU B 1 170 ? -6.734 -34.875 -8.508 1 94.5 170 LEU B CA 1
ATOM 5419 C C . LEU B 1 170 ? -6.422 -35.406 -9.898 1 94.5 170 LEU B C 1
ATOM 5421 O O . LEU B 1 170 ? -6.789 -34.812 -10.906 1 94.5 170 LEU B O 1
ATOM 5425 N N . ILE B 1 171 ? -5.781 -36.531 -9.953 1 96.12 171 ILE B N 1
ATOM 5426 C CA . ILE B 1 171 ? -5.473 -37.156 -11.234 1 96.12 171 ILE B CA 1
ATOM 5427 C C . ILE B 1 171 ? -6.762 -37.594 -11.93 1 96.12 171 ILE B C 1
ATOM 5429 O O . ILE B 1 171 ? -6.922 -37.375 -13.141 1 96.12 171 ILE B O 1
ATOM 5433 N N . SER B 1 172 ? -7.637 -38.125 -11.148 1 95.94 172 SER B N 1
ATOM 5434 C CA . SER B 1 172 ? -8.93 -38.531 -11.695 1 95.94 172 SER B CA 1
ATOM 5435 C C . SER B 1 172 ? -9.703 -37.344 -12.234 1 95.94 172 SER B C 1
ATOM 5437 O O . SER B 1 172 ? -10.32 -37.438 -13.297 1 95.94 172 SER B O 1
ATOM 5439 N N . LYS B 1 173 ? -9.672 -36.312 -11.453 1 96.94 173 LYS B N 1
ATOM 5440 C CA . LYS B 1 173 ? -10.344 -35.094 -11.898 1 96.94 173 LYS B CA 1
ATOM 5441 C C . LYS B 1 173 ? -9.688 -34.5 -13.148 1 96.94 173 LYS B C 1
ATOM 5443 O O . LYS B 1 173 ? -10.367 -34 -14.031 1 96.94 173 LYS B O 1
ATOM 5448 N N . THR B 1 174 ? -8.398 -34.594 -13.227 1 97.81 174 THR B N 1
ATOM 5449 C CA . THR B 1 174 ? -7.668 -34.156 -14.414 1 97.81 174 THR B CA 1
ATOM 5450 C C . THR B 1 174 ? -8.086 -34.969 -15.633 1 97.81 174 THR B C 1
ATOM 5452 O O . THR B 1 174 ? -8.234 -34.438 -16.734 1 97.81 174 THR B O 1
ATOM 5455 N N . LYS B 1 175 ? -8.242 -36.25 -15.414 1 97.94 175 LYS B N 1
ATOM 5456 C CA . LYS B 1 175 ? -8.727 -37.156 -16.469 1 97.94 175 LYS B CA 1
ATOM 5457 C C . LYS B 1 175 ? -10.094 -36.719 -16.969 1 97.94 175 LYS B C 1
ATOM 5459 O O . LYS B 1 175 ? -10.336 -36.656 -18.188 1 97.94 175 LYS B O 1
ATOM 5464 N N . GLU B 1 176 ? -10.914 -36.406 -16.047 1 97.38 176 GLU B N 1
ATOM 5465 C CA . GLU B 1 176 ? -12.273 -35.969 -16.375 1 97.38 176 GLU B CA 1
ATOM 5466 C C . GLU B 1 176 ? -12.258 -34.688 -17.219 1 97.38 176 GLU B C 1
ATOM 5468 O O . GLU B 1 176 ? -12.953 -34.625 -18.234 1 97.38 176 GLU B O 1
ATOM 5473 N N . VAL B 1 177 ? -11.516 -33.719 -16.828 1 98.38 177 VAL B N 1
ATOM 5474 C CA . VAL B 1 177 ? -11.43 -32.438 -17.547 1 98.38 177 VAL B CA 1
ATOM 5475 C C . VAL B 1 177 ? -10.812 -32.688 -18.922 1 98.38 177 VAL B C 1
ATOM 5477 O O . VAL B 1 177 ? -11.273 -32.094 -19.906 1 98.38 177 VAL B O 1
ATOM 5480 N N . THR B 1 178 ? -9.773 -33.5 -19 1 98.5 178 THR B N 1
ATOM 5481 C CA . THR B 1 178 ? -9.117 -33.812 -20.266 1 98.5 178 THR B CA 1
ATOM 5482 C C . THR B 1 178 ? -10.109 -34.438 -21.25 1 98.5 178 THR B C 1
ATOM 5484 O O . THR B 1 178 ? -10.195 -34 -22.406 1 98.5 178 THR B O 1
ATOM 5487 N N . ARG B 1 179 ? -10.852 -35.375 -20.75 1 97.5 179 ARG B N 1
ATOM 5488 C CA . ARG B 1 179 ? -11.852 -36.031 -21.578 1 97.5 179 ARG B CA 1
ATOM 5489 C C . ARG B 1 179 ? -12.891 -35.031 -22.078 1 97.5 179 ARG B C 1
ATOM 5491 O O . ARG B 1 179 ? -13.266 -35.062 -23.25 1 97.5 179 ARG B O 1
ATOM 5498 N N . TRP B 1 180 ? -13.266 -34.219 -21.188 1 97.88 180 TRP B N 1
ATOM 5499 C CA . TRP B 1 180 ? -14.273 -33.219 -21.547 1 97.88 180 TRP B CA 1
ATOM 5500 C C . TRP B 1 180 ? -13.758 -32.281 -22.625 1 97.88 180 TRP B C 1
ATOM 5502 O O . TRP B 1 180 ? -14.469 -31.969 -23.578 1 97.88 180 TRP B O 1
ATOM 5512 N N . LEU B 1 181 ? -12.547 -31.828 -22.484 1 98.25 181 LEU B N 1
ATOM 5513 C CA . LEU B 1 181 ? -11.938 -30.875 -23.422 1 98.25 181 LEU B CA 1
ATOM 5514 C C . LEU B 1 181 ? -11.742 -31.516 -24.781 1 98.25 181 LEU B C 1
ATOM 5516 O O . LEU B 1 181 ? -11.852 -30.859 -25.812 1 98.25 181 LEU B O 1
ATOM 5520 N N . LEU B 1 182 ? -11.445 -32.844 -24.812 1 97.94 182 LEU B N 1
ATOM 5521 C CA . LEU B 1 182 ? -11.156 -33.531 -26.047 1 97.94 182 LEU B CA 1
ATOM 5522 C C . LEU B 1 182 ? -12.438 -33.969 -26.75 1 97.94 182 LEU B C 1
ATOM 5524 O O . LEU B 1 182 ? -12.43 -34.312 -27.938 1 97.94 182 LEU B O 1
ATOM 5528 N N . SER B 1 183 ? -13.469 -33.938 -25.984 1 95.81 183 SER B N 1
ATOM 5529 C CA . SER B 1 183 ? -14.734 -34.469 -26.484 1 95.81 183 SER B CA 1
ATOM 5530 C C . SER B 1 183 ? -15.156 -33.75 -27.766 1 95.81 183 SER B C 1
ATOM 5532 O O . SER B 1 183 ? -14.875 -32.562 -27.922 1 95.81 183 SER B O 1
ATOM 5534 N N . LYS B 1 184 ? -15.945 -34.344 -28.594 1 91.19 184 LYS B N 1
ATOM 5535 C CA . LYS B 1 184 ? -16.438 -33.844 -29.859 1 91.19 184 LYS B CA 1
ATOM 5536 C C . LYS B 1 184 ? -17.531 -32.781 -29.656 1 91.19 184 LYS B C 1
ATOM 5538 O O . LYS B 1 184 ? -17.859 -32.031 -30.578 1 91.19 184 LYS B O 1
ATOM 5543 N N . ASP B 1 185 ? -17.969 -32.781 -28.438 1 91.31 185 ASP B N 1
ATOM 5544 C CA . ASP B 1 185 ? -19.047 -31.828 -28.141 1 91.31 185 ASP B CA 1
ATOM 5545 C C . ASP B 1 185 ? -18.516 -30.391 -28.062 1 91.31 185 ASP B C 1
ATOM 5547 O O . ASP B 1 185 ? -19.281 -29.438 -28.047 1 91.31 185 ASP B O 1
ATOM 5551 N N . ARG B 1 186 ? -17.234 -30.297 -28.062 1 91.94 186 ARG B N 1
ATOM 5552 C CA . ARG B 1 186 ? -16.625 -28.969 -28.031 1 91.94 186 ARG B CA 1
ATOM 5553 C C . ARG B 1 186 ? -16.625 -28.328 -29.422 1 91.94 186 ARG B C 1
ATOM 5555 O O . ARG B 1 186 ? -16.453 -29.016 -30.438 1 91.94 186 ARG B O 1
ATOM 5562 N N . SER B 1 187 ? -16.781 -27 -29.484 1 90.06 187 SER B N 1
ATOM 5563 C CA . SER B 1 187 ? -16.812 -26.281 -30.75 1 90.06 187 SER B CA 1
ATOM 5564 C C . SER B 1 187 ? -15.406 -26.172 -31.344 1 90.06 187 SER B C 1
ATOM 5566 O O . SER B 1 187 ? -15.258 -25.906 -32.531 1 90.06 187 SER B O 1
ATOM 5568 N N . VAL B 1 188 ? -14.414 -26.297 -30.578 1 93.38 188 VAL B N 1
ATOM 5569 C CA . VAL B 1 188 ? -13.016 -26.203 -30.984 1 93.38 188 VAL B CA 1
ATOM 5570 C C . VAL B 1 188 ? -12.289 -27.5 -30.625 1 93.38 188 VAL B C 1
ATOM 5572 O O . VAL B 1 188 ? -12.492 -28.047 -29.547 1 93.38 188 VAL B O 1
ATOM 5575 N N . PRO B 1 189 ? -11.523 -28.047 -31.609 1 95.81 189 PRO B N 1
ATOM 5576 C CA . PRO B 1 189 ? -10.695 -29.219 -31.281 1 95.81 189 PRO B CA 1
ATOM 5577 C C . PRO B 1 189 ? -9.469 -28.844 -30.453 1 95.81 189 PRO B C 1
ATOM 5579 O O . PRO B 1 189 ? -8.359 -28.75 -30.984 1 95.81 189 PRO B O 1
ATOM 5582 N N . TYR B 1 190 ? -9.648 -28.75 -29.234 1 97.69 190 TYR B N 1
ATOM 5583 C CA . TYR B 1 190 ? -8.586 -28.312 -28.328 1 97.69 190 TYR B CA 1
ATOM 5584 C C . TYR B 1 190 ? -7.445 -29.328 -28.297 1 97.69 190 TYR B C 1
ATOM 5586 O O . TYR B 1 190 ? -7.676 -30.531 -28.422 1 97.69 190 TYR B O 1
ATOM 5594 N N . ILE B 1 191 ? -6.246 -28.844 -28.25 1 98.31 191 ILE B N 1
ATOM 5595 C CA . ILE B 1 191 ? -5.082 -29.641 -27.891 1 98.31 191 ILE B CA 1
ATOM 5596 C C . ILE B 1 191 ? -4.824 -29.547 -26.391 1 98.31 191 ILE B C 1
ATOM 5598 O O . ILE B 1 191 ? -4.73 -28.438 -25.844 1 98.31 191 ILE B O 1
ATOM 5602 N N . VAL B 1 192 ? -4.762 -30.656 -25.719 1 98.69 192 VAL B N 1
ATOM 5603 C CA . VAL B 1 192 ? -4.645 -30.656 -24.266 1 98.69 192 VAL B CA 1
ATOM 5604 C C . VAL B 1 192 ? -3.258 -31.156 -23.859 1 98.69 192 VAL B C 1
ATOM 5606 O O . VAL B 1 192 ? -2.828 -32.219 -24.281 1 98.69 192 VAL B O 1
ATOM 5609 N N . TYR B 1 193 ? -2.555 -30.359 -23.109 1 98.62 193 TYR B N 1
ATOM 5610 C CA . TYR B 1 193 ? -1.242 -30.734 -22.594 1 98.62 193 TYR B CA 1
ATOM 5611 C C . TYR B 1 193 ? -1.331 -31.109 -21.125 1 98.62 193 TYR B C 1
ATOM 5613 O O . TYR B 1 193 ? -1.776 -30.312 -20.297 1 98.62 193 TYR B O 1
ATOM 5621 N N . VAL B 1 194 ? -0.948 -32.312 -20.781 1 98.38 194 VAL B N 1
ATOM 5622 C CA . VAL B 1 194 ? -0.828 -32.75 -19.391 1 98.38 194 VAL B CA 1
ATOM 5623 C C . VAL B 1 194 ? 0.636 -33.031 -19.062 1 98.38 194 VAL B C 1
ATOM 5625 O O . VAL B 1 194 ? 1.472 -33.125 -19.969 1 98.38 194 VAL B O 1
ATOM 5628 N N . GLU B 1 195 ? 0.946 -33.062 -17.75 1 97.69 195 GLU B N 1
ATOM 5629 C CA . GLU B 1 195 ? 2.328 -33.312 -17.344 1 97.69 195 GLU B CA 1
ATOM 5630 C C . GLU B 1 195 ? 2.816 -34.656 -17.875 1 97.69 195 GLU B C 1
ATOM 5632 O O . GLU B 1 195 ? 2.062 -35.625 -17.875 1 97.69 195 GLU B O 1
ATOM 5637 N N . ASP B 1 196 ? 4.023 -34.75 -18.25 1 96.94 196 ASP B N 1
ATOM 5638 C CA . ASP B 1 196 ? 4.594 -35.938 -18.875 1 96.94 196 ASP B CA 1
ATOM 5639 C C . ASP B 1 196 ? 4.539 -37.156 -17.938 1 96.94 196 ASP B C 1
ATOM 5641 O O . ASP B 1 196 ? 4.445 -38.281 -18.391 1 96.94 196 ASP B O 1
ATOM 5645 N N . SER B 1 197 ? 4.566 -36.906 -16.688 1 94.94 197 SER B N 1
ATOM 5646 C CA . SER B 1 197 ? 4.508 -37.969 -15.703 1 94.94 197 SER B CA 1
ATOM 5647 C C . SER B 1 197 ? 3.162 -38.688 -15.742 1 94.94 197 SER B C 1
ATOM 5649 O O . SER B 1 197 ? 3.027 -39.812 -15.234 1 94.94 197 SER B O 1
ATOM 5651 N N . LEU B 1 198 ? 2.188 -38.094 -16.406 1 96.38 198 LEU B N 1
ATOM 5652 C CA . LEU B 1 198 ? 0.854 -38.688 -16.484 1 96.38 198 LEU B CA 1
ATOM 5653 C C . LEU B 1 198 ? 0.743 -39.656 -17.656 1 96.38 198 LEU B C 1
ATOM 5655 O O . LEU B 1 198 ? -0.215 -40.406 -17.75 1 96.38 198 LEU B O 1
ATOM 5659 N N . LYS B 1 199 ? 1.691 -39.625 -18.516 1 95.69 199 LYS B N 1
ATOM 5660 C CA . LYS B 1 199 ? 1.64 -40.438 -19.734 1 95.69 199 LYS B CA 1
ATOM 5661 C C . LYS B 1 199 ? 1.431 -41.906 -19.406 1 95.69 199 LYS B C 1
ATOM 5663 O O . LYS B 1 199 ? 0.598 -42.594 -20.016 1 95.69 199 LYS B O 1
ATOM 5668 N N . ASP B 1 200 ? 2.17 -42.344 -18.422 1 94.38 200 ASP B N 1
ATOM 5669 C CA . ASP B 1 200 ? 2.117 -43.781 -18.078 1 94.38 200 ASP B CA 1
ATOM 5670 C C . ASP B 1 200 ? 1.425 -44 -16.734 1 94.38 200 ASP B C 1
ATOM 5672 O O . ASP B 1 200 ? 1.547 -45.062 -16.141 1 94.38 200 ASP B O 1
ATOM 5676 N N . ASN B 1 201 ? 0.812 -42.969 -16.281 1 95.62 201 ASN B N 1
ATOM 5677 C CA . ASN B 1 201 ? 0.111 -43.094 -15.008 1 95.62 201 ASN B CA 1
ATOM 5678 C C . ASN B 1 201 ? -1.189 -43.875 -15.156 1 95.62 201 ASN B C 1
ATOM 5680 O O . ASN B 1 201 ? -2.062 -43.5 -15.938 1 95.62 201 ASN B O 1
ATOM 5684 N N . PRO B 1 202 ? -1.357 -44.875 -14.414 1 94.19 202 PRO B N 1
ATOM 5685 C CA . PRO B 1 202 ? -2.535 -45.75 -14.586 1 94.19 202 PRO B CA 1
ATOM 5686 C C . PRO B 1 202 ? -3.838 -45.031 -14.219 1 94.19 202 PRO B C 1
ATOM 5688 O O . PRO B 1 202 ? -4.891 -45.344 -14.789 1 94.19 202 PRO B O 1
ATOM 5691 N N . ALA B 1 203 ? -3.744 -44.188 -13.281 1 94.5 203 ALA B N 1
ATOM 5692 C CA . ALA B 1 203 ? -4.953 -43.469 -12.852 1 94.5 203 ALA B CA 1
ATOM 5693 C C . ALA B 1 203 ? -5.434 -42.5 -13.93 1 94.5 203 ALA B C 1
ATOM 5695 O O . ALA B 1 203 ? -6.637 -42.312 -14.117 1 94.5 203 ALA B O 1
ATOM 5696 N N . PHE B 1 204 ? -4.57 -41.906 -14.578 1 97 204 PHE B N 1
ATOM 5697 C CA . PHE B 1 204 ? -4.918 -40.969 -15.664 1 97 204 PHE B CA 1
ATOM 5698 C C . PHE B 1 204 ? -5.355 -41.75 -16.906 1 97 204 PHE B C 1
ATOM 5700 O O . PHE B 1 204 ? -6.285 -41.344 -17.594 1 97 204 PHE B O 1
ATOM 5707 N N . ASP B 1 205 ? -4.66 -42.844 -17.219 1 96.69 205 ASP B N 1
ATOM 5708 C CA . ASP B 1 205 ? -5.027 -43.812 -18.266 1 96.69 205 ASP B CA 1
ATOM 5709 C C . ASP B 1 205 ? -5.105 -43.125 -19.625 1 96.69 205 ASP B C 1
ATOM 5711 O O . ASP B 1 205 ? -6.141 -43.188 -20.297 1 96.69 205 ASP B O 1
ATOM 5715 N N . ALA B 1 206 ? -3.979 -42.562 -20.047 1 97 206 ALA B N 1
ATOM 5716 C CA . ALA B 1 206 ? -3.902 -41.875 -21.328 1 97 206 ALA B CA 1
ATOM 5717 C C . ALA B 1 206 ? -4.34 -42.781 -22.469 1 97 206 ALA B C 1
ATOM 5719 O O . ALA B 1 206 ? -5.031 -42.344 -23.391 1 97 206 ALA B O 1
ATOM 5720 N N . GLU B 1 207 ? -3.943 -44 -22.438 1 96.06 207 GLU B N 1
ATOM 5721 C CA . GLU B 1 207 ? -4.312 -44.969 -23.484 1 96.06 207 GLU B CA 1
ATOM 5722 C C . GLU B 1 207 ? -5.82 -45.188 -23.531 1 96.06 207 GLU B C 1
ATOM 5724 O O . GLU B 1 207 ? -6.406 -45.281 -24.609 1 96.06 207 GLU B O 1
ATOM 5729 N N . GLY B 1 208 ? -6.324 -45.312 -22.328 1 96.44 208 GLY B N 1
ATOM 5730 C CA . GLY B 1 208 ? -7.77 -45.469 -22.25 1 96.44 208 GLY B CA 1
ATOM 5731 C C . GLY B 1 208 ? -8.516 -44.281 -22.828 1 96.44 208 GLY B C 1
ATOM 5732 O O . GLY B 1 208 ? -9.523 -44.438 -23.516 1 96.44 208 GLY B O 1
ATOM 5733 N N . ILE B 1 209 ? -8.055 -43.094 -22.594 1 96.69 209 ILE B N 1
ATOM 5734 C CA . ILE B 1 209 ? -8.656 -41.906 -23.141 1 96.69 209 ILE B CA 1
ATOM 5735 C C . ILE B 1 209 ? -8.562 -41.906 -24.656 1 96.69 209 ILE B C 1
ATOM 5737 O O . ILE B 1 209 ? -9.562 -41.688 -25.359 1 96.69 209 ILE B O 1
ATOM 5741 N N . CYS B 1 210 ? -7.402 -42.25 -25.188 1 95.75 210 CYS B N 1
ATOM 5742 C CA . CYS B 1 210 ? -7.148 -42.188 -26.625 1 95.75 210 CYS B CA 1
ATOM 5743 C C . CYS B 1 210 ? -7.914 -43.281 -27.359 1 95.75 210 CYS B C 1
ATOM 5745 O O . CYS B 1 210 ? -8.148 -43.188 -28.562 1 95.75 210 CYS B O 1
ATOM 5747 N N . ALA B 1 211 ? -8.258 -44.312 -26.641 1 95.88 211 ALA B N 1
ATOM 5748 C CA . ALA B 1 211 ? -9 -45.406 -27.234 1 95.88 211 ALA B CA 1
ATOM 5749 C C . ALA B 1 211 ? -10.445 -45 -27.516 1 95.88 211 ALA B C 1
ATOM 5751 O O . ALA B 1 211 ? -11.125 -45.625 -28.344 1 95.88 211 ALA B O 1
ATOM 5752 N N . GLU B 1 212 ? -10.883 -44.031 -26.859 1 94.44 212 GLU B N 1
ATOM 5753 C CA . GLU B 1 212 ? -12.266 -43.594 -27.016 1 94.44 212 GLU B CA 1
ATOM 5754 C C . GLU B 1 212 ? -12.492 -42.938 -28.391 1 94.44 212 GLU B C 1
ATOM 5756 O O . GLU B 1 212 ? -13.562 -43.094 -28.969 1 94.44 212 GLU B O 1
ATOM 5761 N N . ASP B 1 213 ? -11.555 -42.25 -28.828 1 93.31 213 ASP B N 1
ATOM 5762 C CA . ASP B 1 213 ? -11.594 -41.562 -30.125 1 93.31 213 ASP B CA 1
ATOM 5763 C C . ASP B 1 213 ? -10.188 -41.406 -30.703 1 93.31 213 ASP B C 1
ATOM 5765 O O . ASP B 1 213 ? -9.312 -40.844 -30.047 1 93.31 213 ASP B O 1
ATOM 5769 N N . PRO B 1 214 ? -9.969 -41.875 -31.906 1 91.38 214 PRO B N 1
ATOM 5770 C CA . PRO B 1 214 ? -8.633 -41.812 -32.5 1 91.38 214 PRO B CA 1
ATOM 5771 C C . PRO B 1 214 ? -8.117 -40.375 -32.594 1 91.38 214 PRO B C 1
ATOM 5773 O O . PRO B 1 214 ? -6.902 -40.156 -32.531 1 91.38 214 PRO B O 1
ATOM 5776 N N . SER B 1 215 ? -9 -39.406 -32.719 1 93.38 215 SER B N 1
ATOM 5777 C CA . SER B 1 215 ? -8.578 -38 -32.812 1 93.38 215 SER B CA 1
ATOM 5778 C C . SER B 1 215 ? -7.938 -37.531 -31.5 1 93.38 215 SER B C 1
ATOM 5780 O O . SER B 1 215 ? -7.188 -36.562 -31.5 1 93.38 215 SER B O 1
ATOM 5782 N N . PHE B 1 216 ? -8.242 -38.156 -30.375 1 96.62 216 PHE B N 1
ATOM 5783 C CA . PHE B 1 216 ? -7.719 -37.781 -29.078 1 96.62 216 PHE B CA 1
ATOM 5784 C C . PHE B 1 216 ? -6.207 -37.969 -29.016 1 96.62 216 PHE B C 1
ATOM 5786 O O . PHE B 1 216 ? -5.496 -37.219 -28.359 1 96.62 216 PHE B O 1
ATOM 5793 N N . ARG B 1 217 ? -5.707 -39 -29.703 1 94.69 217 ARG B N 1
ATOM 5794 C CA . ARG B 1 217 ? -4.293 -39.344 -29.656 1 94.69 217 ARG B CA 1
ATOM 5795 C C . ARG B 1 217 ? -3.426 -38.219 -30.203 1 94.69 217 ARG B C 1
ATOM 5797 O O . ARG B 1 217 ? -2.334 -37.969 -29.688 1 94.69 217 ARG B O 1
ATOM 5804 N N . GLU B 1 218 ? -3.914 -37.562 -31.188 1 95.12 218 GLU B N 1
ATOM 5805 C CA . GLU B 1 218 ? -3.166 -36.469 -31.797 1 95.12 218 GLU B CA 1
ATOM 5806 C C . GLU B 1 218 ? -3.297 -35.188 -30.969 1 95.12 218 GLU B C 1
ATOM 5808 O O . GLU B 1 218 ? -2.457 -34.281 -31.062 1 95.12 218 GLU B O 1
ATOM 5813 N N . ARG B 1 219 ? -4.301 -35.094 -30.172 1 98 219 ARG B N 1
ATOM 5814 C CA . ARG B 1 219 ? -4.621 -33.844 -29.5 1 98 219 ARG B CA 1
ATOM 5815 C C . ARG B 1 219 ? -4.223 -33.906 -28.031 1 98 219 ARG B C 1
ATOM 5817 O O . ARG B 1 219 ? -4.195 -32.875 -27.359 1 98 219 ARG B O 1
ATOM 5824 N N . LEU B 1 220 ? -3.949 -35.094 -27.5 1 98.44 220 LEU B N 1
ATOM 5825 C CA . LEU B 1 220 ? -3.396 -35.219 -26.156 1 98.44 220 LEU B CA 1
ATOM 5826 C C . LEU B 1 220 ? -1.872 -35.156 -26.188 1 98.44 220 LEU B C 1
ATOM 5828 O O . LEU B 1 220 ? -1.226 -36.031 -26.812 1 98.44 220 LEU B O 1
ATOM 5832 N N . ARG B 1 221 ? -1.35 -34.125 -25.625 1 98.19 221 ARG B N 1
ATOM 5833 C CA . ARG B 1 221 ? 0.093 -33.906 -25.609 1 98.19 221 ARG B CA 1
ATOM 5834 C C . ARG B 1 221 ? 0.616 -33.812 -24.172 1 98.19 221 ARG B C 1
ATOM 5836 O O . ARG B 1 221 ? -0.164 -33.844 -23.219 1 98.19 221 ARG B O 1
ATOM 5843 N N . TYR B 1 222 ? 1.951 -33.781 -24.062 1 97.81 222 TYR B N 1
ATOM 5844 C CA . TYR B 1 222 ? 2.582 -33.812 -22.75 1 97.81 222 TYR B CA 1
ATOM 5845 C C . TYR B 1 222 ? 3.559 -32.656 -22.594 1 97.81 222 TYR B C 1
ATOM 5847 O O . TYR B 1 222 ? 4.242 -32.281 -23.547 1 97.81 222 TYR B O 1
ATOM 5855 N N . TRP B 1 223 ? 3.543 -32.094 -21.422 1 97.19 223 TRP B N 1
ATOM 5856 C CA . TRP B 1 223 ? 4.488 -31 -21.141 1 97.19 223 TRP B CA 1
ATOM 5857 C C . TRP B 1 223 ? 5.43 -31.391 -20 1 97.19 223 TRP B C 1
ATOM 5859 O O . TRP B 1 223 ? 5.109 -32.25 -19.188 1 97.19 223 TRP B O 1
ATOM 5869 N N . ASP B 1 224 ? 6.641 -30.828 -19.953 1 95.81 224 ASP B N 1
ATOM 5870 C CA . ASP B 1 224 ? 7.57 -30.797 -18.828 1 95.81 224 ASP B CA 1
ATOM 5871 C C . ASP B 1 224 ? 8.023 -29.375 -18.516 1 95.81 224 ASP B C 1
ATOM 5873 O O . ASP B 1 224 ? 7.633 -28.438 -19.203 1 95.81 224 ASP B O 1
ATOM 5877 N N . ALA B 1 225 ? 8.734 -29.25 -17.484 1 93.19 225 ALA B N 1
ATOM 5878 C CA . ALA B 1 225 ? 9.133 -27.938 -17 1 93.19 225 ALA B CA 1
ATOM 5879 C C . ALA B 1 225 ? 9.922 -27.188 -18.062 1 93.19 225 ALA B C 1
ATOM 5881 O O . ALA B 1 225 ? 9.797 -25.969 -18.203 1 93.19 225 ALA B O 1
ATOM 5882 N N . GLU B 1 226 ? 10.695 -27.859 -18.797 1 94.06 226 GLU B N 1
ATOM 5883 C CA . GLU B 1 226 ? 11.523 -27.234 -19.828 1 94.06 226 GLU B CA 1
ATOM 5884 C C . GLU B 1 226 ? 10.656 -26.672 -20.969 1 94.06 226 GLU B C 1
ATOM 5886 O O . GLU B 1 226 ? 10.906 -25.562 -21.438 1 94.06 226 GLU B O 1
ATOM 5891 N N . LEU B 1 227 ? 9.719 -27.484 -21.344 1 93.62 227 LEU B N 1
ATOM 5892 C CA . LEU B 1 227 ? 8.82 -27.031 -22.391 1 93.62 227 LEU B CA 1
ATOM 5893 C C . LEU B 1 227 ? 8.078 -25.766 -21.969 1 93.62 227 LEU B C 1
ATOM 5895 O O . LEU B 1 227 ? 7.977 -24.812 -22.75 1 93.62 227 LEU B O 1
ATOM 5899 N N . ALA B 1 228 ? 7.535 -25.766 -20.766 1 92.06 228 ALA B N 1
ATOM 5900 C CA . ALA B 1 228 ? 6.805 -24.594 -20.25 1 92.06 228 ALA B CA 1
ATOM 5901 C C . ALA B 1 228 ? 7.707 -23.375 -20.172 1 92.06 228 ALA B C 1
ATOM 5903 O O . ALA B 1 228 ? 7.277 -22.266 -20.484 1 92.06 228 ALA B O 1
ATOM 5904 N N . ARG B 1 229 ? 8.883 -23.531 -19.781 1 89.31 229 ARG B N 1
ATOM 5905 C CA . ARG B 1 229 ? 9.828 -22.438 -19.594 1 89.31 229 ARG B CA 1
ATOM 5906 C C . ARG B 1 229 ? 10.312 -21.891 -20.922 1 89.31 229 ARG B C 1
ATOM 5908 O O . ARG B 1 229 ? 10.398 -20.672 -21.109 1 89.31 229 ARG B O 1
ATOM 5915 N N . ARG B 1 230 ? 10.617 -22.734 -21.859 1 90.5 230 ARG B N 1
ATOM 5916 C CA . ARG B 1 230 ? 11.273 -22.328 -23.094 1 90.5 230 ARG B CA 1
ATOM 5917 C C . ARG B 1 230 ? 10.25 -21.922 -24.156 1 90.5 230 ARG B C 1
ATOM 5919 O O . ARG B 1 230 ? 10.523 -21.078 -25 1 90.5 230 ARG B O 1
ATOM 5926 N N . HIS B 1 231 ? 9.109 -22.578 -24.047 1 92.19 231 HIS B N 1
ATOM 5927 C CA . HIS B 1 231 ? 8.109 -22.312 -25.078 1 92.19 231 HIS B CA 1
ATOM 5928 C C . HIS B 1 231 ? 6.754 -21.984 -24.453 1 92.19 231 HIS B C 1
ATOM 5930 O O . HIS B 1 231 ? 5.746 -22.625 -24.797 1 92.19 231 HIS B O 1
ATOM 5936 N N . PRO B 1 232 ? 6.746 -20.938 -23.719 1 90.56 232 PRO B N 1
ATOM 5937 C CA . PRO B 1 232 ? 5.488 -20.578 -23.062 1 90.56 232 PRO B CA 1
ATOM 5938 C C . PRO B 1 232 ? 4.379 -20.234 -24.047 1 90.56 232 PRO B C 1
ATOM 5940 O O . PRO B 1 232 ? 3.193 -20.375 -23.734 1 90.56 232 PRO B O 1
ATOM 5943 N N . HIS B 1 233 ? 4.691 -19.859 -25.234 1 89.69 233 HIS B N 1
ATOM 5944 C CA . HIS B 1 233 ? 3.732 -19.422 -26.234 1 89.69 233 HIS B CA 1
ATOM 5945 C C . HIS B 1 233 ? 2.988 -20.609 -26.844 1 89.69 233 HIS B C 1
ATOM 5947 O O . HIS B 1 233 ? 1.99 -20.422 -27.547 1 89.69 233 HIS B O 1
ATOM 5953 N N . THR B 1 234 ? 3.477 -21.734 -26.562 1 93.44 234 THR B N 1
ATOM 5954 C CA . THR B 1 234 ? 2.809 -22.953 -27 1 93.44 234 THR B CA 1
ATOM 5955 C C . THR B 1 234 ? 1.402 -23.047 -26.422 1 93.44 234 THR B C 1
ATOM 5957 O O . THR B 1 234 ? 0.508 -23.641 -27.031 1 93.44 234 THR B O 1
ATOM 5960 N N . PHE B 1 235 ? 1.198 -22.422 -25.344 1 95.88 235 PHE B N 1
ATOM 5961 C CA . PHE B 1 235 ? -0.043 -22.594 -24.594 1 95.88 235 PHE B CA 1
ATOM 5962 C C . PHE B 1 235 ? -0.882 -21.312 -24.641 1 95.88 235 PHE B C 1
ATOM 5964 O O . PHE B 1 235 ? -0.357 -20.219 -24.469 1 95.88 235 PHE B O 1
ATOM 5971 N N . ASP B 1 236 ? -2.172 -21.5 -24.766 1 93.94 236 ASP B N 1
ATOM 5972 C CA . ASP B 1 236 ? -3.072 -20.359 -24.859 1 93.94 236 ASP B CA 1
ATOM 5973 C C . ASP B 1 236 ? -3.791 -20.109 -23.531 1 93.94 236 ASP B C 1
ATOM 5975 O O . ASP B 1 236 ? -4.258 -19 -23.266 1 93.94 236 ASP B O 1
ATOM 5979 N N . PHE B 1 237 ? -3.865 -21.172 -22.891 1 96.06 237 PHE B N 1
ATOM 5980 C CA . PHE B 1 237 ? -4.699 -21.141 -21.703 1 96.06 237 PHE B CA 1
ATOM 5981 C C . PHE B 1 237 ? -4.234 -22.188 -20.688 1 96.06 237 PHE B C 1
ATOM 5983 O O . PHE B 1 237 ? -3.861 -23.297 -21.078 1 96.06 237 PHE B O 1
ATOM 5990 N N . VAL B 1 238 ? -4.242 -21.812 -19.422 1 98.31 238 VAL B N 1
ATOM 5991 C CA . VAL B 1 238 ? -3.814 -22.719 -18.375 1 98.31 238 VAL B CA 1
ATOM 5992 C C . VAL B 1 238 ? -4.969 -22.969 -17.406 1 98.31 238 VAL B C 1
ATOM 5994 O O . VAL B 1 238 ? -5.672 -22.047 -17.016 1 98.31 238 VAL B O 1
ATOM 5997 N N . ILE B 1 239 ? -5.172 -24.203 -17.078 1 98.5 239 ILE B N 1
ATOM 5998 C CA . ILE B 1 239 ? -6.145 -24.625 -16.078 1 98.5 239 ILE B CA 1
ATOM 5999 C C . ILE B 1 239 ? -5.434 -25.344 -14.93 1 98.5 239 ILE B C 1
ATOM 6001 O O . ILE B 1 239 ? -4.691 -26.312 -15.172 1 98.5 239 ILE B O 1
ATOM 6005 N N . THR B 1 240 ? -5.641 -24.859 -13.75 1 98.25 240 THR B N 1
ATOM 6006 C CA . THR B 1 240 ? -5.055 -25.531 -12.602 1 98.25 240 THR B CA 1
ATOM 6007 C C . THR B 1 240 ? -6.129 -26.234 -11.781 1 98.25 240 THR B C 1
ATOM 6009 O O . THR B 1 240 ? -7.242 -25.734 -11.641 1 98.25 240 THR B O 1
ATOM 6012 N N . LEU B 1 241 ? -5.82 -27.438 -11.32 1 97.5 241 LEU B N 1
ATOM 6013 C CA . LEU B 1 241 ? -6.641 -28.203 -10.391 1 97.5 241 LEU B CA 1
ATOM 6014 C C . LEU B 1 241 ? -5.914 -28.422 -9.07 1 97.5 241 LEU B C 1
ATOM 6016 O O . LEU B 1 241 ? -5.023 -29.266 -8.977 1 97.5 241 LEU B O 1
ATOM 6020 N N . GLY B 1 242 ? -6.266 -27.734 -8.07 1 95.06 242 GLY B N 1
ATOM 6021 C CA . GLY B 1 242 ? -5.613 -27.766 -6.773 1 95.06 242 GLY B CA 1
ATOM 6022 C C . GLY B 1 242 ? -5.816 -26.484 -5.973 1 95.06 242 GLY B C 1
ATOM 6023 O O . GLY B 1 242 ? -6.809 -25.781 -6.164 1 95.06 242 GLY B O 1
ATOM 6024 N N . GLY B 1 243 ? -4.949 -26.25 -5.012 1 93.62 243 GLY B N 1
ATOM 6025 C CA . GLY B 1 243 ? -5.012 -25.047 -4.195 1 93.62 243 GLY B CA 1
ATOM 6026 C C . GLY B 1 243 ? -4.117 -23.938 -4.703 1 93.62 243 GLY B C 1
ATOM 6027 O O . GLY B 1 243 ? -3.59 -24.016 -5.816 1 93.62 243 GLY B O 1
ATOM 6028 N N . ASP B 1 244 ? -3.965 -22.922 -3.877 1 93.94 244 ASP B N 1
ATOM 6029 C CA . ASP B 1 244 ? -3.131 -21.766 -4.23 1 93.94 244 ASP B CA 1
ATOM 6030 C C . ASP B 1 244 ? -1.694 -22.203 -4.512 1 93.94 244 ASP B C 1
ATOM 6032 O O . ASP B 1 244 ? -1.017 -21.609 -5.355 1 93.94 244 ASP B O 1
ATOM 6036 N N . GLY B 1 245 ? -1.276 -23.234 -3.873 1 94.75 245 GLY B N 1
ATOM 6037 C CA . GLY B 1 245 ? 0.055 -23.766 -4.137 1 94.75 245 GLY B CA 1
ATOM 6038 C C . GLY B 1 245 ? 0.247 -24.219 -5.57 1 94.75 245 GLY B C 1
ATOM 6039 O O . GLY B 1 245 ? 1.341 -24.094 -6.125 1 94.75 245 GLY B O 1
ATOM 6040 N N . THR B 1 246 ? -0.753 -24.812 -6.168 1 95.94 246 THR B N 1
ATOM 6041 C CA . THR B 1 246 ? -0.693 -25.234 -7.566 1 95.94 246 THR B CA 1
ATOM 6042 C C . THR B 1 246 ? -0.587 -24.016 -8.484 1 95.94 246 THR B C 1
ATOM 6044 O O . THR B 1 246 ? 0.111 -24.062 -9.5 1 95.94 246 THR B O 1
ATOM 6047 N N . VAL B 1 247 ? -1.272 -22.984 -8.109 1 97.25 247 VAL B N 1
ATOM 6048 C CA . VAL B 1 247 ? -1.191 -21.75 -8.883 1 97.25 247 VAL B CA 1
ATOM 6049 C C . VAL B 1 247 ? 0.215 -21.156 -8.773 1 97.25 247 VAL B C 1
ATOM 6051 O O . VAL B 1 247 ? 0.761 -20.656 -9.766 1 97.25 247 VAL B O 1
ATOM 6054 N N . LEU B 1 248 ? 0.757 -21.203 -7.586 1 97.19 248 LEU B N 1
ATOM 6055 C CA . LEU B 1 248 ? 2.129 -20.75 -7.395 1 97.19 248 LEU B CA 1
ATOM 6056 C C . LEU B 1 248 ? 3.092 -21.531 -8.281 1 97.19 248 LEU B C 1
ATOM 6058 O O . LEU B 1 248 ? 4.059 -20.969 -8.805 1 97.19 248 LEU B O 1
ATOM 6062 N N . TYR B 1 249 ? 2.844 -22.812 -8.43 1 96.88 249 TYR B N 1
ATOM 6063 C CA . TYR B 1 249 ? 3.666 -23.641 -9.305 1 96.88 249 TYR B CA 1
ATOM 6064 C C . TYR B 1 249 ? 3.521 -23.203 -10.758 1 96.88 249 TYR B C 1
ATOM 6066 O O . TYR B 1 249 ? 4.5 -23.188 -11.508 1 96.88 249 TYR B O 1
ATOM 6074 N N . ALA B 1 250 ? 2.312 -22.891 -11.18 1 97.06 250 ALA B N 1
ATOM 6075 C CA . ALA B 1 250 ? 2.125 -22.344 -12.523 1 97.06 250 ALA B CA 1
ATOM 6076 C C . ALA B 1 250 ? 2.977 -21.109 -12.742 1 97.06 250 ALA B C 1
ATOM 6078 O O . ALA B 1 250 ? 3.639 -20.969 -13.773 1 97.06 250 ALA B O 1
ATOM 6079 N N . SER B 1 251 ? 2.914 -20.203 -11.727 1 96.81 251 SER B N 1
ATOM 6080 C CA . SER B 1 251 ? 3.73 -19 -11.805 1 96.81 251 SER B CA 1
ATOM 6081 C C . SER B 1 251 ? 5.211 -19.344 -11.945 1 96.81 251 SER B C 1
ATOM 6083 O O . SER B 1 251 ? 5.945 -18.656 -12.656 1 96.81 251 SER B O 1
ATOM 6085 N N . TRP B 1 252 ? 5.578 -20.391 -11.305 1 96.56 252 TRP B N 1
ATOM 6086 C CA . TRP B 1 252 ? 6.973 -20.812 -11.32 1 96.56 252 TRP B CA 1
ATOM 6087 C C . TRP B 1 252 ? 7.352 -21.375 -12.688 1 96.56 252 TRP B C 1
ATOM 6089 O O . TRP B 1 252 ? 8.469 -21.172 -13.156 1 96.56 252 TRP B O 1
ATOM 6099 N N . LEU B 1 253 ? 6.52 -22.109 -13.273 1 96.06 253 LEU B N 1
ATOM 6100 C CA . LEU B 1 253 ? 6.781 -22.734 -14.562 1 96.06 253 LEU B CA 1
ATOM 6101 C C . LEU B 1 253 ? 6.906 -21.688 -15.664 1 96.06 253 LEU B C 1
ATOM 6103 O O . LEU B 1 253 ? 7.754 -21.797 -16.547 1 96.06 253 LEU B O 1
ATOM 6107 N N . PHE B 1 254 ? 6.07 -20.672 -15.562 1 95.38 254 PHE B N 1
ATOM 6108 C CA . PHE B 1 254 ? 6.055 -19.625 -16.578 1 95.38 254 PHE B CA 1
ATOM 6109 C C . PHE B 1 254 ? 6.777 -18.375 -16.078 1 95.38 254 PHE B C 1
ATOM 6111 O O . PHE B 1 254 ? 6.145 -17.469 -15.547 1 95.38 254 PHE B O 1
ATOM 6118 N N . GLN B 1 255 ? 8 -18.172 -16.344 1 92.88 255 GLN B N 1
ATOM 6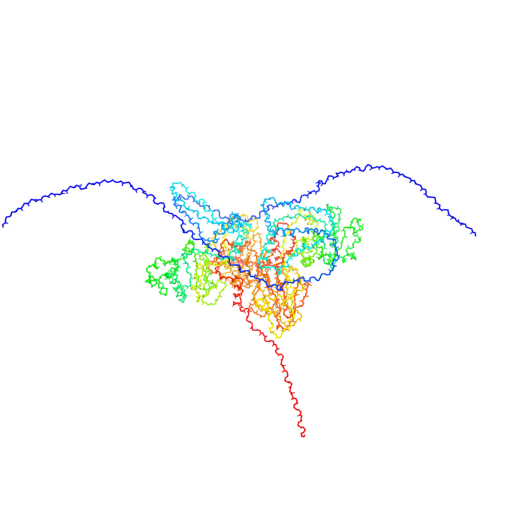119 C CA . GLN B 1 255 ? 8.852 -17.156 -15.75 1 92.88 255 GLN B CA 1
ATOM 6120 C C . GLN B 1 255 ? 8.82 -15.867 -16.578 1 92.88 255 GLN B C 1
ATOM 6122 O O . GLN B 1 255 ? 9.359 -14.844 -16.156 1 92.88 255 GLN B O 1
ATOM 6127 N N . ARG B 1 256 ? 8.281 -15.82 -17.656 1 87 256 ARG B N 1
ATOM 6128 C CA . ARG B 1 256 ? 8.125 -14.602 -18.453 1 87 256 ARG B CA 1
ATOM 6129 C C . ARG B 1 256 ? 6.676 -14.406 -18.875 1 87 256 ARG B C 1
ATOM 6131 O O . ARG B 1 256 ? 5.82 -14.094 -18.047 1 87 256 ARG B O 1
ATOM 6138 N N . VAL B 1 257 ? 6.43 -14.914 -20.016 1 84.44 257 VAL B N 1
ATOM 6139 C CA . VAL B 1 257 ? 5.059 -14.82 -20.5 1 84.44 257 VAL B CA 1
ATOM 6140 C C . VAL B 1 257 ? 4.184 -15.836 -19.766 1 84.44 257 VAL B C 1
ATOM 6142 O O . VAL B 1 257 ? 4.539 -17.016 -19.688 1 84.44 257 VAL B O 1
ATOM 6145 N N . VAL B 1 258 ? 3.123 -15.297 -19.234 1 90.19 258 VAL B N 1
ATOM 6146 C CA . VAL B 1 258 ? 2.191 -16.172 -18.531 1 90.19 258 VAL B CA 1
ATOM 6147 C C . VAL B 1 258 ? 0.846 -16.188 -19.266 1 90.19 258 VAL B C 1
ATOM 6149 O O . VAL B 1 258 ? 0.189 -15.148 -19.375 1 90.19 258 VAL B O 1
ATOM 6152 N N . PRO B 1 259 ? 0.457 -17.344 -19.797 1 93.56 259 PRO B N 1
ATOM 6153 C CA . PRO B 1 259 ? -0.918 -17.406 -20.297 1 93.56 259 PRO B CA 1
ATOM 6154 C C . PRO B 1 259 ? -1.957 -17.203 -19.203 1 93.56 259 PRO B C 1
ATOM 6156 O O . PRO B 1 259 ? -1.641 -17.328 -18.016 1 93.56 259 PRO B O 1
ATOM 6159 N N . PRO B 1 260 ? -3.225 -16.859 -19.609 1 95.19 260 PRO B N 1
ATOM 6160 C CA . PRO B 1 260 ? -4.27 -16.75 -18.594 1 95.19 260 PRO B CA 1
ATOM 6161 C C . PRO B 1 260 ? -4.457 -18.062 -17.812 1 95.19 260 PRO B C 1
ATOM 6163 O O . PRO B 1 260 ? -4.465 -19.141 -18.406 1 95.19 260 PRO B O 1
ATOM 6166 N N . VAL B 1 261 ? -4.562 -17.906 -16.547 1 97.88 261 VAL B N 1
ATOM 6167 C CA . VAL B 1 261 ? -4.637 -19.078 -15.68 1 97.88 261 VAL B CA 1
ATOM 6168 C C . VAL B 1 261 ? -5.988 -19.125 -14.977 1 97.88 261 VAL B C 1
ATOM 6170 O O . VAL B 1 261 ? -6.301 -18.234 -14.172 1 97.88 261 VAL B O 1
ATOM 6173 N N . LEU B 1 262 ? -6.789 -20.062 -15.289 1 97.69 262 LEU B N 1
ATOM 6174 C CA . LEU B 1 262 ? -8.039 -20.344 -14.594 1 97.69 262 LEU B CA 1
ATOM 6175 C C . LEU B 1 262 ? -7.852 -21.453 -13.57 1 97.69 262 LEU B C 1
ATOM 6177 O O . LEU B 1 262 ? -7.445 -22.562 -13.922 1 97.69 262 LEU B O 1
ATOM 6181 N N . SER B 1 263 ? -8.188 -21.219 -12.32 1 97.81 263 SER B N 1
ATOM 6182 C CA . SER B 1 263 ? -7.836 -22.156 -11.258 1 97.81 263 SER B CA 1
ATOM 6183 C C . SER B 1 263 ? -9.078 -22.672 -10.539 1 97.81 263 SER B C 1
ATOM 6185 O O . SER B 1 263 ? -9.828 -21.891 -9.953 1 97.81 263 SER B O 1
ATOM 6187 N N . PHE B 1 264 ? -9.227 -23.984 -10.539 1 97.19 264 PHE B N 1
ATOM 6188 C CA . PHE B 1 264 ? -10.328 -24.641 -9.828 1 97.19 264 PHE B CA 1
ATOM 6189 C C . PHE B 1 264 ? -9.883 -25.078 -8.438 1 97.19 264 PHE B C 1
ATOM 6191 O O . PHE B 1 264 ? -8.812 -25.672 -8.273 1 97.19 264 PHE B O 1
ATOM 6198 N N . ALA B 1 265 ? -10.719 -24.75 -7.5 1 93.31 265 ALA B N 1
ATOM 6199 C CA . ALA B 1 265 ? -10.555 -25.281 -6.148 1 93.31 265 ALA B CA 1
ATOM 6200 C C . ALA B 1 265 ? -11.297 -26.609 -5.992 1 93.31 265 ALA B C 1
ATOM 6202 O O . ALA B 1 265 ? -12.398 -26.781 -6.512 1 93.31 265 ALA B O 1
ATOM 6203 N N . LEU B 1 266 ? -10.719 -27.656 -5.371 1 88.12 266 LEU B N 1
ATOM 6204 C CA . LEU B 1 266 ? -11.383 -28.922 -5.094 1 88.12 266 LEU B CA 1
ATOM 6205 C C . LEU B 1 266 ? -12.047 -28.906 -3.725 1 88.12 266 LEU B C 1
ATOM 6207 O O . LEU B 1 266 ? -12.672 -29.891 -3.318 1 88.12 266 LEU B O 1
ATOM 6211 N N . GLY B 1 267 ? -12.203 -27.859 -3.018 1 82 267 GLY B N 1
ATOM 6212 C CA . GLY B 1 267 ? -12.828 -27.578 -1.737 1 82 267 GLY B CA 1
ATOM 6213 C C . GLY B 1 267 ? -13.125 -26.109 -1.534 1 82 267 GLY B C 1
ATOM 6214 O O . GLY B 1 267 ? -13.781 -25.484 -2.369 1 82 267 GLY B O 1
ATOM 6215 N N . SER B 1 268 ? -12.547 -25.719 -0.489 1 82.44 268 SER B N 1
ATOM 6216 C CA . SER B 1 268 ? -12.789 -24.312 -0.206 1 82.44 268 SER B CA 1
ATOM 6217 C C . SER B 1 268 ? -11.984 -23.406 -1.136 1 82.44 268 SER B C 1
ATOM 6219 O O . SER B 1 268 ? -10.836 -23.719 -1.464 1 82.44 268 SER B O 1
ATOM 6221 N N . LEU B 1 269 ? -12.602 -22.391 -1.544 1 85.62 269 LEU B N 1
ATOM 6222 C CA . LEU B 1 269 ? -11.953 -21.406 -2.41 1 85.62 269 LEU B CA 1
ATOM 6223 C C . LEU B 1 269 ? -10.781 -20.75 -1.699 1 85.62 269 LEU B C 1
ATOM 6225 O O . LEU B 1 269 ? -10.852 -20.469 -0.501 1 85.62 269 LEU B O 1
ATOM 6229 N N . GLY B 1 270 ? -9.711 -20.516 -2.48 1 89.31 270 GLY B N 1
ATOM 6230 C CA . GLY B 1 270 ? -8.539 -19.828 -1.964 1 89.31 270 GLY B CA 1
ATOM 6231 C C . GLY B 1 270 ? -8.477 -18.375 -2.391 1 89.31 270 GLY B C 1
ATOM 6232 O O . GLY B 1 270 ? -9.492 -17.781 -2.742 1 89.31 270 GLY B O 1
ATOM 6233 N N . PHE B 1 271 ? -7.328 -17.781 -2.211 1 90.81 271 PHE B N 1
ATOM 6234 C CA . PHE B 1 271 ? -7.113 -16.391 -2.627 1 90.81 271 PHE B CA 1
ATOM 6235 C C . PHE B 1 271 ? -6.922 -16.312 -4.137 1 90.81 271 PHE B C 1
ATOM 6237 O O . PHE B 1 271 ? -7.285 -15.305 -4.754 1 90.81 271 PHE B O 1
ATOM 6244 N N . LEU B 1 272 ? -6.359 -17.391 -4.672 1 93.69 272 LEU B N 1
ATOM 6245 C CA . LEU B 1 272 ? -6.105 -17.391 -6.109 1 93.69 272 LEU B CA 1
ATOM 6246 C C . LEU B 1 272 ? -7.039 -18.375 -6.82 1 93.69 272 LEU B C 1
ATOM 6248 O O . LEU B 1 272 ? -7.281 -18.234 -8.023 1 93.69 272 LEU B O 1
ATOM 6252 N N . THR B 1 273 ? -7.496 -19.391 -6.191 1 94.56 273 THR B N 1
ATOM 6253 C CA . THR B 1 273 ? -8.398 -20.391 -6.762 1 94.56 273 THR B CA 1
ATOM 6254 C C . THR B 1 273 ? -9.852 -19.969 -6.559 1 94.56 273 THR B C 1
ATOM 6256 O O . THR B 1 273 ? -10.438 -20.234 -5.508 1 94.56 273 THR B O 1
ATOM 6259 N N . LYS B 1 274 ? -10.438 -19.531 -7.602 1 91.81 274 LYS B N 1
ATOM 6260 C CA . LYS B 1 274 ? -11.703 -18.812 -7.441 1 91.81 274 LYS B CA 1
ATOM 6261 C C . LYS B 1 274 ? -12.859 -19.594 -8.047 1 91.81 274 LYS B C 1
ATOM 6263 O O . LYS B 1 274 ? -14.016 -19.188 -7.957 1 91.81 274 LYS B O 1
ATOM 6268 N N . PHE B 1 275 ? -12.594 -20.703 -8.641 1 95 275 PHE B N 1
ATOM 6269 C CA . PHE B 1 275 ? -13.641 -21.469 -9.305 1 95 275 PHE B CA 1
ATOM 6270 C C . PHE B 1 275 ? -13.836 -22.812 -8.625 1 95 275 PHE B C 1
ATOM 6272 O O . PHE B 1 275 ? -12.859 -23.484 -8.266 1 95 275 PHE B O 1
ATOM 6279 N N . ASP B 1 276 ? -15.07 -23.141 -8.469 1 94.94 276 ASP B N 1
ATOM 6280 C CA . ASP B 1 276 ? -15.422 -24.438 -7.895 1 94.94 276 ASP B CA 1
ATOM 6281 C C . ASP B 1 276 ? -15.375 -25.547 -8.945 1 94.94 276 ASP B C 1
ATOM 6283 O O . ASP B 1 276 ? -16.047 -25.453 -9.977 1 94.94 276 ASP B O 1
ATOM 6287 N N . PHE B 1 277 ? -14.75 -26.609 -8.648 1 96.88 277 PHE B N 1
ATOM 6288 C CA . PHE B 1 277 ? -14.594 -27.703 -9.602 1 96.88 277 PHE B CA 1
ATOM 6289 C C . PHE B 1 277 ? -15.938 -28.375 -9.875 1 96.88 277 PHE B C 1
ATOM 6291 O O . PHE B 1 277 ? -16.141 -28.938 -10.945 1 96.88 277 PHE B O 1
ATOM 6298 N N . GLU B 1 278 ? -16.812 -28.312 -8.977 1 95.62 278 GLU B N 1
ATOM 6299 C CA . GLU B 1 278 ? -18.109 -28.969 -9.141 1 95.62 278 GLU B CA 1
ATOM 6300 C C . GLU B 1 278 ? -18.844 -28.422 -10.359 1 95.62 278 GLU B C 1
ATOM 6302 O O . GLU B 1 278 ? -19.656 -29.141 -10.969 1 95.62 278 GLU B O 1
ATOM 6307 N N . ASP B 1 279 ? -18.531 -27.234 -10.711 1 95.56 279 ASP B N 1
ATOM 6308 C CA . ASP B 1 279 ? -19.203 -26.594 -11.844 1 95.56 279 ASP B CA 1
ATOM 6309 C C . ASP B 1 279 ? -18.219 -26.359 -12.992 1 95.56 279 ASP B C 1
ATOM 6311 O O . ASP B 1 279 ? -18.344 -25.375 -13.719 1 95.56 279 ASP B O 1
ATOM 6315 N N . TYR B 1 280 ? -17.203 -27.188 -13.156 1 97.44 280 TYR B N 1
ATOM 6316 C CA . TYR B 1 280 ? -16.109 -26.891 -14.062 1 97.44 280 TYR B CA 1
ATOM 6317 C C . TYR B 1 280 ? -16.578 -26.859 -15.508 1 97.44 280 TYR B C 1
ATOM 6319 O O . TYR B 1 280 ? -16.078 -26.062 -16.312 1 97.44 280 TYR B O 1
ATOM 6327 N N . GLN B 1 281 ? -17.578 -27.703 -15.938 1 97.75 281 GLN B N 1
ATOM 6328 C CA . GLN B 1 281 ? -18.031 -27.75 -17.328 1 97.75 281 GLN B CA 1
ATOM 6329 C C . GLN B 1 281 ? -18.641 -26.406 -17.75 1 97.75 281 GLN B C 1
ATOM 6331 O O . GLN B 1 281 ? -18.312 -25.891 -18.812 1 97.75 281 GLN B O 1
ATOM 6336 N N . ASN B 1 282 ? -19.484 -25.922 -16.828 1 96.44 282 ASN B N 1
ATOM 6337 C CA . ASN B 1 282 ? -20.109 -24.641 -17.125 1 96.44 282 ASN B CA 1
ATOM 6338 C C . ASN B 1 282 ? -19.094 -23.5 -17.125 1 96.44 282 ASN B C 1
ATOM 6340 O O . ASN B 1 282 ? -19.141 -22.625 -17.984 1 96.44 282 ASN B O 1
ATOM 6344 N N . THR B 1 283 ? -18.25 -23.547 -16.156 1 96.44 283 THR B N 1
ATOM 6345 C CA . THR B 1 283 ? -17.234 -22.516 -16.016 1 96.44 283 THR B CA 1
ATOM 6346 C C . THR B 1 283 ? -16.328 -22.484 -17.25 1 96.44 283 THR B C 1
ATOM 6348 O O . THR B 1 283 ? -16.094 -21.422 -17.828 1 96.44 283 THR B O 1
ATOM 6351 N N . LEU B 1 284 ? -15.875 -23.625 -17.688 1 97.31 284 LEU B N 1
ATOM 6352 C CA . LEU B 1 284 ? -14.977 -23.688 -18.828 1 97.31 284 LEU B CA 1
ATOM 6353 C C . LEU B 1 284 ? -15.703 -23.344 -20.125 1 97.31 284 LEU B C 1
ATOM 6355 O O . LEU B 1 284 ? -15.141 -22.688 -21 1 97.31 284 LEU B O 1
ATOM 6359 N N . SER B 1 285 ? -16.922 -23.797 -20.25 1 95.75 285 SER B N 1
ATOM 6360 C CA . SER B 1 285 ? -17.703 -23.438 -21.438 1 95.75 285 SER B CA 1
ATOM 6361 C C . SER B 1 285 ? -17.844 -21.922 -21.578 1 95.75 285 SER B C 1
ATOM 6363 O O . SER B 1 285 ? -17.641 -21.375 -22.656 1 95.75 285 SER B O 1
ATOM 6365 N N . GLN B 1 286 ? -18.141 -21.312 -20.484 1 93.31 286 GLN B N 1
ATOM 6366 C CA . GLN B 1 286 ? -18.312 -19.859 -20.484 1 93.31 286 GLN B CA 1
ATOM 6367 C C . GLN B 1 286 ? -16.984 -19.156 -20.766 1 93.31 286 GLN B C 1
ATOM 6369 O O . GLN B 1 286 ? -16.938 -18.219 -21.562 1 93.31 286 GLN B O 1
ATOM 6374 N N . ALA B 1 287 ? -15.969 -19.594 -20.125 1 93.69 287 ALA B N 1
ATOM 6375 C CA . ALA B 1 287 ? -14.656 -18.969 -20.266 1 93.69 287 ALA B CA 1
ATOM 6376 C C . ALA B 1 287 ? -14.141 -19.094 -21.688 1 93.69 287 ALA B C 1
ATOM 6378 O O . ALA B 1 287 ? -13.586 -18.141 -22.25 1 93.69 287 ALA B O 1
ATOM 6379 N N . LEU B 1 288 ? -14.32 -20.219 -22.312 1 93.06 288 LEU B N 1
ATOM 6380 C CA . LEU B 1 288 ? -13.766 -20.5 -23.625 1 93.06 288 LEU B CA 1
ATOM 6381 C C . LEU B 1 288 ? -14.641 -19.906 -24.719 1 93.06 288 LEU B C 1
ATOM 6383 O O . LEU B 1 288 ? -14.141 -19.531 -25.781 1 93.06 288 LEU B O 1
ATOM 6387 N N . LYS B 1 289 ? -15.898 -19.766 -24.453 1 89.19 289 LYS B N 1
ATOM 6388 C CA . LYS B 1 289 ? -16.828 -19.25 -25.453 1 89.19 289 LYS B CA 1
ATOM 6389 C C . LYS B 1 289 ? -16.984 -17.734 -25.328 1 89.19 289 LYS B C 1
ATOM 6391 O O . LYS B 1 289 ? -16.938 -17.016 -26.328 1 89.19 289 LYS B O 1
ATOM 6396 N N . ASP B 1 290 ? -17.219 -17.297 -24.078 1 87.5 290 ASP B N 1
ATOM 6397 C CA . ASP B 1 290 ? -17.625 -15.906 -23.875 1 87.5 290 ASP B CA 1
ATOM 6398 C C . ASP B 1 290 ? -16.438 -15.031 -23.5 1 87.5 290 ASP B C 1
ATOM 6400 O O . ASP B 1 290 ? -16.516 -13.805 -23.578 1 87.5 290 ASP B O 1
ATOM 6404 N N . GLY B 1 291 ? -15.453 -15.633 -23.109 1 87.94 291 GLY B N 1
ATOM 6405 C CA . GLY B 1 291 ? -14.305 -14.859 -22.672 1 87.94 291 GLY B CA 1
ATOM 6406 C C . GLY B 1 291 ? -14.125 -14.844 -21.172 1 87.94 291 GLY B C 1
ATOM 6407 O O . GLY B 1 291 ? -14.898 -15.477 -20.438 1 87.94 291 GLY B O 1
ATOM 6408 N N . VAL B 1 292 ? -13.016 -14.156 -20.781 1 89.75 292 VAL B N 1
ATOM 6409 C CA . VAL B 1 292 ? -12.688 -14.188 -19.359 1 89.75 292 VAL B CA 1
ATOM 6410 C C . VAL B 1 292 ? -12.328 -12.781 -18.875 1 89.75 292 VAL B C 1
ATOM 6412 O O . VAL B 1 292 ? -11.953 -11.922 -19.688 1 89.75 292 VAL B O 1
ATOM 6415 N N . THR B 1 293 ? -12.516 -12.562 -17.547 1 88.81 293 THR B N 1
ATOM 6416 C CA . THR B 1 293 ? -11.953 -11.398 -16.859 1 88.81 293 THR B CA 1
ATOM 6417 C C . THR B 1 293 ? -10.594 -11.742 -16.25 1 88.81 293 THR B C 1
ATOM 6419 O O . THR B 1 293 ? -10.453 -12.773 -15.586 1 88.81 293 THR B O 1
ATOM 6422 N N . ILE B 1 294 ? -9.656 -10.828 -16.484 1 89.44 294 ILE B N 1
ATOM 6423 C CA . ILE B 1 294 ? -8.297 -11.125 -16.062 1 89.44 294 ILE B CA 1
ATOM 6424 C C . ILE B 1 294 ? -7.84 -10.102 -15.023 1 89.44 294 ILE B C 1
ATOM 6426 O O . ILE B 1 294 ? -8.047 -8.898 -15.203 1 89.44 294 ILE B O 1
ATOM 6430 N N . SER B 1 295 ? -7.324 -10.57 -13.906 1 90.69 295 SER B N 1
ATOM 6431 C CA . SER B 1 295 ? -6.625 -9.75 -12.922 1 90.69 295 SER B CA 1
ATOM 6432 C C . SER B 1 295 ? -5.117 -9.945 -13.016 1 90.69 295 SER B C 1
ATOM 6434 O O . SER B 1 295 ? -4.613 -11.055 -12.836 1 90.69 295 SER B O 1
ATOM 6436 N N . LEU B 1 296 ? -4.441 -8.898 -13.32 1 91.5 296 LEU B N 1
ATOM 6437 C CA . LEU B 1 296 ? -2.986 -8.969 -13.367 1 91.5 296 LEU B CA 1
ATOM 6438 C C . LEU B 1 296 ? -2.391 -8.828 -11.969 1 91.5 296 LEU B C 1
ATOM 6440 O O . LEU B 1 296 ? -2.58 -7.809 -11.305 1 91.5 296 LEU B O 1
ATOM 6444 N N . ARG B 1 297 ? -1.696 -9.875 -11.539 1 94.69 297 ARG B N 1
ATOM 6445 C CA . ARG B 1 297 ? -1.072 -9.883 -10.227 1 94.69 297 ARG B CA 1
ATOM 6446 C C . ARG B 1 297 ? 0.404 -9.508 -10.312 1 94.69 297 ARG B C 1
ATOM 6448 O O . ARG B 1 297 ? 1.13 -10.023 -11.164 1 94.69 297 ARG B O 1
ATOM 6455 N N . LEU B 1 298 ? 0.789 -8.633 -9.398 1 94.81 298 LEU B N 1
ATOM 6456 C CA . LEU B 1 298 ? 2.172 -8.172 -9.336 1 94.81 298 LEU B CA 1
ATOM 6457 C C . LEU B 1 298 ? 3.113 -9.32 -9 1 94.81 298 LEU B C 1
ATOM 6459 O O . LEU B 1 298 ? 2.82 -10.125 -8.117 1 94.81 298 LEU B O 1
ATOM 6463 N N . ARG B 1 299 ? 4.207 -9.422 -9.797 1 96.94 299 ARG B N 1
ATOM 6464 C CA . ARG B 1 299 ? 5.324 -10.305 -9.469 1 96.94 299 ARG B CA 1
ATOM 6465 C C . ARG B 1 299 ? 6.598 -9.5 -9.219 1 96.94 299 ARG B C 1
ATOM 6467 O O . ARG B 1 299 ? 6.703 -8.352 -9.648 1 96.94 299 ARG B O 1
ATOM 6474 N N . PHE B 1 300 ? 7.469 -10.094 -8.469 1 97.44 300 PHE B N 1
ATOM 6475 C CA . PHE B 1 300 ? 8.797 -9.508 -8.305 1 97.44 300 PHE B CA 1
ATOM 6476 C C . PHE B 1 300 ? 9.82 -10.227 -9.172 1 97.44 300 PHE B C 1
ATOM 6478 O O . PHE B 1 300 ? 9.719 -11.438 -9.391 1 97.44 300 PHE B O 1
ATOM 6485 N N . GLU B 1 301 ? 10.734 -9.492 -9.648 1 96.75 301 GLU B N 1
ATOM 6486 C CA . GLU B 1 301 ? 11.977 -10.031 -10.203 1 96.75 301 GLU B CA 1
ATOM 6487 C C . GLU B 1 301 ? 13.094 -10.016 -9.172 1 96.75 301 GLU B C 1
ATOM 6489 O O . GLU B 1 301 ? 13.43 -8.969 -8.625 1 96.75 301 GLU B O 1
ATOM 6494 N N . GLY B 1 302 ? 13.602 -11.156 -8.852 1 97.19 302 GLY B N 1
ATOM 6495 C CA . GLY B 1 302 ? 14.711 -11.289 -7.926 1 97.19 302 GLY B CA 1
ATOM 6496 C C . GLY B 1 302 ? 15.969 -11.82 -8.578 1 97.19 302 GLY B C 1
ATOM 6497 O O . GLY B 1 302 ? 15.938 -12.836 -9.281 1 97.19 302 GLY B O 1
ATOM 6498 N N . THR B 1 303 ? 17.078 -11.125 -8.398 1 96.88 303 THR B N 1
ATOM 6499 C CA . THR B 1 303 ? 18.344 -11.547 -8.969 1 96.88 303 THR B CA 1
ATOM 6500 C C . THR B 1 303 ? 19.406 -11.695 -7.875 1 96.88 303 THR B C 1
ATOM 6502 O O . THR B 1 303 ? 19.625 -10.773 -7.086 1 96.88 303 THR B O 1
ATOM 6505 N N . VAL B 1 304 ? 20.062 -12.82 -7.867 1 97.88 304 VAL B N 1
ATOM 6506 C CA . VAL B 1 304 ? 21.188 -13.039 -6.969 1 97.88 304 VAL B CA 1
ATOM 6507 C C . VAL B 1 304 ? 22.453 -12.414 -7.566 1 97.88 304 VAL B C 1
ATOM 6509 O O . VAL B 1 304 ? 22.797 -12.672 -8.719 1 97.88 304 VAL B O 1
ATOM 6512 N N . MET B 1 305 ? 23.062 -11.586 -6.762 1 96.12 305 MET B N 1
ATOM 6513 C CA . MET B 1 305 ? 24.312 -10.945 -7.152 1 96.12 305 MET B CA 1
ATOM 6514 C C . MET B 1 305 ? 25.484 -11.492 -6.348 1 96.12 305 MET B C 1
ATOM 6516 O O . MET B 1 305 ? 25.5 -11.383 -5.121 1 96.12 305 MET B O 1
ATOM 6520 N N . ARG B 1 306 ? 26.5 -12 -7.078 1 96.44 306 ARG B N 1
ATOM 6521 C CA . ARG B 1 306 ? 27.672 -12.586 -6.434 1 96.44 306 ARG B CA 1
ATOM 6522 C C . ARG B 1 306 ? 28.812 -11.578 -6.344 1 96.44 306 ARG B C 1
ATOM 6524 O O . ARG B 1 306 ? 29.094 -10.875 -7.316 1 96.44 306 ARG B O 1
ATOM 6531 N N . THR B 1 307 ? 29.375 -11.523 -5.156 1 93.81 307 THR B N 1
ATOM 6532 C CA . THR B 1 307 ? 30.547 -10.672 -5 1 93.81 307 THR B CA 1
ATOM 6533 C C . THR B 1 307 ? 31.719 -11.227 -5.809 1 93.81 307 THR B C 1
ATOM 6535 O O . THR B 1 307 ? 31.922 -12.438 -5.879 1 93.81 307 THR B O 1
ATOM 6538 N N . ASN B 1 308 ? 32.406 -10.273 -6.449 1 91.31 308 ASN B N 1
ATOM 6539 C CA . ASN B 1 308 ? 33.625 -10.656 -7.168 1 91.31 308 ASN B CA 1
ATOM 6540 C C . ASN B 1 308 ? 34.844 -10.625 -6.258 1 91.31 308 ASN B C 1
ATOM 6542 O O . ASN B 1 308 ? 34.938 -9.773 -5.371 1 91.31 308 ASN B O 1
ATOM 6546 N N . ARG B 1 309 ? 35.75 -11.492 -6.527 1 82.81 309 ARG B N 1
ATOM 6547 C CA . ARG B 1 309 ? 37 -11.484 -5.785 1 82.81 309 ARG B CA 1
ATOM 6548 C C . ARG B 1 309 ? 37.906 -10.32 -6.211 1 82.81 309 ARG B C 1
ATOM 6550 O O . ARG B 1 309 ? 37.969 -10 -7.402 1 82.81 309 ARG B O 1
ATOM 6557 N N . ARG B 1 310 ? 38.25 -9.508 -5.215 1 74.38 310 ARG B N 1
ATOM 6558 C CA . ARG B 1 310 ? 39.156 -8.414 -5.547 1 74.38 310 ARG B CA 1
ATOM 6559 C C . ARG B 1 310 ? 40.594 -8.773 -5.203 1 74.38 310 ARG B C 1
ATOM 6561 O O . ARG B 1 310 ? 40.844 -9.484 -4.234 1 74.38 310 ARG B O 1
ATOM 6568 N N . VAL B 1 311 ? 41.531 -8.555 -6.152 1 61.47 311 VAL B N 1
ATOM 6569 C CA . VAL B 1 311 ? 42.969 -8.812 -5.988 1 61.47 311 VAL B CA 1
ATOM 6570 C C . VAL B 1 311 ? 43.469 -8.094 -4.742 1 61.47 311 VAL B C 1
ATOM 6572 O O . VAL B 1 311 ? 44.312 -8.633 -4.012 1 61.47 311 VAL B O 1
ATOM 6575 N N . ASP B 1 312 ? 43.156 -6.895 -4.516 1 55.25 312 ASP B N 1
ATOM 6576 C CA . ASP B 1 312 ? 43.719 -6.141 -3.396 1 55.25 312 ASP B CA 1
ATOM 6577 C C . ASP B 1 312 ? 42.906 -6.363 -2.125 1 55.25 312 ASP B C 1
ATOM 6579 O O . ASP B 1 312 ? 42.5 -5.402 -1.473 1 55.25 312 ASP B O 1
ATOM 6583 N N . ASP B 1 313 ? 42.438 -7.469 -1.848 1 56.5 313 ASP B N 1
ATOM 6584 C CA . ASP B 1 313 ? 41.5 -7.848 -0.783 1 56.5 313 ASP B CA 1
ATOM 6585 C C . ASP B 1 313 ? 42.031 -7.414 0.583 1 56.5 313 ASP B C 1
ATOM 6587 O O . ASP B 1 313 ? 41.5 -7.824 1.617 1 56.5 313 ASP B O 1
ATOM 6591 N N . ALA B 1 314 ? 43.25 -6.945 0.564 1 50.47 314 ALA B N 1
ATOM 6592 C CA . ALA B 1 314 ? 43.812 -6.488 1.842 1 50.47 314 ALA B CA 1
ATOM 6593 C C . ALA B 1 314 ? 42.875 -5.445 2.48 1 50.47 314 ALA B C 1
ATOM 6595 O O . ALA B 1 314 ? 43.062 -5.102 3.654 1 50.47 314 ALA B O 1
ATOM 6596 N N . GLU B 1 315 ? 42.031 -4.863 1.702 1 57.56 315 GLU B N 1
ATOM 6597 C CA . GLU B 1 315 ? 41.281 -3.721 2.201 1 57.56 315 GLU B CA 1
ATOM 6598 C C . GLU B 1 315 ? 39.906 -4.152 2.713 1 57.56 315 GLU B C 1
ATOM 6600 O O . GLU B 1 315 ? 39.344 -5.16 2.258 1 57.56 315 GLU B O 1
ATOM 6605 N N . CYS B 1 316 ? 39.438 -3.73 3.922 1 74.62 316 CYS B N 1
ATOM 6606 C CA . CYS B 1 316 ? 38.156 -3.883 4.637 1 74.62 316 CYS B CA 1
ATOM 6607 C C . CYS B 1 316 ? 37 -3.555 3.734 1 74.62 316 CYS B C 1
ATOM 6609 O O . CYS B 1 316 ? 36.688 -2.383 3.504 1 74.62 316 CYS B O 1
ATOM 6611 N N . ARG B 1 317 ? 36.5 -4.562 2.988 1 86 317 ARG B N 1
ATOM 6612 C CA . ARG B 1 317 ? 35.375 -4.375 2.088 1 86 317 ARG B CA 1
ATOM 6613 C C . ARG B 1 317 ? 34.062 -4.141 2.871 1 86 317 ARG B C 1
ATOM 6615 O O . ARG B 1 317 ? 33.906 -4.703 3.955 1 86 317 ARG B O 1
ATOM 6622 N N . ASP B 1 318 ? 33.312 -3.229 2.402 1 90.5 318 ASP B N 1
ATOM 6623 C CA . ASP B 1 318 ? 32.031 -2.871 3.006 1 90.5 318 ASP B CA 1
ATOM 6624 C C . ASP B 1 318 ? 30.906 -2.838 1.958 1 90.5 318 ASP B C 1
ATOM 6626 O O . ASP B 1 318 ? 30.953 -2.025 1.031 1 90.5 318 ASP B O 1
ATOM 6630 N N . ILE B 1 319 ? 29.969 -3.666 2.152 1 92.75 319 ILE B N 1
ATOM 6631 C CA . ILE B 1 319 ? 28.922 -3.826 1.157 1 92.75 319 ILE B CA 1
ATOM 6632 C C . ILE B 1 319 ? 28.125 -2.527 1.036 1 92.75 319 ILE B C 1
ATOM 6634 O O . ILE B 1 319 ? 27.625 -2.197 -0.041 1 92.75 319 ILE B O 1
ATOM 6638 N N . VAL B 1 320 ? 27.938 -1.771 2.076 1 90.62 320 VAL B N 1
ATOM 6639 C CA . VAL B 1 320 ? 27.219 -0.499 2.049 1 90.62 320 VAL B CA 1
ATOM 6640 C C . VAL B 1 320 ? 27.953 0.482 1.132 1 90.62 320 VAL B C 1
ATOM 6642 O O . VAL B 1 320 ? 27.328 1.14 0.297 1 90.62 320 VAL B O 1
ATOM 6645 N N . GLU B 1 321 ? 29.25 0.517 1.265 1 87.38 321 GLU B N 1
ATOM 6646 C CA . GLU B 1 321 ? 30.062 1.392 0.42 1 87.38 321 GLU B CA 1
ATOM 6647 C C . GLU B 1 321 ? 30.016 0.942 -1.038 1 87.38 321 GLU B C 1
ATOM 6649 O O . GLU B 1 321 ? 30.016 1.772 -1.949 1 87.38 321 GLU B O 1
ATOM 6654 N N . GLU B 1 322 ? 29.969 -0.332 -1.153 1 88.88 322 GLU B N 1
ATOM 6655 C CA . GLU B 1 322 ? 30.016 -0.879 -2.506 1 88.88 322 GLU B CA 1
ATOM 6656 C C . GLU B 1 322 ? 28.688 -0.663 -3.223 1 88.88 322 GLU B C 1
ATOM 6658 O O . GLU B 1 322 ? 28.656 -0.471 -4.441 1 88.88 322 GLU B O 1
ATOM 6663 N N . LEU B 1 323 ? 27.594 -0.655 -2.498 1 88.38 323 LEU B N 1
ATOM 6664 C CA . LEU B 1 323 ? 26.297 -0.603 -3.139 1 88.38 323 LEU B CA 1
ATOM 6665 C C . LEU B 1 323 ? 25.797 0.834 -3.242 1 88.38 323 LEU B C 1
ATOM 6667 O O . LEU B 1 323 ? 25.109 1.189 -4.203 1 88.38 323 LEU B O 1
ATOM 6671 N N . ILE B 1 324 ? 26.062 1.719 -2.303 1 84.25 324 ILE B N 1
ATOM 6672 C CA . ILE B 1 324 ? 25.469 3.051 -2.338 1 84.25 324 ILE B CA 1
ATOM 6673 C C . ILE B 1 324 ? 26.547 4.102 -2.033 1 84.25 324 ILE B C 1
ATOM 6675 O O . ILE B 1 324 ? 26.281 5.301 -2.088 1 84.25 324 ILE B O 1
ATOM 6679 N N . GLY B 1 325 ? 27.672 3.727 -1.694 1 84.75 325 GLY B N 1
ATOM 6680 C CA . GLY B 1 325 ? 28.734 4.656 -1.319 1 84.75 325 GLY B CA 1
ATOM 6681 C C . GLY B 1 325 ? 29.609 5.055 -2.484 1 84.75 325 GLY B C 1
ATOM 6682 O O . GLY B 1 325 ? 29.141 5.23 -3.605 1 84.75 325 GLY B O 1
ATOM 6683 N N . GLU B 1 326 ? 30.859 5.266 -2.213 1 75 326 GLU B N 1
ATOM 6684 C CA . GLU B 1 326 ? 31.844 5.77 -3.162 1 75 326 GLU B CA 1
ATOM 6685 C C . GLU B 1 326 ? 32.094 4.773 -4.289 1 75 326 GLU B C 1
ATOM 6687 O O . GLU B 1 326 ? 32.406 5.164 -5.414 1 75 326 GLU B O 1
ATOM 6692 N N . GLU B 1 327 ? 31.844 3.551 -3.92 1 74.88 327 GLU B N 1
ATOM 6693 C CA . GLU B 1 327 ? 32.156 2.512 -4.895 1 74.88 327 GLU B CA 1
ATOM 6694 C C . GLU B 1 327 ? 30.922 2.074 -5.664 1 74.88 327 GLU B C 1
ATOM 6696 O O . GLU B 1 327 ? 30.969 1.099 -6.418 1 74.88 327 GLU B O 1
ATOM 6701 N N . ALA B 1 328 ? 29.875 2.736 -5.445 1 76.88 328 ALA B N 1
ATOM 6702 C CA . ALA B 1 328 ? 28.594 2.332 -6.023 1 76.88 328 ALA B CA 1
ATOM 6703 C C . ALA B 1 328 ? 28.656 2.336 -7.551 1 76.88 328 ALA B C 1
ATOM 6705 O O . ALA B 1 328 ? 27.922 1.593 -8.211 1 76.88 328 ALA B O 1
ATOM 6706 N N . GLU B 1 329 ? 29.641 2.994 -8.102 1 70.5 329 GLU B N 1
ATOM 6707 C CA . GLU B 1 329 ? 29.75 3.121 -9.555 1 70.5 329 GLU B CA 1
ATOM 6708 C C . GLU B 1 329 ? 30.609 2.008 -10.141 1 70.5 329 GLU B C 1
ATOM 6710 O O . GLU B 1 329 ? 30.625 1.796 -11.352 1 70.5 329 GLU B O 1
ATOM 6715 N N . ASP B 1 330 ? 31.312 1.293 -9.211 1 72.12 330 ASP B N 1
ATOM 6716 C CA . ASP B 1 330 ? 32.156 0.195 -9.68 1 72.12 330 ASP B CA 1
ATOM 6717 C C . ASP B 1 330 ? 31.297 -1.018 -10.062 1 72.12 330 ASP B C 1
ATOM 6719 O O . ASP B 1 330 ? 30.781 -1.72 -9.195 1 72.12 330 ASP B O 1
ATOM 6723 N N . ARG B 1 331 ? 31.281 -1.331 -11.273 1 73.5 331 ARG B N 1
ATOM 6724 C CA . ARG B 1 331 ? 30.438 -2.395 -11.797 1 73.5 331 ARG B CA 1
ATOM 6725 C C . ARG B 1 331 ? 31.094 -3.758 -11.625 1 73.5 331 ARG B C 1
ATOM 6727 O O . ARG B 1 331 ? 30.469 -4.793 -11.867 1 73.5 331 AR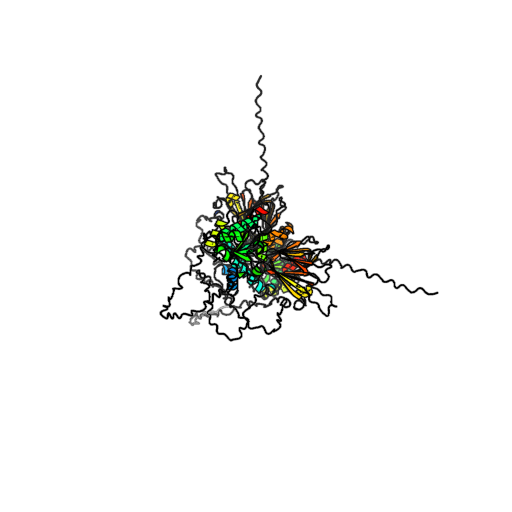G B O 1
ATOM 6734 N N . ASN B 1 332 ? 32.25 -3.697 -11.133 1 79.94 332 ASN B N 1
ATOM 6735 C CA . ASN B 1 332 ? 33 -4.953 -11.078 1 79.94 332 ASN B CA 1
ATOM 6736 C C . ASN B 1 332 ? 32.938 -5.582 -9.695 1 79.94 332 ASN B C 1
ATOM 6738 O O . ASN B 1 332 ? 33.5 -6.656 -9.469 1 79.94 332 ASN B O 1
ATOM 6742 N N . THR B 1 333 ? 32.156 -4.941 -8.891 1 87.25 333 THR B N 1
ATOM 6743 C CA . THR B 1 333 ? 32.125 -5.469 -7.527 1 87.25 333 THR B CA 1
ATOM 6744 C C . THR B 1 333 ? 31.281 -6.73 -7.453 1 87.25 333 THR B C 1
ATOM 6746 O O . THR B 1 333 ? 31.5 -7.59 -6.598 1 87.25 333 THR B O 1
ATOM 6749 N N . HIS B 1 334 ? 30.297 -6.824 -8.32 1 92.69 334 HIS B N 1
ATOM 6750 C CA . HIS B 1 334 ? 29.391 -7.957 -8.273 1 92.69 334 HIS B CA 1
ATOM 6751 C C . HIS B 1 334 ? 29.016 -8.422 -9.672 1 92.69 334 HIS B C 1
ATOM 6753 O O . HIS B 1 334 ? 29.172 -7.684 -10.648 1 92.69 334 HIS B O 1
ATOM 6759 N N . ARG B 1 335 ? 28.547 -9.672 -9.797 1 92.5 335 ARG B N 1
ATOM 6760 C CA . ARG B 1 335 ? 28.031 -10.242 -11.039 1 92.5 335 ARG B CA 1
ATOM 6761 C C . ARG B 1 335 ? 26.703 -10.961 -10.797 1 92.5 335 ARG B C 1
ATOM 6763 O O . ARG B 1 335 ? 26.516 -11.594 -9.758 1 92.5 335 ARG B O 1
ATOM 6770 N N . PRO B 1 336 ? 25.844 -10.859 -11.805 1 93.44 336 PRO B N 1
ATOM 6771 C CA . PRO B 1 336 ? 24.578 -11.586 -11.656 1 93.44 336 PRO B CA 1
ATOM 6772 C C . PRO B 1 336 ? 24.75 -13.094 -11.766 1 93.44 336 PRO B C 1
ATOM 6774 O O . PRO B 1 336 ? 25.578 -13.57 -12.555 1 93.44 336 PRO B O 1
ATOM 6777 N N . ASP B 1 337 ? 23.984 -13.844 -11.031 1 95.19 337 ASP B N 1
ATOM 6778 C CA . ASP B 1 337 ? 24.016 -15.305 -11.062 1 95.19 337 ASP B CA 1
ATOM 6779 C C . ASP B 1 337 ? 22.688 -15.867 -11.586 1 95.19 337 ASP B C 1
ATOM 6781 O O . ASP B 1 337 ? 22.562 -16.203 -12.758 1 95.19 337 ASP B O 1
ATOM 6785 N N . ARG B 1 338 ? 21.625 -15.852 -10.789 1 95.5 338 ARG B N 1
ATOM 6786 C CA . ARG B 1 338 ? 20.312 -16.359 -11.156 1 95.5 338 ARG B CA 1
ATOM 6787 C C . ARG B 1 338 ? 19.234 -15.312 -10.922 1 95.5 338 ARG B C 1
ATOM 6789 O O . ARG B 1 338 ? 19.328 -14.516 -9.984 1 95.5 338 ARG B O 1
ATOM 6796 N N . THR B 1 339 ? 18.234 -15.336 -11.852 1 95.75 339 THR B N 1
ATOM 6797 C CA . THR B 1 339 ? 17.094 -14.43 -11.758 1 95.75 339 THR B CA 1
ATOM 6798 C C . THR B 1 339 ? 15.789 -15.211 -11.797 1 95.75 339 THR B C 1
ATOM 6800 O O . THR B 1 339 ? 15.641 -16.156 -12.578 1 95.75 339 THR B O 1
ATOM 6803 N N . PHE B 1 340 ? 14.875 -14.836 -10.953 1 96.94 340 PHE B N 1
ATOM 6804 C CA . PHE B 1 340 ? 13.586 -15.508 -10.906 1 96.94 340 PHE B CA 1
ATOM 6805 C C . PHE B 1 340 ? 12.453 -14.492 -10.812 1 96.94 340 PHE B C 1
ATOM 6807 O O . PHE B 1 340 ? 12.609 -13.438 -10.188 1 96.94 340 PHE B O 1
ATOM 6814 N N . GLU B 1 341 ? 11.312 -14.789 -11.422 1 96.38 341 GLU B N 1
ATOM 6815 C CA . GLU B 1 341 ? 10.047 -14.086 -11.211 1 96.38 341 GLU B CA 1
ATOM 6816 C C . GLU B 1 341 ? 9.211 -14.766 -10.133 1 96.38 341 GLU B C 1
ATOM 6818 O O . GLU B 1 341 ? 8.969 -15.977 -10.195 1 96.38 341 GLU B O 1
ATOM 6823 N N . ILE B 1 342 ? 8.797 -13.953 -9.148 1 97.56 342 ILE B N 1
ATOM 6824 C CA . ILE B 1 342 ? 8.133 -14.555 -7.992 1 97.56 342 ILE B CA 1
ATOM 6825 C C . ILE B 1 342 ? 6.754 -13.93 -7.805 1 97.56 342 ILE B C 1
ATOM 6827 O O . ILE B 1 342 ? 6.578 -12.727 -7.992 1 97.56 342 ILE B O 1
ATOM 6831 N N . LEU B 1 343 ? 5.812 -14.789 -7.348 1 98.25 343 LEU B N 1
ATOM 6832 C CA . LEU B 1 343 ? 4.438 -14.336 -7.152 1 98.25 343 LEU B CA 1
ATOM 6833 C C . LEU B 1 343 ? 4.176 -14.016 -5.684 1 98.25 343 LEU B C 1
ATOM 6835 O O . LEU B 1 343 ? 3.381 -13.125 -5.375 1 98.25 343 LEU B O 1
ATOM 6839 N N . ASN B 1 344 ? 4.852 -14.727 -4.77 1 98.25 344 ASN B N 1
ATOM 6840 C CA . ASN B 1 344 ? 4.586 -14.539 -3.348 1 98.25 344 ASN B CA 1
ATOM 6841 C C . ASN B 1 344 ? 5.688 -13.727 -2.672 1 98.25 344 ASN B C 1
ATOM 6843 O O . ASN B 1 344 ? 5.48 -12.57 -2.311 1 98.25 344 ASN B O 1
ATOM 6847 N N . ASP B 1 345 ? 6.871 -14.336 -2.539 1 98.69 345 ASP B N 1
ATOM 6848 C CA . ASP B 1 345 ? 7.84 -13.617 -1.716 1 98.69 345 ASP B CA 1
ATOM 6849 C C . ASP B 1 345 ? 9.266 -14.078 -2.018 1 98.69 345 ASP B C 1
ATOM 6851 O O . ASP B 1 345 ? 9.461 -15.102 -2.68 1 98.69 345 ASP B O 1
ATOM 6855 N N . ILE B 1 346 ? 10.188 -13.297 -1.733 1 98.75 346 ILE B N 1
ATOM 6856 C CA . ILE B 1 346 ? 11.617 -13.594 -1.609 1 98.75 346 ILE B CA 1
ATOM 6857 C C . ILE B 1 346 ? 12.039 -13.469 -0.148 1 98.75 346 ILE B C 1
ATOM 6859 O O . ILE B 1 346 ? 11.797 -12.445 0.492 1 98.75 346 ILE B O 1
ATOM 6863 N N . VAL B 1 347 ? 12.633 -14.539 0.367 1 98.69 347 VAL B N 1
ATOM 6864 C CA . VAL B 1 347 ? 13.047 -14.562 1.766 1 98.69 347 VAL B CA 1
ATOM 6865 C C . VAL B 1 347 ? 14.562 -14.75 1.854 1 98.69 347 VAL B C 1
ATOM 6867 O O . VAL B 1 347 ? 15.117 -15.648 1.225 1 98.69 347 VAL B O 1
ATOM 6870 N N . VAL B 1 348 ? 15.227 -13.875 2.498 1 98.5 348 VAL B N 1
ATOM 6871 C CA . VAL B 1 348 ? 16.625 -14.086 2.871 1 98.5 348 VAL B CA 1
ATOM 6872 C C . VAL B 1 348 ? 16.719 -14.414 4.359 1 98.5 348 VAL B C 1
ATOM 6874 O O . VAL B 1 348 ? 16.312 -13.617 5.207 1 98.5 348 VAL B O 1
ATOM 6877 N N . ASP B 1 349 ? 17.234 -15.578 4.645 1 97.81 349 ASP B N 1
ATOM 6878 C CA . ASP B 1 349 ? 17.219 -16.031 6.027 1 97.81 349 ASP B CA 1
ATOM 6879 C C . ASP B 1 349 ? 18.5 -16.766 6.387 1 97.81 349 ASP B C 1
ATOM 6881 O O . ASP B 1 349 ? 19.422 -16.859 5.57 1 97.81 349 ASP B O 1
ATOM 6885 N N . ARG B 1 350 ? 18.578 -17.297 7.562 1 95.81 350 ARG B N 1
ATOM 6886 C CA . ARG B 1 350 ? 19.781 -17.891 8.125 1 95.81 350 ARG B CA 1
ATOM 6887 C C . ARG B 1 350 ? 19.969 -19.328 7.633 1 95.81 350 ARG B C 1
ATOM 6889 O O . ARG B 1 350 ? 21.031 -19.922 7.82 1 95.81 350 ARG B O 1
ATOM 6896 N N . GLY B 1 351 ? 18.984 -19.891 7.043 1 95.12 351 GLY B N 1
ATOM 6897 C CA . GLY B 1 351 ? 19.062 -21.281 6.641 1 95.12 351 GLY B CA 1
ATOM 6898 C C . GLY B 1 351 ? 19.312 -22.234 7.801 1 95.12 351 GLY B C 1
ATOM 6899 O O . GLY B 1 351 ? 18.625 -22.172 8.82 1 95.12 351 GLY B O 1
ATOM 6900 N N . PRO B 1 352 ? 20.297 -23.078 7.566 1 92.12 352 PRO B N 1
ATOM 6901 C CA . PRO B 1 352 ? 20.547 -24.062 8.625 1 92.12 352 PRO B CA 1
ATOM 6902 C C . PRO B 1 352 ? 21.422 -23.5 9.75 1 92.12 352 PRO B C 1
ATOM 6904 O O . PRO B 1 352 ? 21.672 -24.188 10.742 1 92.12 352 PRO B O 1
ATOM 6907 N N . ASN B 1 353 ? 21.797 -22.344 9.633 1 91.94 353 ASN B N 1
ATOM 6908 C CA . ASN B 1 353 ? 22.703 -21.766 10.617 1 91.94 353 ASN B CA 1
ATOM 6909 C C . ASN B 1 353 ? 21.984 -21.484 11.938 1 91.94 353 ASN B C 1
ATOM 6911 O O . ASN B 1 353 ? 20.844 -21.031 11.945 1 91.94 353 ASN B O 1
ATOM 6915 N N . PRO B 1 354 ? 22.578 -21.75 13.07 1 89.94 354 PRO B N 1
ATOM 6916 C CA . PRO B 1 354 ? 21.953 -21.578 14.375 1 89.94 354 PRO B CA 1
ATOM 6917 C C . PRO B 1 354 ? 21.891 -20.109 14.812 1 89.94 354 PRO B C 1
ATOM 6919 O O . PRO B 1 354 ? 21.172 -19.766 15.75 1 89.94 354 PRO B O 1
ATOM 6922 N N . THR B 1 355 ? 22.672 -19.297 14.266 1 89.88 355 THR B N 1
ATOM 6923 C CA . THR B 1 355 ? 22.719 -17.891 14.656 1 89.88 355 THR B CA 1
ATOM 6924 C C . THR B 1 355 ? 21.859 -17.047 13.727 1 89.88 355 THR B C 1
ATOM 6926 O O . THR B 1 355 ? 21.578 -17.438 12.594 1 89.88 355 THR B O 1
ATOM 6929 N N . MET B 1 356 ? 21.5 -15.898 14.211 1 90.56 356 MET B N 1
ATOM 6930 C CA . MET B 1 356 ? 20.703 -14.961 13.43 1 90.56 356 MET B CA 1
ATOM 6931 C C . MET B 1 356 ? 21.484 -14.438 12.234 1 90.56 356 MET B C 1
ATOM 6933 O O . MET B 1 356 ? 22.719 -14.414 12.25 1 90.56 356 MET B O 1
ATOM 6937 N N . SER B 1 357 ? 20.719 -14.07 11.305 1 92.31 357 SER B N 1
ATOM 6938 C CA . SER B 1 357 ? 21.312 -13.43 10.133 1 92.31 357 SER B CA 1
ATOM 6939 C C . SER B 1 357 ? 21.438 -11.922 10.328 1 92.31 357 SER B C 1
ATOM 6941 O O . SER B 1 357 ? 20.641 -11.312 11.039 1 92.31 357 SER B O 1
ATOM 6943 N N . THR B 1 358 ? 22.516 -11.414 9.797 1 93.44 358 THR B N 1
ATOM 6944 C CA . THR B 1 358 ? 22.656 -9.969 9.609 1 93.44 358 THR B CA 1
ATOM 6945 C C . THR B 1 358 ? 22.469 -9.594 8.148 1 93.44 358 THR B C 1
ATOM 6947 O O . THR B 1 358 ? 23.219 -10.055 7.281 1 93.44 358 THR B O 1
ATOM 6950 N N . ILE B 1 359 ? 21.484 -8.789 7.895 1 95.12 359 ILE B N 1
ATOM 6951 C CA . ILE B 1 359 ? 21.156 -8.453 6.512 1 95.12 359 ILE B CA 1
ATOM 6952 C C . ILE B 1 359 ? 21.109 -6.934 6.352 1 95.12 359 ILE B C 1
ATOM 6954 O O . ILE B 1 359 ? 20.438 -6.242 7.125 1 95.12 359 ILE B O 1
ATOM 6958 N N . GLU B 1 360 ? 21.875 -6.438 5.371 1 94.25 360 GLU B N 1
ATOM 6959 C CA . GLU B 1 360 ? 21.797 -5.027 5 1 94.25 360 GLU B CA 1
ATOM 6960 C C . GLU B 1 360 ? 20.656 -4.785 4.012 1 94.25 360 GLU B C 1
ATOM 6962 O O . GLU B 1 360 ? 20.641 -5.367 2.924 1 94.25 360 GLU B O 1
ATOM 6967 N N . LEU B 1 361 ? 19.734 -3.934 4.422 1 93.31 361 LEU B N 1
ATOM 6968 C CA . LEU B 1 361 ? 18.578 -3.623 3.586 1 93.31 361 LEU B CA 1
ATOM 6969 C C . LEU B 1 361 ? 18.75 -2.268 2.908 1 93.31 361 LEU B C 1
ATOM 6971 O O . LEU B 1 361 ? 18.969 -1.254 3.578 1 93.31 361 LEU B O 1
ATOM 6975 N N . PHE B 1 362 ? 18.672 -2.33 1.538 1 91.44 362 PHE B N 1
ATOM 6976 C CA . PHE B 1 362 ? 18.781 -1.106 0.753 1 91.44 362 PHE B CA 1
ATOM 6977 C C . PHE B 1 362 ? 17.516 -0.867 -0.066 1 91.44 362 PHE B C 1
ATOM 6979 O O . PHE B 1 362 ? 16.875 -1.816 -0.514 1 91.44 362 PHE B O 1
ATOM 6986 N N . GLY B 1 363 ? 17.141 0.356 -0.23 1 89.38 363 GLY B N 1
ATOM 6987 C CA . GLY B 1 363 ? 16.141 0.821 -1.179 1 89.38 363 GLY B CA 1
ATOM 6988 C C . GLY B 1 363 ? 16.641 1.935 -2.078 1 89.38 363 GLY B C 1
ATOM 6989 O O . GLY B 1 363 ? 17 3.014 -1.601 1 89.38 363 GLY B O 1
ATOM 6990 N N . ASP B 1 364 ? 16.578 1.624 -3.316 1 86.69 364 ASP B N 1
ATOM 6991 C CA . ASP B 1 364 ? 17.188 2.547 -4.266 1 86.69 364 ASP B CA 1
ATOM 6992 C C . ASP B 1 364 ? 18.609 2.904 -3.842 1 86.69 364 ASP B C 1
ATOM 6994 O O . ASP B 1 364 ? 19.453 2.02 -3.648 1 86.69 364 ASP B O 1
ATOM 6998 N N . GLU B 1 365 ? 18.969 4.152 -3.6 1 82.94 365 GLU B N 1
ATOM 6999 C CA . GLU B 1 365 ? 20.328 4.559 -3.281 1 82.94 365 GLU B CA 1
ATOM 7000 C C . GLU B 1 365 ? 20.484 4.859 -1.794 1 82.94 365 GLU B C 1
ATOM 7002 O O . GLU B 1 365 ? 21.344 5.645 -1.401 1 82.94 365 GLU B O 1
ATOM 7007 N N . GLU B 1 366 ? 19.656 4.168 -1.041 1 85.25 366 GLU B N 1
ATOM 7008 C CA . GLU B 1 366 ? 19.719 4.457 0.389 1 85.25 366 GLU B CA 1
ATOM 7009 C C . GLU B 1 366 ? 19.828 3.178 1.208 1 85.25 366 GLU B C 1
ATOM 7011 O O . GLU B 1 366 ? 19.234 2.154 0.867 1 85.25 366 GLU B O 1
ATOM 7016 N N . HIS B 1 367 ? 20.672 3.299 2.184 1 89.56 367 HIS B N 1
ATOM 7017 C CA . HIS B 1 367 ? 20.672 2.256 3.201 1 89.56 367 HIS B CA 1
ATOM 7018 C C . HIS B 1 367 ? 19.516 2.42 4.176 1 89.56 367 HIS B C 1
ATOM 7020 O O . HIS B 1 367 ? 19.484 3.379 4.949 1 89.56 367 HIS B O 1
ATOM 7026 N N . LEU B 1 368 ? 18.594 1.534 4.145 1 87.44 368 LEU B N 1
ATOM 7027 C CA . LEU B 1 368 ? 17.422 1.644 5.016 1 87.44 368 LEU B CA 1
ATOM 7028 C C . LEU B 1 368 ? 17.781 1.241 6.445 1 87.44 368 LEU B C 1
ATOM 7030 O O . LEU B 1 368 ? 17.516 1.997 7.383 1 87.44 368 LEU B O 1
ATOM 7034 N N . THR B 1 369 ? 18.312 0.02 6.578 1 87.06 369 THR B N 1
ATOM 7035 C CA . THR B 1 369 ? 18.672 -0.44 7.914 1 87.06 369 THR B CA 1
ATOM 7036 C C . THR B 1 369 ? 19.453 -1.748 7.84 1 87.06 369 THR B C 1
ATOM 7038 O O . THR B 1 369 ? 19.594 -2.338 6.766 1 87.06 369 THR B O 1
ATOM 7041 N N . THR B 1 370 ? 20.031 -2.057 8.984 1 89.69 370 THR B N 1
ATOM 7042 C CA . THR B 1 370 ? 20.594 -3.383 9.203 1 89.69 370 THR B CA 1
ATOM 7043 C C . THR B 1 370 ? 19.656 -4.238 10.047 1 89.69 370 THR B C 1
ATOM 7045 O O . THR B 1 370 ? 19.297 -3.852 11.156 1 89.69 370 THR B O 1
ATOM 7048 N N . VAL B 1 371 ? 19.359 -5.383 9.516 1 90.06 371 VAL B N 1
ATOM 7049 C CA . VAL B 1 371 ? 18.406 -6.234 10.203 1 90.06 371 VAL B CA 1
ATOM 7050 C C . VAL B 1 371 ? 19.125 -7.43 10.82 1 90.06 371 VAL B C 1
ATOM 7052 O O . VAL B 1 371 ? 19.844 -8.156 10.133 1 90.06 371 VAL B O 1
ATOM 7055 N N . GLN B 1 372 ? 19.016 -7.527 12.07 1 91.12 372 GLN B N 1
ATOM 7056 C CA . GLN B 1 372 ? 19.406 -8.75 12.773 1 91.12 372 GLN B CA 1
ATOM 7057 C C . GLN B 1 372 ? 18.188 -9.578 13.148 1 91.12 372 GLN B C 1
ATOM 7059 O O . GLN B 1 372 ? 17.391 -9.172 13.992 1 91.12 372 GLN B O 1
ATOM 7064 N N . ALA B 1 373 ? 18.031 -10.672 12.477 1 93.94 373 ALA B N 1
ATOM 7065 C CA . ALA B 1 373 ? 16.844 -11.508 12.594 1 93.94 373 ALA B CA 1
ATOM 7066 C C . ALA B 1 373 ? 17.094 -12.906 12.031 1 93.94 373 ALA B C 1
ATOM 7068 O O . ALA B 1 373 ? 18.203 -13.203 11.562 1 93.94 373 ALA B O 1
ATOM 7069 N N . ASP B 1 374 ? 16.078 -13.75 12.211 1 96.06 374 ASP B N 1
ATOM 7070 C CA . ASP B 1 374 ? 16.125 -15.016 11.484 1 96.06 374 ASP B CA 1
ATOM 7071 C C . ASP B 1 374 ? 16.125 -14.789 9.977 1 96.06 374 ASP B C 1
ATOM 7073 O O . ASP B 1 374 ? 16.656 -15.602 9.219 1 96.06 374 ASP B O 1
ATOM 7077 N N . GLY B 1 375 ? 15.492 -13.695 9.578 1 96.88 375 GLY B N 1
ATOM 7078 C CA . GLY B 1 375 ? 15.508 -13.328 8.172 1 96.88 375 GLY B CA 1
ATOM 7079 C C . GLY B 1 375 ? 14.594 -12.156 7.852 1 96.88 375 GLY B C 1
ATOM 7080 O O . GLY B 1 375 ? 14.086 -11.492 8.758 1 96.88 375 GLY B O 1
ATOM 7081 N N . ILE B 1 376 ? 14.5 -11.914 6.562 1 97.31 376 ILE B N 1
ATOM 7082 C CA . ILE B 1 376 ? 13.602 -10.891 6.035 1 97.31 376 ILE B CA 1
ATOM 7083 C C . ILE B 1 376 ? 12.734 -11.492 4.93 1 97.31 376 ILE B C 1
ATOM 7085 O O . ILE B 1 376 ? 13.234 -12.195 4.055 1 97.31 376 ILE B O 1
ATOM 7089 N N . CYS B 1 377 ? 11.492 -11.234 5.035 1 98.5 377 CYS B N 1
ATOM 7090 C CA . CYS B 1 377 ? 10.547 -11.625 4 1 98.5 377 CYS B CA 1
ATOM 7091 C C . CYS B 1 377 ? 10.109 -10.414 3.18 1 98.5 377 CYS B C 1
ATOM 7093 O O . CYS B 1 377 ? 9.57 -9.453 3.725 1 98.5 377 CYS B O 1
ATOM 7095 N N . VAL B 1 378 ? 10.383 -10.398 1.898 1 98.62 378 VAL B N 1
ATOM 7096 C CA . VAL B 1 378 ? 9.883 -9.391 0.962 1 98.62 378 VAL B CA 1
ATOM 7097 C C . VAL B 1 378 ? 8.742 -9.984 0.129 1 98.62 378 VAL B C 1
ATOM 7099 O O . VAL B 1 378 ? 8.977 -10.852 -0.72 1 98.62 378 VAL B O 1
ATOM 7102 N N . ALA B 1 379 ? 7.559 -9.422 0.289 1 98.81 379 ALA B N 1
ATOM 7103 C CA . ALA B 1 379 ? 6.391 -10.086 -0.287 1 98.81 379 ALA B CA 1
ATOM 7104 C C . ALA B 1 379 ? 5.629 -9.148 -1.218 1 98.81 379 ALA B C 1
ATOM 7106 O O . ALA B 1 379 ? 5.629 -7.934 -1.02 1 98.81 379 ALA B O 1
ATOM 7107 N N . THR B 1 380 ? 5.039 -9.727 -2.264 1 98.31 380 THR B N 1
ATOM 7108 C CA . THR B 1 380 ? 4.031 -9.055 -3.072 1 98.31 380 THR B CA 1
ATOM 7109 C C . THR B 1 380 ? 2.705 -8.961 -2.326 1 98.31 380 THR B C 1
ATOM 7111 O O . THR B 1 380 ? 2.531 -9.602 -1.283 1 98.31 380 THR B O 1
ATOM 7114 N N . PRO B 1 381 ? 1.765 -8.195 -2.861 1 97.38 381 PRO B N 1
ATOM 7115 C CA . PRO B 1 381 ? 0.431 -8.203 -2.254 1 97.38 381 PRO B CA 1
ATOM 7116 C C . PRO B 1 381 ? -0.214 -9.586 -2.275 1 97.38 381 PRO B C 1
ATOM 7118 O O . PRO B 1 381 ? -0.881 -9.977 -1.313 1 97.38 381 PRO B O 1
ATOM 7121 N N . THR B 1 382 ? -0.012 -10.32 -3.346 1 97 382 THR B N 1
ATOM 7122 C CA . THR B 1 382 ? -0.506 -11.695 -3.379 1 97 382 THR B CA 1
ATOM 7123 C C . THR B 1 382 ? 0.136 -12.531 -2.273 1 97 382 THR B C 1
ATOM 7125 O O . THR B 1 382 ? -0.55 -13.281 -1.577 1 97 382 THR B O 1
ATOM 7128 N N . GLY B 1 383 ? 1.43 -12.328 -2.066 1 97.75 383 GLY B N 1
ATOM 7129 C CA . GLY B 1 383 ? 2.17 -13.062 -1.056 1 97.75 383 GLY B CA 1
ATOM 7130 C C . GLY B 1 383 ? 1.856 -12.625 0.36 1 97.75 383 GLY B C 1
ATOM 7131 O O . GLY B 1 383 ? 2.281 -13.258 1.325 1 97.75 383 GLY B O 1
ATOM 7132 N N . SER B 1 384 ? 1.097 -11.547 0.523 1 96.94 384 SER B N 1
ATOM 7133 C CA . SER B 1 384 ? 0.771 -11.039 1.849 1 96.94 384 SER B CA 1
ATOM 7134 C C . SER B 1 384 ? 0.006 -12.07 2.67 1 96.94 384 SER B C 1
ATOM 7136 O O . SER B 1 384 ? 0.018 -12.023 3.902 1 96.94 384 SER B O 1
ATOM 7138 N N . THR B 1 385 ? -0.667 -13.062 2.045 1 93.25 385 THR B N 1
ATOM 7139 C CA . THR B 1 385 ? -1.494 -14.055 2.729 1 93.25 385 THR B CA 1
ATOM 7140 C C . THR B 1 385 ? -0.709 -15.344 2.973 1 93.25 385 THR B C 1
ATOM 7142 O O . THR B 1 385 ? -1.251 -16.312 3.502 1 93.25 385 THR B O 1
ATOM 7145 N N . ALA B 1 386 ? 0.5 -15.344 2.594 1 95.12 386 ALA B N 1
ATOM 7146 C CA . ALA B 1 386 ? 1.332 -16.531 2.734 1 95.12 386 ALA B CA 1
ATOM 7147 C C . ALA B 1 386 ? 2.34 -16.359 3.869 1 95.12 386 ALA B C 1
ATOM 7149 O O . ALA B 1 386 ? 1.961 -16.109 5.012 1 95.12 386 ALA B O 1
ATOM 7150 N N . TYR B 1 387 ? 3.678 -16.516 3.623 1 96.75 387 TYR B N 1
ATOM 7151 C CA . TYR B 1 387 ? 4.699 -16.469 4.66 1 96.75 387 TYR B CA 1
ATOM 7152 C C . TYR B 1 387 ? 4.715 -15.102 5.352 1 96.75 387 TYR B C 1
ATOM 7154 O O . TYR B 1 387 ? 4.984 -15.016 6.551 1 96.75 387 TYR B O 1
ATOM 7162 N N . ASN B 1 388 ? 4.453 -14.047 4.582 1 97 388 ASN B N 1
ATOM 7163 C CA . ASN B 1 388 ? 4.379 -12.703 5.156 1 97 388 ASN B CA 1
ATOM 7164 C C . ASN B 1 388 ? 3.424 -12.656 6.348 1 97 388 ASN B C 1
ATOM 7166 O O . ASN B 1 388 ? 3.752 -12.086 7.387 1 97 388 ASN B O 1
ATOM 7170 N N . LEU B 1 389 ? 2.311 -13.219 6.09 1 93.38 389 LEU B N 1
ATOM 7171 C CA . LEU B 1 389 ? 1.312 -13.234 7.152 1 93.38 389 LEU B CA 1
ATOM 7172 C C . LEU B 1 389 ? 1.833 -13.977 8.375 1 93.38 389 LEU B C 1
ATOM 7174 O O . LEU B 1 389 ? 1.672 -13.508 9.508 1 93.38 389 LEU B O 1
ATOM 7178 N N . ALA B 1 390 ? 2.406 -15.078 8.203 1 92.69 390 ALA B N 1
ATOM 7179 C CA . ALA B 1 390 ? 2.955 -15.891 9.281 1 92.69 390 ALA B CA 1
ATOM 7180 C C . ALA B 1 390 ? 4.055 -15.141 10.031 1 92.69 390 ALA B C 1
ATOM 7182 O O . ALA B 1 390 ? 4.238 -15.336 11.234 1 92.69 390 ALA B O 1
ATOM 7183 N N . ALA B 1 391 ? 4.758 -14.305 9.297 1 94.56 391 ALA B N 1
ATOM 7184 C CA . ALA B 1 391 ? 5.871 -13.555 9.875 1 94.56 391 ALA B CA 1
ATOM 7185 C C . ALA B 1 391 ? 5.379 -12.305 10.594 1 94.56 391 ALA B C 1
ATOM 7187 O O . ALA B 1 391 ? 6.172 -11.547 11.156 1 94.56 391 ALA B O 1
ATOM 7188 N N . GLY B 1 392 ? 4.117 -12.039 10.539 1 92 392 GLY B N 1
ATOM 7189 C CA . GLY B 1 392 ? 3.561 -10.914 11.273 1 92 392 GLY B CA 1
ATOM 7190 C C . GLY B 1 392 ? 3.271 -9.711 10.398 1 92 392 GLY B C 1
ATOM 7191 O O . GLY B 1 392 ? 2.971 -8.625 10.898 1 92 392 GLY B O 1
ATOM 7192 N N . GLY B 1 393 ? 3.348 -9.867 9.125 1 95.12 393 GLY B N 1
ATOM 7193 C CA . GLY B 1 393 ? 3.055 -8.781 8.203 1 95.12 393 GLY B CA 1
ATOM 7194 C C . GLY B 1 393 ? 1.567 -8.57 7.98 1 95.12 393 GLY B C 1
ATOM 7195 O O . GLY B 1 393 ? 0.751 -9.398 8.391 1 95.12 393 GLY B O 1
ATOM 7196 N N . SER B 1 394 ? 1.231 -7.488 7.312 1 95.62 394 SER B N 1
ATOM 7197 C CA . SER B 1 394 ? -0.155 -7.121 7.047 1 95.62 394 SER B CA 1
ATOM 7198 C C . SER B 1 394 ? -0.716 -7.895 5.859 1 95.62 394 SER B C 1
ATOM 7200 O O . SER B 1 394 ? 0.039 -8.375 5.012 1 95.62 394 SER B O 1
ATOM 7202 N N . LEU B 1 395 ? -2.049 -8.047 5.898 1 94.5 395 LEU B N 1
ATOM 7203 C CA . LEU B 1 395 ? -2.752 -8.453 4.688 1 94.5 395 LEU B CA 1
ATOM 7204 C C . LEU B 1 395 ? -2.854 -7.301 3.699 1 94.5 395 LEU B C 1
ATOM 7206 O O . LEU B 1 395 ? -3.072 -6.156 4.098 1 94.5 395 LEU B O 1
ATOM 7210 N N . CYS B 1 396 ? -2.682 -7.566 2.428 1 96.38 396 CYS B N 1
ATOM 7211 C CA . CYS B 1 396 ? -2.639 -6.508 1.426 1 96.38 396 CYS B CA 1
ATOM 7212 C C . CYS B 1 396 ? -3.486 -6.867 0.212 1 96.38 396 CYS B C 1
ATOM 7214 O O . CYS B 1 396 ? -3.326 -7.945 -0.365 1 96.38 396 CYS B O 1
ATOM 7216 N N . HIS B 1 397 ? -4.348 -5.965 -0.105 1 94.31 397 HIS B N 1
ATOM 7217 C CA . HIS B 1 397 ? -5.152 -6.172 -1.304 1 94.31 397 HIS B CA 1
ATOM 7218 C C . HIS B 1 397 ? -4.273 -6.32 -2.539 1 94.31 397 HIS B C 1
ATOM 7220 O O . HIS B 1 397 ? -3.291 -5.59 -2.701 1 94.31 397 HIS B O 1
ATOM 7226 N N . PRO B 1 398 ? -4.613 -7.207 -3.451 1 92.62 398 PRO B N 1
ATOM 7227 C CA . PRO B 1 398 ? -3.732 -7.539 -4.574 1 92.62 398 PRO B CA 1
ATOM 7228 C C . PRO B 1 398 ? -3.545 -6.371 -5.539 1 92.62 398 PRO B C 1
ATOM 7230 O O . PRO B 1 398 ? -2.574 -6.344 -6.301 1 92.62 398 PRO B O 1
ATOM 7233 N N . GLU B 1 399 ? -4.406 -5.441 -5.539 1 89.12 399 GLU B N 1
ATOM 7234 C CA . GLU B 1 399 ? -4.332 -4.328 -6.48 1 89.12 399 GLU B CA 1
ATOM 7235 C C . GLU B 1 399 ? -3.371 -3.252 -5.988 1 89.12 399 GLU B C 1
ATOM 7237 O O . GLU B 1 399 ? -3.014 -2.34 -6.738 1 89.12 399 GLU B O 1
ATOM 7242 N N . ASN B 1 400 ? -2.965 -3.342 -4.762 1 94.69 400 ASN B N 1
ATOM 7243 C CA . ASN B 1 400 ? -2.057 -2.334 -4.227 1 94.69 400 ASN B CA 1
ATOM 7244 C C . ASN B 1 400 ? -0.675 -2.426 -4.867 1 94.69 400 ASN B C 1
ATOM 7246 O O . ASN B 1 400 ? -0.082 -3.506 -4.922 1 94.69 400 ASN B O 1
ATOM 7250 N N . PRO B 1 401 ? -0.148 -1.357 -5.375 1 93.31 401 PRO B N 1
ATOM 7251 C CA . PRO B 1 401 ? 1.193 -1.333 -5.965 1 93.31 401 PRO B CA 1
ATOM 7252 C C . PRO B 1 401 ? 2.293 -1.143 -4.922 1 93.31 401 PRO B C 1
ATOM 7254 O O . PRO B 1 401 ? 2.984 -0.121 -4.93 1 93.31 401 PRO B O 1
ATOM 7257 N N . VAL B 1 402 ? 2.516 -2.17 -4.102 1 97.25 402 VAL B N 1
ATOM 7258 C CA . VAL B 1 402 ? 3.418 -1.972 -2.975 1 97.25 402 VAL B CA 1
ATOM 7259 C C . VAL B 1 402 ? 4.305 -3.203 -2.799 1 97.25 402 VAL B C 1
ATOM 7261 O O . VAL B 1 402 ? 4.043 -4.254 -3.393 1 97.25 402 VAL B O 1
ATOM 7264 N N . ILE B 1 403 ? 5.379 -3.059 -2.045 1 97.56 403 ILE B N 1
ATOM 7265 C CA . ILE B 1 403 ? 6.266 -4.109 -1.556 1 97.56 403 ILE B CA 1
ATOM 7266 C C . ILE B 1 403 ? 6.145 -4.219 -0.037 1 97.56 403 ILE B C 1
ATOM 7268 O O . ILE B 1 403 ? 6.227 -3.215 0.674 1 97.56 403 ILE B O 1
ATOM 7272 N N . LEU B 1 404 ? 5.887 -5.398 0.432 1 98.5 404 LEU B N 1
ATOM 7273 C CA . LEU B 1 404 ? 5.832 -5.633 1.871 1 98.5 404 LEU B CA 1
ATOM 7274 C C . LEU B 1 404 ? 7.16 -6.172 2.385 1 98.5 404 LEU B C 1
ATOM 7276 O O . LEU B 1 404 ? 7.676 -7.164 1.862 1 98.5 404 LEU B O 1
ATOM 7280 N N . VAL B 1 405 ? 7.738 -5.527 3.383 1 96.94 405 VAL B N 1
ATOM 7281 C CA . VAL B 1 405 ? 8.977 -5.973 4.012 1 96.94 405 VAL B CA 1
ATOM 7282 C C . VAL B 1 405 ? 8.719 -6.312 5.477 1 96.94 405 VAL B C 1
ATOM 7284 O O . VAL B 1 405 ? 8.344 -5.441 6.266 1 96.94 405 VAL B O 1
ATOM 7287 N N . THR B 1 406 ? 8.953 -7.559 5.848 1 96.88 406 THR B N 1
ATOM 7288 C CA . THR B 1 406 ? 8.688 -8.047 7.195 1 96.88 406 THR B CA 1
ATOM 7289 C C . THR B 1 406 ? 9.891 -8.828 7.734 1 96.88 406 THR B C 1
ATOM 7291 O O . THR B 1 406 ? 10.383 -9.75 7.078 1 96.88 406 THR B O 1
ATOM 7294 N N . ALA B 1 407 ? 10.367 -8.445 8.891 1 95 407 ALA B N 1
ATOM 7295 C CA . ALA B 1 407 ? 11.438 -9.211 9.531 1 95 407 ALA B CA 1
ATOM 7296 C C . ALA B 1 407 ? 10.883 -10.445 10.227 1 95 407 ALA B C 1
ATOM 7298 O O . ALA B 1 407 ? 9.797 -10.398 10.82 1 95 407 ALA B O 1
ATOM 7299 N N . ILE B 1 408 ? 11.594 -11.508 10.102 1 95.75 408 ILE B N 1
ATOM 7300 C CA . ILE B 1 408 ? 11.242 -12.75 10.766 1 95.75 408 ILE B CA 1
ATOM 7301 C C . ILE B 1 408 ? 11.953 -12.844 12.109 1 95.75 408 ILE B C 1
ATOM 7303 O O . ILE B 1 408 ? 13.18 -13.016 12.156 1 95.75 408 ILE B O 1
ATOM 7307 N N . CYS B 1 409 ? 11.227 -12.688 13.195 1 91.56 409 CYS B N 1
ATOM 7308 C CA . CYS B 1 409 ? 11.781 -12.766 14.547 1 91.56 409 CYS B CA 1
ATOM 7309 C C . CYS B 1 409 ? 12.945 -11.797 14.711 1 91.56 409 CYS B C 1
ATOM 7311 O O . CYS B 1 409 ? 14.047 -12.211 15.086 1 91.56 409 CYS B O 1
ATOM 7313 N N . ALA B 1 410 ? 12.672 -10.578 14.523 1 89.12 410 ALA B N 1
ATOM 7314 C CA . ALA B 1 410 ? 13.711 -9.555 14.633 1 89.12 410 ALA B CA 1
ATOM 7315 C C . ALA B 1 410 ? 14.219 -9.445 16.062 1 89.12 410 ALA B C 1
ATOM 7317 O O . ALA B 1 410 ? 13.438 -9.539 17.016 1 89.12 410 ALA B O 1
ATOM 7318 N N . HIS B 1 411 ? 15.469 -9.195 16.156 1 82.75 411 HIS B N 1
ATOM 7319 C CA . HIS B 1 411 ? 16.078 -9.016 17.469 1 82.75 411 HIS B CA 1
ATOM 7320 C C . HIS B 1 411 ? 15.688 -7.68 18.078 1 82.75 411 HIS B C 1
ATOM 7322 O O . HIS B 1 411 ? 15.57 -7.562 19.312 1 82.75 411 HIS B O 1
ATOM 7328 N N . THR B 1 412 ? 15.648 -6.727 17.266 1 75.62 412 THR B N 1
ATOM 7329 C CA . THR B 1 412 ? 15.273 -5.41 17.781 1 75.62 412 THR B CA 1
ATOM 7330 C C . THR B 1 412 ? 13.766 -5.316 17.984 1 75.62 412 THR B C 1
ATOM 7332 O O . THR B 1 412 ? 12.992 -5.711 17.109 1 75.62 412 THR B O 1
ATOM 7335 N N . LEU B 1 413 ? 13.469 -4.793 19.047 1 65 413 LEU B N 1
ATOM 7336 C CA . LEU B 1 413 ? 12.07 -4.68 19.422 1 65 413 LEU B CA 1
ATOM 7337 C C . LEU B 1 413 ? 11.367 -3.607 18.594 1 65 413 LEU B C 1
ATOM 7339 O O . LEU B 1 413 ? 10.133 -3.605 18.5 1 65 413 LEU B O 1
ATOM 7343 N N . SER B 1 414 ? 12.148 -2.898 18 1 70.25 414 SER B N 1
ATOM 7344 C CA . SER B 1 414 ? 11.508 -1.731 17.406 1 70.25 414 SER B CA 1
ATOM 7345 C C . SER B 1 414 ? 11.242 -1.947 15.914 1 70.25 414 SER B C 1
ATOM 7347 O O . SER B 1 414 ? 10.617 -1.11 15.258 1 70.25 414 SER B O 1
ATOM 7349 N N . PHE B 1 415 ? 11.594 -3.109 15.531 1 80.44 415 PHE B N 1
ATOM 7350 C CA . PHE B 1 415 ? 11.352 -3.305 14.109 1 80.44 415 PHE B CA 1
ATOM 7351 C C . PHE B 1 415 ? 9.859 -3.492 13.828 1 80.44 415 PHE B C 1
ATOM 7353 O O . PHE B 1 415 ? 9.18 -4.23 14.539 1 80.44 415 PHE B O 1
ATOM 7360 N N . ARG B 1 416 ? 9.414 -2.744 12.828 1 88.31 416 ARG B N 1
ATOM 7361 C CA . ARG B 1 416 ? 8.047 -2.852 12.328 1 88.31 416 ARG B CA 1
ATOM 7362 C C . ARG B 1 416 ? 8.031 -3.193 10.844 1 88.31 416 ARG B C 1
ATOM 7364 O O . ARG B 1 416 ? 8.938 -2.809 10.102 1 88.31 416 ARG B O 1
ATOM 7371 N N . PRO B 1 417 ? 6.973 -3.988 10.445 1 93.62 417 PRO B N 1
ATOM 7372 C CA . PRO B 1 417 ? 6.844 -4.191 9 1 93.62 417 PRO B CA 1
ATOM 7373 C C . PRO B 1 417 ? 6.734 -2.877 8.227 1 93.62 417 PRO B C 1
ATOM 7375 O O . PRO B 1 417 ? 6.113 -1.926 8.703 1 93.62 417 PRO B O 1
ATOM 7378 N N . ILE B 1 418 ? 7.289 -2.893 7.059 1 94.12 418 ILE B N 1
ATOM 7379 C CA . ILE B 1 418 ? 7.312 -1.678 6.25 1 94.12 418 ILE B CA 1
ATOM 7380 C C . ILE B 1 418 ? 6.633 -1.939 4.91 1 94.12 418 ILE B C 1
ATOM 7382 O O . ILE B 1 418 ? 6.809 -3.006 4.312 1 94.12 418 ILE B O 1
ATOM 7386 N N . ILE B 1 419 ? 5.859 -0.955 4.41 1 97.25 419 ILE B N 1
ATOM 7387 C CA . ILE B 1 419 ? 5.234 -0.99 3.094 1 97.25 419 ILE B CA 1
ATOM 7388 C C . ILE B 1 419 ? 5.887 0.046 2.182 1 97.25 419 ILE B C 1
ATOM 7390 O O . ILE B 1 419 ? 5.836 1.246 2.459 1 97.25 419 ILE B O 1
ATOM 7394 N N . LEU B 1 420 ? 6.465 -0.409 1.076 1 95.31 420 LEU B N 1
ATOM 7395 C CA . LEU B 1 420 ? 7.184 0.451 0.143 1 95.31 420 LEU B CA 1
ATOM 7396 C C . LEU B 1 420 ? 6.504 0.459 -1.223 1 95.31 420 LEU B C 1
ATOM 7398 O O . LEU B 1 420 ? 5.805 -0.492 -1.577 1 95.31 420 LEU B O 1
ATOM 7402 N N . PRO B 1 421 ? 6.734 1.537 -1.967 1 92.69 421 PRO B N 1
ATOM 7403 C CA . PRO B 1 421 ? 6.207 1.538 -3.332 1 92.69 421 PRO B CA 1
ATOM 7404 C C . PRO B 1 421 ? 6.852 0.47 -4.215 1 92.69 421 PRO B C 1
ATOM 7406 O O . PRO B 1 421 ? 8.031 0.155 -4.047 1 92.69 421 PRO B O 1
ATOM 7409 N N . ASP B 1 422 ? 6.113 -0.009 -5.168 1 92.38 422 ASP B N 1
ATOM 7410 C CA . ASP B 1 422 ? 6.625 -1.055 -6.051 1 92.38 422 ASP B CA 1
ATOM 7411 C C . ASP B 1 422 ? 7.621 -0.483 -7.059 1 92.38 422 ASP B C 1
ATOM 7413 O O . ASP B 1 422 ? 8.195 -1.224 -7.863 1 92.38 422 ASP B O 1
ATOM 7417 N N . THR B 1 423 ? 7.887 0.826 -7.027 1 88.12 423 THR B N 1
ATOM 7418 C CA . THR B 1 423 ? 8.844 1.46 -7.93 1 88.12 423 THR B CA 1
ATOM 7419 C C . THR B 1 423 ? 10.234 1.496 -7.309 1 88.12 423 THR B C 1
ATOM 7421 O O . THR B 1 423 ? 11.188 1.972 -7.934 1 88.12 423 THR B O 1
ATOM 7424 N N . ILE B 1 424 ? 10.312 1.003 -6.117 1 90 424 ILE B N 1
ATOM 7425 C CA . ILE B 1 424 ? 11.602 0.966 -5.43 1 90 424 ILE B CA 1
ATOM 7426 C C . ILE B 1 424 ? 12.32 -0.339 -5.758 1 90 424 ILE B C 1
ATOM 7428 O O . ILE B 1 424 ? 11.695 -1.396 -5.855 1 90 424 ILE B O 1
ATOM 7432 N N . VAL B 1 425 ? 13.656 -0.235 -5.922 1 92.38 425 VAL B N 1
ATOM 7433 C CA . VAL B 1 425 ? 14.492 -1.425 -6.027 1 92.38 425 VAL B CA 1
ATOM 7434 C C . VAL B 1 425 ? 15.109 -1.741 -4.664 1 92.38 425 VAL B C 1
ATOM 7436 O O . VAL B 1 425 ? 15.844 -0.925 -4.105 1 92.38 425 VAL B O 1
ATOM 7439 N N . LEU B 1 426 ? 14.844 -2.928 -4.195 1 95 426 LEU B N 1
ATOM 7440 C CA . LEU B 1 426 ? 15.391 -3.361 -2.916 1 95 426 LEU B CA 1
ATOM 7441 C C . LEU B 1 426 ? 16.625 -4.227 -3.117 1 95 426 LEU B C 1
ATOM 7443 O O . LEU B 1 426 ? 16.734 -4.957 -4.109 1 95 426 LEU B O 1
ATOM 7447 N N . ARG B 1 427 ? 17.516 -4.086 -2.193 1 96.25 427 ARG B N 1
ATOM 7448 C CA . ARG B 1 427 ? 18.656 -4.984 -2.123 1 96.25 427 ARG B CA 1
ATOM 7449 C C . ARG B 1 427 ? 18.859 -5.508 -0.706 1 96.25 427 ARG B C 1
ATOM 7451 O O . ARG B 1 427 ? 18.844 -4.734 0.256 1 96.25 427 ARG B O 1
ATOM 7458 N N . LEU B 1 428 ? 18.953 -6.758 -0.604 1 97.81 428 LEU B N 1
ATOM 7459 C CA . LEU B 1 428 ? 19.281 -7.434 0.648 1 97.81 428 LEU B CA 1
ATOM 7460 C C . LEU B 1 428 ? 20.688 -8.023 0.594 1 97.81 428 LEU B C 1
ATOM 7462 O O . LEU B 1 428 ? 20.922 -9.016 -0.102 1 97.81 428 LEU B O 1
ATOM 7466 N N . GLY B 1 429 ? 21.594 -7.438 1.36 1 97.5 429 GLY B N 1
ATOM 7467 C CA . GLY B 1 429 ? 22.984 -7.832 1.286 1 97.5 429 GLY B CA 1
ATOM 7468 C C . GLY B 1 429 ? 23.484 -8.508 2.549 1 97.5 429 GLY B C 1
ATOM 7469 O O . GLY B 1 429 ? 23.109 -8.117 3.656 1 97.5 429 GLY B O 1
ATOM 7470 N N . VAL B 1 430 ? 24.359 -9.477 2.314 1 97.5 430 VAL B N 1
ATOM 7471 C CA . VAL B 1 430 ? 25.078 -10.094 3.422 1 97.5 430 VAL B CA 1
ATOM 7472 C C . VAL B 1 430 ? 26.391 -9.344 3.668 1 97.5 430 VAL B C 1
ATOM 7474 O O . VAL B 1 430 ? 27.266 -9.32 2.807 1 97.5 430 VAL B O 1
ATOM 7477 N N . PRO B 1 431 ? 26.469 -8.75 4.852 1 95.94 431 PRO B N 1
ATOM 7478 C CA . PRO B 1 431 ? 27.703 -8.008 5.102 1 95.94 431 PRO B CA 1
ATOM 7479 C C . PRO B 1 431 ? 28.938 -8.898 5.047 1 95.94 431 PRO B C 1
ATOM 7481 O O . PRO B 1 431 ? 28.875 -10.086 5.367 1 95.94 431 PRO B O 1
ATOM 7484 N N . PHE B 1 432 ? 30.109 -8.281 4.738 1 93.88 432 PHE B N 1
ATOM 7485 C CA . PHE B 1 432 ? 31.359 -9.023 4.609 1 93.88 432 PHE B CA 1
ATOM 7486 C C . PHE B 1 432 ? 31.781 -9.602 5.953 1 93.88 432 PHE B C 1
ATOM 7488 O O . PHE B 1 432 ? 32.469 -10.625 6.008 1 93.88 432 PHE B O 1
ATOM 7495 N N . ASP B 1 433 ? 31.391 -8.992 7.004 1 91.88 433 ASP B N 1
ATOM 7496 C CA . ASP B 1 433 ? 31.812 -9.422 8.336 1 91.88 433 ASP B CA 1
ATOM 7497 C C . ASP B 1 433 ? 30.75 -10.305 8.984 1 91.88 433 ASP B C 1
ATOM 7499 O O . ASP B 1 433 ? 30.781 -10.539 10.195 1 91.88 433 ASP B O 1
ATOM 7503 N N . ALA B 1 434 ? 29.812 -10.758 8.203 1 92.5 434 ALA B N 1
ATOM 7504 C CA . ALA B 1 434 ? 28.781 -11.648 8.742 1 92.5 434 ALA B CA 1
ATOM 7505 C C . ALA B 1 434 ? 29.406 -12.938 9.273 1 92.5 434 ALA B C 1
ATOM 7507 O O . ALA B 1 434 ? 30.328 -13.484 8.672 1 92.5 434 ALA B O 1
ATOM 7508 N N . ARG B 1 435 ? 28.859 -13.438 10.32 1 88.62 435 ARG B N 1
ATOM 7509 C CA . ARG B 1 435 ? 29.391 -14.633 10.969 1 88.62 435 ARG B CA 1
ATOM 7510 C C . ARG B 1 435 ? 28.984 -15.891 10.211 1 88.62 435 ARG B C 1
ATOM 7512 O O . ARG B 1 435 ? 29.672 -16.922 10.281 1 88.62 435 ARG B O 1
ATOM 7519 N N . SER B 1 436 ? 27.844 -15.805 9.594 1 92.06 436 SER B N 1
ATOM 7520 C CA . SER B 1 436 ? 27.312 -16.953 8.867 1 92.06 436 SER B CA 1
ATOM 7521 C C . SER B 1 436 ? 26.766 -16.547 7.504 1 92.06 436 SER B C 1
ATOM 7523 O O . SER B 1 436 ? 26.438 -15.367 7.293 1 92.06 436 SER B O 1
ATOM 7525 N N . ASN B 1 437 ? 26.766 -17.578 6.641 1 95.25 437 ASN B N 1
ATOM 7526 C CA . ASN B 1 437 ? 26.094 -17.391 5.359 1 95.25 437 ASN B CA 1
ATOM 7527 C C . ASN B 1 437 ? 24.594 -17.188 5.539 1 95.25 437 ASN B C 1
ATOM 7529 O O . ASN B 1 437 ? 24.047 -17.469 6.609 1 95.25 437 ASN B O 1
ATOM 7533 N N . SER B 1 438 ? 23.953 -16.656 4.504 1 97.38 438 SER B N 1
ATOM 7534 C CA . SER B 1 438 ? 22.5 -16.562 4.426 1 97.38 438 SER B CA 1
ATOM 7535 C C . SER B 1 438 ? 21.953 -17.359 3.248 1 97.38 438 SER B C 1
ATOM 7537 O O . SER B 1 438 ? 22.734 -17.938 2.479 1 97.38 438 SER B O 1
ATOM 7539 N N . TRP B 1 439 ? 20.75 -17.469 3.205 1 98.25 439 TRP B N 1
ATOM 7540 C CA . TRP B 1 439 ? 20.078 -18.188 2.131 1 98.25 439 TRP B CA 1
ATOM 7541 C C . TRP B 1 439 ? 18.922 -17.359 1.565 1 98.25 439 TRP B C 1
ATOM 7543 O O . TRP B 1 439 ? 18.172 -16.734 2.316 1 98.25 439 TRP B O 1
ATOM 7553 N N . ALA B 1 440 ? 18.781 -17.359 0.275 1 98.5 440 ALA B N 1
ATOM 7554 C CA . ALA B 1 440 ? 17.641 -16.734 -0.403 1 98.5 440 ALA B CA 1
ATOM 7555 C C . ALA B 1 440 ? 16.656 -17.781 -0.908 1 98.5 440 ALA B C 1
ATOM 7557 O O . ALA B 1 440 ? 17.047 -18.766 -1.54 1 98.5 440 ALA B O 1
ATOM 7558 N N . SER B 1 441 ? 15.453 -17.594 -0.577 1 98.5 441 SER B N 1
ATOM 7559 C CA . SER B 1 441 ? 14.375 -18.453 -1.045 1 98.5 441 SER B CA 1
ATOM 7560 C C . SER B 1 441 ? 13.438 -17.703 -1.981 1 98.5 441 SER B C 1
ATOM 7562 O O . SER B 1 441 ? 13.062 -16.562 -1.712 1 98.5 441 SER B O 1
ATOM 7564 N N . PHE B 1 442 ? 13.086 -18.297 -3.09 1 98.25 442 PHE B N 1
ATOM 7565 C CA . PHE B 1 442 ? 12.195 -17.719 -4.086 1 98.25 442 PHE B CA 1
ATOM 7566 C C . PHE B 1 442 ? 10.891 -18.516 -4.172 1 98.25 442 PHE B C 1
ATOM 7568 O O . PHE B 1 442 ? 10.875 -19.641 -4.688 1 98.25 442 PHE B O 1
ATOM 7575 N N . ASP B 1 443 ? 9.805 -17.938 -3.652 1 97.75 443 ASP B N 1
ATOM 7576 C CA . ASP B 1 443 ? 8.477 -18.547 -3.557 1 97.75 443 ASP B CA 1
ATOM 7577 C C . ASP B 1 443 ? 8.555 -19.922 -2.875 1 97.75 443 ASP B C 1
ATOM 7579 O O . ASP B 1 443 ? 7.781 -20.828 -3.203 1 97.75 443 ASP B O 1
ATOM 7583 N N . GLY B 1 444 ? 9.539 -20.094 -2.117 1 95.44 444 GLY B N 1
ATOM 7584 C CA . GLY B 1 444 ? 9.695 -21.344 -1.409 1 95.44 444 GLY B CA 1
ATOM 7585 C C . GLY B 1 444 ? 10.078 -22.5 -2.318 1 95.44 444 GLY B C 1
ATOM 7586 O O . GLY B 1 444 ? 10.094 -23.656 -1.893 1 95.44 444 GLY B O 1
ATOM 7587 N N . ARG B 1 445 ? 10.414 -22.312 -3.486 1 93.06 445 ARG B N 1
ATOM 7588 C CA . ARG B 1 445 ? 10.672 -23.375 -4.453 1 93.06 445 ARG B CA 1
ATOM 7589 C C . ARG B 1 445 ? 12.164 -23.5 -4.734 1 93.06 445 ARG B C 1
ATOM 7591 O O . ARG B 1 445 ? 12.672 -24.609 -4.875 1 93.06 445 ARG B O 1
ATOM 7598 N N . GLU B 1 446 ? 12.805 -22.359 -4.895 1 95.44 446 GLU B N 1
ATOM 7599 C CA . GLU B 1 446 ? 14.25 -22.359 -5.105 1 95.44 446 GLU B CA 1
ATOM 7600 C C . GLU B 1 446 ? 14.977 -21.719 -3.924 1 95.44 446 GLU B C 1
ATOM 7602 O O . GLU B 1 446 ? 14.555 -20.688 -3.416 1 95.44 446 GLU B O 1
ATOM 7607 N N . ARG B 1 447 ? 16.047 -22.344 -3.484 1 96.94 447 ARG B N 1
ATOM 7608 C CA . ARG B 1 447 ? 16.891 -21.812 -2.416 1 96.94 447 ARG B CA 1
ATOM 7609 C C . ARG B 1 447 ? 18.328 -21.703 -2.871 1 96.94 447 ARG B C 1
ATOM 7611 O O . ARG B 1 447 ? 18.8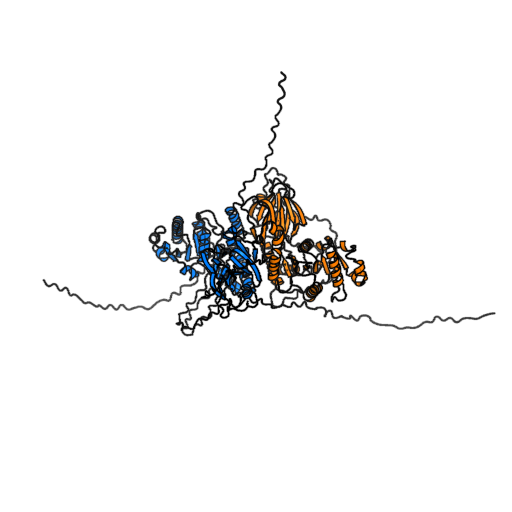75 -22.609 -3.5 1 96.94 447 ARG B O 1
ATOM 7618 N N . ILE B 1 448 ? 18.891 -20.609 -2.59 1 98 448 ILE B N 1
ATOM 7619 C CA . ILE B 1 448 ? 20.266 -20.328 -2.998 1 98 448 ILE B CA 1
ATOM 7620 C C . ILE B 1 448 ? 21.062 -19.797 -1.805 1 98 448 ILE B C 1
ATOM 7622 O O . ILE B 1 448 ? 20.625 -18.875 -1.122 1 98 448 ILE B O 1
ATOM 7626 N N . GLU B 1 449 ? 22.188 -20.391 -1.58 1 98 449 GLU B N 1
ATOM 7627 C CA . GLU B 1 449 ? 23.062 -19.906 -0.521 1 98 449 GLU B CA 1
ATOM 7628 C C . GLU B 1 449 ? 23.734 -18.594 -0.913 1 98 449 GLU B C 1
ATOM 7630 O O . GLU B 1 449 ? 24.172 -18.422 -2.051 1 98 449 GLU B O 1
ATOM 7635 N N . LEU B 1 450 ? 23.75 -17.656 -0.016 1 98.19 450 LEU B N 1
ATOM 7636 C CA . LEU B 1 450 ? 24.422 -16.391 -0.176 1 98.19 450 LEU B CA 1
ATOM 7637 C C . LEU B 1 450 ? 25.656 -16.297 0.728 1 98.19 450 LEU B C 1
ATOM 7639 O O . LEU B 1 450 ? 25.547 -16.5 1.941 1 98.19 450 LEU B O 1
ATOM 7643 N N . PHE B 1 451 ? 26.75 -15.977 0.159 1 96.69 451 PHE B N 1
ATOM 7644 C CA . PHE B 1 451 ? 27.984 -15.797 0.919 1 96.69 451 PHE B CA 1
ATOM 7645 C C . PHE B 1 451 ? 28.172 -14.336 1.305 1 96.69 451 PHE B C 1
ATOM 7647 O O . PHE B 1 451 ? 27.562 -13.445 0.71 1 96.69 451 PHE B O 1
ATOM 7654 N N . PRO B 1 452 ? 28.984 -14.078 2.4 1 95.69 452 PRO B N 1
ATOM 7655 C CA . PRO B 1 452 ? 29.266 -12.68 2.732 1 95.69 452 PRO B CA 1
ATOM 7656 C C . PRO B 1 452 ? 29.719 -11.867 1.521 1 95.69 452 PRO B C 1
ATOM 7658 O O . PRO B 1 452 ? 30.609 -12.297 0.774 1 95.69 452 PRO B O 1
ATOM 7661 N N . GLY B 1 453 ? 29.062 -10.742 1.363 1 95.69 453 GLY B N 1
ATOM 7662 C CA . GLY B 1 453 ? 29.344 -9.906 0.209 1 95.69 453 GLY B CA 1
ATOM 7663 C C . GLY B 1 453 ? 28.312 -10.047 -0.895 1 95.69 453 GLY B C 1
ATOM 7664 O O . GLY B 1 453 ? 28.203 -9.18 -1.763 1 95.69 453 GLY B O 1
ATOM 7665 N N . ASP B 1 454 ? 27.594 -11.156 -0.92 1 97.38 454 ASP B N 1
ATOM 7666 C CA . ASP B 1 454 ? 26.531 -11.359 -1.9 1 97.38 454 ASP B CA 1
ATOM 7667 C C . ASP B 1 454 ? 25.297 -10.547 -1.542 1 97.38 454 ASP B C 1
ATOM 7669 O O . ASP B 1 454 ? 25.141 -10.117 -0.397 1 97.38 454 ASP B O 1
ATOM 7673 N N . TYR B 1 455 ? 24.438 -10.266 -2.49 1 97.12 455 TYR B N 1
ATOM 7674 C CA . TYR B 1 455 ? 23.141 -9.656 -2.205 1 97.12 455 TYR B CA 1
ATOM 7675 C C . TYR B 1 455 ? 22.109 -10.086 -3.232 1 97.12 455 TYR B C 1
ATOM 7677 O O . TYR B 1 455 ? 22.438 -10.695 -4.25 1 97.12 455 TYR B O 1
ATOM 7685 N N . VAL B 1 456 ? 20.812 -9.875 -2.941 1 98.25 456 VAL B N 1
ATOM 7686 C CA . VAL B 1 456 ? 19.688 -10.117 -3.834 1 98.25 456 VAL B CA 1
ATOM 7687 C C . VAL B 1 456 ? 19.016 -8.797 -4.191 1 98.25 456 VAL B C 1
ATOM 7689 O O . VAL B 1 456 ? 18.719 -7.984 -3.311 1 98.25 456 VAL B O 1
ATOM 7692 N N . THR B 1 457 ? 18.828 -8.578 -5.465 1 96.94 457 THR B N 1
ATOM 7693 C CA . THR B 1 457 ? 18.047 -7.434 -5.906 1 96.94 457 THR B CA 1
ATOM 7694 C C . THR B 1 457 ? 16.594 -7.828 -6.121 1 96.94 457 THR B C 1
ATOM 7696 O O . THR B 1 457 ? 16.312 -8.898 -6.664 1 96.94 457 THR B O 1
ATOM 7699 N N . ILE B 1 458 ? 15.703 -7 -5.699 1 97.75 458 ILE B N 1
ATOM 7700 C CA . ILE B 1 458 ? 14.266 -7.258 -5.812 1 97.75 458 ILE B CA 1
ATOM 7701 C C . ILE B 1 458 ? 13.57 -6.039 -6.41 1 97.75 458 ILE B C 1
ATOM 7703 O O . ILE B 1 458 ? 13.719 -4.922 -5.91 1 97.75 458 ILE B O 1
ATOM 7707 N N . SER B 1 459 ? 12.805 -6.219 -7.453 1 95.06 459 SER B N 1
ATOM 7708 C CA . SER B 1 459 ? 12.023 -5.16 -8.078 1 95.06 459 SER B CA 1
ATOM 7709 C C . SER B 1 459 ? 10.734 -5.703 -8.688 1 95.06 459 SER B C 1
ATOM 7711 O O . SER B 1 459 ? 10.578 -6.918 -8.836 1 95.06 459 SER B O 1
ATOM 7713 N N . ALA B 1 460 ? 9.805 -4.75 -8.961 1 93.81 460 ALA B N 1
ATOM 7714 C CA . ALA B 1 460 ? 8.609 -5.148 -9.688 1 93.81 460 ALA B CA 1
ATOM 7715 C C . ALA B 1 460 ? 8.961 -5.762 -11.039 1 93.81 460 ALA B C 1
ATOM 7717 O O . ALA B 1 460 ? 9.867 -5.277 -11.727 1 93.81 460 ALA B O 1
ATOM 7718 N N . SER B 1 461 ? 8.266 -6.797 -11.383 1 93.25 461 SER B N 1
ATOM 7719 C CA . SER B 1 461 ? 8.508 -7.488 -12.641 1 93.25 461 SER B CA 1
ATOM 7720 C C . SER B 1 461 ? 7.699 -6.863 -13.773 1 93.25 461 SER B C 1
ATOM 7722 O O . SER B 1 461 ? 6.605 -6.344 -13.555 1 93.25 461 SER B O 1
ATOM 7724 N N . ARG B 1 462 ? 8.227 -6.969 -14.969 1 87.44 462 ARG B N 1
ATOM 7725 C CA . ARG B 1 462 ? 7.488 -6.559 -16.156 1 87.44 462 ARG B CA 1
ATOM 7726 C C . ARG B 1 462 ? 6.512 -7.645 -16.594 1 87.44 462 ARG B C 1
ATOM 7728 O O . ARG B 1 462 ? 5.68 -7.418 -17.469 1 87.44 462 ARG B O 1
ATOM 7735 N N . TYR B 1 463 ? 6.613 -8.812 -15.914 1 90.56 463 TYR B N 1
ATOM 7736 C CA . TYR B 1 463 ? 5.777 -9.953 -16.266 1 90.56 463 TYR B CA 1
ATOM 7737 C C . TYR B 1 463 ? 4.773 -10.266 -15.172 1 90.56 463 TYR B C 1
ATOM 7739 O O . TYR B 1 463 ? 4.969 -11.195 -14.383 1 90.56 463 TYR B O 1
ATOM 7747 N N . PRO B 1 464 ? 3.672 -9.547 -15.172 1 93.62 464 PRO B N 1
ATOM 7748 C CA . PRO B 1 464 ? 2.652 -9.867 -14.172 1 93.62 464 PRO B CA 1
ATOM 7749 C C . PRO B 1 464 ? 2.004 -11.227 -14.398 1 93.62 464 PRO B C 1
ATOM 7751 O O . PRO B 1 464 ? 2.166 -11.828 -15.469 1 93.62 464 PRO B O 1
ATOM 7754 N N . PHE B 1 465 ? 1.424 -11.719 -13.398 1 96 465 PHE B N 1
ATOM 7755 C CA . PHE B 1 465 ? 0.713 -12.984 -13.477 1 96 465 PHE B CA 1
ATOM 7756 C C . PHE B 1 465 ? -0.741 -12.773 -13.883 1 96 465 PHE B C 1
ATOM 7758 O O . PHE B 1 465 ? -1.456 -11.992 -13.25 1 96 465 PHE B O 1
ATOM 7765 N N . ALA B 1 466 ? -1.229 -13.477 -14.859 1 93.88 466 ALA B N 1
ATOM 7766 C CA . ALA B 1 466 ? -2.58 -13.305 -15.383 1 93.88 466 ALA B CA 1
ATOM 7767 C C . ALA B 1 466 ? -3.553 -14.281 -14.727 1 93.88 466 ALA B C 1
ATOM 7769 O O . ALA B 1 466 ? -3.719 -15.414 -15.195 1 93.88 466 ALA B O 1
ATOM 7770 N N . ASN B 1 467 ? -4.23 -13.773 -13.797 1 94.88 467 ASN B N 1
ATOM 7771 C CA . ASN B 1 467 ? -5.184 -14.578 -13.039 1 94.88 467 ASN B CA 1
ATOM 7772 C C . ASN B 1 467 ? -6.609 -14.383 -13.547 1 94.88 467 ASN B C 1
ATOM 7774 O O . ASN B 1 467 ? -7.133 -13.266 -13.523 1 94.88 467 ASN B O 1
ATOM 7778 N N . VAL B 1 468 ? -7.246 -15.453 -13.977 1 94 468 VAL B N 1
ATOM 7779 C CA . VAL B 1 468 ? -8.625 -15.375 -14.445 1 94 468 VAL B CA 1
ATOM 7780 C C . VAL B 1 468 ? -9.57 -15.258 -13.25 1 94 468 VAL B C 1
ATOM 7782 O O . VAL B 1 468 ? -9.438 -16 -12.273 1 94 468 VAL B O 1
ATOM 7785 N N . MET B 1 469 ? -10.461 -14.328 -13.383 1 91.56 469 MET B N 1
ATOM 7786 C CA . MET B 1 469 ? -11.406 -14.055 -12.305 1 91.56 469 MET B CA 1
ATOM 7787 C C . MET B 1 469 ? -12.836 -14.336 -12.75 1 91.56 469 MET B C 1
ATOM 7789 O O . MET B 1 469 ? -13.148 -14.242 -13.938 1 91.56 469 MET B O 1
ATOM 7793 N N . PRO B 1 470 ? -13.648 -14.734 -11.742 1 86.88 470 PRO B N 1
ATOM 7794 C CA . PRO B 1 470 ? -15.07 -14.828 -12.094 1 86.88 470 PRO B CA 1
ATOM 7795 C C . PRO B 1 470 ? -15.656 -13.477 -12.516 1 86.88 470 PRO B C 1
ATOM 7797 O O . PRO B 1 470 ? -15.172 -12.43 -12.086 1 86.88 470 PRO B O 1
ATOM 7800 N N . PRO B 1 471 ? -16.641 -13.531 -13.445 1 73.19 471 PRO B N 1
ATOM 7801 C CA . PRO B 1 471 ? -17.25 -12.273 -13.883 1 73.19 471 PRO B CA 1
ATOM 7802 C C . PRO B 1 471 ? -17.922 -11.516 -12.742 1 73.19 471 PRO B C 1
ATOM 7804 O O . PRO B 1 471 ? -18.469 -12.133 -11.828 1 73.19 471 PRO B O 1
ATOM 7807 N N . GLY B 1 472 ? -18.031 -10.094 -12.758 1 61 472 GLY B N 1
ATOM 7808 C CA . GLY B 1 472 ? -18.781 -9.211 -11.875 1 61 472 GLY B CA 1
ATOM 7809 C C . GLY B 1 472 ? -18.125 -9.023 -10.523 1 61 472 GLY B C 1
ATOM 7810 O O . GLY B 1 472 ? -18.5 -8.125 -9.766 1 61 472 GLY B O 1
ATOM 7811 N N . ARG B 1 473 ? -17.328 -9.953 -9.992 1 55.53 473 ARG B N 1
ATOM 7812 C CA . ARG B 1 473 ? -17.109 -10.016 -8.547 1 55.53 473 ARG B CA 1
ATOM 7813 C C . ARG B 1 473 ? -15.672 -9.617 -8.203 1 55.53 473 ARG B C 1
ATOM 7815 O O . ARG B 1 473 ? -14.945 -10.375 -7.562 1 55.53 473 ARG B O 1
ATOM 7822 N N . ARG B 1 474 ? -15.039 -8.492 -8.594 1 55.19 474 ARG B N 1
ATOM 7823 C CA . ARG B 1 474 ? -13.594 -8.398 -8.383 1 55.19 474 ARG B CA 1
ATOM 7824 C C . ARG B 1 474 ? -13.273 -8.188 -6.91 1 55.19 474 ARG B C 1
ATOM 7826 O O . ARG B 1 474 ? -12.562 -9 -6.309 1 55.19 474 ARG B O 1
ATOM 7833 N N . SER B 1 475 ? -13.68 -7.004 -6.242 1 53.69 475 SER B N 1
ATOM 7834 C CA . SER B 1 475 ? -13.312 -6.68 -4.871 1 53.69 475 SER B CA 1
ATOM 7835 C C . SER B 1 475 ? -13.992 -7.617 -3.879 1 53.69 475 SER B C 1
ATOM 7837 O O . SER B 1 475 ? -13.391 -8 -2.869 1 53.69 475 SER B O 1
ATOM 7839 N N . GLU B 1 476 ? -15.102 -8.109 -4.363 1 56.59 476 GLU B N 1
ATOM 7840 C CA . GLU B 1 476 ? -15.898 -8.984 -3.506 1 56.59 476 GLU B CA 1
ATOM 7841 C C . GLU B 1 476 ? -15.172 -10.305 -3.242 1 56.59 476 GLU B C 1
ATOM 7843 O O . GLU B 1 476 ? -15.234 -10.844 -2.135 1 56.59 476 GLU B O 1
ATOM 7848 N N . ASP B 1 477 ? -14.383 -10.531 -4.191 1 72.06 477 ASP B N 1
ATOM 7849 C CA . ASP B 1 477 ? -13.766 -11.852 -4.117 1 72.06 477 ASP B CA 1
ATOM 7850 C C . ASP B 1 477 ? -12.625 -11.875 -3.107 1 72.06 477 ASP B C 1
ATOM 7852 O O . ASP B 1 477 ? -12.508 -12.812 -2.312 1 72.06 477 ASP B O 1
ATOM 7856 N N . TRP B 1 478 ? -11.953 -10.82 -2.922 1 78.19 478 TRP B N 1
ATOM 7857 C CA . TRP B 1 478 ? -10.812 -10.836 -2.014 1 78.19 478 TRP B CA 1
ATOM 7858 C C . TRP B 1 478 ? -11.273 -10.766 -0.561 1 78.19 478 TRP B C 1
ATOM 7860 O O . TRP B 1 478 ? -10.75 -11.484 0.296 1 78.19 478 TRP B O 1
ATOM 7870 N N . VAL B 1 479 ? -12.273 -10.117 -0.391 1 75.38 479 VAL B N 1
ATOM 7871 C CA . VAL B 1 479 ? -12.828 -9.945 0.947 1 75.38 479 VAL B CA 1
ATOM 7872 C C . VAL B 1 479 ? -13.406 -11.273 1.434 1 75.38 479 VAL B C 1
ATOM 7874 O O . VAL B 1 479 ? -13.234 -11.648 2.596 1 75.38 479 VAL B O 1
ATOM 7877 N N . ASN B 1 480 ? -14.039 -11.867 0.577 1 77.75 480 ASN B N 1
ATOM 7878 C CA . ASN B 1 480 ? -14.586 -13.172 0.929 1 77.75 480 ASN B CA 1
ATOM 7879 C C . ASN B 1 480 ? -13.492 -14.172 1.284 1 77.75 480 ASN B C 1
ATOM 7881 O O . ASN B 1 480 ? -13.656 -14.984 2.197 1 77.75 480 ASN B O 1
ATOM 7885 N N . SER B 1 481 ? -12.445 -14.047 0.543 1 82.25 481 SER B N 1
ATOM 7886 C CA . SER B 1 481 ? -11.328 -14.945 0.805 1 82.25 481 SER B CA 1
ATOM 7887 C C . SER B 1 481 ? -10.719 -14.688 2.182 1 82.25 481 SER B C 1
ATOM 7889 O O . SER B 1 481 ? -10.367 -15.625 2.895 1 82.25 481 SER B O 1
ATOM 7891 N N . ILE B 1 482 ? -10.625 -13.484 2.529 1 79.06 482 ILE B N 1
ATOM 7892 C CA . ILE B 1 482 ? -10.07 -13.133 3.834 1 79.06 482 ILE B CA 1
ATOM 7893 C C . ILE B 1 482 ? -10.992 -13.648 4.938 1 79.06 482 ILE B C 1
ATOM 7895 O O . ILE B 1 482 ? -10.523 -14.219 5.93 1 79.06 482 ILE B O 1
ATOM 7899 N N . SER B 1 483 ? -12.258 -13.406 4.73 1 73.81 483 SER B N 1
ATOM 7900 C CA . SER B 1 483 ? -13.234 -13.812 5.727 1 73.81 483 SER B CA 1
ATOM 7901 C C . SER B 1 483 ? -13.203 -15.32 5.945 1 73.81 483 SER B C 1
ATOM 7903 O O . SER B 1 483 ? -13.273 -15.797 7.082 1 73.81 483 SER B O 1
ATOM 7905 N N . ARG B 1 484 ? -13.102 -15.984 4.949 1 73.69 484 ARG B N 1
ATOM 7906 C CA . ARG B 1 484 ? -13.086 -17.438 5.016 1 73.69 484 ARG B CA 1
ATOM 7907 C C . ARG B 1 484 ? -11.82 -17.953 5.688 1 73.69 484 ARG B C 1
ATOM 7909 O O . ARG B 1 484 ? -11.867 -18.875 6.504 1 73.69 484 ARG B O 1
ATOM 7916 N N . THR B 1 485 ? -10.742 -17.312 5.336 1 65.31 485 THR B N 1
ATOM 7917 C CA . THR B 1 485 ? -9.453 -17.812 5.777 1 65.31 485 THR B CA 1
ATOM 7918 C C . THR B 1 485 ? -9.148 -17.359 7.203 1 65.31 485 THR B C 1
ATOM 7920 O O . THR B 1 485 ? -8.555 -18.109 7.98 1 65.31 485 THR B O 1
ATOM 7923 N N . LEU B 1 486 ? -9.578 -16.141 7.496 1 63.62 486 LEU B N 1
ATOM 7924 C CA . LEU B 1 486 ? -9.203 -15.609 8.797 1 63.62 486 LEU B CA 1
ATOM 7925 C C . LEU B 1 486 ? -10.359 -15.719 9.781 1 63.62 486 LEU B C 1
ATOM 7927 O O . LEU B 1 486 ? -10.227 -15.336 10.945 1 63.62 486 LEU B O 1
ATOM 7931 N N . GLN B 1 487 ? -11.312 -16.547 9.422 1 59.56 487 GLN B N 1
ATOM 7932 C CA . GLN B 1 487 ? -12.5 -16.719 10.25 1 59.56 487 GLN B CA 1
ATOM 7933 C C . GLN B 1 487 ? -12.914 -15.398 10.891 1 59.56 487 GLN B C 1
ATOM 7935 O O . GLN B 1 487 ? -13.234 -15.352 12.078 1 59.56 487 GLN B O 1
ATOM 7940 N N . TRP B 1 488 ? -12.586 -14.312 10.328 1 55.16 488 TRP B N 1
ATOM 7941 C CA . TRP B 1 488 ? -12.867 -12.984 10.859 1 55.16 488 TRP B CA 1
ATOM 7942 C C . TRP B 1 488 ? -14.328 -12.844 11.258 1 55.16 488 TRP B C 1
ATOM 7944 O O . TRP B 1 488 ? -14.656 -12.141 12.219 1 55.16 488 TRP B O 1
ATOM 7954 N N . ASN B 1 489 ? -15.312 -13.375 10.547 1 51.31 489 ASN B N 1
ATOM 7955 C CA . ASN B 1 489 ? -16.734 -13.094 10.773 1 51.31 489 ASN B CA 1
ATOM 7956 C C . ASN B 1 489 ? -17.359 -14.141 11.68 1 51.31 489 ASN B C 1
ATOM 7958 O O . ASN B 1 489 ? -18.594 -14.297 11.688 1 51.31 489 ASN B O 1
ATOM 7962 N N . SER B 1 490 ? -16.5 -14.93 12.312 1 47.16 490 SER B N 1
ATOM 7963 C CA . SER B 1 490 ? -17.312 -15.875 13.062 1 47.16 490 SER B CA 1
ATOM 7964 C C . SER B 1 490 ? -18.109 -15.18 14.164 1 47.16 490 SER B C 1
ATOM 7966 O O . SER B 1 490 ? -17.516 -14.586 15.07 1 47.16 490 SER B O 1
ATOM 7968 N N . ARG B 1 491 ? -19.188 -14.555 13.703 1 42.19 491 ARG B N 1
ATOM 7969 C CA . ARG B 1 491 ? -20.188 -13.867 14.523 1 42.19 491 ARG B CA 1
ATOM 7970 C C . ARG B 1 491 ? -20.484 -14.664 15.789 1 42.19 491 ARG B C 1
ATOM 7972 O O . ARG B 1 491 ? -21.359 -15.547 15.781 1 42.19 491 ARG B O 1
ATOM 7979 N N . GLN B 1 492 ? -19.656 -15.18 16.484 1 42.69 492 GLN B N 1
ATOM 7980 C CA . GLN B 1 492 ? -20.312 -15.531 17.75 1 42.69 492 GLN B CA 1
ATOM 7981 C C . GLN B 1 492 ? -20.703 -14.289 18.531 1 42.69 492 GLN B C 1
ATOM 7983 O O . GLN B 1 492 ? -19.844 -13.602 19.094 1 42.69 492 GLN B O 1
ATOM 7988 N N . ARG B 1 493 ? -21.688 -13.57 17.984 1 44.38 493 ARG B N 1
ATOM 7989 C CA . ARG B 1 493 ? -22.172 -12.398 18.703 1 44.38 493 ARG B CA 1
ATOM 7990 C C . ARG B 1 493 ? -22.484 -12.734 20.156 1 44.38 493 ARG B C 1
ATOM 7992 O O . ARG B 1 493 ? -23.141 -13.742 20.453 1 44.38 493 ARG B O 1
ATOM 7999 N N . GLN B 1 494 ? -21.766 -12.117 20.969 1 41.62 494 GLN B N 1
ATOM 8000 C CA . GLN B 1 494 ? -22.203 -12.234 22.359 1 41.62 494 GLN B CA 1
ATOM 8001 C C . GLN B 1 494 ? -23.656 -11.773 22.516 1 41.62 494 GLN B C 1
ATOM 8003 O O . GLN B 1 494 ? -24.016 -10.703 22.031 1 41.62 494 GLN B O 1
ATOM 8008 N N . LYS B 1 495 ? -24.516 -12.562 22.719 1 40.62 495 LYS B N 1
ATOM 8009 C CA . LYS B 1 495 ? -25.922 -12.289 22.969 1 40.62 495 LYS B CA 1
ATOM 8010 C C . LYS B 1 495 ? -26.109 -11.125 23.938 1 40.62 495 LYS B C 1
ATOM 8012 O O . LYS B 1 495 ? -25.391 -11.039 24.938 1 40.62 495 LYS B O 1
ATOM 8017 N N . ALA B 1 496 ? -26.719 -10.086 23.422 1 43.09 496 ALA B N 1
ATOM 8018 C CA . ALA B 1 496 ? -27.125 -8.961 24.281 1 43.09 496 ALA B CA 1
ATOM 8019 C C . ALA B 1 496 ? -27.656 -9.453 25.625 1 43.09 496 ALA B C 1
ATOM 8021 O O . ALA B 1 496 ? -28.281 -10.516 25.688 1 43.09 496 ALA B O 1
ATOM 8022 N N . PHE B 1 497 ? -27.203 -8.969 26.656 1 38.59 497 PHE B N 1
ATOM 8023 C CA . PHE B 1 497 ? -27.766 -9.297 27.969 1 38.59 497 PHE B CA 1
ATOM 8024 C C . PHE B 1 497 ? -29.281 -9.133 27.969 1 38.59 497 PHE B C 1
ATOM 8026 O O . PHE B 1 497 ? -29.797 -8.055 27.656 1 38.59 497 PHE B O 1
ATOM 8033 N N . HIS B 1 498 ? -29.953 -10.094 27.609 1 40.06 498 HIS B N 1
ATOM 8034 C CA . HIS B 1 498 ? -31.391 -9.992 27.891 1 40.06 498 HIS B CA 1
ATOM 8035 C C . HIS B 1 498 ? -31.641 -9.602 29.344 1 40.06 498 HIS B C 1
ATOM 8037 O O . HIS B 1 498 ? -31.094 -10.219 30.25 1 40.06 498 HIS B O 1
ATOM 8043 N N . GLU B 1 499 ? -31.922 -8.391 29.562 1 37.56 499 GLU B N 1
ATOM 8044 C CA . GLU B 1 499 ? -32.438 -8.062 30.906 1 37.56 499 GLU B CA 1
ATOM 8045 C C . GLU B 1 499 ? -33.438 -9.102 31.375 1 37.56 499 GLU B C 1
ATOM 8047 O O . GLU B 1 499 ? -34.344 -9.492 30.625 1 37.56 499 GLU B O 1
ATOM 8052 N N . TRP B 1 500 ? -33.219 -9.93 32.312 1 35.09 500 TRP B N 1
ATOM 8053 C CA . TRP B 1 500 ? -34.125 -10.805 33.031 1 35.09 500 TRP B CA 1
ATOM 8054 C C . TRP B 1 500 ? -35.438 -10.07 33.344 1 35.09 500 TRP B C 1
ATOM 8056 O O . TRP B 1 500 ? -35.406 -9.016 34 1 35.09 500 TRP B O 1
ATOM 8066 N N . ASP B 1 501 ? -36.375 -10.156 32.562 1 39.22 501 ASP B N 1
ATOM 8067 C CA . ASP B 1 501 ? -37.719 -9.75 33 1 39.22 501 ASP B CA 1
ATOM 8068 C C . ASP B 1 501 ? -38.031 -10.305 34.406 1 39.22 501 ASP B C 1
ATOM 8070 O O . ASP B 1 501 ? -38.031 -11.516 34.594 1 39.22 501 ASP B O 1
ATOM 8074 N N . GLY B 1 502 ? -37.75 -9.609 35.469 1 36.56 502 GLY B N 1
ATOM 8075 C CA . GLY B 1 502 ? -38.281 -9.906 36.781 1 36.56 502 GLY B CA 1
ATOM 8076 C C . GLY B 1 502 ? -39.719 -10.305 36.781 1 36.56 502 GLY B C 1
ATOM 8077 O O . GLY B 1 502 ? -40.562 -9.633 36.156 1 36.56 502 GLY B O 1
ATOM 8078 N N . GLU B 1 503 ? -40.062 -11.539 36.844 1 33.56 503 GLU B N 1
ATOM 8079 C CA . GLU B 1 503 ? -41.375 -12.039 37.125 1 33.56 503 GLU B CA 1
ATOM 8080 C C . GLU B 1 503 ? -42.031 -11.242 38.25 1 33.56 503 GLU B C 1
ATOM 8082 O O . GLU B 1 503 ? -41.531 -11.227 39.375 1 33.56 503 GLU B O 1
ATOM 8087 N N . LYS B 1 504 ? -42.75 -10.203 37.969 1 35.22 504 LYS B N 1
ATOM 8088 C CA . LYS B 1 504 ? -43.719 -9.711 38.938 1 35.22 504 LYS B CA 1
ATOM 8089 C C . LYS B 1 504 ? -44.562 -10.852 39.5 1 35.22 504 LYS B C 1
ATOM 8091 O O . LYS B 1 504 ? -45.281 -11.523 38.781 1 35.22 504 LYS B O 1
ATOM 8096 N N . THR B 1 505 ? -44.125 -11.469 40.531 1 33.66 505 THR B N 1
ATOM 8097 C CA . THR B 1 505 ? -44.969 -12.312 41.375 1 33.66 505 THR B CA 1
ATOM 8098 C C . THR B 1 505 ? -46.281 -11.625 41.656 1 33.66 505 THR B C 1
ATOM 8100 O O . THR B 1 505 ? -46.312 -10.539 42.25 1 33.66 505 THR B O 1
ATOM 8103 N N . VAL B 1 506 ? -47.281 -11.812 40.875 1 33.59 506 VAL B N 1
ATOM 8104 C CA . VAL B 1 506 ? -48.656 -11.469 41.188 1 33.59 506 VAL B CA 1
ATOM 8105 C C . VAL B 1 506 ? -49 -11.914 42.625 1 33.59 506 VAL B C 1
ATOM 8107 O O . VAL B 1 506 ? -48.906 -13.102 42.938 1 33.59 506 VAL B O 1
ATOM 8110 N N . LYS B 1 507 ? -48.719 -11.016 43.594 1 34.59 507 LYS B N 1
ATOM 8111 C CA . LYS B 1 507 ? -49.25 -11.18 44.938 1 34.59 507 LYS B CA 1
ATOM 8112 C C . LYS B 1 507 ? -50.75 -11.531 44.906 1 34.59 507 LYS B C 1
ATOM 8114 O O . LYS B 1 507 ? -51.562 -10.742 44.438 1 34.59 507 LYS B O 1
ATOM 8119 N N . GLU B 1 508 ? -51.062 -12.75 44.594 1 30.91 508 GLU B N 1
ATOM 8120 C CA . GLU B 1 508 ? -52.406 -13.258 44.906 1 30.91 508 GLU B CA 1
ATOM 8121 C C . GLU B 1 508 ? -52.906 -12.75 46.25 1 30.91 508 GLU B C 1
ATOM 8123 O O . GLU B 1 508 ? -52.156 -12.766 47.219 1 30.91 508 GLU B O 1
ATOM 8128 N N . ALA B 1 509 ? -53.875 -11.789 46.281 1 37.28 509 ALA B N 1
ATOM 8129 C CA . ALA B 1 509 ? -54.656 -11.273 47.406 1 37.28 509 ALA B CA 1
ATOM 8130 C C . ALA B 1 509 ? -54.969 -12.383 48.406 1 37.28 509 ALA B C 1
ATOM 8132 O O . ALA B 1 509 ? -55.312 -13.508 48 1 37.28 509 ALA B O 1
ATOM 8133 N N . PRO B 1 510 ? -54.5 -12.18 49.656 1 34.16 510 PRO B N 1
ATOM 8134 C CA . PRO B 1 510 ? -54.844 -13.086 50.75 1 34.16 510 PRO B CA 1
ATOM 8135 C C . PRO B 1 510 ? -56.344 -13.445 50.75 1 34.16 510 PRO B C 1
ATOM 8137 O O . PRO B 1 510 ? -57.156 -12.672 50.25 1 34.16 510 PRO B O 1
ATOM 8140 N N . ASN B 1 511 ? -56.688 -14.766 50.5 1 28.36 511 ASN B N 1
ATOM 8141 C CA . ASN B 1 511 ? -58 -15.312 50.906 1 28.36 511 ASN B CA 1
ATOM 8142 C C . ASN B 1 511 ? -58.406 -14.812 52.312 1 28.36 511 ASN B C 1
ATOM 8144 O O . ASN B 1 511 ? -57.688 -15.055 53.281 1 28.36 511 ASN B O 1
ATOM 8148 N N . LYS B 1 512 ? -58.938 -13.617 52.406 1 24.47 512 LYS B N 1
ATOM 8149 C CA . LYS B 1 512 ? -59.812 -13.289 53.531 1 24.47 512 LYS B CA 1
ATOM 8150 C C . LYS B 1 512 ? -60.781 -14.422 53.812 1 24.47 512 LYS B C 1
ATOM 8152 O O . LYS B 1 512 ? -61.719 -14.656 53.031 1 24.47 512 LYS B O 1
ATOM 8157 N N . GLY B 1 513 ? -60.219 -15.711 54.031 1 21.2 513 GLY B N 1
ATOM 8158 C CA . GLY B 1 513 ? -60.781 -16.312 55.25 1 21.2 513 GLY B CA 1
ATOM 8159 C C . GLY B 1 513 ? -60.281 -15.648 56.5 1 21.2 513 GLY B C 1
ATOM 8160 O O . GLY B 1 513 ? -59.188 -15.062 56.531 1 21.2 513 GLY B O 1
#

Organism: NCBI:txid1442368

Sequence (1026 aa):
MSSSRDAPQVSRRISEVLPDDRQDGSSSEDDYNRKIEVVFDNDVARRRKSSTVLAETPAVEKPQRIQAERTKSQCLVHKLVEKSSLGQQPLVESKLEQIDEIEPSSKLDVNGPTSGKDDIRATESRLLTKKQLSDMAMSVRTLAKRLGNLKVRLRVRAIFLLTKIYDKTLISKTKEVTRWLLSKDRSVPYIVYVEDSLKDNPAFDAEGICAEDPSFRERLRYWDAELARRHPHTFDFVITLGGDGTVLYASWLFQRVVPPVLSFALGSLGFLTKFDFEDYQNTLSQALKDGVTISLRLRFEGTVMRTNRRVDDAECRDIVEELIGEEAEDRNTHRPDRTFEILNDIVVDRGPNPTMSTIELFGDEEHLTTVQADGICVATPTGSTAYNLAAGGSLCHPENPVILVTAICAHTLSFRPIILPDTIVLRLGVPFDARSNSWASFDGRERIELFPGDYVTISASRYPFANVMPPGRRSEDWVNSISRTLQWNSRQRQKAFHEWDGEKTVKEAPNKGMSSSRDAPQVSRRISEVLPDDRQDGSSSEDDYNRKIEVVFDNDVARRRKSSTVLAETPAVEKPQRIQAERTKSQCLVHKLVEKSSLGQQPLVESKLEQIDEIEPSSKLDVNGPTSGKDDIRATESRLLTKKQLSDMAMSVRTLAKRLGNLKVRLRVRAIFLLTKIYDKTLISKTKEVTRWLLSKDRSVPYIVYVEDSLKDNPAFDAEGICAEDPSFRERLRYWDAELARRHPHTFDFVITLGGDGTVLYASWLFQRVVPPVLSFALGSLGFLTKFDFEDYQNTLSQALKDGVTISLRLRFEGTVMRTNRRVDDAECRDIVEELIGEEAEDRNTHRPDRTFEILNDIVVDRGPNPTMSTIELFGDEEHLTTVQADGICVATPTGSTAYNLAAGGSLCHPENPVILVTAICAHTLSFRPIILPDTIVLRLGVPFDARSNSWASFDGRERIELFPGDYVTISASRYPFANVMPPGRRSEDWVNSISRTLQWNSRQRQKAFHEWDGEKTVKEAPNKG

pLDDT: mean 72.43, std 29.37, range [15.03, 98.81]

Secondary structure (DSSP, 8-state):
------------------------------S-----------------GGGS-----------------------HHHHHHHHHHTT------SS----------------S------------GGGS-HHHHHHHHHHHHHHHHHHHT-EE-----EEEEEE-TT-HHHHHHHHHHHHHHHSTTSSS--EEEEEGGGTT-TTT-HHHHHHH-HHHHHHEEEE-HHHHHH-GGG-SEEEEESSHHHHHHHHHH-SS----EEEEESSS--SS--EEGGGHHHHHHHHHHH-EEEEEEP-EEEEEEEEPPPTTTTS---HHHHHHSTTTT-TTSEEEEEEEEESSEEEEE-TT-SSPEEEEEEETTEEEEEEEESEEEEE-TGGGGTHHHHTTPPEE-TT--EEEEEEES-SSTT---EEEETTPPEEEE--TT-SS-EEEEETTTEEEEE-TT-EEEEEE-SS-EEEEE-TT-HHHHHHHHHHHHHTTT------------------------/------------------------------S-----------------GGGS-----------------------HHHHHHHHHHTT------SS----------------S----TT------GGGS-HHHHHHHHHHHHHHHHHHHT-EE-----EEEEEE-TT-HHHHHHHHHHHHHHHSTTSSS--EEEEEGGGTT-TTT-HHHHHHH-HHHHHHEEEE-HHHHHH-GGG-SEEEEESSHHHHHHHHHH-SS----EEEEESSS--SS--EEGGGHHHHHHHHHHH-EEEEEEP-EEEEEEEEPPPTTTTS---HHHHHTSTTTT-TTSEEEEEEEEESSEEEEE-TT-SSPEEEEEEETTEEEEEEEESEEEEE-TGGGGTHHHHTTPPEE-TT--EEEEEEES-SSTT---EEEETTPPEEEE--TT-SS-EEEEETTTEEEEE-TT-EEEEEE-SS-EEEEE-TT-HHHHHHHHHHHHHTTT------------------------

Foldseek 3Di:
DDDDDDDDDPDDDDDDDDDDDDPPPPPDPPPDPPDPDDDDDPPQQDFACLQPDDPPPDPDVPPLPDPPPPDPQPQVLVVQLVVQVVVPPVPPPVDSDDPDDPDPPPPCPDDDRPPPPPCPPPDFLSNDGLVRLVVLLVSSLVSLVVLQVDFDAFDFAEEEEFEDPVDLVLLLLVLVVLLLQCDPVDPYRHQYEAAPVCVPPVSSPQVVSCVVDVSSVVRYHYDDLVCCDVPVSSGQEYEYEEAVVRVQVLCQSHFFRHHEYAYEYCDDAALQHAHHSVCVSVVVVCCNPVGFRKRWFWKKKKWKKAADDDPPVVDQDWLLCCCQNPNVNPSNGIYTDDMGIARFWKKKFQPPDPAWAWKFKDKSNDGDDIWTARIKIKTALSNCPPVVVVQPHDRHDRSDQWIWIGGRGTPDPPDDIDIGGLSIKMKIAGAQPIPGWIWMAGNNPDIDIGDHSMMMIMHIGSGTHIRTDDPPQRVVRNVVNCCVVVVVPPPPPDPDPPPPPPPPPPPPPPPPD/DDDCPDDDDDPDDDDDDDDDDPPPPPPDPPPDPPDDDDDDDPPQQDFACLQPDPPPPDPDVPPLPDPPPPDPQPQVLVVQLVVQVVPPPVPPPVDPDDPDDPPPPPPCPDDDRPPPPPCPPPDFLSNDGLVRLVVLLVSSLVSLVVLQVDFDAFDFAEEEEFEDPVDLVLLLLVLVVLLLQCDPVDPYRHQYEYAPVCVPPVSSPQVVSCVVDVSSVVRYHYDDLVCCDVPVSSGQEYEYEEAVVRVQVLCQSHFFRHHEYAYEYPDDAALQHAHHSVCVSVVVVCCNPVGFRKRWFWKKKKWKKAADDDPPVVDQDWLLCCCQNPNVNPSNGIYTDDMGIARFWKKKFQPPDPAWAWKFKDKRNDGDDIWTARIKIKTALRNCPPVVVVQPHDRHDRSDQWIWIGGRGTPDPPDDIDIGGLSIKMKIAGAQPIPGWIWMAGNNPDIDIGDHSMMMIMHIGSGTHIRTDDPPQVVVRNVVNCCVVVVVPPPPPDPDPPDPPPPPPPPPPPPPD

Radius of gyration: 37.62 Å; Cα contacts (8 Å, |Δi|>4): 1810; chains: 2; bounding box: 133×180×145 Å